Protein 6QP7 (pdb70)

Sequence (1239 aa):
TWNFYYERPCCTVREFNCGKLYYRTFHMNEDRDTLYVGAMDRVFRVNLQNISSSNCNRDVINLEPTRDDVVSCVSKGKSQIFDCKNHVRVIQSMDQGDRLYVCGTNAHNPKDYVIYANLTYLPRSEYVIGVGLGIAKCPYDPLDNSTAIYVENGNPGGLPGLYSGTNAEFTKADTVIFRTDLYNTSAKRLEYKFKRTLKYDSKWLDKPNFVGSFDIGEYVYFFFRETAVEYINCGKAVYSRIARVCKKDVGGKNLLAHNWATYLKARLNCSISGEFPFYFNEIQSVYQLPSDKSRFFATFTTSTNGLIGSAVCSFHINEIQAAFNGKFKEQSSSNSAWLPVLNSRVPEPRPGTCVNDTSNLPDTVLNFIRSHPLMDKAVNHEHNNPVYYKRDLVFTKLVVDKIRIDILNQEYIVYYVGTNLGRIYKIVQYYRNGESLSKLLDIFEVAPNEAIQVMEISQTRKSLYIGTDHRIKQIDLAMCNRRYDNCFRCVRDPYCGWDKEANTCRPYELDLLQDVANETSDICDSSVLKKKIVVTYGQSVHLGCFVKIPEVLKNEQVTWYHHSKDKGRYEIRYSPTKYIETTERGLVVVSVNEADGGRYDCHLGGSLLCSYNITVDAHRNFYYERPCCTDHVREFNCGKLYYRTFHMNEDRDTLYVGAMDRVFRVNLQNISSSNCNRDVINLEPTRDDVVSCVSKGKSQIFDCKNHVRVIQSMDQGDRLYVCGTNAHNPKDYVIYANLTYLPRSEYVIGVGLGIAKCPYDPLDNSTAIYVENGNPGGLPGLYSGTNAEFTKADTVIFRTDLYNTSAKRLEYKFKRTLKYDSKWLDKPNFVGSFDIGEYVYFFFRETAVEYINCGKAVYSRIARVCKKDVGGKNLLAHNWATYLKARLNCSISGEFPFYFNEIQSVYQLPSDKSRFFATFTTSTNGLIGSAVCSFHINEIQAAFNGKFKEQSSSNSAWLPVLNSRVPEPRPGTCVNDTSNLPDTVLNFIRSHPLMDKAVNHEHNNPVYYKRDLVFTKLVVDKIRIDILNQEYIVYYVGTNLGRIYKIVQYYRNGESLSKLLDIFEVAPNEAIQVMEISQTRKSLYIGTDHRIKQIDLAMCNRRYDNCFRCVRDPYCGWDKEANTCRPYELDLLQDVANETSDICDSSVLKKKIVVTYGQSVHLGCFVKIPEVLKNEQVTWYHHSKDKGRYEIRYSPTKYIETTERGLVVVSVNEADGGRYDCHLGGSLLCSYNITVDAH

Radius of gyration: 36.11 Å; Cα contacts (8 Å, |Δi|>4): 3295; chains: 2; bounding box: 74×102×102 Å

Solvent-accessible surface area: 51209 Å² total; per-residue (Å²): 73,88,36,32,23,128,18,124,98,17,4,119,49,61,56,6,70,33,37,100,18,32,0,52,16,29,30,46,19,54,146,100,36,17,0,4,0,0,0,22,8,67,0,1,71,0,49,0,100,48,0,59,69,16,69,43,137,145,7,30,12,72,7,111,13,82,205,102,42,27,99,53,2,57,91,112,73,60,47,121,138,31,27,0,44,0,0,0,30,9,4,34,36,16,68,184,4,80,42,0,10,0,0,0,0,7,2,6,65,3,85,3,28,14,0,68,9,87,8,67,118,10,66,190,106,80,125,29,54,39,48,27,134,0,78,8,22,0,0,24,18,0,102,27,55,32,19,20,30,36,0,72,113,32,0,7,56,50,26,42,4,4,0,0,0,3,11,14,61,60,95,94,72,8,32,0,0,19,0,15,42,0,41,45,66,106,50,121,133,75,58,70,113,64,3,39,2,40,76,195,39,58,52,2,14,22,151,12,49,5,21,10,14,29,41,27,60,112,35,0,2,0,0,0,30,3,36,1,21,16,34,111,62,23,37,121,11,24,10,2,2,0,0,6,0,1,9,88,0,35,0,4,144,116,171,43,22,68,18,4,3,1,1,0,3,0,44,7,24,1,5,6,41,31,129,38,42,19,84,3,36,25,0,30,7,14,26,18,6,98,95,17,116,34,70,0,6,0,0,0,10,22,27,28,100,22,13,71,0,0,0,0,1,2,0,39,33,108,39,0,45,40,0,1,91,16,81,0,34,60,34,71,63,98,89,6,4,25,65,71,16,111,67,105,176,17,27,131,51,42,2,2,48,38,35,152,53,1,26,108,20,56,102,78,1,7,88,24,2,66,50,16,3,9,3,40,70,24,0,66,21,29,64,118,60,12,9,30,76,84,35,82,19,46,0,18,50,5,1,0,2,76,29,126,8,98,103,141,91,55,63,9,16,0,0,3,0,0,5,59,82,0,77,0,17,1,0,0,6,6,119,54,146,87,85,36,61,40,73,38,17,4,19,2,45,1,3,69,123,26,34,3,35,22,17,35,5,0,67,85,95,118,1,0,0,0,0,0,19,62,50,0,9,1,2,56,6,38,20,1,105,135,19,9,69,3,9,7,11,0,0,50,5,2,25,0,0,5,23,92,156,54,71,48,1,70,74,36,93,102,114,13,56,33,16,2,13,69,114,70,53,94,36,6,63,80,12,19,99,109,74,147,1,92,7,50,103,36,39,13,3,19,0,1,6,6,37,96,2,12,92,22,13,81,128,63,133,11,28,2,42,2,52,39,205,141,141,40,124,55,76,9,174,91,38,40,94,40,33,12,28,1,36,42,41,1,0,3,0,35,52,1,65,122,81,7,19,22,69,0,4,2,46,1,26,61,7,21,6,0,0,0,38,3,58,25,49,40,120,220,152,42,15,117,44,135,95,10,0,106,49,124,36,46,59,5,67,30,36,102,21,37,0,53,16,26,29,46,21,53,148,92,34,4,0,2,0,0,0,16,8,69,0,2,89,1,52,0,97,55,0,57,76,17,71,45,133,177,11,36,12,76,5,118,16,82,154,116,32,16,78,48,1,61,90,106,72,63,46,101,139,30,27,0,54,0,0,0,31,8,3,38,39,20,62,181,2,72,70,1,11,0,0,0,0,5,3,7,60,2,82,3,21,13,1,67,14,95,8,68,119,12,65,204,104,98,133,34,54,38,48,31,115,0,62,8,21,0,0,23,18,1,107,28,57,30,17,18,32,39,0,81,112,27,2,7,59,53,23,44,4,4,0,0,0,3,10,10,43,58,103,98,60,4,26,0,0,21,0,16,44,0,45,40,88,109,43,129,134,78,76,70,137,70,2,29,1,47,100,136,43,54,69,4,12,19,142,14,48,5,20,10,14,29,58,28,65,90,30,0,3,0,0,0,31,3,32,1,22,19,34,106,58,24,36,121,11,20,10,2,2,0,0,7,0,2,5,80,0,33,0,4,115,134,153,44,33,67,2,2,3,1,2,0,4,0,44,7,24,1,5,15,51,34,129,40,45,23,86,7,36,23,0,32,7,14,29,13,7,100,90,30,97,34,64,0,2,0,0,0,10,21,26,27,109,5,15,44,6,0,0,0,0,2,0,37,32,102,63,0,48,42,0,1,100,22,111,0,33,32,42,87,57,101,56,15,10,30,63,66,1,125,103,107,119,18,25,149,55,59,1,2,50,37,37,146,56,0,21,109,21,61,110,88,2,12,92,18,2,51,69,14,5,10,2,43,70,25,0,52,8,29,74,88,58,16,9,27,92,80,104,92,33,47,0,20,53,6,0,1,4,66,31,126,10,94,140,93,149,30,80,5,21,0,1,2,0,0,4,58,86,0,81,0,7,5,1,0,6,13,96,51,153,72,101,29,73,37,59,31,10,1,15,6,43,0,3,72,121,23,34,3,34,22,17,35,7,0,79,87,87,118,1,1,0,1,0,0,16,60,48,0,7,0,1,30,7,30,6,0,93,57,14,9,72,6,2,2,10,0,0,33,1,1,22,2,0,9,19,114,167,67,92,38,1,78,74,54,92,95,141,15,36,30,16,2,10,78,97,70,57,94,33,5,51,80,20,10,39,110,38,134,45,88,10,72,95,27,28,15,11,37,0,2,2,10,47,82,1,0,98,19,16,85,124,68,130,19,22,3,45,1,60,20,206,122,148,42,136,65,75,8,174,92,37,71,107,41,31,11,51,2,36,45,48,1,0,4,0,14,56,1,54,125,66,9,15,23,90,1,9,1,39,3,36,56,6,15,2,0,6,2,58,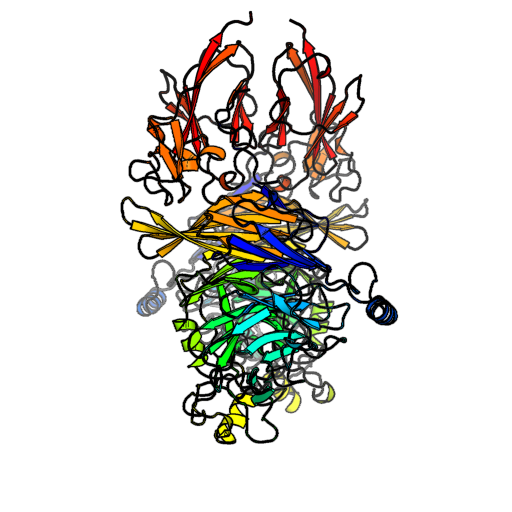3,49,32,68,80,141

Structure (mmCIF, N/CA/C/O backbone):
data_6QP7
#
_entry.id   6QP7
#
_cell.length_a   103.804
_cell.length_b   109.977
_cell.length_c   134.793
_cell.angle_alpha   90.00
_cell.angle_beta   90.00
_cell.angle_gamma   90.00
#
_symmetry.space_group_name_H-M   'P 21 21 21'
#
loop_
_entity.id
_entity.type
_entity.pdbx_description
1 polymer Semaphorin-2A
2 branched 2-acetamido-2-deoxy-beta-D-glucopyranose-(1-4)-2-acetamido-2-deoxy-beta-D-glucopyranose
3 branched alpha-D-mannopyranose-(1-6)-alpha-D-mannopyranose-(1-6)-[alpha-D-mannopyranose-(1-3)]beta-D-mannopyranose-(1-4)-2-acetamido-2-deoxy-beta-D-glucopyranose-(1-4)-2-acetamido-2-deoxy-beta-D-glucopyranose
4 branched alpha-D-mannopyranose-(1-2)-alpha-D-mannopyranose-(1-6)-[alpha-D-mannopyranose-(1-3)]alpha-D-mannopyranose-(1-6)-[alpha-D-mannopyranose-(1-3)]beta-D-mannopyranose-(1-4)-2-acetamido-2-deoxy-beta-D-glucopyranose-(1-4)-2-acetamido-2-deoxy-beta-D-glucopyranose
5 branched beta-D-mannopyranose-(1-4)-2-acetamido-2-deoxy-beta-D-glucopyranose-(1-4)-2-acetamido-2-deoxy-beta-D-glucopyranose
6 branched alpha-D-mannopyranose-(1-3)-[alpha-D-mannopyranose-(1-6)]alpha-D-mannopyranose-(1-6)-[alpha-D-mannopyranose-(1-3)]beta-D-mannopyranose-(1-4)-2-acetamido-2-deoxy-beta-D-glucopyranose-(1-4)-2-acetamido-2-deoxy-beta-D-glucopyranose
7 non-polymer 2-acetamido-2-deoxy-beta-D-glucopyranose
8 non-polymer 1,2-ETHANEDIOL
9 non-polymer 'CHLORIDE ION'
10 water water
#
loop_
_atom_site.group_PDB
_atom_site.id
_atom_site.type_symbol
_atom_site.label_atom_id
_atom_site.label_alt_id
_atom_site.label_comp_id
_atom_site.label_asym_id
_atom_site.label_entity_id
_atom_site.label_seq_id
_atom_site.pdbx_PDB_ins_code
_atom_site.Cartn_x
_atom_site.Cartn_y
_atom_site.Cartn_z
_atom_site.occupancy
_atom_site.B_iso_or_equiv
_atom_site.auth_seq_id
_atom_site.auth_comp_id
_atom_site.auth_asym_id
_atom_site.auth_atom_id
_atom_site.pdbx_PDB_model_num
ATOM 1 N N . THR A 1 7 ? 2.491 1.896 -41.398 1.00 61.10 30 THR A N 1
ATOM 2 C CA . THR A 1 7 ? 2.091 1.238 -40.157 1.00 66.61 30 THR A CA 1
ATOM 3 C C . THR A 1 7 ? 2.785 -0.112 -40.013 1.00 58.85 30 THR A C 1
ATOM 4 O O . THR A 1 7 ? 2.519 -1.042 -40.774 1.00 67.44 30 THR A O 1
ATOM 8 N N . TRP A 1 8 ? 3.670 -0.219 -39.028 1.00 132.07 31 TRP A N 1
ATOM 9 C CA . TRP A 1 8 ? 4.479 -1.413 -38.841 1.00 111.30 31 TRP A CA 1
ATOM 10 C C . TRP A 1 8 ? 4.351 -1.901 -37.409 1.00 96.15 31 TRP A C 1
ATOM 11 O O . TRP A 1 8 ? 4.380 -1.106 -36.465 1.00 91.99 31 TRP A O 1
ATOM 22 N N . ASN A 1 9 ? 4.207 -3.215 -37.254 1.00 89.81 32 ASN A N 1
ATOM 23 C CA . ASN A 1 9 ? 4.049 -3.829 -35.944 1.00 86.89 32 ASN A CA 1
ATOM 24 C C . ASN A 1 9 ? 4.833 -5.130 -35.906 1.00 81.48 32 ASN A C 1
ATOM 25 O O . ASN A 1 9 ? 4.730 -5.950 -36.823 1.00 83.08 32 ASN A O 1
ATOM 30 N N . PHE A 1 10 ? 5.618 -5.308 -34.844 1.00 79.32 33 PHE A N 1
ATOM 31 C CA . PHE A 1 10 ? 6.478 -6.479 -34.719 1.00 79.74 33 PHE A CA 1
ATOM 32 C C . PHE A 1 10 ? 5.693 -7.712 -34.296 1.00 78.60 33 PHE A C 1
ATOM 33 O O . PHE A 1 10 ? 5.778 -8.765 -34.938 1.00 79.87 33 PHE A O 1
ATOM 41 N N . TYR A 1 11 ? 4.937 -7.604 -33.209 1.00 77.42 34 TYR A N 1
ATOM 42 C CA . TYR A 1 11 ? 4.314 -8.752 -32.572 1.00 77.31 34 TYR A CA 1
ATOM 43 C C . TYR A 1 11 ? 2.806 -8.563 -32.521 1.00 77.80 34 TYR A C 1
ATOM 44 O O . TYR A 1 11 ? 2.316 -7.467 -32.231 1.00 77.22 34 TYR A O 1
ATOM 53 N N . TYR A 1 12 ? 2.077 -9.634 -32.816 1.00 81.67 35 TYR A N 1
ATOM 54 C CA . TYR A 1 12 ? 0.628 -9.678 -32.643 1.00 84.48 35 TYR A CA 1
ATOM 55 C C . TYR A 1 12 ? 0.328 -10.781 -31.635 1.00 81.61 35 TYR A C 1
ATOM 56 O O . TYR A 1 12 ? 0.379 -11.968 -31.970 1.00 81.80 35 TYR A O 1
ATOM 65 N N . GLU A 1 13 ? 0.030 -10.391 -30.401 1.00 80.98 36 GLU A N 1
ATOM 66 C CA . GLU A 1 13 ? -0.332 -11.356 -29.373 1.00 81.96 36 GLU A CA 1
ATOM 67 C C . GLU A 1 13 ? -1.813 -11.691 -29.512 1.00 85.37 36 GLU A C 1
ATOM 68 O O . GLU A 1 13 ? -2.664 -10.794 -29.503 1.00 80.23 36 GLU A O 1
ATOM 74 N N . ARG A 1 14 ? -2.114 -12.979 -29.650 1.00 94.52 37 ARG A N 1
ATOM 75 C CA . ARG A 1 14 ? -3.472 -13.406 -29.954 1.00 99.91 37 ARG A CA 1
ATOM 76 C C . ARG A 1 14 ? -4.406 -13.103 -28.782 1.00 98.94 37 ARG A C 1
ATOM 77 O O . ARG A 1 14 ? -4.042 -13.326 -27.622 1.00 93.59 37 ARG A O 1
ATOM 85 N N . PRO A 1 15 ? -5.605 -12.585 -29.051 1.00 99.19 38 PRO A N 1
ATOM 86 C CA . PRO A 1 15 ? -6.551 -12.308 -27.963 1.00 96.22 38 PRO A CA 1
ATOM 87 C C . PRO A 1 15 ? -6.931 -13.577 -27.213 1.00 94.31 38 PRO A C 1
ATOM 88 O O . PRO A 1 15 ? -7.120 -14.642 -27.805 1.00 94.98 38 PRO A O 1
ATOM 92 N N . CYS A 1 16 ? -7.042 -13.450 -25.892 1.00 92.34 39 CYS A N 1
ATOM 93 C CA . CYS A 1 16 ? -7.394 -14.558 -25.016 1.00 90.57 39 CYS A CA 1
ATOM 94 C C . CYS A 1 16 ? -8.374 -14.056 -23.967 1.00 83.54 39 CYS A C 1
ATOM 95 O O . CYS A 1 16 ? -8.168 -12.986 -23.388 1.00 78.47 39 CYS A O 1
ATOM 98 N N . CYS A 1 17 ? -9.434 -14.826 -23.717 1.00 86.25 40 CYS A N 1
ATOM 99 C CA . CYS A 1 17 ? -9.666 -16.117 -24.363 1.00 90.10 40 CYS A CA 1
ATOM 100 C C . CYS A 1 17 ? -11.137 -16.299 -24.737 1.00 89.63 40 CYS A C 1
ATOM 101 O O . CYS A 1 17 ? -11.734 -17.329 -24.425 1.00 90.73 40 CYS A O 1
ATOM 104 N N . THR A 1 18 ? -11.717 -15.304 -25.402 1.00 89.16 41 THR A N 1
ATOM 105 C CA . THR A 1 18 ? -13.140 -15.333 -25.736 1.00 91.09 41 THR A CA 1
ATOM 106 C C . THR A 1 18 ? -13.477 -16.494 -26.669 1.00 94.13 41 THR A C 1
ATOM 107 O O . THR A 1 18 ? -13.529 -16.332 -27.887 1.00 97.21 41 THR A O 1
ATOM 111 N N . VAL A 1 35 ? -8.010 -22.807 -26.360 1.00 40.46 58 VAL A N 1
ATOM 112 C CA . VAL A 1 35 ? -9.234 -22.424 -25.670 1.00 41.26 58 VAL A CA 1
ATOM 113 C C . VAL A 1 35 ? -10.431 -23.144 -26.269 1.00 45.54 58 VAL A C 1
ATOM 114 O O . VAL A 1 35 ? -10.819 -22.887 -27.407 1.00 51.41 58 VAL A O 1
ATOM 118 N N . ARG A 1 36 ? -11.010 -24.049 -25.489 1.00 41.09 59 ARG A N 1
ATOM 119 C CA . ARG A 1 36 ? -12.156 -24.849 -25.890 1.00 37.28 59 ARG A CA 1
ATOM 120 C C . ARG A 1 36 ? -13.359 -24.493 -25.025 1.00 33.87 59 ARG A C 1
ATOM 121 O O . ARG A 1 36 ? -13.218 -23.984 -23.910 1.00 30.47 59 ARG A O 1
ATOM 129 N N . GLU A 1 37 ? -14.553 -24.749 -25.554 1.00 31.62 60 GLU A N 1
ATOM 130 C CA . GLU A 1 37 ? -15.779 -24.377 -24.865 1.00 30.55 60 GLU A CA 1
ATOM 131 C C . GLU A 1 37 ? -16.763 -25.536 -24.847 1.00 31.42 60 GLU A C 1
ATOM 132 O O . GLU A 1 37 ? -16.851 -26.314 -25.804 1.00 29.03 60 GLU A O 1
ATOM 138 N N . PHE A 1 38 ? -17.484 -25.648 -23.735 1.00 26.50 61 PHE A N 1
ATOM 139 C CA . PHE A 1 38 ? -18.640 -26.522 -23.594 1.00 24.75 61 PHE A CA 1
ATOM 140 C C . PHE A 1 38 ? -19.827 -25.630 -23.262 1.00 25.28 61 PHE A C 1
ATOM 141 O O . PHE A 1 38 ? -19.786 -24.884 -22.278 1.00 24.52 61 PHE A O 1
ATOM 149 N N . ASN A 1 39 ? -20.871 -25.693 -24.086 1.00 24.10 62 ASN A N 1
ATOM 150 C CA . ASN A 1 39 ? -21.972 -24.738 -23.996 1.00 29.16 62 ASN A CA 1
ATOM 151 C C . ASN A 1 39 ? -23.268 -25.438 -24.379 1.00 32.15 62 ASN A C 1
ATOM 152 O O . ASN A 1 39 ? -23.417 -25.873 -25.525 1.00 31.98 62 ASN A O 1
ATOM 157 N N . CYS A 1 40 ? -24.205 -25.537 -23.431 1.00 28.77 63 CYS A N 1
ATOM 158 C CA . CYS A 1 40 ? -25.523 -26.116 -23.680 1.00 29.43 63 CYS A CA 1
ATOM 159 C C . CYS A 1 40 ? -26.636 -25.135 -23.328 1.00 27.38 63 CYS A C 1
ATOM 160 O O . CYS A 1 40 ? -27.757 -25.545 -23.020 1.00 28.47 63 CYS A O 1
ATOM 163 N N . GLY A 1 41 ? -26.339 -23.841 -23.371 1.00 27.13 64 GLY A N 1
ATOM 164 C CA . GLY A 1 41 ? -27.277 -22.800 -22.997 1.00 23.97 64 GLY A CA 1
ATOM 165 C C . GLY A 1 41 ? -26.936 -22.210 -21.639 1.00 23.66 64 GLY A C 1
ATOM 166 O O . GLY A 1 41 ? -25.969 -22.599 -20.982 1.00 21.28 64 GLY A O 1
ATOM 167 N N . LYS A 1 42 ? -27.759 -21.252 -21.219 1.00 26.31 65 LYS A N 1
ATOM 168 C CA . LYS A 1 42 ? -27.559 -20.620 -19.915 1.00 32.14 65 LYS A CA 1
ATOM 169 C C . LYS A 1 42 ? -28.093 -21.559 -18.842 1.00 29.18 65 LYS A C 1
ATOM 170 O O . LYS A 1 42 ? -29.264 -21.506 -18.460 1.00 28.47 65 LYS A O 1
ATOM 176 N N . LEU A 1 43 ? -27.217 -22.427 -18.339 1.00 22.90 66 LEU A N 1
ATOM 177 C CA . LEU A 1 43 ? -27.615 -23.457 -17.388 1.00 20.14 66 LEU A CA 1
ATOM 178 C C . LEU A 1 43 ? -26.995 -23.270 -16.006 1.00 22.68 66 LEU A C 1
ATOM 179 O O . LEU A 1 43 ? -27.145 -24.153 -15.150 1.00 23.45 66 LEU A O 1
ATOM 184 N N . TYR A 1 44 ? -26.312 -22.151 -15.761 1.00 20.08 67 TYR A N 1
ATOM 185 C CA . TYR A 1 44 ? -25.746 -21.827 -14.451 1.00 24.58 67 TYR A CA 1
ATOM 186 C C . TYR A 1 44 ? -24.792 -22.933 -13.988 1.00 22.91 67 TYR A C 1
ATOM 187 O O . TYR A 1 44 ? -25.042 -23.665 -13.029 1.00 23.26 67 TYR A O 1
ATOM 196 N N . TYR A 1 45 ? -23.683 -23.032 -14.720 1.00 19.21 68 TYR A N 1
ATOM 197 C CA . TYR A 1 45 ? -22.651 -24.040 -14.489 1.00 18.82 68 TYR A CA 1
ATOM 198 C C . TYR A 1 45 ? -21.814 -23.597 -13.294 1.00 22.40 68 TYR A C 1
ATOM 199 O O . TYR A 1 45 ? -20.774 -22.953 -13.442 1.00 23.36 68 TYR A O 1
ATOM 208 N N . ARG A 1 46 ? -22.257 -23.961 -12.090 1.00 22.01 69 ARG A N 1
ATOM 209 C CA . ARG A 1 46 ? -21.643 -23.437 -10.875 1.00 21.70 69 ARG A CA 1
ATOM 210 C C . ARG A 1 46 ? -20.999 -24.487 -9.984 1.00 22.59 69 ARG A C 1
ATOM 211 O O . ARG A 1 46 ? -20.394 -24.116 -8.972 1.00 19.14 69 ARG A O 1
ATOM 219 N N . THR A 1 47 ? -21.099 -25.773 -10.315 1.00 21.07 70 THR A N 1
ATOM 220 C CA . THR A 1 47 ? -20.553 -26.834 -9.474 1.00 21.20 70 THR A CA 1
ATOM 221 C C . THR A 1 47 ? -19.643 -27.722 -10.308 1.00 24.04 70 THR A C 1
ATOM 222 O O . THR A 1 47 ? -20.070 -28.253 -11.341 1.00 21.13 70 THR A O 1
ATOM 226 N N . PHE A 1 48 ? -18.395 -27.878 -9.863 1.00 19.38 71 PHE A N 1
ATOM 227 C CA . PHE A 1 48 ? -17.415 -28.752 -10.499 1.00 22.43 71 PHE A CA 1
ATOM 228 C C . PHE A 1 48 ? -17.019 -29.874 -9.549 1.00 27.76 71 PHE A C 1
ATOM 229 O O . PHE A 1 48 ? -16.843 -29.650 -8.347 1.00 25.44 71 PHE A O 1
ATOM 237 N N . HIS A 1 49 ? -16.848 -31.077 -10.093 1.00 24.19 72 HIS A N 1
ATOM 238 C CA . HIS A 1 49 ? -16.193 -32.161 -9.365 1.00 23.63 72 HIS A CA 1
ATOM 239 C C . HIS A 1 49 ? -15.301 -32.904 -10.348 1.00 23.29 72 HIS A C 1
ATOM 240 O O . HIS A 1 49 ? -15.799 -33.619 -11.222 1.00 20.45 72 HIS A O 1
ATOM 247 N N . MET A 1 50 ? -13.993 -32.744 -10.201 1.00 22.88 73 MET A N 1
ATOM 248 C CA . MET A 1 50 ? -13.042 -33.356 -11.112 1.00 20.94 73 MET A CA 1
ATOM 249 C C . MET A 1 50 ? -12.679 -34.758 -10.649 1.00 27.42 73 MET A C 1
ATOM 250 O O . MET A 1 50 ? -12.448 -34.996 -9.459 1.00 23.69 73 MET A O 1
ATOM 255 N N . ASN A 1 51 ? -12.631 -35.689 -11.600 1.00 26.13 74 ASN A N 1
ATOM 256 C CA . ASN A 1 51 ? -12.152 -37.048 -11.358 1.00 25.96 74 ASN A CA 1
ATOM 257 C C . ASN A 1 51 ? -11.159 -37.364 -12.474 1.00 25.45 74 ASN A C 1
ATOM 258 O O . ASN A 1 51 ? -11.543 -37.833 -13.550 1.00 22.63 74 ASN A O 1
ATOM 263 N N . GLU A 1 52 ? -9.876 -37.115 -12.206 1.00 24.60 75 GLU A N 1
ATOM 264 C CA . GLU A 1 52 ? -8.855 -37.356 -13.220 1.00 27.35 75 GLU A CA 1
ATOM 265 C C . GLU A 1 52 ? -8.679 -38.841 -13.513 1.00 30.02 75 GLU A C 1
ATOM 266 O O . GLU A 1 52 ? -8.262 -39.202 -14.621 1.00 26.79 75 GLU A O 1
ATOM 272 N N . ASP A 1 53 ? -9.010 -39.716 -12.556 1.00 28.79 76 ASP A N 1
ATOM 273 C CA . ASP A 1 53 ? -8.941 -41.153 -12.818 1.00 30.07 76 ASP A CA 1
ATOM 274 C C . ASP A 1 53 ? -9.863 -41.566 -13.957 1.00 33.39 76 ASP A C 1
ATOM 275 O O . ASP A 1 53 ? -9.569 -42.529 -14.676 1.00 37.56 76 ASP A O 1
ATOM 280 N N . ARG A 1 54 ? -10.986 -40.871 -14.126 1.00 30.41 77 ARG A N 1
ATOM 281 C CA . ARG A 1 54 ? -11.914 -41.147 -15.214 1.00 32.21 77 ARG A CA 1
ATOM 282 C C . ARG A 1 54 ? -11.878 -40.071 -16.290 1.00 27.67 77 ARG A C 1
ATOM 283 O O . ARG A 1 54 ? -12.770 -40.039 -17.146 1.00 28.32 77 ARG A O 1
ATOM 291 N N . ASP A 1 55 ? -10.874 -39.190 -16.255 1.00 22.55 78 ASP A N 1
ATOM 292 C CA . ASP A 1 55 ? -10.694 -38.139 -17.257 1.00 25.47 78 ASP A CA 1
ATOM 293 C C . ASP A 1 55 ? -11.961 -37.299 -17.406 1.00 29.77 78 ASP A C 1
ATOM 294 O O . ASP A 1 55 ? -12.340 -36.896 -18.506 1.00 29.33 78 ASP A O 1
ATOM 299 N N . THR A 1 56 ? -12.625 -37.029 -16.281 1.00 25.34 79 THR A N 1
ATOM 300 C CA . THR A 1 56 ? -13.954 -36.436 -16.286 1.00 23.74 79 THR A CA 1
ATOM 301 C C . THR A 1 56 ? -14.007 -35.217 -15.378 1.00 22.60 79 THR A C 1
ATOM 302 O O . THR A 1 56 ? -13.483 -35.240 -14.263 1.00 24.83 79 THR A O 1
ATOM 306 N N . LEU A 1 57 ? -14.643 -34.153 -15.869 1.00 24.40 80 LEU A N 1
ATOM 307 C CA . LEU A 1 57 ? -15.099 -33.037 -15.044 1.00 24.87 80 LEU A CA 1
ATOM 308 C C . LEU A 1 57 ? -16.616 -33.148 -14.934 1.00 23.99 80 LEU A C 1
ATOM 309 O O . LEU A 1 57 ? -17.335 -32.926 -15.918 1.00 20.13 80 LEU A O 1
ATOM 314 N N . TYR A 1 58 ? -17.100 -33.528 -13.754 1.00 21.28 81 TYR A N 1
ATOM 315 C CA . TYR A 1 58 ? -18.533 -33.525 -13.504 1.00 20.66 81 TYR A CA 1
ATOM 316 C C . TYR A 1 58 ? -18.989 -32.097 -13.250 1.00 21.55 81 TYR A C 1
ATOM 317 O O . TYR A 1 58 ? -18.341 -31.351 -12.509 1.00 20.65 81 TYR A O 1
ATOM 326 N N . VAL A 1 59 ? -20.094 -31.708 -13.873 1.00 20.36 82 VAL A N 1
ATOM 327 C CA . VAL A 1 59 ? -20.590 -30.344 -13.778 1.00 19.18 82 VAL A CA 1
ATOM 328 C C . VAL A 1 59 ? -22.034 -30.394 -13.310 1.00 20.28 82 VAL A C 1
ATOM 329 O O . VAL A 1 59 ? -22.864 -31.087 -13.909 1.00 24.72 82 VAL A O 1
ATOM 333 N N . GLY A 1 60 ? -22.328 -29.663 -12.239 1.00 21.90 83 GLY A N 1
ATOM 334 C CA . GLY A 1 60 ? -23.688 -29.495 -11.768 1.00 20.93 83 GLY A CA 1
ATOM 335 C C . GLY A 1 60 ? -24.226 -28.170 -12.272 1.00 18.75 83 GLY A C 1
ATOM 336 O O . GLY A 1 60 ? -23.570 -27.134 -12.152 1.00 20.75 83 GLY A O 1
ATOM 337 N N . ALA A 1 61 ? -25.419 -28.221 -12.849 1.00 21.58 84 ALA A N 1
ATOM 338 C CA . ALA A 1 61 ? -26.026 -27.052 -13.459 1.00 19.34 84 ALA A CA 1
ATOM 339 C C . ALA A 1 61 ? -27.529 -27.134 -13.228 1.00 21.31 84 ALA A C 1
ATOM 340 O O . ALA A 1 61 ? -28.007 -27.927 -12.410 1.00 22.20 84 ALA A O 1
ATOM 342 N N . MET A 1 62 ? -28.282 -26.321 -13.963 1.00 22.14 85 MET A N 1
ATOM 343 C CA . MET A 1 62 ? -29.727 -26.281 -13.793 1.00 21.85 85 MET A CA 1
ATOM 344 C C . MET A 1 62 ? -30.350 -27.543 -14.379 1.00 26.65 85 MET A C 1
ATOM 345 O O . MET A 1 62 ? -30.264 -27.780 -15.588 1.00 27.02 85 MET A O 1
ATOM 350 N N . ASP A 1 63 ? -30.962 -28.354 -13.514 1.00 21.85 86 ASP A N 1
ATOM 351 C CA . ASP A 1 63 ? -31.644 -29.597 -13.873 1.00 22.24 86 ASP A CA 1
ATOM 352 C C . ASP A 1 63 ? -30.694 -30.667 -14.403 1.00 26.52 86 ASP A C 1
ATOM 353 O O . ASP A 1 63 ? -31.149 -31.656 -14.988 1.00 27.32 86 ASP A O 1
ATOM 358 N N . ARG A 1 64 ? -29.383 -30.530 -14.206 1.00 22.60 87 ARG A N 1
ATOM 359 C CA . ARG A 1 64 ? -28.461 -31.384 -14.942 1.00 24.87 87 ARG A CA 1
ATOM 360 C C . ARG A 1 64 ? -27.177 -31.648 -14.170 1.00 29.18 87 ARG A C 1
ATOM 361 O O . ARG A 1 64 ? -26.666 -30.777 -13.462 1.00 24.26 87 ARG A O 1
ATOM 369 N N . VAL A 1 65 ? -26.668 -32.865 -14.327 1.00 19.53 88 VAL A N 1
ATOM 370 C CA . VAL A 1 65 ? -25.261 -33.170 -14.126 1.00 23.25 88 VAL A CA 1
ATOM 371 C C . VAL A 1 65 ? -24.700 -33.599 -15.473 1.00 21.88 88 VAL A C 1
ATOM 372 O O . VAL A 1 65 ? -25.268 -34.476 -16.136 1.00 23.63 88 VAL A O 1
ATOM 376 N N . PHE A 1 66 ? -23.604 -32.969 -15.882 1.00 19.86 89 PHE A N 1
ATOM 377 C CA . PHE A 1 66 ? -22.858 -33.345 -17.073 1.00 21.49 89 PHE A CA 1
ATOM 378 C C . PHE A 1 66 ? -21.594 -34.100 -16.681 1.00 23.71 89 PHE 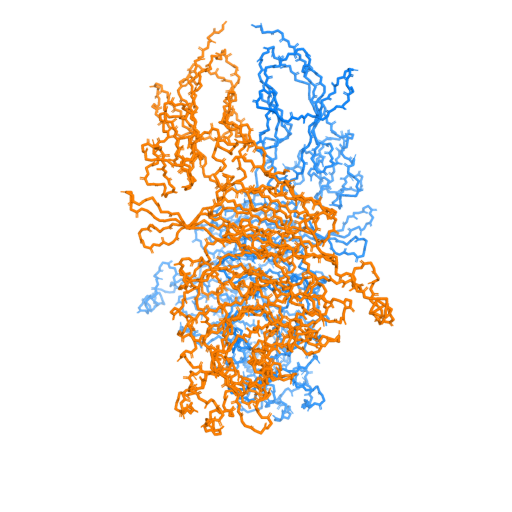A C 1
ATOM 379 O O . PHE A 1 66 ? -20.984 -33.823 -15.645 1.00 21.92 89 PHE A O 1
ATOM 387 N N . ARG A 1 67 ? -21.196 -35.056 -17.516 1.00 23.56 90 ARG A N 1
ATOM 388 C CA . ARG A 1 67 ? -19.865 -35.652 -17.426 1.00 23.63 90 ARG A CA 1
ATOM 389 C C . ARG A 1 67 ? -19.080 -35.127 -18.623 1.00 22.84 90 ARG A C 1
ATOM 390 O O . ARG A 1 67 ? -19.277 -35.569 -19.759 1.00 25.87 90 ARG A O 1
ATOM 398 N N . VAL A 1 68 ? -18.208 -34.165 -18.360 1.00 24.76 91 VAL A N 1
ATOM 399 C CA . VAL A 1 68 ? -17.488 -33.437 -19.396 1.00 25.92 91 VAL A CA 1
ATOM 400 C C . VAL A 1 68 ? -16.100 -34.042 -19.540 1.00 29.51 91 VAL A C 1
ATOM 401 O O . VAL A 1 68 ? -15.418 -34.298 -18.537 1.00 26.34 91 VAL A O 1
ATOM 405 N N . ASN A 1 69 ? -15.680 -34.267 -20.781 1.00 21.58 92 ASN A N 1
ATOM 406 C CA . ASN A 1 69 ? -14.366 -34.841 -21.029 1.00 25.16 92 ASN A CA 1
ATOM 407 C C . ASN A 1 69 ? -13.271 -33.853 -20.656 1.00 23.60 92 ASN A C 1
ATOM 408 O O . ASN A 1 69 ? -13.247 -32.718 -21.142 1.00 27.30 92 ASN A O 1
ATOM 413 N N . LEU A 1 70 ? -12.350 -34.303 -19.803 1.00 24.37 93 LEU A N 1
ATOM 414 C CA . LEU A 1 70 ? -11.319 -33.428 -19.259 1.00 21.69 93 LEU A CA 1
ATOM 415 C C . LEU A 1 70 ? -10.255 -33.090 -20.298 1.00 24.81 93 LEU A C 1
ATOM 416 O O . LEU A 1 70 ? -9.643 -32.015 -20.240 1.00 25.05 93 LEU A O 1
ATOM 421 N N . GLN A 1 71 ? -10.014 -33.996 -21.244 1.00 24.94 94 GLN A N 1
ATOM 422 C CA . GLN A 1 71 ? -8.981 -33.765 -22.246 1.00 31.12 94 GLN A CA 1
ATOM 423 C C . GLN A 1 71 ? -9.412 -32.695 -23.241 1.00 30.68 94 GLN A C 1
ATOM 424 O O . GLN A 1 71 ? -8.590 -31.888 -23.693 1.00 29.58 94 GLN A O 1
ATOM 430 N N . ASN A 1 72 ? -10.704 -32.664 -23.577 1.00 25.98 95 ASN A N 1
ATOM 431 C CA . ASN A 1 72 ? -11.233 -31.686 -24.527 1.00 25.29 95 ASN A CA 1
ATOM 432 C C . ASN A 1 72 ? -12.727 -31.545 -24.229 1.00 22.21 95 ASN A C 1
ATOM 433 O O . ASN A 1 72 ? -13.521 -32.394 -24.644 1.00 25.17 95 ASN A O 1
ATOM 438 N N . ILE A 1 73 ? -13.096 -30.472 -23.521 1.00 20.24 96 ILE A N 1
ATOM 439 C CA . ILE A 1 73 ? -14.482 -30.324 -23.085 1.00 21.30 96 ILE A CA 1
ATOM 440 C C . ILE A 1 73 ? -15.426 -30.119 -24.264 1.00 25.28 96 ILE A C 1
ATOM 441 O O . ILE A 1 73 ? -16.621 -30.416 -24.153 1.00 25.57 96 ILE A O 1
ATOM 446 N N . SER A 1 74 ? -14.922 -29.624 -25.395 1.00 20.99 97 SER A N 1
ATOM 447 C CA . SER A 1 74 ? -15.759 -29.449 -26.580 1.00 25.90 97 SER A CA 1
ATOM 448 C C . SER A 1 74 ? -16.214 -30.774 -27.181 1.00 28.03 97 SER A C 1
ATOM 449 O O . SER A 1 74 ? -17.167 -30.787 -27.968 1.00 31.85 97 SER A O 1
ATOM 452 N N . SER A 1 75 ? -15.558 -31.884 -26.848 1.00 25.50 98 SER A N 1
ATOM 453 C CA . SER A 1 75 ? -15.956 -33.167 -27.412 1.00 32.60 98 SER A CA 1
ATOM 454 C C . SER A 1 75 ? -17.147 -33.795 -26.697 1.00 33.27 98 SER A C 1
ATOM 455 O O . SER A 1 75 ? -17.649 -34.824 -27.159 1.00 34.44 98 SER A O 1
ATOM 458 N N . SER A 1 76 ? -17.620 -33.205 -25.603 1.00 31.01 99 SER A N 1
ATOM 459 C CA . SER A 1 76 ? -18.754 -33.760 -24.879 1.00 31.58 99 SER A CA 1
ATOM 460 C C . SER A 1 76 ? -20.072 -33.337 -25.519 1.00 32.33 99 SER A C 1
ATOM 461 O O . SER A 1 76 ? -20.171 -32.282 -26.152 1.00 35.30 99 SER A O 1
ATOM 464 N N . ASN A 1 77 ? -21.093 -34.170 -25.337 1.00 30.62 100 ASN A N 1
ATOM 465 C CA . ASN A 1 77 ? -22.395 -33.987 -25.968 1.00 31.33 100 ASN A CA 1
ATOM 466 C C . ASN A 1 77 ? -23.441 -33.613 -24.923 1.00 30.47 100 ASN A C 1
ATOM 467 O O . ASN A 1 77 ? -23.607 -34.320 -23.922 1.00 31.95 100 ASN A O 1
ATOM 472 N N . CYS A 1 78 ? -24.170 -32.523 -25.185 1.00 30.58 101 CYS A N 1
ATOM 473 C CA . CYS A 1 78 ? -25.151 -32.006 -24.230 1.00 39.50 101 CYS A CA 1
ATOM 474 C C . CYS A 1 78 ? -26.243 -33.016 -23.901 1.00 35.87 101 CYS A C 1
ATOM 475 O O . CYS A 1 78 ? -26.804 -32.980 -22.800 1.00 34.47 101 CYS A O 1
ATOM 478 N N . ASN A 1 79 ? -26.589 -33.896 -24.838 1.00 33.47 102 ASN A N 1
ATOM 479 C CA . ASN A 1 79 ? -27.715 -34.796 -24.633 1.00 33.01 102 ASN A CA 1
ATOM 480 C C . ASN A 1 79 ? -27.303 -36.220 -24.296 1.00 30.69 102 ASN A C 1
ATOM 481 O O . ASN A 1 79 ? -28.146 -36.994 -23.837 1.00 31.88 102 ASN A O 1
ATOM 486 N N . ARG A 1 80 ? -26.043 -36.584 -24.504 1.00 29.09 103 ARG A N 1
ATOM 487 C CA . ARG A 1 80 ? -25.568 -37.925 -24.196 1.00 35.78 103 ARG A CA 1
ATOM 488 C C . ARG A 1 80 ? -24.800 -37.992 -22.882 1.00 33.46 103 ARG A C 1
ATOM 489 O O . ARG A 1 80 ? -24.998 -38.925 -22.098 1.00 31.37 103 ARG A O 1
ATOM 497 N N . ASP A 1 81 ? -23.934 -37.017 -22.624 1.00 28.39 104 ASP A N 1
ATOM 498 C CA . ASP A 1 81 ? -23.088 -37.003 -21.432 1.00 24.09 104 ASP A CA 1
ATOM 499 C C . ASP A 1 81 ? -23.754 -36.240 -20.291 1.00 22.08 104 ASP A C 1
ATOM 500 O O . ASP A 1 81 ? -23.196 -35.303 -19.722 1.00 21.27 104 ASP A O 1
ATOM 505 N N . VAL A 1 82 ? -24.972 -36.658 -19.947 1.00 25.70 105 VAL A N 1
ATOM 506 C CA . VAL A 1 82 ? -25.827 -35.892 -19.052 1.00 28.05 105 VAL A CA 1
ATOM 507 C C . VAL A 1 82 ? -26.761 -36.844 -18.316 1.00 26.90 105 VAL A C 1
ATOM 508 O O . VAL A 1 82 ? -27.033 -37.960 -18.768 1.00 25.55 105 VAL A O 1
ATOM 512 N N . ILE A 1 83 ? -27.247 -36.401 -17.161 1.00 22.65 106 ILE A N 1
ATOM 513 C CA . ILE A 1 83 ? -28.442 -36.969 -16.556 1.00 25.02 106 ILE A CA 1
ATOM 514 C C . ILE A 1 83 ? -29.384 -35.814 -16.253 1.00 27.27 106 ILE A C 1
ATOM 515 O O . ILE A 1 83 ? -28.960 -34.785 -15.714 1.00 24.96 106 ILE A O 1
ATOM 520 N N . ASN A 1 84 ? -30.645 -35.963 -16.646 1.00 27.35 107 ASN A N 1
ATOM 521 C CA . ASN A 1 84 ? -31.651 -34.931 -16.434 1.00 29.12 107 ASN A CA 1
ATOM 522 C C . ASN A 1 84 ? -32.301 -35.151 -15.071 1.00 28.31 107 ASN A C 1
ATOM 523 O O . ASN A 1 84 ? -32.883 -36.210 -14.816 1.00 28.60 107 ASN A O 1
ATOM 528 N N . LEU A 1 85 ? -32.204 -34.148 -14.203 1.00 26.89 108 LEU A N 1
ATOM 529 C CA . LEU A 1 85 ? -32.731 -34.223 -12.846 1.00 25.06 108 LEU A CA 1
ATOM 530 C C . LEU A 1 85 ? -33.804 -33.168 -12.607 1.00 29.36 108 LEU A C 1
ATOM 531 O O . LEU A 1 85 ? -33.988 -32.708 -11.477 1.00 28.82 108 LEU A O 1
ATOM 536 N N . GLU A 1 86 ? -34.510 -32.771 -13.663 1.00 27.19 109 GLU A N 1
ATOM 537 C CA . GLU A 1 86 ? -35.516 -31.729 -13.539 1.00 28.83 109 GLU A CA 1
ATOM 538 C C . GLU A 1 86 ? -36.549 -32.121 -12.482 1.00 29.53 109 GLU A C 1
ATOM 539 O O . GLU A 1 86 ? -36.807 -33.309 -12.264 1.00 30.28 109 GLU A O 1
ATOM 545 N N . PRO A 1 87 ? -37.128 -31.145 -11.789 1.00 32.25 110 PRO A N 1
ATOM 546 C CA . PRO A 1 87 ? -38.136 -31.464 -10.773 1.00 29.91 110 PRO A CA 1
ATOM 547 C C . PRO A 1 87 ? -39.414 -31.987 -11.409 1.00 29.71 110 PRO A C 1
ATOM 548 O O . PRO A 1 87 ? -39.721 -31.722 -12.574 1.00 28.98 110 PRO A O 1
ATOM 552 N N . THR A 1 88 ? -40.163 -32.748 -10.615 1.00 29.75 111 THR A N 1
ATOM 553 C CA . THR A 1 88 ? -41.512 -33.116 -11.011 1.00 34.81 111 THR A CA 1
ATOM 554 C C . THR A 1 88 ? -42.348 -31.857 -11.199 1.00 27.64 111 THR A C 1
ATOM 555 O O . THR A 1 88 ? -42.121 -30.832 -10.547 1.00 27.02 111 THR A O 1
ATOM 559 N N . ARG A 1 89 ? -43.320 -31.934 -12.110 1.00 28.72 112 ARG A N 1
ATOM 560 C CA . ARG A 1 89 ? -44.221 -30.801 -12.293 1.00 46.39 112 ARG A CA 1
ATOM 561 C C . ARG A 1 89 ? -44.990 -30.495 -11.014 1.00 43.59 112 ARG A C 1
ATOM 562 O O . ARG A 1 89 ? -45.340 -29.336 -10.764 1.00 40.04 112 ARG A O 1
ATOM 570 N N . ASP A 1 90 ? -45.237 -31.512 -10.181 1.00 44.62 113 ASP A N 1
ATOM 571 C CA . ASP A 1 90 ? -45.865 -31.275 -8.884 1.00 41.98 113 ASP A CA 1
ATOM 572 C C . ASP A 1 90 ? -44.974 -30.425 -7.989 1.00 38.61 113 ASP A C 1
ATOM 573 O O . ASP A 1 90 ? -45.455 -29.509 -7.313 1.00 41.85 113 ASP A O 1
ATOM 578 N N . ASP A 1 91 ? -43.670 -30.716 -7.965 1.00 32.26 114 ASP A N 1
ATOM 579 C CA . ASP A 1 91 ? -42.752 -29.900 -7.177 1.00 32.43 114 ASP A CA 1
ATOM 580 C C . ASP A 1 91 ? -42.598 -28.501 -7.761 1.00 36.38 114 ASP A C 1
ATOM 581 O O . ASP A 1 91 ? -42.365 -27.542 -7.015 1.00 32.16 114 ASP A O 1
ATOM 586 N N . VAL A 1 92 ? -42.713 -28.363 -9.085 1.00 32.98 115 VAL A N 1
ATOM 587 C CA . VAL A 1 92 ? -42.613 -27.044 -9.702 1.00 30.25 115 VAL A CA 1
ATOM 588 C C . VAL A 1 92 ? -43.804 -26.181 -9.297 1.00 29.52 115 VAL A C 1
ATOM 589 O O . VAL A 1 92 ? -43.641 -25.044 -8.839 1.00 30.06 115 VAL A O 1
ATOM 593 N N . VAL A 1 93 ? -45.016 -26.719 -9.436 1.00 36.08 116 VAL A N 1
ATOM 594 C CA . VAL A 1 93 ? -46.220 -25.965 -9.086 1.00 40.54 116 VAL A CA 1
ATOM 595 C C . VAL A 1 93 ? -46.192 -25.545 -7.622 1.00 42.67 116 VAL A C 1
ATOM 596 O O . VAL A 1 93 ? -46.553 -24.412 -7.279 1.00 46.84 116 VAL A O 1
ATOM 600 N N . SER A 1 94 ? -45.749 -26.440 -6.737 1.00 38.92 117 SER A N 1
ATOM 601 C CA . SER A 1 94 ? -45.694 -26.096 -5.322 1.00 40.31 117 SER A CA 1
ATOM 602 C C . SER A 1 94 ? -44.672 -24.999 -5.067 1.00 38.90 117 SER A C 1
ATOM 603 O O . SER A 1 94 ? -44.906 -24.100 -4.252 1.00 37.48 117 SER A O 1
ATOM 606 N N . CYS A 1 95 ? -43.537 -25.050 -5.764 1.00 35.09 118 CYS A N 1
ATOM 607 C CA . CYS A 1 95 ? -42.541 -23.997 -5.622 1.00 32.79 118 CYS A CA 1
ATOM 608 C C . CYS A 1 95 ? -43.052 -22.677 -6.193 1.00 32.66 118 CYS A C 1
ATOM 609 O O . CYS A 1 95 ? -42.813 -21.611 -5.612 1.00 29.62 118 CYS A O 1
ATOM 612 N N . VAL A 1 96 ? -43.762 -22.725 -7.327 1.00 31.29 119 VAL A N 1
ATOM 613 C CA . VAL A 1 96 ? -44.315 -21.498 -7.897 1.00 34.28 119 VAL A CA 1
ATOM 614 C C . VAL A 1 96 ? -45.368 -20.905 -6.965 1.00 40.04 119 VAL A C 1
ATOM 615 O O . VAL A 1 96 ? -45.464 -19.680 -6.814 1.00 38.66 119 VAL A O 1
ATOM 619 N N . SER A 1 97 ? -46.159 -21.760 -6.309 1.00 40.53 120 SER A N 1
ATOM 620 C CA . SER A 1 97 ? -47.218 -21.275 -5.427 1.00 41.66 120 SER A CA 1
ATOM 621 C C . SER A 1 97 ? -46.678 -20.483 -4.246 1.00 42.19 120 SER A C 1
ATOM 622 O O . SER A 1 97 ? -47.424 -19.702 -3.646 1.00 45.90 120 SER A O 1
ATOM 625 N N . LYS A 1 98 ? -45.405 -20.659 -3.901 1.00 38.08 121 LYS A N 1
ATOM 626 C CA . LYS A 1 98 ? -44.791 -19.952 -2.789 1.00 37.04 121 LYS A CA 1
ATOM 627 C C . LYS A 1 98 ? -44.088 -18.674 -3.225 1.00 39.02 121 LYS A C 1
ATOM 628 O O . LYS A 1 98 ? -43.276 -18.134 -2.465 1.00 43.64 121 LYS A O 1
ATOM 634 N N . GLY A 1 99 ? -44.369 -18.189 -4.434 1.00 41.16 122 GLY A N 1
ATOM 635 C CA . GLY A 1 99 ? -43.841 -16.925 -4.900 1.00 45.10 122 GLY A CA 1
ATOM 636 C C . GLY A 1 99 ? -42.529 -16.988 -5.655 1.00 44.59 122 GLY A C 1
ATOM 637 O O . GLY A 1 99 ? -41.987 -15.931 -6.003 1.00 49.38 122 GLY A O 1
ATOM 638 N N . LYS A 1 100 ? -42.003 -18.179 -5.927 1.00 37.30 123 LYS A N 1
ATOM 639 C CA . LYS A 1 100 ? -40.733 -18.311 -6.627 1.00 33.53 123 LYS A CA 1
ATOM 640 C C . LYS A 1 100 ? -40.957 -18.435 -8.136 1.00 30.87 123 LYS A C 1
ATOM 641 O O . LYS A 1 100 ? -42.031 -18.823 -8.600 1.00 36.45 123 LYS A O 1
ATOM 647 N N . SER A 1 101 ? -39.913 -18.113 -8.898 1.00 29.60 124 SER A N 1
ATOM 648 C CA . SER A 1 101 ? -40.018 -18.031 -10.352 1.00 36.64 124 SER A CA 1
ATOM 649 C C . SER A 1 101 ? -39.941 -19.413 -10.994 1.00 30.68 124 SER A C 1
ATOM 650 O O . SER A 1 101 ? -39.068 -20.220 -10.659 1.00 31.01 124 SER A O 1
ATOM 653 N N . GLN A 1 102 ? -40.843 -19.675 -11.941 1.00 26.66 125 GLN A N 1
ATOM 654 C CA . GLN A 1 102 ? -40.827 -20.958 -12.635 1.00 30.38 125 GLN A CA 1
ATOM 655 C C . GLN A 1 102 ? -39.555 -21.138 -13.456 1.00 30.51 125 GLN A C 1
ATOM 656 O O . GLN A 1 102 ? -39.035 -22.255 -13.562 1.00 35.72 125 GLN A O 1
ATOM 662 N N . ILE A 1 103 ? -39.017 -20.052 -14.009 1.00 29.14 126 ILE A N 1
ATOM 663 C CA . ILE A 1 103 ? -37.938 -20.177 -14.982 1.00 31.78 126 ILE A CA 1
ATOM 664 C C . ILE A 1 103 ? -36.580 -20.413 -14.333 1.00 34.43 126 ILE A C 1
ATOM 665 O O . ILE A 1 103 ? -35.694 -20.991 -14.976 1.00 34.16 126 ILE A O 1
ATOM 670 N N . PHE A 1 104 ? -36.391 -20.008 -13.073 1.00 29.20 127 PHE A N 1
ATOM 671 C CA . PHE A 1 104 ? -35.077 -20.105 -12.448 1.00 27.83 127 PHE A CA 1
ATOM 672 C C . PHE A 1 104 ? -35.134 -20.748 -11.066 1.00 26.94 127 PHE A C 1
ATOM 673 O O . PHE A 1 104 ? -34.431 -21.729 -10.803 1.00 29.43 127 PHE A O 1
ATOM 681 N N . ASP A 1 105 ? -35.955 -20.195 -10.170 1.00 27.71 128 ASP A N 1
ATOM 682 C CA . ASP A 1 105 ? -35.983 -20.684 -8.794 1.00 30.98 128 ASP A CA 1
ATOM 683 C C . ASP A 1 105 ? -36.533 -22.101 -8.711 1.00 28.06 128 ASP A C 1
ATOM 684 O O . ASP A 1 105 ? -36.019 -22.928 -7.952 1.00 28.19 128 ASP A O 1
ATOM 689 N N . CYS A 1 106 ? -37.578 -22.403 -9.474 1.00 29.38 129 CYS A N 1
ATOM 690 C CA . CYS A 1 106 ? -38.251 -23.695 -9.346 1.00 26.25 129 CYS A CA 1
ATOM 691 C C . CYS A 1 106 ? -37.655 -24.735 -10.291 1.00 26.86 129 CYS A C 1
ATOM 692 O O . CYS A 1 106 ? -38.347 -25.456 -11.008 1.00 29.92 129 CYS A O 1
ATOM 695 N N . LYS A 1 107 ? -36.328 -24.803 -10.269 1.00 27.24 130 LYS A N 1
ATOM 696 C CA . LYS A 1 107 ? -35.528 -25.766 -11.003 1.00 27.42 130 LYS A CA 1
ATOM 697 C C . LYS A 1 107 ? -34.664 -26.535 -10.013 1.00 26.98 130 LYS A C 1
ATOM 698 O O . LYS A 1 107 ? -34.521 -26.145 -8.853 1.00 23.56 130 LYS A O 1
ATOM 704 N N . ASN A 1 108 ? -34.068 -27.633 -10.475 1.00 24.04 131 ASN A N 1
ATOM 705 C CA . ASN A 1 108 ? -33.197 -28.454 -9.631 1.00 24.02 131 ASN A CA 1
ATOM 706 C C . ASN A 1 108 ? -31.747 -28.108 -9.966 1.00 26.36 131 ASN A C 1
ATOM 707 O O . ASN A 1 108 ? -31.137 -28.698 -10.858 1.00 26.77 131 ASN A O 1
ATOM 712 N N . HIS A 1 109 ? -31.196 -27.138 -9.239 1.00 20.27 132 HIS A N 1
ATOM 713 C CA . HIS A 1 109 ? -29.818 -26.704 -9.433 1.00 25.36 132 HIS A CA 1
ATOM 714 C C . HIS A 1 109 ? -28.889 -27.589 -8.612 1.00 28.46 132 HIS A C 1
ATOM 715 O O . HIS A 1 109 ? -28.963 -27.599 -7.377 1.00 24.23 132 HIS A O 1
ATOM 722 N N . VAL A 1 110 ? -28.011 -28.321 -9.297 1.00 20.25 133 VAL A N 1
ATOM 723 C CA . VAL A 1 110 ? -27.106 -29.233 -8.615 1.00 23.90 133 VAL A CA 1
ATOM 724 C C . VAL A 1 110 ? -26.023 -28.430 -7.910 1.00 26.29 133 VAL A C 1
ATOM 725 O O . VAL A 1 110 ? -25.359 -27.580 -8.519 1.00 20.85 133 VAL A O 1
ATOM 729 N N . ARG A 1 111 ? -25.848 -28.690 -6.610 1.00 19.97 134 ARG A N 1
ATOM 730 C CA . ARG A 1 111 ? -24.912 -27.934 -5.796 1.00 19.73 134 ARG A CA 1
ATOM 731 C C . ARG A 1 111 ? -23.892 -28.795 -5.064 1.00 19.77 134 ARG A C 1
ATOM 732 O O . ARG A 1 111 ? -22.936 -28.240 -4.515 1.00 19.69 134 ARG A O 1
ATOM 740 N N . VAL A 1 112 ? -24.060 -30.116 -5.034 1.00 18.39 135 VAL A N 1
ATOM 741 C CA . VAL A 1 112 ? -23.075 -31.037 -4.477 1.00 20.01 135 VAL A CA 1
ATOM 742 C C . VAL A 1 112 ? -22.850 -32.154 -5.482 1.00 21.53 135 VAL A C 1
ATOM 743 O O . VAL A 1 112 ? -23.810 -32.763 -5.967 1.00 16.82 135 VAL A O 1
ATOM 747 N N . ILE A 1 113 ? -21.586 -32.419 -5.799 1.00 21.41 136 ILE A N 1
ATOM 748 C CA . ILE A 1 113 ? -21.195 -33.627 -6.514 1.00 22.48 136 ILE A CA 1
ATOM 749 C C . ILE A 1 113 ? -19.939 -34.153 -5.837 1.00 21.73 136 ILE A C 1
ATOM 750 O O . ILE A 1 113 ? -18.913 -33.465 -5.809 1.00 19.53 136 ILE A O 1
ATOM 755 N N . GLN A 1 114 ? -20.017 -35.358 -5.278 1.00 22.36 137 GLN A N 1
ATOM 756 C CA . GLN A 1 114 ? -18.888 -35.959 -4.587 1.00 21.16 137 GLN A CA 1
ATOM 757 C C . GLN A 1 114 ? -18.720 -37.411 -5.011 1.00 19.46 137 GLN A C 1
ATOM 758 O O . GLN A 1 114 ? -19.692 -38.118 -5.284 1.00 22.65 137 GLN A O 1
ATOM 764 N N . SER A 1 115 ? -17.468 -37.847 -5.049 1.00 26.42 138 SER A N 1
ATOM 765 C CA . SER A 1 115 ? -17.146 -39.209 -5.437 1.00 33.25 138 SER A CA 1
ATOM 766 C C . SER A 1 115 ? -17.389 -40.170 -4.280 1.00 31.87 138 SER A C 1
ATOM 767 O O . SER A 1 115 ? -17.122 -39.852 -3.118 1.00 33.01 138 SER A O 1
ATOM 770 N N . MET A 1 116 ? -17.918 -41.346 -4.607 1.00 31.04 139 MET A N 1
ATOM 771 C CA . MET A 1 116 ? -18.157 -42.411 -3.647 1.00 30.24 139 MET A CA 1
ATOM 772 C C . MET A 1 116 ? -17.622 -43.720 -4.205 1.00 35.12 139 MET A C 1
ATOM 773 O O . MET A 1 116 ? -17.562 -43.911 -5.423 1.00 37.27 139 MET A O 1
ATOM 778 N N . ASP A 1 117 ? -17.258 -44.624 -3.297 1.00 37.92 140 ASP A N 1
ATOM 779 C CA . ASP A 1 117 ? -16.875 -45.996 -3.625 1.00 40.30 140 ASP A CA 1
ATOM 780 C C . ASP A 1 117 ? -15.801 -46.029 -4.712 1.00 37.04 140 ASP A C 1
ATOM 781 O O . ASP A 1 117 ? -15.964 -46.640 -5.771 1.00 42.03 140 ASP A O 1
ATOM 786 N N . GLN A 1 118 ? -14.691 -45.345 -4.426 1.00 29.86 141 GLN A N 1
ATOM 787 C CA . GLN A 1 118 ? -13.541 -45.281 -5.326 1.00 39.92 141 GLN A CA 1
ATOM 788 C C . GLN A 1 118 ? -13.918 -44.722 -6.696 1.00 36.99 141 GLN A C 1
ATOM 789 O O . GLN A 1 118 ? -13.358 -45.120 -7.719 1.00 41.21 141 GLN A O 1
ATOM 795 N N . GLY A 1 119 ? -14.870 -43.795 -6.727 1.00 28.72 142 GLY A N 1
ATOM 796 C CA . GLY A 1 119 ? -15.312 -43.200 -7.964 1.00 29.53 142 GLY A CA 1
ATOM 797 C C . GLY A 1 119 ? -16.367 -43.977 -8.715 1.00 29.28 142 GLY A C 1
ATOM 798 O O . GLY A 1 119 ? -16.844 -43.491 -9.744 1.00 32.85 142 GLY A O 1
ATOM 799 N N . ASP A 1 120 ? -16.746 -45.168 -8.243 1.00 28.19 143 ASP A N 1
ATOM 800 C CA . ASP A 1 120 ? -17.768 -45.943 -8.939 1.00 30.62 143 ASP A CA 1
ATOM 801 C C . ASP A 1 120 ? -19.144 -45.299 -8.846 1.00 31.52 143 ASP A C 1
ATOM 802 O O . ASP A 1 120 ? -20.011 -45.589 -9.679 1.00 27.66 143 ASP A O 1
ATOM 807 N N . ARG A 1 121 ? -19.364 -44.439 -7.856 1.00 26.04 144 ARG A N 1
ATOM 808 C CA . ARG A 1 121 ? -20.655 -43.799 -7.672 1.00 27.57 144 ARG A CA 1
ATOM 809 C C . ARG A 1 121 ? -20.442 -42.329 -7.347 1.00 26.34 144 ARG A C 1
ATOM 810 O O . ARG A 1 121 ? -19.341 -41.898 -6.999 1.00 26.86 144 ARG A O 1
ATOM 818 N N . LEU A 1 122 ? -21.521 -41.562 -7.466 1.00 24.14 145 LEU A N 1
ATOM 819 C CA . LEU A 1 122 ? -21.513 -40.136 -7.179 1.00 23.37 145 LEU A CA 1
ATOM 820 C C . LEU A 1 122 ? -22.593 -39.826 -6.161 1.00 24.98 145 LEU A C 1
ATOM 821 O O . LEU A 1 122 ? -23.727 -40.297 -6.293 1.00 25.01 145 LEU A O 1
ATOM 826 N N . TYR A 1 123 ? -22.245 -39.024 -5.162 1.00 24.76 146 TYR A N 1
ATOM 827 C CA . TYR A 1 123 ? -23.242 -38.381 -4.324 1.00 23.83 146 TYR A CA 1
ATOM 828 C C . TYR A 1 123 ? -23.610 -37.041 -4.951 1.00 23.83 146 TYR A C 1
ATOM 829 O O . TYR A 1 123 ? -22.726 -36.243 -5.276 1.00 27.32 146 TYR A O 1
ATOM 838 N N . VAL A 1 124 ? -24.907 -36.797 -5.123 1.00 20.97 147 VAL A N 1
ATOM 839 C CA . VAL A 1 124 ? -25.402 -35.576 -5.752 1.00 22.28 147 VAL A CA 1
ATOM 840 C C . VAL A 1 124 ? -26.492 -34.968 -4.876 1.00 18.42 147 VAL A C 1
ATOM 841 O O . VAL A 1 124 ? -27.347 -35.687 -4.353 1.00 25.25 147 VAL A O 1
ATOM 845 N N . CYS A 1 125 ? -26.470 -33.644 -4.727 1.00 18.56 148 CYS A N 1
ATOM 846 C CA . CYS A 1 125 ? -27.519 -32.906 -4.034 1.00 22.43 148 CYS A CA 1
ATOM 847 C C . CYS A 1 125 ? -27.893 -31.697 -4.876 1.00 22.88 148 CYS A C 1
ATOM 848 O O . CYS A 1 125 ? -27.016 -31.024 -5.426 1.00 23.97 148 CYS A O 1
ATOM 851 N N . GLY A 1 126 ? -29.196 -31.438 -4.993 1.00 18.26 149 GLY A N 1
ATOM 852 C CA . GLY A 1 126 ? -29.677 -30.322 -5.780 1.00 19.05 149 GLY A CA 1
ATOM 853 C C . GLY A 1 126 ? -30.788 -29.576 -5.066 1.00 18.50 149 GLY A C 1
ATOM 854 O O . GLY A 1 126 ? -31.466 -30.116 -4.188 1.00 23.90 149 GLY A O 1
ATOM 855 N N . THR A 1 127 ? -30.974 -28.316 -5.476 1.00 20.02 150 THR A N 1
ATOM 856 C CA . THR A 1 127 ? -31.957 -27.450 -4.823 1.00 22.89 150 THR A CA 1
ATOM 857 C C . THR A 1 127 ? -33.384 -27.957 -5.012 1.00 27.87 150 THR A C 1
ATOM 858 O O . THR A 1 127 ? -34.230 -27.767 -4.125 1.00 23.44 150 THR A O 1
ATOM 862 N N . ASN A 1 128 ? -33.670 -28.588 -6.153 1.00 26.23 151 ASN A N 1
ATOM 863 C CA . ASN A 1 128 ? -34.945 -29.257 -6.423 1.00 24.75 151 ASN A CA 1
ATOM 864 C C . ASN A 1 128 ? -36.144 -28.349 -6.130 1.00 25.88 151 ASN A C 1
ATOM 865 O O . ASN A 1 128 ? -37.042 -28.687 -5.357 1.00 23.10 151 ASN A O 1
ATOM 870 N N . ALA A 1 129 ? -36.144 -27.182 -6.773 1.00 25.45 152 ALA A N 1
ATOM 871 C CA . ALA A 1 129 ? -37.246 -26.223 -6.681 1.00 25.48 152 ALA A CA 1
ATOM 872 C C . ALA A 1 129 ? -37.563 -25.881 -5.222 1.00 24.82 152 ALA A C 1
ATOM 873 O O . ALA A 1 129 ? -38.685 -26.053 -4.741 1.00 28.27 152 ALA A O 1
ATOM 875 N N . HIS A 1 130 ? -36.541 -25.386 -4.525 1.00 27.98 153 HIS A N 1
ATOM 876 C CA . HIS A 1 130 ? -36.642 -25.015 -3.111 1.00 25.87 153 HIS A CA 1
ATOM 877 C C . HIS A 1 130 ? -37.194 -26.171 -2.280 1.00 29.74 153 HIS A C 1
ATOM 878 O O . HIS A 1 130 ? -38.117 -26.018 -1.475 1.00 23.91 153 HIS A O 1
ATOM 885 N N . ASN A 1 131 ? -36.607 -27.343 -2.489 1.00 23.71 154 ASN A N 1
ATOM 886 C CA . ASN A 1 131 ? -37.000 -28.577 -1.826 1.00 25.21 154 ASN A CA 1
ATOM 887 C C . ASN A 1 131 ? -35.841 -29.560 -1.944 1.00 25.10 154 ASN A C 1
ATOM 888 O O . ASN A 1 131 ? -35.956 -30.571 -2.649 1.00 26.11 154 ASN A O 1
ATOM 893 N N . PRO A 1 132 ? -34.720 -29.296 -1.263 1.00 22.55 155 PRO A N 1
ATOM 894 C CA . PRO A 1 132 ? -33.465 -30.000 -1.569 1.00 23.56 155 PRO A CA 1
ATOM 895 C C . PRO A 1 132 ? -33.618 -31.514 -1.564 1.00 25.38 155 PRO A C 1
ATOM 896 O O . PRO A 1 132 ? -34.237 -32.097 -0.672 1.00 24.04 155 PRO A O 1
ATOM 900 N N . LYS A 1 133 ? -33.033 -32.147 -2.580 1.00 23.10 156 LYS A N 1
ATOM 901 C CA . LYS A 1 133 ? -33.097 -33.588 -2.777 1.00 25.47 156 LYS A CA 1
ATOM 902 C C . LYS A 1 133 ? -31.704 -34.092 -3.126 1.00 26.12 156 LYS A C 1
ATOM 903 O O . LYS A 1 133 ? -30.983 -33.448 -3.893 1.00 21.59 156 LYS A O 1
ATOM 909 N N . ASP A 1 134 ? -31.310 -35.228 -2.555 1.00 27.34 157 ASP A N 1
ATOM 910 C CA . ASP A 1 134 ? -30.002 -35.786 -2.866 1.00 25.69 157 ASP A CA 1
ATOM 911 C C . ASP A 1 134 ? -30.137 -37.201 -3.415 1.00 23.11 157 ASP A C 1
ATOM 912 O O . ASP A 1 134 ? -31.209 -37.808 -3.390 1.00 25.08 157 ASP A O 1
ATOM 917 N N . TYR A 1 135 ? -29.025 -37.705 -3.949 1.00 23.84 158 TYR A N 1
ATOM 918 C CA . TYR A 1 135 ? -29.013 -38.948 -4.706 1.00 25.23 158 TYR A CA 1
ATOM 919 C C . TYR A 1 135 ? -27.676 -39.644 -4.524 1.00 26.63 158 TYR A C 1
ATOM 920 O O . TYR A 1 135 ? -26.665 -39.022 -4.191 1.00 26.00 158 TYR A O 1
ATOM 929 N N . VAL A 1 136 ? -27.678 -40.944 -4.790 1.00 28.01 159 VAL A N 1
ATOM 930 C CA . VAL A 1 136 ? -26.468 -41.676 -5.133 1.00 26.71 159 VAL A CA 1
ATOM 931 C C . VAL A 1 136 ? -26.719 -42.329 -6.485 1.00 23.37 159 VAL A C 1
ATOM 932 O O . VAL A 1 136 ? -27.718 -43.036 -6.661 1.00 25.08 159 VAL A O 1
ATOM 936 N N . ILE A 1 137 ? -25.835 -42.063 -7.448 1.00 23.32 160 ILE A N 1
ATOM 937 C CA . ILE A 1 137 ? -25.975 -42.564 -8.808 1.00 22.68 160 ILE A CA 1
ATOM 938 C C . ILE A 1 137 ? -24.639 -43.145 -9.249 1.00 24.29 160 ILE A C 1
ATOM 939 O O . ILE A 1 137 ? -23.607 -42.940 -8.612 1.00 26.58 160 ILE A O 1
ATOM 944 N N . TYR A 1 138 ? -24.671 -43.873 -10.363 1.00 24.51 161 TYR A N 1
ATOM 945 C CA . TYR A 1 138 ? -23.446 -44.426 -10.925 1.00 24.50 161 TYR A CA 1
ATOM 946 C C . TYR A 1 138 ? -22.594 -43.328 -11.559 1.00 24.22 161 TYR A C 1
ATOM 947 O O . TYR A 1 138 ? -23.090 -42.275 -11.969 1.00 25.13 161 TYR A O 1
ATOM 956 N N . ALA A 1 139 ? -21.286 -43.596 -11.643 1.00 23.25 162 ALA A N 1
ATOM 957 C CA . ALA A 1 139 ? -20.361 -42.632 -12.233 1.00 25.88 162 ALA A CA 1
ATOM 958 C C . ALA A 1 139 ? -20.716 -42.299 -13.681 1.00 29.74 162 ALA A C 1
ATOM 959 O O . ALA A 1 139 ? -20.417 -41.195 -14.149 1.00 30.34 162 ALA A O 1
ATOM 961 N N . ASN A 1 140 ? -21.345 -43.226 -14.409 1.00 31.39 163 ASN A N 1
ATOM 962 C CA . ASN A 1 140 ? -21.753 -42.940 -15.784 1.00 31.45 163 ASN A CA 1
ATOM 963 C C . ASN A 1 140 ? -23.071 -42.178 -15.867 1.00 34.07 163 ASN A C 1
ATOM 964 O O . ASN A 1 140 ? -23.651 -42.096 -16.954 1.00 36.08 163 ASN A O 1
ATOM 969 N N . LEU A 1 141 ? -23.552 -41.636 -14.742 1.00 34.83 164 LEU A N 1
ATOM 970 C CA . LEU A 1 141 ? -24.749 -40.791 -14.689 1.00 29.51 164 LEU A CA 1
ATOM 971 C C . LEU A 1 141 ? -26.015 -41.581 -15.032 1.00 30.44 164 LEU A C 1
ATOM 972 O O . LEU A 1 141 ? -26.851 -41.140 -15.821 1.00 35.01 164 LEU A O 1
ATOM 977 N N . THR A 1 142 ? -26.153 -42.756 -14.422 1.00 29.53 165 THR A N 1
ATOM 978 C CA . THR A 1 142 ? -27.389 -43.524 -14.458 1.00 32.24 165 THR A CA 1
ATOM 979 C C . THR A 1 142 ? -27.807 -43.843 -13.028 1.00 34.58 165 THR A C 1
ATOM 980 O O . THR A 1 142 ? -26.989 -43.844 -12.106 1.00 29.89 165 THR A O 1
ATOM 984 N N . TYR A 1 143 ? -29.095 -44.121 -12.853 1.00 35.11 166 TYR A N 1
ATOM 985 C CA . TYR A 1 143 ? -29.631 -44.387 -11.527 1.00 34.23 166 TYR A CA 1
ATOM 986 C C . TYR A 1 143 ? -29.257 -45.783 -11.045 1.00 36.04 166 TYR A C 1
ATOM 987 O O . TYR A 1 143 ? -29.106 -46.720 -11.833 1.00 32.64 166 TYR A O 1
ATOM 996 N N . LEU A 1 144 ? -29.116 -45.915 -9.729 1.00 36.64 167 LEU A N 1
ATOM 997 C CA . LEU A 1 144 ? -28.967 -47.230 -9.135 1.00 37.32 167 LEU A CA 1
ATOM 998 C C . LEU A 1 144 ? -30.267 -48.019 -9.287 1.00 37.31 167 LEU A C 1
ATOM 999 O O . LEU A 1 144 ? -31.350 -47.432 -9.372 1.00 39.20 167 LEU A O 1
ATOM 1004 N N . PRO A 1 145 ? -30.189 -49.348 -9.326 1.00 38.16 168 PRO A N 1
ATOM 1005 C CA . PRO A 1 145 ? -31.413 -50.153 -9.256 1.00 41.75 168 PRO A CA 1
ATOM 1006 C C . PRO A 1 145 ? -32.159 -49.875 -7.961 1.00 43.17 168 PRO A C 1
ATOM 1007 O O . PRO A 1 145 ? -31.565 -49.498 -6.948 1.00 43.55 168 PRO A O 1
ATOM 1011 N N . ARG A 1 146 ? -33.481 -50.059 -8.008 1.00 43.61 169 ARG A N 1
ATOM 1012 C CA . ARG A 1 146 ? -34.308 -49.816 -6.830 1.00 48.25 169 ARG A CA 1
ATOM 1013 C C . ARG A 1 146 ? -33.825 -50.631 -5.636 1.00 50.04 169 ARG A C 1
ATOM 1014 O O . ARG A 1 146 ? -33.856 -50.156 -4.494 1.00 52.38 169 ARG A O 1
ATOM 1022 N N . SER A 1 147 ? -33.360 -51.856 -5.881 1.00 50.64 170 SER A N 1
ATOM 1023 C CA . SER A 1 147 ? -32.852 -52.694 -4.804 1.00 55.79 170 SER A CA 1
ATOM 1024 C C . SER A 1 147 ? -31.558 -52.156 -4.207 1.00 55.88 170 SER A C 1
ATOM 1025 O O . SER A 1 147 ? -31.175 -52.578 -3.111 1.00 58.66 170 SER A O 1
ATOM 1028 N N . GLU A 1 148 ? -30.882 -51.240 -4.898 1.00 51.66 171 GLU A N 1
ATOM 1029 C CA . GLU A 1 148 ? -29.593 -50.718 -4.470 1.00 45.61 171 GLU A CA 1
ATOM 1030 C C . GLU A 1 148 ? -29.690 -49.336 -3.837 1.00 44.26 171 GLU A C 1
ATOM 1031 O O . GLU A 1 148 ? -28.653 -48.732 -3.544 1.00 41.94 171 GLU A O 1
ATOM 1037 N N . TYR A 1 149 ? -30.903 -48.818 -3.634 1.00 46.10 172 TYR A N 1
ATOM 1038 C CA . TYR A 1 149 ? -31.062 -47.488 -3.055 1.00 46.63 172 TYR A CA 1
ATOM 1039 C C . TYR A 1 149 ? -30.336 -47.390 -1.719 1.00 40.48 172 TYR A C 1
ATOM 1040 O O . TYR A 1 149 ? -30.437 -48.284 -0.872 1.00 41.64 172 TYR A O 1
ATOM 1049 N N . VAL A 1 150 ? -29.601 -46.301 -1.536 1.00 34.60 173 VAL A N 1
ATOM 1050 C CA . VAL A 1 150 ? -28.764 -46.107 -0.358 1.00 32.05 173 VAL A CA 1
ATOM 1051 C C . VAL A 1 150 ? -29.619 -45.522 0.760 1.00 31.63 173 VAL A C 1
ATOM 1052 O O . VAL A 1 150 ? -30.247 -44.472 0.590 1.00 29.06 173 VAL A O 1
ATOM 1056 N N . ILE A 1 151 ? -29.633 -46.200 1.910 1.00 29.76 174 ILE A N 1
ATOM 1057 C CA . ILE A 1 151 ? -30.438 -45.738 3.032 1.00 31.86 174 ILE A CA 1
ATOM 1058 C C . ILE A 1 151 ? -29.969 -44.355 3.465 1.00 28.53 174 ILE A C 1
ATOM 1059 O O . ILE A 1 151 ? -28.779 -44.023 3.388 1.00 32.45 174 ILE A O 1
ATOM 1064 N N . GLY A 1 152 ? -30.917 -43.524 3.887 1.00 29.10 175 GLY A N 1
ATOM 1065 C CA . GLY A 1 152 ? -30.610 -42.192 4.355 1.00 27.98 175 GLY A CA 1
ATOM 1066 C C . GLY A 1 152 ? -30.464 -41.143 3.278 1.00 28.77 175 GLY A C 1
ATOM 1067 O O . GLY A 1 152 ? -30.099 -40.005 3.595 1.00 27.88 175 GLY A O 1
ATOM 1068 N N . VAL A 1 153 ? -30.733 -41.480 2.018 1.00 29.41 176 VAL A N 1
ATOM 1069 C CA . VAL A 1 153 ? -30.576 -40.555 0.901 1.00 28.51 176 VAL A CA 1
ATOM 1070 C C . VAL A 1 153 ? -31.951 -40.271 0.310 1.00 28.13 176 VAL A C 1
ATOM 1071 O O . VAL A 1 153 ? -32.802 -41.165 0.228 1.00 30.18 176 VAL A O 1
ATOM 1075 N N . GLY A 1 154 ? -32.171 -39.021 -0.086 1.00 30.41 177 GLY A N 1
ATOM 1076 C CA . GLY A 1 154 ? -33.451 -38.608 -0.625 1.00 32.28 177 GLY A CA 1
ATOM 1077 C C . GLY A 1 154 ? -33.801 -37.189 -0.229 1.00 35.45 177 GLY A C 1
ATOM 1078 O O . GLY A 1 154 ? -34.165 -36.374 -1.079 1.00 38.32 177 GLY A O 1
ATOM 1079 N N . LEU A 1 155 ? -33.699 -36.880 1.062 1.00 30.91 178 LEU A N 1
ATOM 1080 C CA . LEU A 1 155 ? -33.959 -35.534 1.557 1.00 33.72 178 LEU A CA 1
ATOM 1081 C C . LEU A 1 155 ? -32.640 -34.775 1.643 1.00 30.96 178 LEU A C 1
ATOM 1082 O O . LEU A 1 155 ? -31.729 -35.187 2.367 1.00 31.28 178 LEU A O 1
ATOM 1087 N N . GLY A 1 156 ? -32.536 -33.677 0.903 1.00 25.99 179 GLY A N 1
ATOM 1088 C CA . GLY A 1 156 ? -31.324 -32.892 0.901 1.00 25.23 179 GLY A CA 1
ATOM 1089 C C . GLY A 1 156 ? -31.281 -31.745 1.887 1.00 21.40 179 GLY A C 1
ATOM 1090 O O . GLY A 1 156 ? -30.334 -30.953 1.843 1.00 23.85 179 GLY A O 1
ATOM 1091 N N . ILE A 1 157 ? -32.276 -31.624 2.771 1.00 22.02 180 ILE A N 1
ATOM 1092 C CA . ILE A 1 157 ? -32.292 -30.525 3.730 1.00 23.29 180 ILE A CA 1
ATOM 1093 C C . ILE A 1 157 ? -31.017 -30.569 4.562 1.00 21.29 180 ILE A C 1
ATOM 1094 O O . ILE A 1 157 ? -30.594 -31.638 5.020 1.00 21.15 180 ILE A O 1
ATOM 1099 N N . ALA A 1 158 ? -30.363 -29.407 4.697 1.00 21.12 181 ALA A N 1
ATOM 1100 C CA . ALA A 1 158 ? -29.137 -29.212 5.473 1.00 21.11 181 ALA A CA 1
ATOM 1101 C C . ALA A 1 158 ? -27.921 -29.774 4.747 1.00 22.63 181 ALA A C 1
ATOM 1102 O O . ALA A 1 158 ? -26.789 -29.583 5.202 1.00 23.60 181 ALA A O 1
ATOM 1104 N N . LYS A 1 159 ? -28.126 -30.453 3.618 1.00 22.49 182 LYS A N 1
ATOM 1105 C CA . LYS A 1 159 ? -27.008 -30.946 2.819 1.00 20.55 182 LYS A CA 1
ATOM 1106 C C . LYS A 1 159 ? -26.674 -30.047 1.636 1.00 23.25 182 LYS A C 1
ATOM 1107 O O . LYS A 1 159 ? -25.509 -29.982 1.232 1.00 21.37 182 LYS A O 1
ATOM 1113 N N . CYS A 1 160 ? -27.661 -29.364 1.068 1.00 25.88 183 CYS A N 1
ATOM 1114 C CA . CYS A 1 160 ? -27.415 -28.363 0.040 1.00 23.49 183 CYS A CA 1
ATOM 1115 C C . CYS A 1 160 ? -28.581 -27.386 0.045 1.00 20.16 183 CYS A C 1
ATOM 1116 O O . CYS A 1 160 ? -29.636 -27.681 0.619 1.00 22.92 183 CYS A O 1
ATOM 1119 N N . PRO A 1 161 ? -28.409 -26.195 -0.533 1.00 19.38 184 PRO A N 1
ATOM 1120 C CA . PRO A 1 161 ? -29.373 -25.111 -0.289 1.00 20.01 184 PRO A CA 1
ATOM 1121 C C . PRO A 1 161 ? -30.692 -25.283 -1.032 1.00 25.61 184 PRO A C 1
ATOM 1122 O O . PRO A 1 161 ? -30.839 -26.087 -1.957 1.00 26.75 184 PRO A O 1
ATOM 1126 N N . TYR A 1 162 ? -31.673 -24.486 -0.585 1.00 25.33 185 TYR A N 1
ATOM 1127 C CA . TYR A 1 162 ? -32.930 -24.286 -1.305 1.00 24.42 185 TYR A CA 1
ATOM 1128 C C . TYR A 1 162 ? -32.758 -23.318 -2.462 1.00 22.09 185 TYR A C 1
ATOM 1129 O O . TYR A 1 162 ? -33.386 -23.477 -3.514 1.00 28.39 185 TYR A O 1
ATOM 1138 N N . ASP A 1 163 ? -31.948 -22.281 -2.254 1.00 23.70 186 ASP A N 1
ATOM 1139 C CA . ASP A 1 163 ? -31.860 -21.150 -3.159 1.00 24.24 186 ASP A CA 1
ATOM 1140 C C . ASP A 1 163 ? -30.673 -21.332 -4.090 1.00 24.83 186 ASP A C 1
ATOM 1141 O O . ASP A 1 163 ? -29.541 -21.497 -3.607 1.00 19.43 186 ASP A O 1
ATOM 1146 N N . PRO A 1 164 ? -30.873 -21.293 -5.412 1.00 23.06 187 PRO A N 1
ATOM 1147 C CA . PRO A 1 164 ? -29.740 -21.469 -6.337 1.00 23.92 187 PRO A CA 1
ATOM 1148 C C . PRO A 1 164 ? -28.704 -20.357 -6.260 1.00 24.19 187 PRO A C 1
ATOM 1149 O O . PRO A 1 164 ? -27.590 -20.531 -6.771 1.00 25.27 187 PRO A O 1
ATOM 1153 N N . LEU A 1 165 ? -29.032 -19.217 -5.661 1.00 21.12 188 LEU A N 1
ATOM 1154 C CA . LEU A 1 165 ? -28.071 -18.135 -5.521 1.00 19.69 188 LEU A CA 1
ATOM 1155 C C . LEU A 1 165 ? -27.244 -18.232 -4.241 1.00 23.66 188 LEU A C 1
ATOM 1156 O O . LEU A 1 165 ? -26.319 -17.433 -4.060 1.00 18.18 188 LEU A O 1
ATOM 1161 N N . ASP A 1 166 ? -27.548 -19.184 -3.360 1.00 22.63 189 ASP A N 1
ATOM 1162 C CA . ASP A 1 166 ? -26.802 -19.315 -2.115 1.00 18.81 189 ASP A CA 1
ATOM 1163 C C . ASP A 1 166 ? -25.357 -19.723 -2.376 1.00 21.47 189 ASP A C 1
ATOM 1164 O O . ASP A 1 166 ? -25.006 -20.279 -3.424 1.00 24.53 189 ASP A O 1
ATOM 1169 N N . ASN A 1 167 ? -24.513 -19.441 -1.388 1.00 21.37 190 ASN A N 1
ATOM 1170 C CA . ASN A 1 167 ? -23.121 -19.871 -1.376 1.00 22.00 190 ASN A CA 1
ATOM 1171 C C . ASN A 1 167 ? -22.977 -20.920 -0.287 1.00 21.22 190 ASN A C 1
ATOM 1172 O O . ASN A 1 167 ? -23.039 -20.606 0.905 1.00 18.74 190 ASN A O 1
ATOM 1177 N N . SER A 1 168 ? -22.801 -22.161 -0.702 1.00 21.88 191 SER A N 1
ATOM 1178 C CA . SER A 1 168 ? -22.809 -23.295 0.197 1.00 19.70 191 SER A CA 1
ATOM 1179 C C . SER A 1 168 ? -21.561 -24.121 -0.069 1.00 17.87 191 SER A C 1
ATOM 1180 O O . SER A 1 168 ? -20.812 -23.864 -1.014 1.00 19.39 191 SER A O 1
ATOM 1183 N N . THR A 1 169 ? -21.332 -25.117 0.779 1.00 19.65 192 THR A N 1
ATOM 1184 C CA . THR A 1 169 ? -20.179 -25.981 0.596 1.00 18.80 192 THR A CA 1
ATOM 1185 C C . THR A 1 169 ? -20.493 -27.345 1.179 1.00 19.08 192 THR A C 1
ATOM 1186 O O . THR A 1 169 ? -21.339 -27.477 2.068 1.00 20.91 192 THR A O 1
ATOM 1190 N N . ALA A 1 170 ? -19.828 -28.365 0.647 1.00 15.43 193 ALA A N 1
ATOM 1191 C CA . ALA A 1 170 ? -19.953 -29.697 1.216 1.00 21.07 193 ALA A CA 1
ATOM 1192 C C . ALA A 1 170 ? -18.721 -30.490 0.840 1.00 21.75 193 ALA A C 1
ATOM 1193 O O . ALA A 1 170 ? -18.020 -30.165 -0.123 1.00 21.10 193 ALA A O 1
ATOM 1195 N N . ILE A 1 171 ? -18.463 -31.533 1.620 1.00 21.48 194 ILE A N 1
ATOM 1196 C CA . ILE A 1 171 ? -17.386 -32.463 1.313 1.00 22.64 194 ILE A CA 1
ATOM 1197 C C . ILE A 1 171 ? -17.777 -33.828 1.853 1.00 24.45 194 ILE A C 1
ATOM 1198 O O . ILE A 1 171 ? -18.219 -33.953 2.999 1.00 24.57 194 ILE A O 1
ATOM 1203 N N . TYR A 1 172 ? -17.641 -34.848 1.014 1.00 22.40 195 TYR A N 1
ATOM 1204 C CA . TYR A 1 172 ? -17.893 -36.222 1.415 1.00 23.25 195 TYR A CA 1
ATOM 1205 C C . TYR A 1 172 ? -16.620 -36.800 2.019 1.00 23.24 195 TYR A C 1
ATOM 1206 O O . TYR A 1 172 ? -15.551 -36.730 1.407 1.00 26.55 195 TYR A O 1
ATOM 1215 N N . VAL A 1 173 ? -16.731 -37.358 3.221 1.00 22.22 196 VAL A N 1
ATOM 1216 C CA . VAL A 1 173 ? -15.569 -37.807 3.983 1.00 22.91 196 VAL A CA 1
ATOM 1217 C C . VAL A 1 173 ? -15.700 -39.300 4.237 1.00 26.22 196 VAL A C 1
ATOM 1218 O O . VAL A 1 173 ? -16.645 -39.743 4.905 1.00 22.85 196 VAL A O 1
ATOM 1222 N N . GLU A 1 174 ? -14.739 -40.070 3.716 1.00 25.80 197 GLU A N 1
ATOM 1223 C CA . GLU A 1 174 ? -14.748 -41.519 3.879 1.00 26.22 197 GLU A CA 1
ATOM 1224 C C . GLU A 1 174 ? -14.105 -41.956 5.191 1.00 28.38 197 GLU A C 1
ATOM 1225 O O . GLU A 1 174 ? -14.570 -42.913 5.817 1.00 35.26 197 GLU A O 1
ATOM 1231 N N . ASN A 1 175 ? -13.037 -41.281 5.619 1.00 28.32 198 ASN A N 1
ATOM 1232 C CA . ASN A 1 175 ? -12.163 -41.781 6.673 1.00 32.33 198 ASN A CA 1
ATOM 1233 C C . ASN A 1 175 ? -12.114 -40.829 7.859 1.00 28.33 198 ASN A C 1
ATOM 1234 O O . ASN A 1 175 ? -12.112 -39.607 7.687 1.00 26.54 198 ASN A O 1
ATOM 1239 N N . GLY A 1 176 ? -12.046 -41.402 9.062 1.00 25.47 199 GLY A N 1
ATOM 1240 C CA . GLY A 1 176 ? -11.845 -40.649 10.279 1.00 25.77 199 GLY A CA 1
ATOM 1241 C C . GLY A 1 176 ? -13.099 -40.338 11.067 1.00 26.84 199 GLY A C 1
ATOM 1242 O O . GLY A 1 176 ? -12.988 -39.800 12.177 1.00 23.93 199 GLY A O 1
ATOM 1243 N N . ASN A 1 177 ? -14.279 -40.650 10.536 1.00 26.90 200 ASN A N 1
ATOM 1244 C CA . ASN A 1 177 ? -15.532 -40.396 11.237 1.00 25.69 200 ASN A CA 1
ATOM 1245 C C . ASN A 1 177 ? -15.780 -41.496 12.264 1.00 24.18 200 ASN A C 1
ATOM 1246 O O . ASN A 1 177 ? -15.102 -42.525 12.263 1.00 28.81 200 ASN A O 1
ATOM 1251 N N . PRO A 1 178 ? -16.753 -41.317 13.161 1.00 28.09 201 PRO A N 1
ATOM 1252 C CA . PRO A 1 178 ? -17.066 -42.389 14.117 1.00 27.80 201 PRO A CA 1
ATOM 1253 C C . PRO A 1 178 ? -17.470 -43.670 13.400 1.00 33.47 201 PRO A C 1
ATOM 1254 O O . PRO A 1 178 ? -18.204 -43.647 12.408 1.00 33.22 201 PRO A O 1
ATOM 1258 N N . GLY A 1 179 ? -16.964 -44.793 13.908 1.00 34.46 202 GLY A N 1
ATOM 1259 C CA . GLY A 1 179 ? -17.195 -46.083 13.290 1.00 38.21 202 GLY A CA 1
ATOM 1260 C C . GLY A 1 179 ? -16.516 -46.291 11.955 1.00 37.40 202 GLY A C 1
ATOM 1261 O O . GLY A 1 179 ? -16.721 -47.337 11.331 1.00 38.21 202 GLY A O 1
ATOM 1262 N N . GLY A 1 180 ? -15.706 -45.339 11.500 1.00 38.50 203 GLY A N 1
ATOM 1263 C CA . GLY A 1 180 ? -15.124 -45.438 10.178 1.00 35.59 203 GLY A CA 1
ATOM 1264 C C . GLY A 1 180 ? -16.126 -45.358 9.049 1.00 36.32 203 GLY A C 1
ATOM 1265 O O . GLY A 1 180 ? -15.813 -45.758 7.926 1.00 37.09 203 GLY A O 1
ATOM 1266 N N . LEU A 1 181 ? -17.328 -44.849 9.316 1.00 33.83 204 LEU A N 1
ATOM 1267 C CA . LEU A 1 181 ? -18.410 -44.741 8.350 1.00 30.63 204 LEU A CA 1
ATOM 1268 C C . LEU A 1 181 ? -18.291 -43.452 7.541 1.00 29.36 204 LEU A C 1
ATOM 1269 O O . LEU A 1 181 ? -17.852 -42.422 8.062 1.00 28.80 204 LEU A O 1
ATOM 1274 N N . PRO A 1 182 ? -18.679 -43.479 6.268 1.00 32.68 205 PRO A N 1
ATOM 1275 C CA . PRO A 1 182 ? -18.624 -42.262 5.453 1.00 31.93 205 PRO A CA 1
ATOM 1276 C C . PRO A 1 182 ? -19.780 -41.324 5.758 1.00 29.32 205 PRO A C 1
ATOM 1277 O O . PRO A 1 182 ? -20.851 -41.737 6.209 1.00 32.68 205 PRO A O 1
ATOM 1281 N N . GLY A 1 183 ? -19.547 -40.041 5.505 1.00 28.72 206 GLY A N 1
ATOM 1282 C CA . GLY A 1 183 ? -20.568 -39.044 5.766 1.00 25.07 206 GLY A CA 1
ATOM 1283 C C . GLY A 1 183 ? -20.285 -37.756 5.032 1.00 26.64 206 GLY A C 1
ATOM 1284 O O . GLY A 1 183 ? -19.157 -37.489 4.605 1.00 27.05 206 GLY A O 1
ATOM 1285 N N . LEU A 1 184 ? -21.331 -36.949 4.895 1.00 23.66 207 LEU A N 1
ATOM 1286 C CA . LEU A 1 184 ? -21.234 -35.643 4.264 1.00 19.57 207 LEU A CA 1
ATOM 1287 C C . LEU A 1 184 ? -21.164 -34.561 5.332 1.00 20.48 207 LEU A C 1
ATOM 1288 O O . LEU A 1 184 ? -21.964 -34.561 6.273 1.00 22.58 207 LEU A O 1
ATOM 1293 N N . TYR A 1 185 ? -20.197 -33.656 5.193 1.00 20.08 208 TYR A N 1
ATOM 1294 C CA . TYR A 1 185 ? -20.134 -32.427 5.971 1.00 22.24 208 TYR A CA 1
ATOM 1295 C C . TYR A 1 185 ? -20.566 -31.278 5.073 1.00 23.15 208 TYR A C 1
ATOM 1296 O O . TYR A 1 185 ? -20.202 -31.241 3.894 1.00 19.13 208 TYR A O 1
ATOM 1305 N N . SER A 1 186 ? -21.336 -30.338 5.622 1.00 19.31 209 SER A N 1
ATOM 1306 C CA . SER A 1 186 ? -21.900 -29.302 4.768 1.00 22.23 209 SER A CA 1
ATOM 1307 C C . SER A 1 186 ? -22.080 -28.001 5.535 1.00 25.07 209 SER A C 1
ATOM 1308 O O . SER A 1 186 ? -22.201 -27.982 6.762 1.00 24.21 209 SER A O 1
ATOM 1311 N N . GLY A 1 187 ? -22.110 -26.913 4.770 1.00 22.70 210 GLY A N 1
ATOM 1312 C CA . GLY A 1 187 ? -22.517 -25.612 5.250 1.00 18.94 210 GLY A CA 1
ATOM 1313 C C . GLY A 1 187 ? -23.522 -25.020 4.283 1.00 22.79 210 GLY A C 1
ATOM 1314 O O . GLY A 1 187 ? -23.211 -24.812 3.104 1.00 21.52 210 GLY A O 1
ATOM 1315 N N . THR A 1 188 ? -24.733 -24.753 4.753 1.00 18.07 211 THR A N 1
ATOM 1316 C CA . THR A 1 188 ? -25.800 -24.310 3.865 1.00 22.88 211 THR A CA 1
ATOM 1317 C C . THR A 1 188 ? -26.931 -23.761 4.720 1.00 23.97 211 THR A C 1
ATOM 1318 O O . THR A 1 188 ? -26.860 -23.753 5.952 1.00 28.03 211 THR A O 1
ATOM 1322 N N . ASN A 1 189 ? -27.977 -23.289 4.056 1.00 26.02 212 ASN A N 1
ATOM 1323 C CA . ASN A 1 189 ? -29.201 -22.914 4.741 1.00 27.24 212 ASN A CA 1
ATOM 1324 C C . ASN A 1 189 ? -30.155 -24.097 4.735 1.00 30.05 212 ASN A C 1
ATOM 1325 O O . ASN A 1 189 ? -30.300 -24.789 3.724 1.00 31.40 212 ASN A O 1
ATOM 1330 N N . ALA A 1 190 ? -30.801 -24.332 5.873 1.00 28.27 213 ALA A N 1
ATOM 1331 C CA . ALA A 1 190 ? -31.612 -25.527 6.060 1.00 28.57 213 ALA A CA 1
ATOM 1332 C C . ALA A 1 190 ? -33.106 -25.243 6.030 1.00 27.40 213 ALA A C 1
ATOM 1333 O O . ALA A 1 190 ? -33.898 -26.129 6.359 1.00 29.39 213 ALA A O 1
ATOM 1335 N N . GLU A 1 191 ? -33.517 -24.044 5.633 1.00 26.10 214 GLU A N 1
ATOM 1336 C CA . GLU A 1 191 ? -34.924 -23.685 5.699 1.00 30.98 214 GLU A CA 1
ATOM 1337 C C . GLU A 1 191 ? -35.311 -22.819 4.513 1.00 28.24 214 GLU A C 1
ATOM 1338 O O . GLU A 1 191 ? -34.501 -22.049 3.992 1.00 26.91 214 GLU A O 1
ATOM 1344 N N . PHE A 1 192 ? -36.580 -22.934 4.116 1.00 29.62 215 PHE A N 1
ATOM 1345 C CA . PHE A 1 192 ? -37.067 -22.199 2.956 1.00 27.56 215 PHE A CA 1
ATOM 1346 C C . PHE A 1 192 ? -37.023 -20.696 3.193 1.00 33.10 215 PHE A C 1
ATOM 1347 O O . PHE A 1 192 ? -36.692 -19.929 2.283 1.00 35.62 215 PHE A O 1
ATOM 1355 N N . THR A 1 193 ? -37.354 -20.257 4.406 1.00 34.76 216 THR A N 1
ATOM 1356 C CA . THR A 1 193 ? -37.309 -18.840 4.745 1.00 31.86 216 THR A CA 1
ATOM 1357 C C . THR A 1 193 ? -35.892 -18.318 4.908 1.00 34.07 216 THR A C 1
ATOM 1358 O O . THR A 1 193 ? -35.722 -17.110 5.104 1.00 37.67 216 THR A O 1
ATOM 1362 N N . LYS A 1 194 ? -34.888 -19.195 4.837 1.00 28.65 217 LYS A N 1
ATOM 1363 C CA . LYS A 1 194 ? -33.476 -18.859 4.976 1.00 33.64 217 LYS A CA 1
ATOM 1364 C C . LYS A 1 194 ? -33.109 -18.433 6.394 1.00 34.04 217 LYS A C 1
ATOM 1365 O O . LYS A 1 194 ? -32.082 -17.782 6.599 1.00 36.98 217 LYS A O 1
ATOM 1371 N N . ALA A 1 195 ? -33.913 -18.802 7.386 1.00 35.74 218 ALA A N 1
ATOM 1372 C CA . ALA A 1 195 ? -33.662 -18.402 8.765 1.00 37.74 218 ALA A CA 1
ATOM 1373 C C . ALA A 1 195 ? -32.777 -19.378 9.529 1.00 37.86 218 ALA A C 1
ATOM 1374 O O . ALA A 1 195 ? -32.531 -19.156 10.718 1.00 47.07 218 ALA A O 1
ATOM 1376 N N . ASP A 1 196 ? -32.285 -20.451 8.887 1.00 28.95 219 ASP A N 1
ATOM 1377 C CA . ASP A 1 196 ? -31.544 -21.495 9.599 1.00 24.57 219 ASP A CA 1
ATOM 1378 C C . ASP A 1 196 ? -30.314 -21.914 8.789 1.00 28.73 219 ASP A C 1
ATOM 1379 O O . ASP A 1 196 ? -30.307 -22.938 8.104 1.00 34.96 219 ASP A O 1
ATOM 1384 N N . THR A 1 197 ? -29.249 -21.128 8.888 1.00 34.02 220 THR A N 1
ATOM 1385 C CA . THR A 1 197 ? -27.967 -21.535 8.329 1.00 31.32 220 THR A CA 1
ATOM 1386 C C . THR A 1 197 ? -27.284 -22.507 9.282 1.00 25.22 220 THR A C 1
ATOM 1387 O O . THR A 1 197 ? -27.364 -22.360 10.505 1.00 22.24 220 THR A O 1
ATOM 1391 N N . VAL A 1 198 ? -26.604 -23.502 8.720 1.00 19.00 221 VAL A N 1
ATOM 1392 C CA . VAL A 1 198 ? -26.088 -24.607 9.514 1.00 24.29 221 VAL A CA 1
ATOM 1393 C C . VAL A 1 198 ? -24.754 -25.080 8.951 1.00 25.95 221 VAL A C 1
ATOM 1394 O O . VAL A 1 198 ? -24.500 -25.010 7.744 1.00 25.77 221 VAL A O 1
ATOM 1398 N N . ILE A 1 199 ? -23.878 -25.512 9.855 1.00 20.75 222 ILE A N 1
ATOM 1399 C CA . ILE A 1 199 ? -22.758 -26.386 9.533 1.00 17.80 222 ILE A CA 1
ATOM 1400 C C . ILE A 1 199 ? -23.120 -27.764 10.067 1.00 21.04 222 ILE A C 1
ATOM 1401 O O . ILE A 1 199 ? -23.479 -27.905 11.242 1.00 21.75 222 ILE A O 1
ATOM 1406 N N . PHE A 1 200 ? -23.048 -28.773 9.200 1.00 23.68 223 PHE A N 1
ATOM 1407 C CA . PHE A 1 200 ? -23.846 -29.979 9.350 1.00 23.31 223 PHE A CA 1
ATOM 1408 C C . PHE A 1 200 ? -23.018 -31.213 9.026 1.00 23.90 223 PHE A C 1
ATOM 1409 O O . PHE A 1 200 ? -22.092 -31.161 8.217 1.00 27.20 223 PHE A O 1
ATOM 1417 N N . ARG A 1 201 ? -23.354 -32.326 9.677 1.00 23.41 224 ARG A N 1
ATOM 1418 C CA . ARG A 1 201 ? -22.908 -33.644 9.245 1.00 22.56 224 ARG A CA 1
ATOM 1419 C C . ARG A 1 201 ? -24.105 -34.576 9.262 1.00 27.84 224 ARG A C 1
ATOM 1420 O O . ARG A 1 201 ? -24.870 -34.589 10.232 1.00 27.65 224 ARG A O 1
ATOM 1428 N N . THR A 1 202 ? -24.259 -35.351 8.194 1.00 27.12 225 THR A N 1
ATOM 1429 C CA . THR A 1 202 ? -25.409 -36.226 8.038 1.00 26.69 225 THR A CA 1
ATOM 1430 C C . THR A 1 202 ? -25.388 -37.356 9.064 1.00 29.19 225 THR A C 1
ATOM 1431 O O . THR A 1 202 ? -24.366 -37.640 9.703 1.00 26.13 225 THR A O 1
ATOM 1435 N N . ASP A 1 203 ? -26.546 -37.998 9.221 1.00 26.65 226 ASP A N 1
ATOM 1436 C CA . ASP A 1 203 ? -26.604 -39.278 9.912 1.00 28.60 226 ASP A CA 1
ATOM 1437 C C . ASP A 1 203 ? -25.619 -40.250 9.274 1.00 26.57 226 ASP A C 1
ATOM 1438 O O . ASP A 1 203 ? -25.480 -40.303 8.050 1.00 28.92 226 ASP A O 1
ATOM 1443 N N . LEU A 1 204 ? -24.914 -41.005 10.107 1.00 25.71 227 LEU A N 1
ATOM 1444 C CA . LEU A 1 204 ? -23.919 -41.958 9.633 1.00 31.49 227 LEU A CA 1
ATOM 1445 C C . LEU A 1 204 ? -24.517 -43.355 9.696 1.00 35.18 227 LEU A C 1
ATOM 1446 O O . LEU A 1 204 ? -24.902 -43.826 10.773 1.00 36.76 227 LEU A O 1
ATOM 1451 N N . TYR A 1 205 ? -24.609 -44.002 8.542 1.00 29.96 228 TYR A N 1
ATOM 1452 C CA . TYR A 1 205 ? -25.239 -45.303 8.426 1.00 34.45 228 TYR A CA 1
ATOM 1453 C C . TYR A 1 205 ? -24.202 -46.387 8.191 1.00 34.53 228 TYR A C 1
ATOM 1454 O O . TYR A 1 205 ? -23.173 -46.169 7.544 1.00 32.22 228 TYR A O 1
ATOM 1463 N N . ASN A 1 206 ? -24.495 -47.557 8.739 1.00 35.17 229 ASN A N 1
ATOM 1464 C CA . ASN A 1 206 ? -23.942 -48.810 8.244 1.00 42.45 229 ASN A CA 1
ATOM 1465 C C . ASN A 1 206 ? -24.845 -49.222 7.088 1.00 44.42 229 ASN A C 1
ATOM 1466 O O . ASN A 1 206 ? -25.892 -49.841 7.284 1.00 41.03 229 ASN A O 1
ATOM 1471 N N . THR A 1 207 ? -24.445 -48.854 5.866 1.00 50.72 230 THR A N 1
ATOM 1472 C CA . THR A 1 207 ? -25.348 -48.970 4.721 1.00 58.30 230 THR A CA 1
ATOM 1473 C C . THR A 1 207 ? -25.679 -50.420 4.391 1.00 63.23 230 THR A C 1
ATOM 1474 O O . THR A 1 207 ? -26.765 -50.700 3.872 1.00 65.74 230 THR A O 1
ATOM 1478 N N . SER A 1 208 ? -24.769 -51.351 4.680 1.00 66.40 231 SER A N 1
ATOM 1479 C CA . SER A 1 208 ? -25.068 -52.761 4.457 1.00 69.37 231 SER A CA 1
ATOM 1480 C C . SER A 1 208 ? -26.060 -53.275 5.492 1.00 68.89 231 SER A C 1
ATOM 1481 O O . SER A 1 208 ? -27.062 -53.913 5.146 1.00 69.17 231 SER A O 1
ATOM 1484 N N . ALA A 1 209 ? -25.799 -52.999 6.771 1.00 66.96 232 ALA A N 1
ATOM 1485 C CA . ALA A 1 209 ? -26.683 -53.438 7.844 1.00 62.26 232 ALA A CA 1
ATOM 1486 C C . ALA A 1 209 ? -27.967 -52.623 7.925 1.00 57.62 232 ALA A C 1
ATOM 1487 O O . ALA A 1 209 ? -28.848 -52.979 8.713 1.00 57.02 232 ALA A O 1
ATOM 1489 N N . LYS A 1 210 ? -28.084 -51.543 7.149 1.00 54.94 233 LYS A N 1
ATOM 1490 C CA . LYS A 1 210 ? -29.305 -50.737 7.090 1.00 55.81 233 LYS A CA 1
ATOM 1491 C C . LYS A 1 210 ? -29.682 -50.178 8.460 1.00 53.24 233 LYS A C 1
ATOM 1492 O O . LYS A 1 210 ? -30.856 -50.155 8.835 1.00 53.95 233 LYS A O 1
ATOM 1498 N N . ARG A 1 211 ? -28.687 -49.722 9.220 1.00 52.04 234 ARG A N 1
ATOM 1499 C CA . ARG A 1 211 ? -28.963 -49.174 10.540 1.00 52.59 234 ARG A CA 1
ATOM 1500 C C . ARG A 1 211 ? -28.173 -47.893 10.760 1.00 43.99 234 ARG A C 1
ATOM 1501 O O . ARG A 1 211 ? -26.998 -47.794 10.395 1.00 43.24 234 ARG A O 1
ATOM 1509 N N . LEU A 1 212 ? -28.851 -46.904 11.335 1.00 36.70 235 LEU A N 1
ATOM 1510 C CA . LEU A 1 212 ? -28.239 -45.630 11.672 1.00 34.18 235 LEU A CA 1
ATOM 1511 C C . LEU A 1 212 ? -27.376 -45.803 12.916 1.00 36.97 235 LEU A C 1
ATOM 1512 O O . LEU A 1 212 ? -27.850 -46.295 13.945 1.00 33.25 235 LEU A O 1
ATOM 1517 N N . GLU A 1 213 ? -26.109 -45.410 12.819 1.00 36.20 236 GLU A N 1
ATOM 1518 C CA . GLU A 1 213 ? -25.142 -45.612 13.894 1.00 37.73 236 GLU A CA 1
ATOM 1519 C C . GLU A 1 213 ? -24.802 -44.343 14.657 1.00 38.23 236 GLU A C 1
ATOM 1520 O O . GLU A 1 213 ? -24.611 -44.396 15.875 1.00 32.75 236 GLU A O 1
ATOM 1526 N N . TYR A 1 214 ? -24.701 -43.204 13.973 1.00 31.29 237 TYR A N 1
ATOM 1527 C CA . TYR A 1 214 ? -24.370 -41.938 14.611 1.00 29.53 237 TYR A CA 1
ATOM 1528 C C . TYR A 1 214 ? -25.299 -40.861 14.079 1.00 32.43 237 TYR A C 1
ATOM 1529 O O . TYR A 1 214 ? -25.426 -40.691 12.861 1.00 29.53 237 TYR A O 1
ATOM 1538 N N . LYS A 1 215 ? -25.944 -40.143 14.994 1.00 31.60 238 LYS A N 1
ATOM 1539 C CA . LYS A 1 215 ? -26.913 -39.129 14.618 1.00 34.52 238 LYS A CA 1
ATOM 1540 C C . LYS A 1 215 ? -26.224 -37.931 13.972 1.00 32.16 238 LYS A C 1
ATOM 1541 O O . LYS A 1 215 ? -25.033 -37.676 14.175 1.00 26.70 238 LYS A O 1
ATOM 1547 N N . PHE A 1 216 ? -27.000 -37.188 13.185 1.00 30.32 239 PHE A N 1
ATOM 1548 C CA . PHE A 1 216 ? -26.480 -36.005 12.524 1.00 26.04 239 PHE A CA 1
ATOM 1549 C C . PHE A 1 216 ? -25.972 -34.991 13.549 1.00 29.62 239 PHE A C 1
ATOM 1550 O O . PHE A 1 216 ? -26.363 -34.992 14.721 1.00 31.18 239 PHE A O 1
ATOM 1558 N N . LYS A 1 217 ? -25.085 -34.118 13.088 1.00 22.45 240 LYS A N 1
ATOM 1559 C CA . LYS A 1 217 ? -24.528 -33.046 13.899 1.00 28.82 240 LYS A CA 1
ATOM 1560 C C . LYS A 1 217 ? -24.897 -31.709 13.274 1.00 29.46 240 LYS A C 1
ATOM 1561 O O . LYS A 1 217 ? -24.924 -31.577 12.048 1.00 26.26 240 LYS A O 1
ATOM 1567 N N . ARG A 1 218 ? -25.178 -30.713 14.111 1.00 26.24 241 ARG A N 1
ATOM 1568 C CA . ARG A 1 218 ? -25.492 -29.399 13.570 1.00 22.61 241 ARG A CA 1
ATOM 1569 C C . ARG A 1 218 ? -25.065 -28.319 14.551 1.00 26.94 241 ARG A C 1
ATOM 1570 O O . ARG A 1 218 ? -24.993 -28.547 15.764 1.00 25.40 241 ARG A O 1
ATOM 1578 N N . THR A 1 219 ? -24.775 -27.144 14.006 1.00 19.84 242 THR A N 1
ATOM 1579 C CA . THR A 1 219 ? -24.501 -25.974 14.823 1.00 20.99 242 THR A CA 1
ATOM 1580 C C . THR A 1 219 ? -25.763 -25.550 15.573 1.00 23.59 242 THR A C 1
ATOM 1581 O O . THR A 1 219 ? -26.888 -25.918 15.219 1.00 24.23 242 THR A O 1
ATOM 1585 N N . LEU A 1 220 ? -25.562 -24.765 16.625 1.00 22.97 243 LEU A N 1
ATOM 1586 C CA . LEU A 1 220 ? -26.649 -24.409 17.527 1.00 24.69 243 LEU A CA 1
ATOM 1587 C C . LEU A 1 220 ? -27.627 -23.471 16.830 1.00 27.52 243 LEU A C 1
ATOM 1588 O O . LEU A 1 220 ? -27.258 -22.359 16.440 1.00 36.06 243 LEU A O 1
ATOM 1593 N N . LYS A 1 221 ? -28.871 -23.916 16.666 1.00 26.75 244 LYS A N 1
ATOM 1594 C CA . LYS A 1 221 ? -29.867 -23.101 15.985 1.00 30.44 244 LYS A CA 1
ATOM 1595 C C . LYS A 1 221 ? -30.196 -21.862 16.811 1.00 39.17 244 LYS A C 1
ATOM 1596 O O . LYS A 1 221 ? -30.206 -21.906 18.044 1.00 41.57 244 LYS A O 1
ATOM 1602 N N . TYR A 1 222 ? -30.441 -20.745 16.121 1.00 47.66 245 TYR A N 1
ATOM 1603 C CA . TYR A 1 222 ? -30.823 -19.459 16.706 1.00 58.32 245 TYR A CA 1
ATOM 1604 C C . TYR A 1 222 ? -29.700 -18.789 17.487 1.00 57.45 245 TYR A C 1
ATOM 1605 O O . TYR A 1 222 ? -29.968 -17.856 18.255 1.00 60.82 245 TYR A O 1
ATOM 1614 N N . ASP A 1 223 ? -28.456 -19.229 17.332 1.00 48.12 246 ASP A N 1
ATOM 1615 C CA . ASP A 1 223 ? -27.343 -18.698 18.118 1.00 40.74 246 ASP A CA 1
ATOM 1616 C C . ASP A 1 223 ? -26.406 -17.959 17.169 1.00 35.10 246 ASP A C 1
ATOM 1617 O O . ASP A 1 223 ? -25.595 -18.577 16.474 1.00 27.19 246 ASP A O 1
ATOM 1622 N N . SER A 1 224 ? -26.510 -16.628 17.162 1.00 34.68 247 SER A N 1
ATOM 1623 C CA . SER A 1 224 ? -25.712 -15.811 16.259 1.00 39.12 247 SER A CA 1
ATOM 1624 C C . SER A 1 224 ? -24.228 -15.820 16.603 1.00 34.89 247 SER A C 1
ATOM 1625 O O . SER A 1 224 ? -23.427 -15.348 15.791 1.00 33.97 247 SER A O 1
ATOM 1628 N N . LYS A 1 225 ? -23.843 -16.336 17.776 1.00 28.92 248 LYS A N 1
ATOM 1629 C CA . LYS A 1 225 ? -22.423 -16.476 18.079 1.00 28.23 248 LYS A CA 1
ATOM 1630 C C . LYS A 1 225 ? -21.795 -17.621 17.300 1.00 27.00 248 LYS A C 1
ATOM 1631 O O . LYS A 1 225 ? -20.608 -17.560 16.959 1.00 27.65 248 LYS A O 1
ATOM 1637 N N . TRP A 1 226 ? -22.566 -18.675 17.024 1.00 24.71 249 TRP A N 1
ATOM 1638 C CA . TRP A 1 226 ? -22.064 -19.788 16.225 1.00 23.79 249 TRP A CA 1
ATOM 1639 C C . TRP A 1 226 ? -22.008 -19.427 14.745 1.00 23.19 249 TRP A C 1
ATOM 1640 O O . TRP A 1 226 ? -20.991 -19.660 14.082 1.00 21.41 249 TRP A O 1
ATOM 1651 N N . LEU A 1 227 ? -23.103 -18.884 14.210 1.00 23.89 250 LEU A N 1
ATOM 1652 C CA . LEU A 1 227 ? -23.207 -18.484 12.812 1.00 22.36 250 LEU A CA 1
ATOM 1653 C C . LEU A 1 227 ? -24.173 -17.313 12.704 1.00 23.09 250 LEU A C 1
ATOM 1654 O O . LEU A 1 227 ? -25.195 -17.288 13.396 1.00 27.68 250 LEU A O 1
ATOM 1659 N N . ASP A 1 228 ? -23.862 -16.355 11.822 1.00 23.14 251 ASP A N 1
ATOM 1660 C CA . ASP A 1 228 ? -24.734 -15.199 11.583 1.00 21.56 251 ASP A CA 1
ATOM 1661 C C . ASP A 1 228 ? -24.679 -14.845 10.098 1.00 28.17 251 ASP A C 1
ATOM 1662 O O . ASP A 1 228 ? -23.727 -14.198 9.648 1.00 26.06 251 ASP A O 1
ATOM 1667 N N . LYS A 1 229 ? -25.716 -15.239 9.360 1.00 27.23 252 LYS A N 1
ATOM 1668 C CA . LYS A 1 229 ? -25.808 -15.042 7.916 1.00 25.53 252 LYS A CA 1
ATOM 1669 C C . LYS A 1 229 ? -24.525 -15.406 7.163 1.00 22.11 252 LYS A C 1
ATOM 1670 O O . LYS A 1 229 ? -23.938 -14.557 6.481 1.00 24.64 252 LYS A O 1
ATOM 1676 N N . PRO A 1 230 ? -24.062 -16.646 7.252 1.00 23.48 253 PRO A N 1
ATOM 1677 C CA . PRO A 1 230 ? -22.829 -17.014 6.553 1.00 19.55 253 PRO A CA 1
ATOM 1678 C C . PRO A 1 230 ? -23.040 -17.226 5.062 1.00 24.48 253 PRO A C 1
ATOM 1679 O O . PRO A 1 230 ? -24.119 -17.610 4.603 1.00 20.37 253 PRO A O 1
ATOM 1683 N N . ASN A 1 231 ? -21.977 -16.951 4.307 1.00 19.44 254 ASN A N 1
ATOM 1684 C CA . ASN A 1 231 ? -21.833 -17.384 2.921 1.00 21.43 254 ASN A CA 1
ATOM 1685 C C . ASN A 1 231 ? -20.601 -18.274 2.862 1.00 21.03 254 ASN A C 1
ATOM 1686 O O . ASN A 1 231 ? -19.488 -17.804 3.124 1.00 20.17 254 ASN A O 1
ATOM 1691 N N . PHE A 1 232 ? -20.797 -19.554 2.549 1.00 16.74 255 PHE A N 1
ATOM 1692 C CA . PHE A 1 232 ? -19.712 -20.529 2.588 1.00 18.65 255 PHE A CA 1
ATOM 1693 C C . PHE A 1 232 ? -18.962 -20.562 1.263 1.00 27.64 255 PHE A C 1
ATOM 1694 O O . PHE A 1 232 ? -19.567 -20.413 0.193 1.00 22.28 255 PHE A O 1
ATOM 1702 N N . VAL A 1 233 ? -17.641 -20.778 1.335 1.00 23.55 256 VAL A N 1
ATOM 1703 C CA . VAL A 1 233 ? -16.819 -20.748 0.126 1.00 25.06 256 VAL A CA 1
ATOM 1704 C C . VAL A 1 233 ? -15.926 -21.976 -0.000 1.00 22.64 256 VAL A C 1
ATOM 1705 O O . VAL A 1 233 ? -15.249 -22.143 -1.019 1.00 21.91 256 VAL A O 1
ATOM 1709 N N . GLY A 1 234 ? -15.897 -22.839 1.009 1.00 15.40 257 GLY A N 1
ATOM 1710 C CA . GLY A 1 234 ? -15.104 -24.048 0.889 1.00 16.36 257 GLY A CA 1
ATOM 1711 C C . GLY A 1 234 ? -15.126 -24.878 2.156 1.00 20.02 257 GLY A C 1
ATOM 1712 O O . GLY A 1 234 ? -15.463 -24.395 3.242 1.00 22.61 257 GLY A O 1
ATOM 1713 N N . SER A 1 235 ? -14.751 -26.144 1.988 1.00 19.95 258 SER A N 1
ATOM 1714 C CA . SER A 1 235 ? -14.580 -27.076 3.091 1.00 20.71 258 SER A CA 1
ATOM 1715 C C . SER A 1 235 ? -13.534 -28.111 2.701 1.00 25.63 258 SER A C 1
ATOM 1716 O O . SER A 1 235 ? -13.390 -28.458 1.522 1.00 25.94 258 SER A O 1
ATOM 1719 N N . PHE A 1 236 ? -12.799 -28.595 3.706 1.00 21.11 259 PHE A N 1
ATOM 1720 C CA . PHE A 1 236 ? -11.655 -29.468 3.493 1.00 20.25 259 PHE A CA 1
ATOM 1721 C C . PHE A 1 236 ? -11.599 -30.545 4.568 1.00 22.78 259 PHE A C 1
ATOM 1722 O O . PHE A 1 236 ? -11.928 -30.307 5.732 1.00 21.25 259 PHE A O 1
ATOM 1730 N N . ASP A 1 237 ? -11.147 -31.725 4.156 1.00 24.82 260 ASP A N 1
ATOM 1731 C CA . ASP A 1 237 ? -10.981 -32.898 5.007 1.00 29.02 260 ASP A CA 1
ATOM 1732 C C . ASP A 1 237 ? -9.481 -33.092 5.216 1.00 29.77 260 ASP A C 1
ATOM 1733 O O . ASP A 1 237 ? -8.768 -33.494 4.291 1.00 28.34 260 ASP A O 1
ATOM 1738 N N . ILE A 1 238 ? -8.999 -32.800 6.425 1.00 24.95 261 ILE A N 1
ATOM 1739 C CA . ILE A 1 238 ? -7.565 -32.820 6.709 1.00 26.83 261 ILE A CA 1
ATOM 1740 C C . ILE A 1 238 ? -7.335 -33.533 8.037 1.00 28.38 261 ILE A C 1
ATOM 1741 O O . ILE A 1 238 ? -7.676 -32.998 9.100 1.00 28.76 261 ILE A O 1
ATOM 1746 N N . GLY A 1 239 ? -6.743 -34.717 7.979 1.00 27.68 262 GLY A N 1
ATOM 1747 C CA . GLY A 1 239 ? -6.378 -35.439 9.185 1.00 30.40 262 GLY A CA 1
ATOM 1748 C C . GLY A 1 239 ? -7.598 -35.739 10.031 1.00 32.29 262 GLY A C 1
ATOM 1749 O O . GLY A 1 239 ? -8.568 -36.357 9.575 1.00 28.70 262 GLY A O 1
ATOM 1750 N N . GLU A 1 240 ? -7.561 -35.282 11.279 1.00 27.08 263 GLU A N 1
ATOM 1751 C CA . GLU A 1 240 ? -8.620 -35.533 12.243 1.00 24.64 263 GLU A CA 1
ATOM 1752 C C . GLU A 1 240 ? -9.758 -34.530 12.167 1.00 25.43 263 GLU A C 1
ATOM 1753 O O . GLU A 1 240 ? -10.719 -34.657 12.933 1.00 27.06 263 GLU A O 1
ATOM 1759 N N . TYR A 1 241 ? -9.676 -33.543 11.277 1.00 24.41 264 TYR A N 1
ATOM 1760 C CA . TYR A 1 241 ? -10.595 -32.419 11.281 1.00 27.00 264 TYR A CA 1
ATOM 1761 C C . TYR A 1 241 ? -11.259 -32.245 9.928 1.00 25.43 264 TYR A C 1
ATOM 1762 O O . TYR A 1 241 ? -10.785 -32.735 8.899 1.00 22.37 264 TYR A O 1
ATOM 1771 N N . VAL A 1 242 ? -12.363 -31.508 9.953 1.00 22.22 265 VAL A N 1
ATOM 1772 C CA . VAL A 1 242 ? -12.949 -30.897 8.767 1.00 21.96 265 VAL A CA 1
ATOM 1773 C C . VAL A 1 242 ? -12.959 -29.392 9.004 1.00 25.40 265 VAL A C 1
ATOM 1774 O O . VAL A 1 242 ? -13.331 -28.934 10.091 1.00 24.16 265 VAL A O 1
ATOM 1778 N N . TYR A 1 243 ? -12.508 -28.632 8.010 1.00 19.07 266 TYR A N 1
ATOM 1779 C CA . TYR A 1 243 ? -12.458 -27.181 8.081 1.00 20.79 266 TYR A CA 1
ATOM 1780 C C . TYR A 1 243 ? -13.473 -26.575 7.124 1.00 25.30 266 TYR A C 1
ATOM 1781 O O . TYR A 1 243 ? -13.639 -27.056 5.998 1.00 21.89 266 TYR A O 1
ATOM 1790 N N . PHE A 1 244 ? -14.136 -25.510 7.567 1.00 21.34 267 PHE A N 1
ATOM 1791 C CA . PHE A 1 244 ? -15.088 -24.775 6.746 1.00 23.66 267 PHE A CA 1
ATOM 1792 C C . PHE A 1 244 ? -14.627 -23.330 6.627 1.00 24.25 267 PHE A C 1
ATOM 1793 O O . PHE A 1 244 ? -14.150 -22.738 7.601 1.00 25.77 267 PHE A O 1
ATOM 1801 N N . PHE A 1 245 ? -14.770 -22.765 5.436 1.00 17.87 268 PHE A N 1
ATOM 1802 C CA . PHE A 1 245 ? -14.404 -21.382 5.161 1.00 17.44 268 PHE A CA 1
ATOM 1803 C C . PHE A 1 245 ? -15.663 -20.619 4.786 1.00 17.02 268 PHE A C 1
ATOM 1804 O O . PHE A 1 245 ? -16.462 -21.101 3.973 1.00 17.60 268 PHE A O 1
ATOM 1812 N N . PHE A 1 246 ? -15.845 -19.443 5.378 1.00 14.12 269 PHE A N 1
ATOM 1813 C CA . PHE A 1 246 ? -17.029 -18.648 5.090 1.00 19.21 269 PHE A CA 1
ATOM 1814 C C . PHE A 1 246 ? -16.810 -17.220 5.564 1.00 21.30 269 PHE A C 1
ATOM 1815 O O . PHE A 1 246 ? -15.890 -16.928 6.336 1.00 18.14 269 PHE A O 1
ATOM 1823 N N . ARG A 1 247 ? -17.649 -16.329 5.054 1.00 15.11 270 ARG A N 1
ATOM 1824 C CA . ARG A 1 247 ? -17.779 -14.977 5.567 1.00 18.17 270 ARG A CA 1
ATOM 1825 C C . ARG A 1 247 ? -19.144 -14.853 6.231 1.00 15.25 270 ARG A C 1
ATOM 1826 O O . ARG A 1 247 ? -20.087 -15.561 5.874 1.00 23.98 270 ARG A O 1
ATOM 1834 N N . GLU A 1 248 ? -19.240 -13.968 7.216 1.00 17.40 271 GLU A N 1
ATOM 1835 C CA . GLU A 1 248 ? -20.469 -13.823 7.980 1.00 17.41 271 GLU A CA 1
ATOM 1836 C C . GLU A 1 248 ? -20.484 -12.432 8.589 1.00 20.71 271 GLU A C 1
ATOM 1837 O O . GLU A 1 248 ? -19.483 -11.710 8.563 1.00 22.39 271 GLU A O 1
ATOM 1843 N N . THR A 1 249 ? -21.647 -12.058 9.117 1.00 17.06 272 THR A N 1
ATOM 1844 C CA . THR A 1 249 ? -21.748 -10.862 9.938 1.00 27.81 272 THR A CA 1
ATOM 1845 C C . THR A 1 249 ? -20.729 -10.934 11.065 1.00 22.98 272 THR A C 1
ATOM 1846 O O . THR A 1 249 ? -20.562 -11.978 11.696 1.00 23.38 272 THR A O 1
ATOM 1850 N N . ALA A 1 250 ? -20.033 -9.826 11.302 1.00 21.49 273 ALA A N 1
ATOM 1851 C CA . ALA A 1 250 ? -19.009 -9.758 12.347 1.00 28.37 273 ALA A CA 1
ATOM 1852 C C . ALA A 1 250 ? -19.695 -9.397 13.659 1.00 25.75 273 ALA A C 1
ATOM 1853 O O . ALA A 1 250 ? -19.817 -8.226 14.025 1.00 26.45 273 ALA A O 1
ATOM 1855 N N . VAL A 1 251 ? -20.151 -10.428 14.375 1.00 24.47 274 VAL A N 1
ATOM 1856 C CA . VAL A 1 251 ? -20.895 -10.209 15.612 1.00 27.33 274 VAL A CA 1
ATOM 1857 C C . VAL A 1 251 ? -20.040 -9.473 16.638 1.00 25.35 274 VAL A C 1
ATOM 1858 O O . VAL A 1 251 ? -20.533 -8.600 17.358 1.00 25.61 274 VAL A O 1
ATOM 1862 N N . GLU A 1 252 ? -18.746 -9.785 16.703 1.00 24.53 275 GLU A N 1
ATOM 1863 C CA . GLU A 1 252 ? -17.887 -9.159 17.706 1.00 27.39 275 GLU A CA 1
ATOM 1864 C C . GLU A 1 252 ? -17.525 -7.715 17.365 1.00 27.78 275 GLU A C 1
ATOM 1865 O O . GLU A 1 252 ? -16.831 -7.063 18.154 1.00 29.59 275 GLU A O 1
ATOM 1871 N N . TYR A 1 253 ? -17.997 -7.196 16.233 1.00 22.44 276 TYR A N 1
ATOM 1872 C CA . TYR A 1 253 ? -17.732 -5.833 15.789 1.00 21.10 276 TYR A CA 1
ATOM 1873 C C . TYR A 1 253 ? -18.931 -4.910 15.967 1.00 24.03 276 TYR A C 1
ATOM 1874 O O . TYR A 1 253 ? -18.795 -3.695 15.776 1.00 25.64 276 TYR A O 1
ATOM 1883 N N . ILE A 1 254 ? -20.084 -5.455 16.366 1.00 26.20 277 ILE A N 1
ATOM 1884 C CA . ILE A 1 254 ? -21.351 -4.726 16.317 1.00 27.32 277 ILE A CA 1
ATOM 1885 C C . ILE A 1 254 ? -21.279 -3.427 17.111 1.00 30.75 277 ILE A C 1
ATOM 1886 O O . ILE A 1 254 ? -21.833 -2.399 16.699 1.00 26.12 277 ILE A O 1
ATOM 1891 N N . ASN A 1 255 ? -20.601 -3.443 18.259 1.00 31.17 278 ASN A N 1
ATOM 1892 C CA . ASN A 1 255 ? -20.556 -2.241 19.083 1.00 29.43 278 ASN A CA 1
ATOM 1893 C C . ASN A 1 255 ? -19.707 -1.132 18.468 1.00 29.79 278 ASN A C 1
ATOM 1894 O O . ASN A 1 255 ? -19.795 0.013 18.923 1.00 32.99 278 ASN A O 1
ATOM 1899 N N . CYS A 1 256 ? -18.910 -1.433 17.441 1.00 26.39 279 CYS A N 1
ATOM 1900 C CA . CYS A 1 256 ? -18.080 -0.437 16.778 1.00 32.93 279 CYS A CA 1
ATOM 1901 C C . CYS A 1 256 ? -18.565 -0.068 15.384 1.00 36.40 279 CYS A C 1
ATOM 1902 O O . CYS A 1 256 ? -18.101 0.938 14.834 1.00 37.06 279 CYS A O 1
ATOM 1905 N N . GLY A 1 257 ? -19.463 -0.850 14.796 1.00 32.35 280 GLY A N 1
ATOM 1906 C CA . GLY A 1 257 ? -19.970 -0.551 13.470 1.00 34.65 280 GLY A CA 1
ATOM 1907 C C . GLY A 1 257 ? -20.522 -1.807 12.816 1.00 35.58 280 GLY A C 1
ATOM 1908 O O . GLY A 1 257 ? -20.836 -2.788 13.486 1.00 37.54 280 GLY A O 1
ATOM 1909 N N . LYS A 1 258 ? -20.627 -1.742 11.494 1.00 30.81 281 LYS A N 1
ATOM 1910 C CA . LYS A 1 258 ? -21.157 -2.825 10.679 1.00 27.85 281 LYS A CA 1
ATOM 1911 C C . LYS A 1 258 ? -20.031 -3.405 9.838 1.00 26.24 281 LYS A C 1
ATOM 1912 O O . LYS A 1 258 ? -19.353 -2.670 9.113 1.00 29.70 281 LYS A O 1
ATOM 1918 N N . ALA A 1 259 ? -19.831 -4.716 9.930 1.00 21.88 282 ALA A N 1
ATOM 1919 C CA . ALA A 1 259 ? -18.777 -5.341 9.150 1.00 25.50 282 ALA A CA 1
ATOM 1920 C C . ALA A 1 259 ? -19.109 -6.802 8.900 1.00 23.37 282 ALA A C 1
ATOM 1921 O O . ALA A 1 259 ? -19.916 -7.415 9.604 1.00 24.86 282 ALA A O 1
ATOM 1923 N N . VAL A 1 260 ? -18.483 -7.337 7.858 1.00 21.77 283 VAL A N 1
ATOM 1924 C CA . VAL A 1 260 ? -18.462 -8.761 7.556 1.00 21.33 283 VAL A CA 1
ATOM 1925 C C . VAL A 1 260 ? -17.050 -9.251 7.838 1.00 21.15 283 VAL A C 1
ATOM 1926 O O . VAL A 1 260 ? -16.076 -8.581 7.480 1.00 25.15 283 VAL A O 1
ATOM 1930 N N . TYR A 1 261 ? -16.931 -10.390 8.509 1.00 18.49 284 TYR A N 1
ATOM 1931 C CA . TYR A 1 261 ? -15.632 -10.999 8.734 1.00 17.21 284 TYR A CA 1
ATOM 1932 C C . TYR A 1 261 ? -15.571 -12.354 8.049 1.00 18.21 284 TYR A C 1
ATOM 1933 O O . TYR A 1 261 ? -16.591 -13.010 7.827 1.00 23.30 284 TYR A O 1
ATOM 1942 N N . SER A 1 262 ? -14.355 -12.775 7.739 1.00 15.68 285 SER A N 1
ATOM 1943 C CA . SER A 1 262 ? -14.108 -14.103 7.204 1.00 16.78 285 SER A CA 1
ATOM 1944 C C . SER A 1 262 ? -13.659 -15.042 8.317 1.00 18.49 285 SER A C 1
ATOM 1945 O O . SER A 1 262 ? -12.993 -14.632 9.275 1.00 21.42 285 SER A O 1
ATOM 1948 N N . ARG A 1 263 ? -14.039 -16.310 8.182 1.00 16.78 286 ARG A N 1
ATOM 1949 C CA . ARG A 1 263 ? -13.843 -17.297 9.228 1.00 17.93 286 ARG A CA 1
ATOM 1950 C C . ARG A 1 263 ? -13.305 -18.587 8.638 1.00 21.31 286 ARG A C 1
ATOM 1951 O O . ARG A 1 263 ? -13.571 -18.926 7.478 1.00 20.13 286 ARG A O 1
ATOM 1959 N N . ILE A 1 264 ? -12.564 -19.312 9.469 1.00 18.39 287 ILE A N 1
ATOM 1960 C CA . ILE A 1 264 ? -12.357 -20.742 9.308 1.00 19.91 287 ILE A CA 1
ATOM 1961 C C . ILE A 1 264 ? -12.954 -21.419 10.534 1.00 23.53 287 ILE A C 1
ATOM 1962 O O . ILE A 1 264 ? -12.686 -21.011 11.671 1.00 21.79 287 ILE A O 1
ATOM 1967 N N . ALA A 1 265 ? -13.806 -22.407 10.308 1.00 21.21 288 ALA A N 1
ATOM 1968 C CA . ALA A 1 265 ? -14.351 -23.190 11.404 1.00 20.83 288 ALA A CA 1
ATOM 1969 C C . ALA A 1 265 ? -13.785 -24.601 11.336 1.00 24.40 288 ALA A C 1
ATOM 1970 O O . ALA A 1 265 ? -13.432 -25.096 10.264 1.00 21.93 288 ALA A O 1
ATOM 1972 N N . ARG A 1 266 ? -13.675 -25.234 12.494 1.00 21.89 289 ARG A N 1
ATOM 1973 C CA . ARG A 1 266 ? -13.076 -26.552 12.606 1.00 22.44 289 ARG A CA 1
ATOM 1974 C C . ARG A 1 266 ? -13.950 -27.418 13.498 1.00 22.70 289 ARG A C 1
ATOM 1975 O O . ARG A 1 266 ? -14.416 -26.965 14.547 1.00 22.64 289 ARG A O 1
ATOM 1983 N N . VAL A 1 267 ? -14.192 -28.653 13.069 1.00 22.70 290 VAL A N 1
ATOM 1984 C CA . VAL A 1 267 ? -14.819 -29.659 13.914 1.00 26.94 290 VAL A CA 1
ATOM 1985 C C . VAL A 1 267 ? -13.953 -30.907 13.882 1.00 25.04 290 VAL A C 1
ATOM 1986 O O . VAL A 1 267 ? -13.251 -31.175 12.901 1.00 24.19 290 VAL A O 1
ATOM 1990 N N . CYS A 1 268 ? -13.992 -31.665 14.975 1.00 22.16 291 CYS A N 1
ATOM 1991 C CA . CYS A 1 268 ? -13.368 -32.980 15.004 1.00 22.48 291 CYS A CA 1
ATOM 1992 C C . CYS A 1 268 ? -14.255 -33.977 14.272 1.00 22.21 291 CYS A C 1
ATOM 1993 O O . CYS A 1 268 ? -15.471 -34.014 14.490 1.00 23.27 291 CYS A O 1
ATOM 1996 N N . LYS A 1 269 ? -13.646 -34.786 13.403 1.00 22.16 292 LYS A N 1
ATOM 1997 C CA . LYS A 1 269 ? -14.397 -35.839 12.730 1.00 26.35 292 LYS A CA 1
ATOM 1998 C C . LYS A 1 269 ? -15.013 -36.815 13.728 1.00 31.43 292 LYS A C 1
ATOM 1999 O O . LYS A 1 269 ? -16.088 -37.366 13.470 1.00 27.53 292 LYS A O 1
ATOM 2005 N N . LYS A 1 270 ? -14.342 -37.057 14.858 1.00 26.38 293 LYS A N 1
ATOM 2006 C CA . LYS A 1 270 ? -14.822 -37.997 15.868 1.00 31.57 293 LYS A CA 1
ATOM 2007 C C . LYS A 1 270 ? -15.907 -37.419 16.767 1.00 26.31 293 LYS A C 1
ATOM 2008 O O . LYS A 1 270 ? -16.428 -38.144 17.620 1.00 26.02 293 LYS A O 1
ATOM 2014 N N . ASP A 1 271 ? -16.240 -36.141 16.608 1.00 27.27 294 ASP A N 1
ATOM 2015 C CA . ASP A 1 271 ? -17.317 -35.507 17.361 1.00 29.47 294 ASP A CA 1
ATOM 2016 C C . ASP A 1 271 ? -18.610 -36.307 17.237 1.00 30.33 294 ASP A C 1
ATOM 2017 O O . ASP A 1 271 ? -19.070 -36.594 16.128 1.00 28.53 294 ASP A O 1
ATOM 2022 N N . VAL A 1 272 ? -19.189 -36.677 18.383 1.00 28.92 295 VAL A N 1
ATOM 2023 C CA . VAL A 1 272 ? -20.513 -37.284 18.423 1.00 27.74 295 VAL A CA 1
ATOM 2024 C C . VAL A 1 272 ? -21.500 -36.453 19.235 1.00 27.11 295 VAL A C 1
ATOM 2025 O O . VAL A 1 272 ? -22.602 -36.915 19.520 1.00 32.96 295 VAL A O 1
ATOM 2029 N N . GLY A 1 273 ? -21.129 -35.231 19.609 1.00 26.68 296 GLY A N 1
ATOM 2030 C CA . GLY A 1 273 ? -22.013 -34.369 20.367 1.00 25.79 296 GLY A CA 1
ATOM 2031 C C . GLY A 1 273 ? -21.993 -34.673 21.854 1.00 31.12 296 GLY A C 1
ATOM 2032 O O . GLY A 1 273 ? -21.173 -35.446 22.359 1.00 30.92 296 GLY A O 1
ATOM 2033 N N . GLY A 1 274 ? -22.921 -34.032 22.564 1.00 36.16 297 GLY A N 1
ATOM 2034 C CA . GLY A 1 274 ? -23.109 -34.261 23.982 1.00 40.89 297 GLY A CA 1
ATOM 2035 C C . GLY A 1 274 ? -23.954 -35.494 24.247 1.00 46.90 297 GLY A C 1
ATOM 2036 O O . GLY A 1 274 ? -24.297 -36.262 23.347 1.00 49.38 297 GLY A O 1
ATOM 2037 N N . LYS A 1 275 ? -24.322 -35.663 25.518 1.00 53.23 298 LYS A N 1
ATOM 2038 C CA . LYS A 1 275 ? -24.895 -36.932 25.950 1.00 64.75 298 LYS A CA 1
ATOM 2039 C C . LYS A 1 275 ? -26.419 -36.975 25.834 1.00 70.49 298 LYS A C 1
ATOM 2040 O O . LYS A 1 275 ? -26.970 -38.006 25.437 1.00 72.31 298 LYS A O 1
ATOM 2046 N N . ASN A 1 276 ? -27.127 -35.885 26.155 1.00 70.16 299 ASN A N 1
ATOM 2047 C CA . ASN A 1 276 ? -28.592 -35.932 26.178 1.00 75.25 299 ASN A CA 1
ATOM 2048 C C . ASN A 1 276 ? -29.262 -34.895 25.279 1.00 78.49 299 ASN A C 1
ATOM 2049 O O . ASN A 1 276 ? -29.671 -35.219 24.159 1.00 78.18 299 ASN A O 1
ATOM 2054 N N . LEU A 1 277 ? -29.434 -33.668 25.767 1.00 79.10 300 LEU A N 1
ATOM 2055 C CA . LEU A 1 277 ? -30.069 -32.627 24.965 1.00 76.95 300 LEU A CA 1
ATOM 2056 C C . LEU A 1 277 ? -29.072 -31.865 24.106 1.00 73.68 300 LEU A C 1
ATOM 2057 O O . LEU A 1 277 ? -29.469 -30.955 23.369 1.00 69.15 300 LEU A O 1
ATOM 2062 N N . LEU A 1 278 ? -27.790 -32.208 24.202 1.00 72.22 301 LEU A N 1
ATOM 2063 C CA . LEU A 1 278 ? -26.744 -31.665 23.348 1.00 61.05 301 LEU A CA 1
ATOM 2064 C C . LEU A 1 278 ? -26.275 -32.689 22.326 1.00 44.93 301 LEU A C 1
ATOM 2065 O O . LEU A 1 278 ? -25.246 -32.481 21.673 1.00 43.50 301 LEU A O 1
ATOM 2070 N N . ALA A 1 279 ? -27.018 -33.789 22.173 1.00 37.92 302 ALA A N 1
ATOM 2071 C CA . ALA A 1 279 ? -26.565 -34.920 21.371 1.00 42.90 302 ALA A CA 1
ATOM 2072 C C . ALA A 1 279 ? -26.535 -34.616 19.882 1.00 47.97 302 ALA A C 1
ATOM 2073 O O . ALA A 1 279 ? -25.836 -35.312 19.136 1.00 55.46 302 ALA A O 1
ATOM 2075 N N . HIS A 1 280 ? -27.273 -33.609 19.425 1.00 40.14 303 HIS A N 1
ATOM 2076 C CA . HIS A 1 280 ? -27.298 -33.292 18.007 1.00 37.36 303 HIS A CA 1
ATOM 2077 C C . HIS A 1 280 ? -26.406 -32.117 17.637 1.00 33.40 303 HIS A C 1
ATOM 2078 O O . HIS A 1 280 ? -26.265 -31.827 16.447 1.00 30.59 303 HIS A O 1
ATOM 2085 N N . ASN A 1 281 ? -25.801 -31.442 18.608 1.00 32.57 304 ASN A N 1
ATOM 2086 C CA . ASN A 1 281 ? -24.927 -30.317 18.320 1.00 30.36 304 ASN A CA 1
ATOM 2087 C C . ASN A 1 281 ? -23.470 -30.736 18.425 1.00 30.42 304 ASN A C 1
ATOM 2088 O O . ASN A 1 281 ? -23.108 -31.595 19.234 1.00 31.47 304 ASN A O 1
ATOM 2093 N N . TRP A 1 282 ? -22.637 -30.128 17.580 1.00 24.59 305 TRP A N 1
ATOM 2094 C CA . TRP A 1 282 ? -21.197 -30.295 17.703 1.00 23.72 305 TRP A CA 1
ATOM 2095 C C . TRP A 1 282 ? -20.761 -30.032 19.138 1.00 24.42 305 TRP A C 1
ATOM 2096 O O . TRP A 1 282 ? -21.257 -29.115 19.794 1.00 25.37 305 TRP A O 1
ATOM 2107 N N . ALA A 1 283 ? -19.832 -30.845 19.627 1.00 25.76 306 ALA A N 1
ATOM 2108 C CA . ALA A 1 283 ? -19.162 -30.573 20.889 1.00 23.00 306 ALA A CA 1
ATOM 2109 C C . ALA A 1 283 ? -17.732 -30.079 20.703 1.00 26.07 306 ALA A C 1
ATOM 2110 O O . ALA A 1 283 ? -17.040 -29.844 21.698 1.00 29.89 306 ALA A O 1
ATOM 2112 N N . THR A 1 284 ? -17.270 -29.910 19.454 1.00 25.15 307 THR A N 1
ATOM 2113 C CA . THR A 1 284 ? -15.890 -29.516 19.182 1.00 21.26 307 THR A CA 1
ATOM 2114 C C . THR A 1 284 ? -15.812 -28.345 18.208 1.00 27.18 307 THR A C 1
ATOM 2115 O O . THR A 1 284 ? -14.737 -28.074 17.661 1.00 23.88 307 THR A O 1
ATOM 2119 N N . TYR A 1 285 ? -16.920 -27.646 17.984 1.00 26.31 308 TYR A N 1
ATOM 2120 C CA . TYR A 1 285 ? -16.983 -26.605 16.963 1.00 25.74 308 TYR A CA 1
ATOM 2121 C C . TYR A 1 285 ? -16.258 -25.347 17.433 1.00 26.59 308 TYR A C 1
ATOM 2122 O O . TYR A 1 285 ? -16.590 -24.784 18.485 1.00 21.20 308 TYR A O 1
ATOM 2131 N N . LEU A 1 286 ? -15.279 -24.905 16.641 1.00 20.96 309 LEU A N 1
ATOM 2132 C CA . LEU A 1 286 ? -14.525 -23.685 16.894 1.00 19.99 309 LEU A CA 1
ATOM 2133 C C . LEU A 1 286 ? -14.370 -22.912 15.591 1.00 21.23 309 LEU A C 1
ATOM 2134 O O . LEU A 1 286 ? -14.297 -23.503 14.511 1.00 22.22 309 LEU A O 1
ATOM 2139 N N . LYS A 1 287 ? -14.298 -21.588 15.698 1.00 19.21 310 LYS A N 1
ATOM 2140 C CA . LYS A 1 287 ? -14.068 -20.754 14.529 1.00 20.65 310 LYS A CA 1
ATOM 2141 C C . LYS A 1 287 ? -13.136 -19.608 14.887 1.00 20.83 310 LYS A C 1
ATOM 2142 O O . LYS A 1 287 ? -13.052 -19.185 16.046 1.00 20.86 310 LYS A O 1
ATOM 2148 N N . ALA A 1 288 ? -12.433 -19.108 13.875 1.00 18.91 311 ALA A N 1
ATOM 2149 C CA . ALA A 1 288 ? -11.485 -18.023 14.063 1.00 21.28 311 ALA A CA 1
ATOM 2150 C C . ALA A 1 288 ? -11.567 -17.063 12.888 1.00 24.24 311 ALA A C 1
ATOM 2151 O O . ALA A 1 288 ? -11.863 -17.453 11.755 1.00 20.80 311 ALA A O 1
ATOM 2153 N N . ARG A 1 289 ? -11.299 -15.799 13.177 1.00 21.25 312 ARG A N 1
ATOM 2154 C CA . ARG A 1 289 ? -11.234 -14.794 12.131 1.00 19.20 312 ARG A CA 1
ATOM 2155 C C . ARG A 1 289 ? -10.011 -15.020 11.251 1.00 22.97 312 ARG A C 1
ATOM 2156 O O . ARG A 1 289 ? -8.927 -15.357 11.739 1.00 21.47 312 ARG A O 1
ATOM 2164 N N . LEU A 1 290 ? -10.194 -14.843 9.944 1.00 17.22 313 LEU A N 1
ATOM 2165 C CA . LEU A 1 290 ? -9.110 -14.923 8.974 1.00 19.95 313 LEU A CA 1
ATOM 2166 C C . LEU A 1 290 ? -8.587 -13.523 8.686 1.00 21.42 313 LEU A C 1
ATOM 2167 O O . LEU A 1 290 ? -9.361 -12.623 8.338 1.00 23.01 313 LEU A O 1
ATOM 2172 N N . ASN A 1 291 ? -7.280 -13.348 8.819 1.00 22.08 314 ASN A N 1
ATOM 2173 C CA . ASN A 1 291 ? -6.632 -12.055 8.655 1.00 21.18 314 ASN A CA 1
ATOM 2174 C C . ASN A 1 291 ? -5.980 -12.000 7.276 1.00 19.71 314 ASN A C 1
ATOM 2175 O O . ASN A 1 291 ? -4.961 -12.655 7.038 1.00 23.18 314 ASN A O 1
ATOM 2180 N N . CYS A 1 292 ? -6.559 -11.205 6.379 1.00 17.51 315 CYS A N 1
ATOM 2181 C CA . CYS A 1 292 ? -5.947 -10.871 5.094 1.00 19.78 315 CYS A CA 1
ATOM 2182 C C . CYS A 1 292 ? -5.832 -9.356 5.040 1.00 24.12 315 CYS A C 1
ATOM 2183 O O . CYS A 1 292 ? -6.847 -8.659 4.936 1.00 24.63 315 CYS A O 1
ATOM 2186 N N . SER A 1 293 ? -4.607 -8.840 5.120 1.00 20.77 316 SER A N 1
ATOM 2187 C CA . SER A 1 293 ? -4.442 -7.408 5.297 1.00 20.37 316 SER A CA 1
ATOM 2188 C C . SER A 1 293 ? -3.092 -6.941 4.777 1.00 24.12 316 SER A C 1
ATOM 2189 O O . SER A 1 293 ? -2.117 -7.696 4.758 1.00 23.90 316 SER A O 1
ATOM 2192 N N . ILE A 1 294 ? -3.051 -5.675 4.374 1.00 23.34 317 ILE A N 1
ATOM 2193 C CA . ILE A 1 294 ? -1.793 -5.000 4.081 1.00 25.13 317 ILE A CA 1
ATOM 2194 C C . ILE A 1 294 ? -1.167 -4.555 5.394 1.00 25.64 317 ILE A C 1
ATOM 2195 O O . ILE A 1 294 ? -1.829 -3.924 6.228 1.00 24.81 317 ILE A O 1
ATOM 2200 N N . SER A 1 295 ? 0.110 -4.880 5.580 1.00 24.49 318 SER A N 1
ATOM 2201 C CA . SER A 1 295 ? 0.779 -4.609 6.842 1.00 25.92 318 SER A CA 1
ATOM 2202 C C . SER A 1 295 ? 0.935 -3.106 7.067 1.00 26.67 318 SER A C 1
ATOM 2203 O O . SER A 1 295 ? 0.869 -2.294 6.141 1.00 27.80 318 SER A O 1
ATOM 2206 N N . GLY A 1 296 ? 1.157 -2.749 8.318 1.00 27.07 319 GLY A N 1
ATOM 2207 C CA . GLY A 1 296 ? 1.351 -1.364 8.703 1.00 24.22 319 GLY A CA 1
ATOM 2208 C C . GLY A 1 296 ? 0.917 -1.150 10.136 1.00 24.57 319 GLY A C 1
ATOM 2209 O O . GLY A 1 296 ? 0.377 -2.038 10.788 1.00 31.68 319 GLY A O 1
ATOM 2210 N N . GLU A 1 297 ? 1.183 0.062 10.630 1.00 25.80 320 GLU A N 1
ATOM 2211 C CA . GLU A 1 297 ? 0.710 0.418 11.965 1.00 32.41 320 GLU A CA 1
ATOM 2212 C C . GLU A 1 297 ? -0.803 0.275 12.053 1.00 31.45 320 GLU A C 1
ATOM 2213 O O . GLU A 1 297 ? -1.336 -0.168 13.079 1.00 28.41 320 GLU A O 1
ATOM 2219 N N . PHE A 1 298 ? -1.507 0.634 10.981 1.00 25.11 321 PHE A N 1
ATOM 2220 C CA . PHE A 1 298 ? -2.945 0.403 10.855 1.00 25.88 321 PHE A CA 1
ATOM 2221 C C . PHE A 1 298 ? -3.173 -0.467 9.629 1.00 26.57 321 PHE A C 1
ATOM 2222 O O . PHE A 1 298 ? -3.152 0.040 8.494 1.00 32.11 321 PHE A O 1
ATOM 2230 N N . PRO A 1 299 ? -3.372 -1.772 9.797 1.00 26.08 322 PRO A N 1
ATOM 2231 C CA . PRO A 1 299 ? -3.494 -2.653 8.631 1.00 30.57 322 PRO A CA 1
ATOM 2232 C C . PRO A 1 299 ? -4.728 -2.324 7.803 1.00 26.29 322 PRO A C 1
ATOM 2233 O O . PRO A 1 299 ? -5.736 -1.829 8.313 1.00 25.56 322 PRO A O 1
ATOM 2237 N N . PHE A 1 300 ? -4.640 -2.597 6.506 1.00 24.16 323 PHE A N 1
ATOM 2238 C CA . PHE A 1 300 ? -5.799 -2.526 5.626 1.00 22.27 323 PHE A CA 1
ATOM 2239 C C . PHE A 1 300 ? -6.357 -3.932 5.468 1.00 24.10 323 PHE A C 1
ATOM 2240 O O . PHE A 1 300 ? -5.742 -4.778 4.815 1.00 24.62 323 PHE A O 1
ATOM 2248 N N . TYR A 1 301 ? -7.542 -4.166 6.023 1.00 19.40 324 TYR A N 1
ATOM 2249 C CA . TYR A 1 301 ? -8.154 -5.483 5.998 1.00 18.60 324 TYR A CA 1
ATOM 2250 C C . TYR A 1 301 ? -9.025 -5.659 4.757 1.00 18.19 324 TYR A C 1
ATOM 2251 O O . TYR A 1 301 ? -9.763 -4.751 4.363 1.00 18.94 324 TYR A O 1
ATOM 2260 N N . PHE A 1 302 ? -8.918 -6.834 4.142 1.00 18.76 325 PHE A N 1
ATOM 2261 C CA . PHE A 1 302 ? -9.857 -7.303 3.126 1.00 22.03 325 PHE A CA 1
ATOM 2262 C C . PHE A 1 302 ? -10.770 -8.314 3.819 1.00 19.19 325 PHE A C 1
ATOM 2263 O O . PHE A 1 302 ? -10.343 -9.429 4.129 1.00 21.04 325 PHE A O 1
ATOM 2271 N N . ASN A 1 303 ? -12.028 -7.927 4.053 1.00 22.52 326 ASN A N 1
ATOM 2272 C CA . ASN A 1 303 ? -12.880 -8.607 5.029 1.00 22.04 326 ASN A CA 1
ATOM 2273 C C . ASN A 1 303 ? -13.673 -9.796 4.489 1.00 24.58 326 ASN A C 1
ATOM 2274 O O . ASN A 1 303 ? -14.061 -10.669 5.278 1.00 23.04 326 ASN A O 1
ATOM 2279 N N . GLU A 1 304 ? -13.968 -9.858 3.189 1.00 18.41 327 GLU A N 1
ATOM 2280 C CA . GLU A 1 304 ? -14.972 -10.798 2.675 1.00 20.45 327 GLU A CA 1
ATOM 2281 C C . GLU A 1 304 ? -14.306 -11.863 1.809 1.00 22.89 327 GLU A C 1
ATOM 2282 O O . GLU A 1 304 ? -14.054 -11.637 0.618 1.00 22.57 327 GLU A O 1
ATOM 2288 N N . ILE A 1 305 ? -14.051 -13.039 2.396 1.00 18.99 328 ILE A N 1
ATOM 2289 C CA . ILE A 1 305 ? -13.491 -14.145 1.623 1.00 17.95 328 ILE A CA 1
ATOM 2290 C C . ILE A 1 305 ? -14.502 -14.597 0.575 1.00 15.77 328 ILE A C 1
ATOM 2291 O O . ILE A 1 305 ? -15.711 -14.682 0.838 1.00 14.28 328 ILE A O 1
ATOM 2296 N N . GLN A 1 306 ? -14.012 -14.868 -0.637 1.00 23.80 329 GLN A N 1
ATOM 2297 C CA . GLN A 1 306 ? -14.871 -15.266 -1.742 1.00 20.20 329 GLN A CA 1
ATOM 2298 C C . GLN A 1 306 ? -14.621 -16.682 -2.228 1.00 24.30 329 GLN A C 1
ATOM 2299 O O . GLN A 1 306 ? -15.514 -17.269 -2.850 1.00 25.66 329 GLN A O 1
ATOM 2305 N N . SER A 1 307 ? -13.453 -17.249 -1.952 1.00 18.98 330 SER A N 1
ATOM 2306 C CA . SER A 1 307 ? -13.088 -18.558 -2.460 1.00 20.48 330 SER A CA 1
ATOM 2307 C C . SER A 1 307 ? -11.835 -19.010 -1.731 1.00 19.54 330 SER A C 1
ATOM 2308 O O . SER A 1 307 ? -11.077 -18.195 -1.205 1.00 21.19 330 SER A O 1
ATOM 2311 N N . VAL A 1 308 ? -11.627 -20.322 -1.713 1.00 18.32 331 VAL A N 1
ATOM 2312 C CA . VAL A 1 308 ? -10.458 -20.912 -1.080 1.00 23.17 331 VAL A CA 1
ATOM 2313 C C . VAL A 1 308 ? -10.087 -22.154 -1.874 1.00 21.69 331 VAL A C 1
ATOM 2314 O O . VAL A 1 308 ? -10.944 -22.804 -2.476 1.00 20.71 331 VAL A O 1
ATOM 2318 N N . TYR A 1 309 ? -8.795 -22.470 -1.890 1.00 20.58 332 TYR A N 1
ATOM 2319 C CA . TYR A 1 309 ? -8.286 -23.557 -2.709 1.00 19.65 332 TYR A CA 1
ATOM 2320 C C . TYR A 1 309 ? -7.092 -24.186 -2.009 1.00 17.33 332 TYR A C 1
ATOM 2321 O O . TYR A 1 309 ? -6.319 -23.502 -1.336 1.00 19.70 332 TYR A O 1
ATOM 2330 N N . GLN A 1 310 ? -6.937 -25.492 -2.185 1.00 18.47 333 GLN A N 1
ATOM 2331 C CA . GLN A 1 310 ? -5.779 -26.202 -1.666 1.00 24.18 333 GLN A CA 1
ATOM 2332 C C . GLN A 1 310 ? -5.115 -26.979 -2.794 1.00 23.23 333 GLN A C 1
ATOM 2333 O O . GLN A 1 310 ? -5.797 -27.645 -3.577 1.00 26.12 333 GLN A O 1
ATOM 2339 N N . LEU A 1 311 ? -3.793 -26.867 -2.889 1.00 25.00 334 LEU A N 1
ATOM 2340 C CA . LEU A 1 311 ? -3.039 -27.660 -3.851 1.00 28.54 334 LEU A CA 1
ATOM 2341 C C . LEU A 1 311 ? -3.148 -29.141 -3.499 1.00 35.71 334 LEU A C 1
ATOM 2342 O O . LEU A 1 311 ? -3.121 -29.501 -2.316 1.00 31.31 334 LEU A O 1
ATOM 2347 N N . PRO A 1 312 ? -3.260 -30.026 -4.493 1.00 38.09 335 PRO A N 1
ATOM 2348 C CA . PRO A 1 312 ? -3.302 -31.465 -4.185 1.00 35.77 335 PRO A CA 1
ATOM 2349 C C . PRO A 1 312 ? -2.066 -31.963 -3.454 1.00 27.96 335 PRO A C 1
ATOM 2350 O O . PRO A 1 312 ? -2.169 -32.882 -2.636 1.00 30.73 335 PRO A O 1
ATOM 2354 N N . SER A 1 313 ? -0.904 -31.373 -3.710 1.00 33.26 336 SER A N 1
ATOM 2355 C CA . SER A 1 313 ? 0.349 -31.840 -3.134 1.00 39.46 336 SER A CA 1
ATOM 2356 C C . SER A 1 313 ? 0.705 -31.161 -1.816 1.00 36.62 336 SER A C 1
ATOM 2357 O O . SER A 1 313 ? 1.744 -31.489 -1.234 1.00 37.60 336 SER A O 1
ATOM 2360 N N . ASP A 1 314 ? -0.112 -30.226 -1.333 1.00 33.78 337 ASP A N 1
ATOM 2361 C CA . ASP A 1 314 ? 0.231 -29.456 -0.135 1.00 33.93 337 ASP A CA 1
ATOM 2362 C C . ASP A 1 314 ? -1.029 -29.269 0.704 1.00 27.97 337 ASP A C 1
ATOM 2363 O O . ASP A 1 314 ? -1.811 -28.345 0.464 1.00 29.07 337 ASP A O 1
ATOM 2368 N N . LYS A 1 315 ? -1.211 -30.138 1.695 1.00 24.50 338 LYS A N 1
ATOM 2369 C CA . LYS A 1 315 ? -2.337 -30.037 2.612 1.00 27.24 338 LYS A CA 1
ATOM 2370 C C . LYS A 1 315 ? -2.087 -29.067 3.763 1.00 29.59 338 LYS A C 1
ATOM 2371 O O . LYS A 1 315 ? -2.964 -28.909 4.619 1.00 28.64 338 LYS A O 1
ATOM 2377 N N . SER A 1 316 ? -0.927 -28.416 3.811 1.00 27.19 339 SER A N 1
ATOM 2378 C CA . SER A 1 316 ? -0.593 -27.536 4.921 1.00 31.29 339 SER A CA 1
ATOM 2379 C C . SER A 1 316 ? -0.897 -26.069 4.642 1.00 28.49 339 SER A C 1
ATOM 2380 O O . SER A 1 316 ? -0.621 -25.224 5.498 1.00 30.06 339 SER A O 1
ATOM 2383 N N . ARG A 1 317 ? -1.459 -25.746 3.477 1.00 24.91 340 ARG A N 1
ATOM 2384 C CA . ARG A 1 317 ? -1.680 -24.366 3.072 1.00 24.03 340 ARG A CA 1
ATOM 2385 C C . ARG A 1 317 ? -3.046 -24.221 2.425 1.00 23.08 340 ARG A C 1
ATOM 2386 O O . ARG A 1 317 ? -3.557 -25.152 1.797 1.00 23.61 340 ARG A O 1
ATOM 2394 N N . PHE A 1 318 ? -3.624 -23.032 2.578 1.00 21.34 341 PHE A N 1
ATOM 2395 C CA . PHE A 1 318 ? -4.859 -22.653 1.906 1.00 21.14 341 PHE A CA 1
ATOM 2396 C C . PHE A 1 318 ? -4.632 -21.329 1.196 1.00 24.72 341 PHE A C 1
ATOM 2397 O O . PHE A 1 318 ? -3.978 -20.436 1.739 1.00 27.68 341 PHE A O 1
ATOM 2405 N N . PHE A 1 319 ? -5.162 -21.206 -0.019 1.00 19.06 342 PHE A N 1
ATOM 2406 C CA . PHE A 1 319 ? -5.075 -19.980 -0.802 1.00 19.00 342 PHE A CA 1
ATOM 2407 C C . PHE A 1 319 ? -6.477 -19.418 -0.984 1.00 17.31 342 PHE A C 1
ATOM 2408 O O . PHE A 1 319 ? -7.417 -20.166 -1.253 1.00 20.97 342 PHE A O 1
ATOM 2416 N N . ALA A 1 320 ? -6.631 -18.104 -0.820 1.00 15.98 343 ALA A N 1
ATOM 2417 C CA . ALA A 1 320 ? -7.973 -17.549 -0.769 1.00 17.67 343 ALA A CA 1
ATOM 2418 C C . ALA A 1 320 ? -8.005 -16.141 -1.342 1.00 18.34 343 ALA A C 1
ATOM 2419 O O . ALA A 1 320 ? -7.020 -15.401 -1.283 1.00 18.33 343 ALA A O 1
ATOM 2421 N N . THR A 1 321 ? -9.164 -15.782 -1.889 1.00 18.11 344 THR A N 1
ATOM 2422 C CA . THR A 1 321 ? -9.451 -14.444 -2.379 1.00 19.36 344 THR A CA 1
ATOM 2423 C C . THR A 1 321 ? -10.344 -13.719 -1.382 1.00 22.30 344 THR A C 1
ATOM 2424 O O . THR A 1 321 ? -11.196 -14.330 -0.730 1.00 19.35 344 THR A O 1
ATOM 2428 N N . PHE A 1 322 ? -10.156 -12.403 -1.290 1.00 22.11 345 PHE A N 1
ATOM 2429 C CA . PHE A 1 322 ? -10.893 -11.556 -0.361 1.00 18.45 345 PHE A CA 1
ATOM 2430 C C . PHE A 1 322 ? -11.248 -10.258 -1.062 1.00 22.33 345 PHE A C 1
ATOM 2431 O O . PHE A 1 322 ? -10.483 -9.766 -1.892 1.00 24.08 345 PHE A O 1
ATOM 2439 N N . THR A 1 323 ? -12.399 -9.689 -0.709 1.00 19.31 346 THR A N 1
ATOM 2440 C CA . THR A 1 323 ? -12.770 -8.373 -1.203 1.00 19.64 346 THR A CA 1
ATOM 2441 C C . THR A 1 323 ? -13.103 -7.467 -0.028 1.00 22.16 346 THR A C 1
ATOM 2442 O O . THR A 1 323 ? -13.276 -7.916 1.107 1.00 23.77 346 THR A O 1
ATOM 2446 N N . THR A 1 324 ? -13.186 -6.176 -0.320 1.00 22.75 347 THR A N 1
ATOM 2447 C CA . THR A 1 324 ? -13.697 -5.206 0.631 1.00 26.54 347 THR A CA 1
ATOM 2448 C C . THR A 1 324 ? -15.223 -5.239 0.635 1.00 29.35 347 THR A C 1
ATOM 2449 O O . THR A 1 324 ? -15.859 -5.935 -0.162 1.00 28.39 347 THR A O 1
ATOM 2453 N N . SER A 1 325 ? -15.815 -4.466 1.546 1.00 22.31 348 SER A N 1
ATOM 2454 C CA . SER A 1 325 ? -17.262 -4.364 1.660 1.00 22.74 348 SER A CA 1
ATOM 2455 C C . SER A 1 325 ? -17.806 -3.021 1.199 1.00 22.11 348 SER A C 1
ATOM 2456 O O . SER A 1 325 ? -19.026 -2.884 1.048 1.00 25.03 348 SER A O 1
ATOM 2459 N N . THR A 1 326 ? -16.942 -2.039 0.974 1.00 22.25 349 THR A N 1
ATOM 2460 C CA . THR A 1 326 ? -17.344 -0.655 0.789 1.00 28.02 349 THR A CA 1
ATOM 2461 C C . THR A 1 326 ? -17.643 -0.343 -0.676 1.00 25.78 349 THR A C 1
ATOM 2462 O O . THR A 1 326 ? -17.025 -0.891 -1.590 1.00 33.35 349 THR A O 1
ATOM 2466 N N . ASN A 1 327 ? -18.601 0.562 -0.884 1.00 27.23 350 ASN A N 1
ATOM 2467 C CA . ASN A 1 327 ? -18.823 1.126 -2.211 1.00 36.85 350 ASN A CA 1
ATOM 2468 C C . ASN A 1 327 ? -17.628 1.949 -2.675 1.00 42.09 350 ASN A C 1
ATOM 2469 O O . ASN A 1 327 ? -17.237 1.871 -3.843 1.00 43.41 350 ASN A O 1
ATOM 2474 N N . GLY A 1 328 ? -17.027 2.728 -1.767 1.00 41.07 351 GLY A N 1
ATOM 2475 C CA . GLY A 1 328 ? -16.086 3.762 -2.182 1.00 44.65 351 GLY A CA 1
ATOM 2476 C C . GLY A 1 328 ? -14.713 3.231 -2.550 1.00 43.01 351 GLY A C 1
ATOM 2477 O O . GLY A 1 328 ? -14.049 3.763 -3.444 1.00 55.24 351 GLY A O 1
ATOM 2478 N N . LEU A 1 329 ? -14.259 2.188 -1.870 1.00 40.43 352 LEU A N 1
ATOM 2479 C CA . LEU A 1 329 ? -12.971 1.582 -2.187 1.00 47.34 352 LEU A CA 1
ATOM 2480 C C . LEU A 1 329 ? -13.226 0.108 -2.463 1.00 47.93 352 LEU A C 1
ATOM 2481 O O . LEU A 1 329 ? -13.154 -0.736 -1.565 1.00 52.58 352 LEU A O 1
ATOM 2486 N N . ILE A 1 330 ? -13.538 -0.196 -3.718 1.00 37.34 353 ILE A N 1
ATOM 2487 C CA . ILE A 1 330 ? -13.508 -1.573 -4.178 1.00 40.95 353 ILE A CA 1
ATOM 2488 C C . ILE A 1 330 ? -12.057 -2.036 -4.213 1.00 40.48 353 ILE A C 1
ATOM 2489 O O . ILE A 1 330 ? -11.169 -1.321 -4.696 1.00 40.58 353 ILE A O 1
ATOM 2494 N N . GLY A 1 331 ? -11.804 -3.218 -3.666 1.00 34.67 354 GLY A N 1
ATOM 2495 C CA . GLY A 1 331 ? -10.474 -3.793 -3.703 1.00 35.08 354 GLY A CA 1
ATOM 2496 C C . GLY A 1 331 ? -10.541 -5.268 -3.399 1.00 30.23 354 GLY A C 1
ATOM 2497 O O . GLY A 1 331 ? -11.443 -5.730 -2.695 1.00 27.32 354 GLY A O 1
ATOM 2498 N N . SER A 1 332 ? -9.589 -6.019 -3.945 1.00 23.79 355 SER A N 1
ATOM 2499 C CA . SER A 1 332 ? -9.537 -7.447 -3.681 1.00 21.81 355 SER A CA 1
ATOM 2500 C C . SER A 1 332 ? -8.091 -7.864 -3.484 1.00 18.61 355 SER A C 1
ATOM 2501 O O . SER A 1 332 ? -7.162 -7.168 -3.895 1.00 25.32 355 SER A O 1
ATOM 2504 N N . ALA A 1 333 ? -7.912 -9.015 -2.839 1.00 21.62 356 ALA A N 1
ATOM 2505 C CA . ALA A 1 333 ? -6.588 -9.500 -2.494 1.00 23.38 356 ALA A CA 1
ATOM 2506 C C . ALA A 1 333 ? -6.578 -11.019 -2.529 1.00 22.13 356 ALA A C 1
ATOM 2507 O O . ALA A 1 333 ? -7.620 -11.670 -2.442 1.00 23.06 356 ALA A O 1
ATOM 2509 N N . VAL A 1 334 ? -5.379 -11.577 -2.656 1.00 22.02 357 VAL A N 1
ATOM 2510 C CA . VAL A 1 334 ? -5.145 -12.999 -2.455 1.00 22.07 357 VAL A CA 1
ATOM 2511 C C . VAL A 1 334 ? -4.199 -13.146 -1.276 1.00 25.61 357 VAL A C 1
ATOM 2512 O O . VAL A 1 334 ? -3.150 -12.493 -1.227 1.00 26.43 357 VAL A O 1
ATOM 2516 N N . CYS A 1 335 ? -4.588 -13.981 -0.321 1.00 28.29 358 CYS A N 1
ATOM 2517 C CA . CYS A 1 335 ? -3.794 -14.286 0.857 1.00 30.38 358 CYS A CA 1
ATOM 2518 C C . CYS A 1 335 ? -3.670 -15.800 0.965 1.00 31.89 358 CYS A C 1
ATOM 2519 O O . CYS A 1 335 ? -4.511 -16.543 0.450 1.00 34.96 358 CYS A O 1
ATOM 2522 N N . SER A 1 336 ? -2.608 -16.259 1.618 1.00 24.34 359 SER A N 1
ATOM 2523 C CA . SER A 1 336 ? -2.472 -17.669 1.937 1.00 21.86 359 SER A CA 1
ATOM 2524 C C . SER A 1 336 ? -2.329 -17.844 3.442 1.00 25.79 359 SER A C 1
ATOM 2525 O O . SER A 1 336 ? -1.859 -16.943 4.150 1.00 25.67 359 SER A O 1
ATOM 2528 N N . PHE A 1 337 ? -2.753 -19.013 3.927 1.00 24.43 360 PHE A N 1
ATOM 2529 C CA . PHE A 1 337 ? -2.751 -19.330 5.351 1.00 24.05 360 PHE A CA 1
ATOM 2530 C C . PHE A 1 337 ? -2.137 -20.703 5.560 1.00 24.27 360 PHE A C 1
ATOM 2531 O O . PHE A 1 337 ? -2.461 -21.649 4.836 1.00 25.65 360 PHE A O 1
ATOM 2539 N N . HIS A 1 338 ? -1.267 -20.810 6.556 1.00 21.66 361 HIS A N 1
ATOM 2540 C CA . HIS A 1 338 ? -0.605 -22.061 6.881 1.00 20.47 361 HIS A CA 1
ATOM 2541 C C . HIS A 1 338 ? -1.359 -22.772 7.999 1.00 23.14 361 HIS A C 1
ATOM 2542 O O . HIS A 1 338 ? -1.907 -22.134 8.902 1.00 20.60 361 HIS A O 1
ATOM 2549 N N . ILE A 1 339 ? -1.376 -24.108 7.931 1.00 23.59 362 ILE A N 1
ATOM 2550 C CA . ILE A 1 339 ? -2.058 -24.904 8.951 1.00 25.98 362 ILE A CA 1
ATOM 2551 C C . ILE A 1 339 ? -1.481 -24.633 10.338 1.00 26.27 362 ILE A C 1
ATOM 2552 O O . ILE A 1 339 ? -2.207 -24.682 11.338 1.00 24.08 362 ILE A O 1
ATOM 2557 N N . ASN A 1 340 ? -0.182 -24.331 10.428 1.00 24.88 363 ASN A N 1
ATOM 2558 C CA . ASN A 1 340 ? 0.414 -24.028 11.728 1.00 27.07 363 ASN A CA 1
ATOM 2559 C C . ASN A 1 340 ? -0.209 -22.787 12.344 1.00 27.57 363 ASN A C 1
ATOM 2560 O O . ASN A 1 340 ? -0.415 -22.720 13.564 1.00 26.75 363 ASN A O 1
ATOM 2565 N N . GLU A 1 341 ? -0.486 -21.780 11.518 1.00 26.21 364 GLU A N 1
ATOM 2566 C CA . GLU A 1 341 ? -1.086 -20.551 12.011 1.00 29.05 364 GLU A CA 1
ATOM 2567 C C . GLU A 1 341 ? -2.562 -20.736 12.334 1.00 26.46 364 GLU A C 1
ATOM 2568 O O . GLU A 1 341 ? -3.090 -20.061 13.227 1.00 21.24 364 GLU A O 1
ATOM 2574 N N . ILE A 1 342 ? -3.231 -21.640 11.620 1.00 26.44 365 ILE A N 1
ATOM 2575 C CA . ILE A 1 342 ? -4.615 -21.973 11.927 1.00 20.19 365 ILE A CA 1
ATOM 2576 C C . ILE A 1 342 ? -4.698 -22.678 13.275 1.00 24.07 365 ILE A C 1
ATOM 2577 O O . ILE A 1 342 ? -5.543 -22.352 14.117 1.00 22.55 365 ILE A O 1
ATOM 2582 N N . GLN A 1 343 ? -3.818 -23.653 13.501 1.00 21.19 366 GLN A N 1
ATOM 2583 C CA . GLN A 1 343 ? -3.833 -24.372 14.768 1.00 27.98 366 GLN A CA 1
ATOM 2584 C C . GLN A 1 343 ? -3.423 -23.468 15.925 1.00 29.00 366 GLN A C 1
ATOM 2585 O O . GLN A 1 343 ? -3.938 -23.624 17.040 1.00 22.91 366 GLN A O 1
ATOM 2591 N N . ALA A 1 344 ? -2.521 -22.512 15.681 1.00 24.85 367 ALA A N 1
ATOM 2592 C CA . ALA A 1 344 ? -2.170 -21.555 16.725 1.00 29.83 367 ALA A CA 1
ATOM 2593 C C . ALA A 1 344 ? -3.385 -20.746 17.159 1.00 31.06 367 ALA A C 1
ATOM 2594 O O . ALA A 1 344 ? -3.547 -20.449 18.349 1.00 29.71 367 ALA A O 1
ATOM 2596 N N . ALA A 1 345 ? -4.255 -20.385 16.211 1.00 22.26 368 ALA A N 1
ATOM 2597 C CA . ALA A 1 345 ? -5.476 -19.673 16.571 1.00 25.02 368 ALA A CA 1
ATOM 2598 C C . ALA A 1 345 ? -6.374 -20.540 17.444 1.00 22.57 368 ALA A C 1
ATOM 2599 O O . ALA A 1 345 ? -6.888 -20.085 18.471 1.00 29.00 368 ALA A O 1
ATOM 2601 N N . PHE A 1 346 ? -6.566 -21.802 17.055 1.00 21.05 369 PHE A N 1
ATOM 2602 C CA . PHE A 1 346 ? -7.428 -22.692 17.822 1.00 22.90 369 PHE A CA 1
ATOM 2603 C C . PHE A 1 346 ? -6.803 -23.111 19.144 1.00 25.90 369 PHE A C 1
ATOM 2604 O O . PHE A 1 346 ? -7.519 -23.601 20.022 1.00 26.48 369 PHE A O 1
ATOM 2612 N N . ASN A 1 347 ? -5.494 -22.930 19.303 1.00 27.63 370 ASN A N 1
ATOM 2613 C CA . ASN A 1 347 ? -4.819 -23.196 20.565 1.00 28.09 370 ASN A CA 1
ATOM 2614 C C . ASN A 1 347 ? -4.704 -21.959 21.443 1.00 29.44 370 ASN A C 1
ATOM 2615 O O . ASN A 1 347 ? -4.307 -22.076 22.608 1.00 30.55 370 ASN A O 1
ATOM 2620 N N . GLY A 1 348 ? -5.038 -20.785 20.917 1.00 26.18 371 GLY A N 1
ATOM 2621 C CA . GLY A 1 348 ? -4.909 -19.552 21.658 1.00 28.34 371 GLY A CA 1
ATOM 2622 C C . GLY A 1 348 ? -6.099 -19.290 22.560 1.00 26.21 371 GLY A C 1
ATOM 2623 O O . GLY A 1 348 ? -6.933 -20.157 22.831 1.00 26.62 371 GLY A O 1
ATOM 2624 N N . LYS A 1 349 ? -6.171 -18.051 23.031 1.00 26.01 372 LYS A N 1
ATOM 2625 C CA . LYS A 1 349 ? -7.211 -17.684 23.978 1.00 25.95 372 LYS A CA 1
ATOM 2626 C C . LYS A 1 349 ? -8.575 -17.659 23.298 1.00 25.26 372 LYS A C 1
ATOM 2627 O O . LYS A 1 349 ? -8.699 -17.359 22.106 1.00 28.12 372 LYS A O 1
ATOM 2633 N N . PHE A 1 350 ? -9.599 -18.021 24.061 1.00 24.74 373 PHE A N 1
ATOM 2634 C CA . PHE A 1 350 ? -10.973 -17.876 23.610 1.00 30.64 373 PHE A CA 1
ATOM 2635 C C . PHE A 1 350 ? -11.436 -16.437 23.790 1.00 32.50 373 PHE A C 1
ATOM 2636 O O . PHE A 1 350 ? -10.930 -15.700 24.642 1.00 28.43 373 PHE A O 1
ATOM 2644 N N . LYS A 1 351 ? -12.400 -16.037 22.971 1.00 26.72 374 LYS A N 1
ATOM 2645 C CA . LYS A 1 351 ? -13.066 -14.757 23.146 1.00 26.50 374 LYS A CA 1
ATOM 2646 C C . LYS A 1 351 ? -14.337 -14.957 23.959 1.00 26.21 374 LYS A C 1
ATOM 2647 O O . LYS A 1 351 ? -14.970 -16.012 23.899 1.00 33.18 374 LYS A O 1
ATOM 2653 N N . GLU A 1 352 ? -14.714 -13.930 24.719 1.00 28.11 375 GLU A N 1
ATOM 2654 C CA . GLU A 1 352 ? -15.879 -14.030 25.587 1.00 29.28 375 GLU A CA 1
ATOM 2655 C C . GLU A 1 352 ? -16.651 -12.721 25.616 1.00 27.77 375 GLU A C 1
ATOM 2656 O O . GLU A 1 352 ? -16.071 -11.659 25.856 1.00 29.33 375 GLU A O 1
ATOM 2662 N N . GLN A 1 353 ? -17.957 -12.804 25.396 1.00 26.61 376 GLN A N 1
ATOM 2663 C CA . GLN A 1 353 ? -18.878 -11.719 25.725 1.00 31.48 376 GLN A CA 1
ATOM 2664 C C . GLN A 1 353 ? -19.815 -12.255 26.804 1.00 31.23 376 GLN A C 1
ATOM 2665 O O . GLN A 1 353 ? -20.722 -13.043 26.513 1.00 30.85 376 GLN A O 1
ATOM 2671 N N . SER A 1 354 ? -19.590 -11.829 28.048 1.00 32.54 377 SER A N 1
ATOM 2672 C CA . SER A 1 354 ? -20.314 -12.396 29.180 1.00 37.10 377 SER A CA 1
ATOM 2673 C C . SER A 1 354 ? -21.772 -11.954 29.235 1.00 44.74 377 SER A C 1
ATOM 2674 O O . SER A 1 354 ? -22.569 -12.588 29.934 1.00 49.88 377 SER A O 1
ATOM 2677 N N . SER A 1 355 ? -22.139 -10.892 28.525 1.00 44.40 378 SER A N 1
ATOM 2678 C CA . SER A 1 355 ? -23.531 -10.467 28.441 1.00 47.88 378 SER A CA 1
ATOM 2679 C C . SER A 1 355 ? -23.691 -9.605 27.197 1.00 50.12 378 SER A C 1
ATOM 2680 O O . SER A 1 355 ? -22.710 -9.172 26.589 1.00 45.54 378 SER A O 1
ATOM 2683 N N . SER A 1 356 ? -24.950 -9.355 26.830 1.00 55.81 379 SER A N 1
ATOM 2684 C CA . SER A 1 356 ? -25.235 -8.664 25.575 1.00 61.51 379 SER A CA 1
ATOM 2685 C C . SER A 1 356 ? -24.642 -7.261 25.543 1.00 58.10 379 SER A C 1
ATOM 2686 O O . SER A 1 356 ? -24.258 -6.775 24.473 1.00 64.64 379 SER A O 1
ATOM 2689 N N . ASN A 1 357 ? -24.560 -6.597 26.694 1.00 48.22 380 ASN A N 1
ATOM 2690 C CA . ASN A 1 357 ? -24.040 -5.241 26.775 1.00 44.56 380 ASN A CA 1
ATOM 2691 C C . ASN A 1 357 ? -22.611 -5.195 27.302 1.00 41.37 380 ASN A C 1
ATOM 2692 O O . ASN A 1 357 ? -22.147 -4.131 27.724 1.00 38.36 380 ASN A O 1
ATOM 2697 N N . SER A 1 358 ? -21.906 -6.319 27.291 1.00 37.73 381 SER A N 1
ATOM 2698 C CA . SER A 1 358 ? -20.545 -6.370 27.798 1.00 33.17 381 SER A CA 1
ATOM 2699 C C . SER A 1 358 ? -19.555 -6.279 26.643 1.00 29.88 381 SER A C 1
ATOM 2700 O O . SER A 1 358 ? -19.921 -6.355 25.470 1.00 27.72 381 SER A O 1
ATOM 2703 N N . ALA A 1 359 ? -18.285 -6.108 26.991 1.00 31.68 382 ALA A N 1
ATOM 2704 C CA . ALA A 1 359 ? -17.232 -6.117 25.991 1.00 32.21 382 ALA A CA 1
ATOM 2705 C C . ALA A 1 359 ? -16.886 -7.549 25.597 1.00 29.65 382 ALA A C 1
ATOM 2706 O O . ALA A 1 359 ? -17.268 -8.517 26.262 1.00 28.78 382 ALA A O 1
ATOM 2708 N N . TRP A 1 360 ? -16.162 -7.676 24.490 1.00 24.76 383 TRP A N 1
ATOM 2709 C CA . TRP A 1 360 ? -15.549 -8.940 24.107 1.00 29.23 383 TRP A CA 1
ATOM 2710 C C . TRP A 1 360 ? -14.123 -8.955 24.644 1.00 35.87 383 TRP A C 1
ATOM 2711 O O . TRP A 1 360 ? -13.315 -8.088 24.297 1.00 35.90 383 TRP A O 1
ATOM 2722 N N . LEU A 1 361 ? -13.822 -9.929 25.495 1.00 34.58 384 LEU A N 1
ATOM 2723 C CA . LEU A 1 361 ? -12.554 -9.984 26.200 1.00 35.39 384 LEU A CA 1
ATOM 2724 C C . LEU A 1 361 ? -11.935 -11.365 26.056 1.00 37.33 384 LEU A C 1
ATOM 2725 O O . LEU A 1 361 ? -12.650 -12.364 25.913 1.00 35.95 384 LEU A O 1
ATOM 2730 N N . PRO A 1 362 ? -10.609 -11.451 26.073 1.00 36.40 385 PRO A N 1
ATOM 2731 C CA . PRO A 1 362 ? -9.965 -12.765 26.023 1.00 36.52 385 PRO A CA 1
ATOM 2732 C C . PRO A 1 362 ? -10.156 -13.496 27.338 1.00 36.94 385 PRO A C 1
ATOM 2733 O O . PRO A 1 362 ? -10.326 -12.887 28.396 1.00 37.09 385 PRO A O 1
ATOM 2737 N N . VAL A 1 363 ? -10.136 -14.819 27.262 1.00 32.66 386 VAL A N 1
ATOM 2738 C CA . VAL A 1 363 ? -10.095 -15.667 28.447 1.00 39.67 386 VAL A CA 1
ATOM 2739 C C . VAL A 1 363 ? -8.680 -16.206 28.585 1.00 36.69 386 VAL A C 1
ATOM 2740 O O . VAL A 1 363 ? -8.126 -16.754 27.624 1.00 36.77 386 VAL A O 1
ATOM 2744 N N . LEU A 1 364 ? -8.079 -16.029 29.763 1.00 41.73 387 LEU A N 1
ATOM 2745 C CA . LEU A 1 364 ? -6.788 -16.652 30.025 1.00 36.72 387 LEU A CA 1
ATOM 2746 C C . LEU A 1 364 ? -6.887 -18.149 29.768 1.00 36.46 387 LEU A C 1
ATOM 2747 O O . LEU A 1 364 ? -7.836 -18.803 30.212 1.00 32.81 387 LEU A O 1
ATOM 2752 N N . ASN A 1 365 ? -5.909 -18.684 29.028 1.00 33.37 388 ASN A N 1
ATOM 2753 C CA . ASN A 1 365 ? -5.908 -20.116 28.736 1.00 34.52 388 ASN A CA 1
ATOM 2754 C C . ASN A 1 365 ? -5.894 -20.952 30.009 1.00 37.26 388 ASN A C 1
ATOM 2755 O O . ASN A 1 365 ? -6.426 -22.068 30.026 1.00 36.37 388 ASN A O 1
ATOM 2760 N N . SER A 1 366 ? -5.314 -20.427 31.086 1.00 40.19 389 SER A N 1
ATOM 2761 C CA . SER A 1 366 ? -5.292 -21.150 32.351 1.00 38.32 389 SER A CA 1
ATOM 2762 C C . SER A 1 366 ? -6.651 -21.179 33.048 1.00 39.96 389 SER A C 1
ATOM 2763 O O . SER A 1 366 ? -6.779 -21.849 34.082 1.00 39.52 389 SER A O 1
ATOM 2766 N N . ARG A 1 367 ? -7.663 -20.491 32.513 1.00 41.04 390 ARG A N 1
ATOM 2767 C CA . ARG A 1 367 ? -8.997 -20.466 33.101 1.00 42.58 390 ARG A CA 1
ATOM 2768 C C . ARG A 1 367 ? -10.019 -21.199 32.238 1.00 42.46 390 ARG A C 1
ATOM 2769 O O . ARG A 1 367 ? -11.228 -20.997 32.396 1.00 45.71 390 ARG A O 1
ATOM 2777 N N . VAL A 1 368 ? -9.550 -22.053 31.335 1.00 38.53 391 VAL A N 1
ATOM 2778 C CA . VAL A 1 368 ? -10.389 -22.866 30.459 1.00 33.26 391 VAL A CA 1
ATOM 2779 C C . VAL A 1 368 ? -10.480 -24.262 31.070 1.00 36.23 391 VAL A C 1
ATOM 2780 O O . VAL A 1 368 ? -9.483 -24.755 31.616 1.00 33.28 391 VAL A O 1
ATOM 2784 N N . PRO A 1 369 ? -11.633 -24.928 31.027 1.00 37.91 392 PRO A N 1
ATOM 2785 C CA . PRO A 1 369 ? -11.726 -26.278 31.597 1.00 39.84 392 PRO A CA 1
ATOM 2786 C C . PRO A 1 369 ? -10.989 -27.301 30.743 1.00 37.82 392 PRO A C 1
ATOM 2787 O O . PRO A 1 369 ? -10.615 -27.053 29.597 1.00 35.91 392 PRO A O 1
ATOM 2791 N N . GLU A 1 370 ? -10.779 -28.478 31.335 1.00 39.95 393 GLU A N 1
ATOM 2792 C CA . GLU A 1 370 ? -10.117 -29.614 30.714 1.00 38.62 393 GLU A CA 1
ATOM 2793 C C . GLU A 1 370 ? -11.085 -30.784 30.589 1.00 37.53 393 GLU A C 1
ATOM 2794 O O . GLU A 1 370 ? -11.912 -30.994 31.482 1.00 41.09 393 GLU A O 1
ATOM 2800 N N . PRO A 1 371 ? -11.010 -31.573 29.504 1.00 40.81 394 PRO A N 1
ATOM 2801 C CA . PRO A 1 371 ? -10.125 -31.442 28.339 1.00 41.68 394 PRO A CA 1
ATOM 2802 C C . PRO A 1 371 ? -10.361 -30.161 27.536 1.00 40.38 394 PRO A C 1
ATOM 2803 O O . PRO A 1 371 ? -11.470 -29.630 27.550 1.00 41.35 394 PRO A O 1
ATOM 2807 N N . ARG A 1 372 ? -9.322 -29.683 26.861 1.00 37.23 395 ARG A N 1
ATOM 2808 C CA . ARG A 1 372 ? -9.384 -28.431 26.123 1.00 35.77 395 ARG A CA 1
ATOM 2809 C C . ARG A 1 372 ? -10.540 -28.451 25.124 1.00 34.75 395 ARG A C 1
ATOM 2810 O O . ARG A 1 372 ? -10.600 -29.352 24.273 1.00 31.16 395 ARG A O 1
ATOM 2818 N N . PRO A 1 373 ? -11.491 -27.521 25.218 1.00 31.32 396 PRO A N 1
ATOM 2819 C CA . PRO A 1 373 ? -12.593 -27.492 24.250 1.00 27.92 396 PRO A CA 1
ATOM 2820 C C . PRO A 1 373 ? -12.073 -27.392 22.825 1.00 28.80 396 PRO A C 1
ATOM 2821 O O . PRO A 1 373 ? -11.116 -26.668 22.540 1.00 30.50 396 PRO A O 1
ATOM 2825 N N . GLY A 1 374 ? -12.705 -28.150 21.929 1.00 29.65 397 GLY A N 1
ATOM 2826 C CA . GLY A 1 374 ? -12.298 -28.201 20.543 1.00 27.53 397 GLY A CA 1
ATOM 2827 C C . GLY A 1 374 ? -11.286 -29.275 20.205 1.00 33.34 397 GLY A C 1
ATOM 2828 O O . GLY A 1 374 ? -11.026 -29.503 19.018 1.00 31.47 397 GLY A O 1
ATOM 2829 N N . THR A 1 375 ? -10.702 -29.940 21.198 1.00 33.72 398 THR A N 1
ATOM 2830 C CA . THR A 1 375 ? -9.753 -31.007 20.922 1.00 34.78 398 THR A CA 1
ATOM 2831 C C . THR A 1 375 ? -10.482 -32.337 20.800 1.00 33.56 398 THR A C 1
ATOM 2832 O O . THR A 1 375 ? -11.513 -32.568 21.434 1.00 29.37 398 THR A O 1
ATOM 2836 N N . CYS A 1 376 ? -9.937 -33.212 19.961 1.00 30.44 399 CYS A N 1
ATOM 2837 C CA . CYS A 1 376 ? -10.616 -34.451 19.611 1.00 31.86 399 CYS A CA 1
ATOM 2838 C C . CYS A 1 376 ? -10.372 -35.488 20.703 1.00 39.78 399 CYS A C 1
ATOM 2839 O O . CYS A 1 376 ? -9.280 -36.055 20.804 1.00 46.78 399 CYS A O 1
ATOM 2842 N N . VAL A 1 377 ? -11.392 -35.732 21.522 1.00 37.58 400 VAL A N 1
ATOM 2843 C CA . VAL A 1 377 ? -11.337 -36.770 22.542 1.00 40.07 400 VAL A CA 1
ATOM 2844 C C . VAL A 1 377 ? -11.943 -38.042 21.969 1.00 46.96 400 VAL A C 1
ATOM 2845 O O . VAL A 1 377 ? -12.555 -38.024 20.894 1.00 44.41 400 VAL A O 1
ATOM 2849 N N . ASN A 1 378 ? -11.778 -39.157 22.683 1.00 52.45 401 ASN A N 1
ATOM 2850 C CA . ASN A 1 378 ? -12.284 -40.432 22.186 1.00 53.92 401 ASN A CA 1
ATOM 2851 C C . ASN A 1 378 ? -13.804 -40.415 22.062 1.00 49.96 401 ASN A C 1
ATOM 2852 O O . ASN A 1 378 ? -14.367 -41.008 21.133 1.00 44.91 401 ASN A O 1
ATOM 2857 N N . ASP A 1 379 ? -14.485 -39.727 22.980 1.00 46.77 402 ASP A N 1
ATOM 2858 C CA . ASP A 1 379 ? -15.944 -39.760 23.045 1.00 40.94 402 ASP A CA 1
ATOM 2859 C C . ASP A 1 379 ? -16.411 -38.425 23.620 1.00 36.90 402 ASP A C 1
ATOM 2860 O O . ASP A 1 379 ? -16.404 -38.240 24.841 1.00 36.19 402 ASP A O 1
ATOM 2865 N N . THR A 1 380 ? -16.844 -37.515 22.741 1.00 27.67 403 THR A N 1
ATOM 2866 C CA . THR A 1 380 ? -17.316 -36.214 23.207 1.00 27.86 403 THR A CA 1
ATOM 2867 C C . THR A 1 380 ? -18.527 -36.343 24.124 1.00 29.69 403 THR A C 1
ATOM 2868 O O . THR A 1 380 ? -18.763 -35.467 24.962 1.00 35.44 403 THR A O 1
ATOM 2872 N N . SER A 1 381 ? -19.302 -37.423 23.993 1.00 31.41 404 SER A N 1
ATOM 2873 C CA . SER A 1 381 ? -20.456 -37.602 24.867 1.00 41.46 404 SER A CA 1
ATOM 2874 C C . SER A 1 381 ? -20.057 -37.885 26.310 1.00 41.84 404 SER A C 1
ATOM 2875 O O . SER A 1 381 ? -20.921 -37.843 27.192 1.00 42.11 404 SER A O 1
ATOM 2878 N N . ASN A 1 382 ? -18.780 -38.152 26.573 1.00 43.42 405 ASN A N 1
ATOM 2879 C CA . ASN A 1 382 ? -18.276 -38.329 27.927 1.00 50.94 405 ASN A CA 1
ATOM 2880 C C . ASN A 1 382 ? -17.622 -37.071 28.488 1.00 45.10 405 ASN A C 1
ATOM 2881 O O . ASN A 1 382 ? -17.086 -37.116 29.598 1.00 43.24 405 ASN A O 1
ATOM 2886 N N . LEU A 1 383 ? -17.653 -35.958 27.757 1.00 38.68 406 LEU A N 1
ATOM 2887 C CA . LEU A 1 383 ? -17.020 -34.738 28.232 1.00 38.82 406 LEU A CA 1
ATOM 2888 C C . LEU A 1 383 ? -17.763 -34.179 29.446 1.00 38.12 406 LEU A C 1
ATOM 2889 O O . LEU A 1 383 ? -18.981 -34.329 29.563 1.00 39.63 406 LEU A O 1
ATOM 2894 N N . PRO A 1 384 ? -17.048 -33.535 30.367 1.00 38.80 407 PRO A N 1
ATOM 2895 C CA . PRO A 1 384 ? -17.722 -32.900 31.504 1.00 44.68 407 PRO A CA 1
ATOM 2896 C C . PRO A 1 384 ? -18.658 -31.800 31.030 1.00 44.43 407 PRO A C 1
ATOM 2897 O O . PRO A 1 384 ? -18.412 -31.140 30.017 1.00 40.08 407 PRO A O 1
ATOM 2901 N N . ASP A 1 385 ? -19.750 -31.612 31.775 1.00 37.88 408 ASP A N 1
ATOM 2902 C CA . ASP A 1 385 ? -20.689 -30.545 31.443 1.00 44.72 408 ASP A CA 1
ATOM 2903 C C . ASP A 1 385 ? -20.008 -29.183 31.424 1.00 43.15 408 ASP A C 1
ATOM 2904 O O . ASP A 1 385 ? -20.430 -28.290 30.684 1.00 39.17 408 ASP A O 1
ATOM 2909 N N . THR A 1 386 ? -18.953 -29.008 32.223 1.00 41.40 409 THR A N 1
ATOM 2910 C CA . THR A 1 386 ? -18.254 -27.729 32.254 1.00 44.55 409 THR A CA 1
ATOM 2911 C C . THR A 1 386 ? -17.527 -27.448 30.940 1.00 40.74 409 THR A C 1
ATOM 2912 O O . THR A 1 386 ? -17.409 -26.285 30.537 1.00 38.71 409 THR A O 1
ATOM 2916 N N . VAL A 1 387 ? -17.049 -28.488 30.254 1.00 35.30 410 VAL A N 1
ATOM 2917 C CA . VAL A 1 387 ? -16.442 -28.288 28.941 1.00 34.94 410 VAL A CA 1
ATOM 2918 C C . VAL A 1 387 ? -17.521 -28.029 27.897 1.00 35.17 410 VAL A C 1
ATOM 2919 O O . VAL A 1 387 ? -17.415 -27.104 27.082 1.00 29.89 410 VAL A O 1
ATOM 2923 N N . LEU A 1 388 ? -18.579 -28.841 27.914 1.00 37.94 411 LEU A N 1
ATOM 2924 C CA . LEU A 1 388 ? -19.690 -28.642 26.989 1.00 40.66 411 LEU A CA 1
ATOM 2925 C C . LEU A 1 388 ? -20.288 -27.248 27.142 1.00 42.76 411 LEU A C 1
ATOM 2926 O O . LEU A 1 388 ? -20.516 -26.546 26.151 1.00 42.36 411 LEU A O 1
ATOM 2931 N N . ASN A 1 389 ? -20.525 -26.820 28.385 1.00 44.45 412 ASN A N 1
ATOM 2932 C CA . ASN A 1 389 ? -21.092 -25.493 28.609 1.00 45.06 412 ASN A CA 1
ATOM 2933 C C . ASN A 1 389 ? -20.140 -24.395 28.152 1.00 37.16 412 ASN A C 1
ATOM 2934 O O . ASN A 1 389 ? -20.574 -23.379 27.594 1.00 33.87 412 ASN A O 1
ATOM 2939 N N . PHE A 1 390 ? -18.835 -24.584 28.366 1.00 31.40 413 PHE A N 1
ATOM 2940 C CA . PHE A 1 390 ? -17.864 -23.591 27.921 1.00 31.11 413 PHE A CA 1
ATOM 2941 C C . PHE A 1 390 ? -17.900 -23.421 26.405 1.00 28.81 413 PHE A C 1
ATOM 2942 O O . PHE A 1 390 ? -18.020 -22.300 25.898 1.00 28.45 413 PHE A O 1
ATOM 2950 N N . ILE A 1 391 ? -17.785 -24.523 25.660 1.00 26.53 414 ILE A N 1
ATOM 2951 C CA . ILE A 1 391 ? -17.634 -24.385 24.214 1.00 26.14 414 ILE A CA 1
ATOM 2952 C C . ILE A 1 391 ? -18.925 -23.884 23.575 1.00 27.55 414 ILE A C 1
ATOM 2953 O O . ILE A 1 391 ? -18.886 -23.208 22.543 1.00 28.18 414 ILE A O 1
ATOM 2958 N N . ARG A 1 392 ? -20.081 -24.168 24.187 1.00 32.96 415 ARG A N 1
ATOM 2959 C CA . ARG A 1 392 ? -21.347 -23.695 23.633 1.00 38.09 415 ARG A CA 1
ATOM 2960 C C . ARG A 1 392 ? -21.444 -22.176 23.666 1.00 33.72 415 ARG A C 1
ATOM 2961 O O . ARG A 1 392 ? -22.134 -21.579 22.831 1.00 33.42 415 ARG A O 1
ATOM 2969 N N . SER A 1 393 ? -20.773 -21.537 24.620 1.00 34.30 416 SER A N 1
ATOM 2970 C CA . SER A 1 393 ? -20.780 -20.088 24.732 1.00 30.18 416 SER A CA 1
ATOM 2971 C C . SER A 1 393 ? -19.476 -19.451 24.277 1.00 28.08 416 SER A C 1
ATOM 2972 O O . SER A 1 393 ? -19.348 -18.225 24.344 1.00 32.38 416 SER A O 1
ATOM 2975 N N . HIS A 1 394 ? -18.506 -20.241 23.809 1.00 24.61 417 HIS A N 1
ATOM 2976 C CA . HIS A 1 394 ? -17.217 -19.710 23.361 1.00 27.42 417 HIS A CA 1
ATOM 2977 C C . HIS A 1 394 ? -16.791 -20.372 22.052 1.00 28.66 417 HIS A C 1
ATOM 2978 O O . HIS A 1 394 ? -15.709 -20.960 21.967 1.00 28.74 417 HIS A O 1
ATOM 2985 N N . PRO A 1 395 ? -17.610 -20.281 20.994 1.00 25.53 418 PRO A N 1
ATOM 2986 C CA . PRO A 1 395 ? -17.185 -20.875 19.718 1.00 27.97 418 PRO A CA 1
ATOM 2987 C C . PRO A 1 395 ? -16.117 -20.069 18.997 1.00 28.15 418 PRO A C 1
ATOM 2988 O O . PRO A 1 395 ? -15.465 -20.613 18.098 1.00 30.76 418 PRO A O 1
ATOM 2992 N N . LEU A 1 396 ? -15.907 -18.805 19.361 1.00 23.28 419 LEU A N 1
ATOM 2993 C CA . LEU A 1 396 ? -15.036 -17.901 18.617 1.00 24.47 419 LEU A CA 1
ATOM 2994 C C . LEU A 1 396 ? -13.699 -17.733 19.329 1.00 26.24 419 LEU A C 1
ATOM 2995 O O . LEU A 1 396 ? -13.663 -17.413 20.524 1.00 27.68 419 LEU A O 1
ATOM 3000 N N . MET A 1 397 ? -12.605 -17.934 18.593 1.00 20.45 420 MET A N 1
ATOM 3001 C CA . MET A 1 397 ? -11.270 -17.735 19.142 1.00 24.18 420 MET A CA 1
ATOM 3002 C C . MET A 1 397 ? -10.939 -16.250 19.217 1.00 28.54 420 MET A C 1
ATOM 3003 O O . MET A 1 397 ? -11.427 -15.439 18.424 1.00 24.28 420 MET A O 1
ATOM 3008 N N . ASP A 1 398 ? -10.088 -15.895 20.183 1.00 26.39 421 ASP A N 1
ATOM 3009 C CA . ASP A 1 398 ? -9.696 -14.499 20.326 1.00 25.15 421 ASP A CA 1
ATOM 3010 C C . ASP A 1 398 ? -8.649 -14.087 19.300 1.00 30.57 421 ASP A C 1
ATOM 3011 O O . ASP A 1 398 ? -8.622 -12.925 18.880 1.00 30.66 421 ASP A O 1
ATOM 3016 N N . LYS A 1 399 ? -7.780 -15.006 18.897 1.00 27.84 422 LYS A N 1
ATOM 3017 C CA . LYS A 1 399 ? -6.732 -14.702 17.933 1.00 26.14 422 LYS A CA 1
ATOM 3018 C C . LYS A 1 399 ? -7.229 -14.929 16.511 1.00 22.02 422 LYS A C 1
ATOM 3019 O O . LYS A 1 399 ? -7.933 -15.903 16.235 1.00 22.82 422 LYS A O 1
ATOM 3025 N N . ALA A 1 400 ? -6.870 -14.013 15.615 1.00 22.41 423 ALA A N 1
ATOM 3026 C CA . ALA A 1 400 ? -7.126 -14.200 14.195 1.00 25.74 423 ALA A CA 1
ATOM 3027 C C . ALA A 1 400 ? -6.010 -15.020 13.559 1.00 26.64 423 ALA A C 1
ATOM 3028 O O . ALA A 1 400 ? -4.868 -15.018 14.024 1.00 26.39 423 ALA A O 1
ATOM 3030 N N . VAL A 1 401 ? -6.354 -15.729 12.486 1.00 24.66 424 VAL A N 1
ATOM 3031 C CA . VAL A 1 401 ? -5.385 -16.522 11.736 1.00 23.84 424 VAL A CA 1
ATOM 3032 C C . VAL A 1 401 ? -4.558 -15.568 10.878 1.00 26.08 424 VAL A C 1
ATOM 3033 O O . VAL A 1 401 ? -5.071 -14.958 9.938 1.00 25.86 424 VAL A O 1
ATOM 3037 N N . ASN A 1 402 ? -3.276 -15.450 11.188 1.00 26.49 425 ASN A N 1
ATOM 3038 C CA . ASN A 1 402 ? -2.407 -14.594 10.398 1.00 29.39 425 ASN A CA 1
ATOM 3039 C C . ASN A 1 402 ? -2.150 -15.212 9.027 1.00 25.06 425 ASN A C 1
ATOM 3040 O O . ASN A 1 402 ? -1.976 -16.427 8.894 1.00 22.89 425 ASN A O 1
ATOM 3045 N N . HIS A 1 403 ? -2.156 -14.369 8.003 1.00 24.76 426 HIS A N 1
ATOM 3046 C CA . HIS A 1 403 ? -1.802 -14.812 6.667 1.00 23.25 426 HIS A CA 1
ATOM 3047 C C . HIS A 1 403 ? -0.287 -14.921 6.547 1.00 23.08 426 HIS A C 1
ATOM 3048 O O . HIS A 1 403 ? 0.465 -14.275 7.281 1.00 25.05 426 HIS A O 1
ATOM 3055 N N . GLU A 1 404 ? 0.160 -15.771 5.627 1.00 22.62 427 GLU A N 1
ATOM 3056 C CA . GLU A 1 404 ? 1.589 -15.937 5.409 1.00 23.90 427 GLU A CA 1
ATOM 3057 C C . GLU A 1 404 ? 2.189 -14.644 4.871 1.00 26.40 427 GLU A C 1
ATOM 3058 O O . GLU A 1 404 ? 1.534 -13.883 4.147 1.00 29.39 427 GLU A O 1
ATOM 3064 N N . HIS A 1 405 ? 3.450 -14.402 5.241 1.00 24.66 428 HIS A N 1
ATOM 3065 C CA . HIS A 1 405 ? 4.193 -13.214 4.830 1.00 30.68 428 HIS A CA 1
ATOM 3066 C C . HIS A 1 405 ? 3.558 -11.969 5.435 1.00 37.90 428 HIS A C 1
ATOM 3067 O O . HIS A 1 405 ? 2.555 -12.053 6.156 1.00 40.70 428 HIS A O 1
ATOM 3074 N N . ASN A 1 406 ? 4.132 -10.802 5.154 1.00 41.51 429 ASN A N 1
ATOM 3075 C CA . ASN A 1 406 ? 3.630 -9.587 5.792 1.00 57.61 429 ASN A CA 1
ATOM 3076 C C . ASN A 1 406 ? 2.402 -9.022 5.082 1.00 55.09 429 ASN A C 1
ATOM 3077 O O . ASN A 1 406 ? 1.503 -8.481 5.741 1.00 48.49 429 ASN A O 1
ATOM 3082 N N . ASN A 1 407 ? 2.330 -9.166 3.758 1.00 49.71 430 ASN A N 1
ATOM 3083 C CA . ASN A 1 407 ? 1.268 -8.590 2.942 1.00 44.84 430 ASN A CA 1
ATOM 3084 C C . ASN A 1 407 ? 0.475 -9.672 2.206 1.00 41.53 430 ASN A C 1
ATOM 3085 O O . ASN A 1 407 ? 0.836 -10.852 2.265 1.00 40.65 430 ASN A O 1
ATOM 3090 N N . PRO A 1 408 ? -0.624 -9.325 1.531 1.00 30.74 431 PRO A N 1
ATOM 3091 C CA . PRO A 1 408 ? -1.258 -10.295 0.631 1.00 27.93 431 PRO A CA 1
ATOM 3092 C C . PRO A 1 408 ? -0.288 -10.710 -0.464 1.00 32.19 431 PRO A C 1
ATOM 3093 O O . PRO A 1 408 ? 0.628 -9.968 -0.828 1.00 28.92 431 PRO A O 1
ATOM 3097 N N . VAL A 1 409 ? -0.486 -11.927 -0.974 1.00 35.03 432 VAL A N 1
ATOM 3098 C CA . VAL A 1 409 ? 0.242 -12.353 -2.165 1.00 31.04 432 VAL A CA 1
ATOM 3099 C C . VAL A 1 409 ? 0.072 -11.325 -3.276 1.00 26.77 432 VAL A C 1
ATOM 3100 O O . VAL A 1 409 ? 1.017 -11.011 -4.007 1.00 29.23 432 VAL A O 1
ATOM 3104 N N . TYR A 1 410 ? -1.126 -10.763 -3.395 1.00 26.57 433 TYR A N 1
ATOM 3105 C CA . TYR A 1 410 ? -1.431 -9.794 -4.433 1.00 21.66 433 TYR A CA 1
ATOM 3106 C C . TYR A 1 410 ? -2.727 -9.087 -4.070 1.00 25.49 433 TYR A C 1
ATOM 3107 O O . TYR A 1 410 ? -3.646 -9.698 -3.521 1.00 26.72 433 TYR A O 1
ATOM 3116 N N . TYR A 1 411 ? -2.798 -7.799 -4.391 1.00 24.30 434 TYR A N 1
ATOM 3117 C CA . TYR A 1 411 ? -4.023 -7.039 -4.191 1.00 23.86 434 TYR A CA 1
ATOM 3118 C C . TYR A 1 411 ? -4.091 -5.953 -5.250 1.00 26.12 434 TYR A C 1
ATOM 3119 O O . TYR A 1 411 ? -3.070 -5.545 -5.808 1.00 31.21 434 TYR A O 1
ATOM 3128 N N . LYS A 1 412 ? -5.307 -5.481 -5.524 1.00 22.59 435 LYS A N 1
ATOM 3129 C CA . LYS A 1 412 ? -5.474 -4.429 -6.514 1.00 24.75 435 LYS A CA 1
ATOM 3130 C C . LYS A 1 412 ? -6.814 -3.738 -6.314 1.00 27.62 435 LYS A C 1
ATOM 3131 O O . LYS A 1 412 ? -7.808 -4.383 -5.968 1.00 25.89 435 LYS A O 1
ATOM 3137 N N . ARG A 1 413 ? -6.829 -2.428 -6.564 1.00 27.18 436 ARG A N 1
ATOM 3138 C CA . ARG A 1 413 ? -8.041 -1.627 -6.495 1.00 28.97 436 ARG A CA 1
ATOM 3139 C C . ARG A 1 413 ? -9.024 -1.990 -7.603 1.00 35.12 436 ARG A C 1
ATOM 3140 O O . ARG A 1 413 ? -8.655 -2.500 -8.666 1.00 32.34 436 ARG A O 1
ATOM 3148 N N . ASP A 1 414 ? -10.296 -1.686 -7.341 1.00 30.65 437 ASP A N 1
ATOM 3149 C CA . ASP A 1 414 ? -11.343 -1.552 -8.351 1.00 37.92 437 ASP A CA 1
ATOM 3150 C C . ASP A 1 414 ? -11.680 -2.855 -9.061 1.00 41.10 437 ASP A C 1
ATOM 3151 O O . ASP A 1 414 ? -12.271 -2.829 -10.147 1.00 47.11 437 ASP A O 1
ATOM 3156 N N . LEU A 1 415 ? -11.328 -4.000 -8.489 1.00 34.44 438 LEU A N 1
ATOM 3157 C CA . LEU A 1 415 ? -11.768 -5.274 -9.033 1.00 35.76 438 LEU A CA 1
ATOM 3158 C C . LEU A 1 415 ? -12.336 -6.140 -7.921 1.00 27.86 438 LEU A C 1
ATOM 3159 O O . LEU A 1 415 ? -11.992 -5.993 -6.744 1.00 24.03 438 LEU A O 1
ATOM 3164 N N . VAL A 1 416 ? -13.210 -7.055 -8.318 1.00 26.37 439 VAL A N 1
ATOM 3165 C CA . VAL A 1 416 ? -13.869 -7.978 -7.406 1.00 26.09 439 VAL A CA 1
ATOM 3166 C C . VAL A 1 416 ? -13.395 -9.376 -7.776 1.00 25.89 439 VAL A C 1
ATOM 3167 O O . VAL A 1 416 ? -13.885 -9.973 -8.741 1.00 27.43 439 VAL A O 1
ATOM 3171 N N . PHE A 1 417 ? -12.436 -9.902 -7.020 1.00 27.75 440 PHE A N 1
ATOM 3172 C CA . PHE A 1 417 ? -12.050 -11.295 -7.184 1.00 25.68 440 PHE A CA 1
ATOM 3173 C C . PHE A 1 417 ? -13.192 -12.209 -6.766 1.00 30.82 440 PHE A C 1
ATOM 3174 O O . PHE A 1 417 ? -13.932 -11.917 -5.822 1.00 31.58 440 PHE A O 1
ATOM 3182 N N . THR A 1 418 ? -13.336 -13.324 -7.474 1.00 25.67 441 THR A N 1
ATOM 3183 C CA . THR A 1 418 ? -14.297 -14.333 -7.059 1.00 25.76 441 THR A CA 1
ATOM 3184 C C . THR A 1 418 ? -13.562 -15.629 -6.747 1.00 31.51 441 THR A C 1
ATOM 3185 O O . THR A 1 418 ? -13.068 -15.812 -5.630 1.00 29.82 441 THR A O 1
ATOM 3189 N N . LYS A 1 419 ? -13.449 -16.517 -7.726 1.00 23.00 442 LYS A N 1
ATOM 3190 C CA . LYS A 1 419 ? -12.899 -17.845 -7.508 1.00 19.16 442 LYS A CA 1
ATOM 3191 C C . LYS A 1 419 ? -11.408 -17.877 -7.832 1.00 23.01 442 LYS A C 1
ATOM 3192 O O . LYS A 1 419 ? -10.869 -16.978 -8.479 1.00 21.04 442 LYS A O 1
ATOM 3198 N N . LEU A 1 420 ? -10.736 -18.927 -7.364 1.00 18.27 443 LEU A N 1
ATOM 3199 C CA . LEU A 1 420 ? -9.333 -19.084 -7.713 1.00 20.50 443 LEU A CA 1
ATOM 3200 C C . LEU A 1 420 ? -8.937 -20.550 -7.698 1.00 19.78 443 LEU A C 1
ATOM 3201 O O . LEU A 1 420 ? -9.560 -21.386 -7.034 1.00 19.60 443 LEU A O 1
ATOM 3206 N N . VAL A 1 421 ? -7.885 -20.847 -8.462 1.00 17.70 444 VAL A N 1
ATOM 3207 C CA . VAL A 1 421 ? -7.113 -22.071 -8.328 1.00 20.53 444 VAL A CA 1
ATOM 3208 C C . VAL A 1 421 ? -5.645 -21.680 -8.368 1.00 18.40 444 VAL A C 1
ATOM 3209 O O . VAL A 1 421 ? -5.287 -20.548 -8.692 1.00 18.67 444 VAL A O 1
ATOM 3213 N N . VAL A 1 422 ? -4.792 -22.630 -8.010 1.00 19.46 445 VAL A N 1
ATOM 3214 C CA . VAL A 1 422 ? -3.369 -22.373 -7.849 1.00 17.88 445 VAL A CA 1
ATOM 3215 C C . VAL A 1 422 ? -2.603 -23.534 -8.459 1.00 15.41 445 VAL A C 1
ATOM 3216 O O . VAL A 1 422 ? -3.041 -24.685 -8.385 1.00 22.58 445 VAL A O 1
ATOM 3220 N N . ASP A 1 423 ? -1.467 -23.228 -9.078 1.00 18.00 446 ASP A N 1
ATOM 3221 C CA . ASP A 1 423 ? -0.589 -24.231 -9.654 1.00 19.02 446 ASP A CA 1
ATOM 3222 C C . ASP A 1 423 ? 0.812 -24.039 -9.093 1.00 24.13 446 ASP A C 1
ATOM 3223 O O . ASP A 1 423 ? 1.258 -22.908 -8.887 1.00 30.33 446 ASP A O 1
ATOM 3228 N N . LYS A 1 424 ? 1.500 -25.150 -8.854 1.00 23.05 447 LYS A N 1
ATOM 3229 C CA . LYS A 1 424 ? 2.856 -25.156 -8.323 1.00 25.14 447 LYS A CA 1
ATOM 3230 C C . LYS A 1 424 ? 3.764 -25.806 -9.358 1.00 28.04 447 LYS A C 1
ATOM 3231 O O . LYS A 1 424 ? 3.543 -26.958 -9.743 1.00 37.18 447 LYS A O 1
ATOM 3237 N N . ILE A 1 425 ? 4.769 -25.071 -9.824 1.00 27.39 448 ILE A N 1
ATOM 3238 C CA . ILE A 1 425 ? 5.649 -25.576 -10.870 1.00 30.75 448 ILE A CA 1
ATOM 3239 C C . ILE A 1 425 ? 7.103 -25.354 -10.481 1.00 26.69 448 ILE A C 1
ATOM 3240 O O . ILE A 1 425 ? 7.449 -24.379 -9.806 1.00 27.17 448 ILE A O 1
ATOM 3245 N N . ARG A 1 426 ? 7.962 -26.270 -10.924 1.00 31.65 449 ARG A N 1
ATOM 3246 C CA . ARG A 1 426 ? 9.396 -26.196 -10.680 1.00 37.59 449 ARG A CA 1
ATOM 3247 C C . ARG A 1 426 ? 10.138 -26.132 -12.007 1.00 34.22 449 ARG A C 1
ATOM 3248 O O . ARG A 1 426 ? 9.865 -26.925 -12.914 1.00 38.03 449 ARG A O 1
ATOM 3256 N N . ILE A 1 427 ? 11.072 -25.189 -12.115 1.00 33.34 450 ILE A N 1
ATOM 3257 C CA . ILE A 1 427 ? 11.856 -24.987 -13.332 1.00 32.95 450 ILE A CA 1
ATOM 3258 C C . ILE A 1 427 ? 13.080 -25.891 -13.296 1.00 38.71 450 ILE A C 1
ATOM 3259 O O . ILE A 1 427 ? 13.810 -25.928 -12.298 1.00 43.70 450 ILE A O 1
ATOM 3264 N N . ASP A 1 428 ? 13.332 -26.585 -14.407 1.00 41.72 451 ASP A N 1
ATOM 3265 C CA . ASP A 1 428 ? 14.273 -27.701 -14.403 1.00 48.04 451 ASP A CA 1
ATOM 3266 C C . ASP A 1 428 ? 15.724 -27.260 -14.234 1.00 49.58 451 ASP A C 1
ATOM 3267 O O . ASP A 1 428 ? 16.548 -28.047 -13.753 1.00 51.42 451 ASP A O 1
ATOM 3272 N N . ILE A 1 429 ? 16.068 -26.028 -14.624 1.00 46.12 452 ILE A N 1
ATOM 3273 C CA . ILE A 1 429 ? 17.486 -25.685 -14.731 1.00 39.22 452 ILE A CA 1
ATOM 3274 C C . ILE A 1 429 ? 18.135 -25.604 -13.353 1.00 34.80 452 ILE A C 1
ATOM 3275 O O . ILE A 1 429 ? 19.265 -26.070 -13.162 1.00 36.39 452 ILE A O 1
ATOM 3280 N N . LEU A 1 430 ? 17.438 -25.025 -12.371 1.00 29.43 453 LEU A N 1
ATOM 3281 C CA . LEU A 1 430 ? 17.984 -24.930 -11.020 1.00 35.95 453 LEU A CA 1
ATOM 3282 C C . LEU A 1 430 ? 16.903 -25.124 -9.957 1.00 32.27 453 LEU A C 1
ATOM 3283 O O . LEU A 1 430 ? 17.000 -24.564 -8.857 1.00 37.07 453 LEU A O 1
ATOM 3288 N N . ASN A 1 431 ? 15.863 -25.896 -10.275 1.00 29.72 454 ASN A N 1
ATOM 3289 C CA . ASN A 1 431 ? 14.827 -26.289 -9.315 1.00 36.25 454 ASN A CA 1
ATOM 3290 C C . ASN A 1 431 ? 14.119 -25.088 -8.692 1.00 35.95 454 ASN A C 1
ATOM 3291 O O . ASN A 1 431 ? 13.663 -25.148 -7.549 1.00 37.63 454 ASN A O 1
ATOM 3296 N N . GLN A 1 432 ? 14.017 -23.986 -9.426 1.00 35.75 455 GLN A N 1
ATOM 3297 C CA . GLN A 1 432 ? 13.294 -22.828 -8.920 1.00 35.79 455 GLN A CA 1
ATOM 3298 C C . GLN A 1 432 ? 11.800 -23.134 -8.859 1.00 37.12 455 GLN A C 1
ATOM 3299 O O . GLN A 1 432 ? 11.238 -23.749 -9.767 1.00 32.42 455 GLN A O 1
ATOM 3305 N N . GLU A 1 433 ? 11.159 -22.710 -7.774 1.00 32.50 456 GLU A N 1
ATOM 3306 C CA . GLU A 1 433 ? 9.744 -22.969 -7.545 1.00 41.13 456 GLU A CA 1
ATOM 3307 C C . GLU A 1 433 ? 8.944 -21.692 -7.765 1.00 37.55 456 GLU A C 1
ATOM 3308 O O . GLU A 1 433 ? 9.332 -20.618 -7.289 1.00 32.74 456 GLU A O 1
ATOM 3314 N N . TYR A 1 434 ? 7.837 -21.809 -8.494 1.00 29.74 457 TYR A N 1
ATOM 3315 C CA . TYR A 1 434 ? 6.913 -20.705 -8.701 1.00 25.10 457 TYR A CA 1
ATOM 3316 C C . TYR A 1 434 ? 5.499 -21.154 -8.375 1.00 25.52 457 TYR A C 1
ATOM 3317 O O . TYR A 1 434 ? 5.096 -22.274 -8.704 1.00 28.63 457 TYR A O 1
ATOM 3326 N N . ILE A 1 435 ? 4.755 -20.275 -7.717 1.00 20.07 458 ILE A N 1
ATOM 3327 C CA . ILE A 1 435 ? 3.343 -20.481 -7.429 1.00 22.35 458 ILE A CA 1
ATOM 3328 C C . ILE A 1 435 ? 2.558 -19.579 -8.366 1.00 23.47 458 ILE A C 1
ATOM 3329 O O . ILE A 1 435 ? 2.793 -18.366 -8.406 1.00 27.40 458 ILE A O 1
ATOM 3334 N N . VAL A 1 436 ? 1.649 -20.164 -9.139 1.00 22.18 459 VAL A N 1
ATOM 3335 C CA . VAL A 1 436 ? 0.867 -19.404 -10.106 1.00 22.72 459 VAL A CA 1
ATOM 3336 C C . VAL A 1 436 ? -0.585 -19.415 -9.665 1.00 16.32 459 VAL A C 1
ATOM 3337 O O . VAL A 1 436 ? -1.192 -20.480 -9.499 1.00 19.59 459 VAL A O 1
ATOM 3341 N N . TYR A 1 437 ? -1.139 -18.222 -9.491 1.00 17.53 460 TYR A N 1
ATOM 3342 C CA . TYR A 1 437 ? -2.528 -18.029 -9.114 1.00 16.87 460 TYR A CA 1
ATOM 3343 C C . TYR A 1 437 ? -3.350 -17.678 -10.347 1.00 17.32 460 TYR A C 1
ATOM 3344 O O . TYR A 1 437 ? -2.963 -16.796 -11.120 1.00 18.70 460 TYR A O 1
ATOM 3353 N N . TYR A 1 438 ? -4.488 -18.354 -10.511 1.00 15.65 461 TYR A N 1
ATOM 3354 C CA . TYR A 1 438 ? -5.502 -18.005 -11.503 1.00 18.35 461 TYR A CA 1
ATOM 3355 C C . TYR A 1 438 ? -6.735 -17.526 -10.745 1.00 21.62 461 TYR A C 1
ATOM 3356 O O . TYR A 1 438 ? -7.404 -18.318 -10.073 1.00 18.89 461 TYR A O 1
ATOM 3365 N N . VAL A 1 439 ? -7.030 -16.232 -10.845 1.00 15.38 462 VAL A N 1
ATOM 3366 C CA . VAL A 1 439 ? -8.040 -15.590 -10.014 1.00 21.03 462 VAL A CA 1
ATOM 3367 C C . VAL A 1 439 ? -9.127 -15.021 -10.912 1.00 20.29 462 VAL A C 1
ATOM 3368 O O . VAL A 1 439 ? -8.872 -14.098 -11.697 1.00 19.98 462 VAL A O 1
ATOM 3372 N N . GLY A 1 440 ? -10.344 -15.553 -10.777 1.00 17.89 463 GLY A N 1
ATOM 3373 C CA . GLY A 1 440 ? -11.458 -15.065 -11.560 1.00 18.24 463 GLY A CA 1
ATOM 3374 C C . GLY A 1 440 ? -12.084 -13.824 -10.963 1.00 23.83 463 GLY A C 1
ATOM 3375 O O . GLY A 1 440 ? -11.953 -13.538 -9.773 1.00 21.12 463 GLY A O 1
ATOM 3376 N N . THR A 1 441 ? -12.774 -13.067 -11.812 1.00 21.53 464 THR A N 1
ATOM 3377 C CA . THR A 1 441 ? -13.431 -11.837 -11.391 1.00 22.45 464 THR A CA 1
ATOM 3378 C C . THR A 1 441 ? -14.922 -11.911 -11.691 1.00 27.39 464 THR A C 1
ATOM 3379 O O . THR A 1 441 ? -15.390 -12.755 -12.465 1.00 22.26 464 THR A O 1
ATOM 3383 N N . ASN A 1 442 ? -15.664 -10.991 -11.069 1.00 26.49 465 ASN A N 1
ATOM 3384 C CA . ASN A 1 442 ? -17.092 -10.856 -11.317 1.00 26.96 465 ASN A CA 1
ATOM 3385 C C . ASN A 1 442 ? -17.405 -10.371 -12.728 1.00 28.05 465 ASN A C 1
ATOM 3386 O O . ASN A 1 442 ? -18.576 -10.374 -13.115 1.00 28.08 465 ASN A O 1
ATOM 3391 N 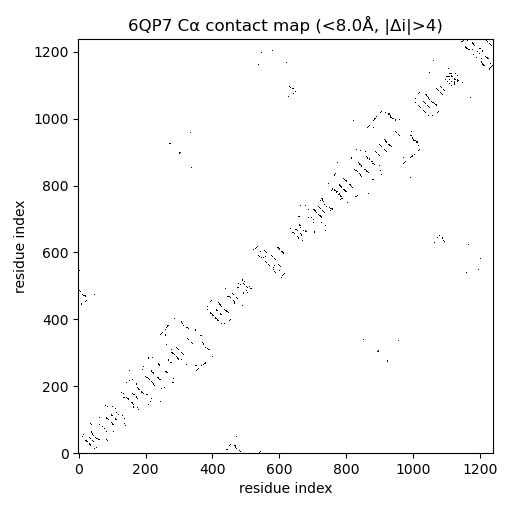N . LEU A 1 443 ? -16.400 -9.960 -13.501 1.00 28.92 466 LEU A N 1
ATOM 3392 C CA . LEU A 1 443 ? -16.610 -9.484 -14.862 1.00 28.89 466 LEU A CA 1
ATOM 3393 C C . LEU A 1 443 ? -16.079 -10.451 -15.912 1.00 31.74 466 LEU A C 1
ATOM 3394 O O . LEU A 1 443 ? -16.047 -10.106 -17.099 1.00 34.42 466 LEU A O 1
ATOM 3399 N N . GLY A 1 444 ? -15.664 -11.648 -15.514 1.00 23.94 467 GLY A N 1
ATOM 3400 C CA . GLY A 1 444 ? -15.276 -12.658 -16.474 1.00 29.49 467 GLY A CA 1
ATOM 3401 C C . GLY A 1 444 ? -13.832 -12.632 -16.900 1.00 31.11 467 GLY A C 1
ATOM 3402 O O . GLY A 1 444 ? -13.505 -13.165 -17.969 1.00 28.83 467 GLY A O 1
ATOM 3403 N N . ARG A 1 445 ? -12.960 -12.035 -16.104 1.00 23.15 468 ARG A N 1
ATOM 3404 C CA . ARG A 1 445 ? -11.535 -12.025 -16.371 1.00 25.53 468 ARG A CA 1
ATOM 3405 C C . ARG A 1 445 ? -10.831 -13.008 -15.443 1.00 25.99 468 ARG A C 1
ATOM 3406 O O . ARG A 1 445 ? -11.349 -13.388 -14.389 1.00 20.39 468 ARG A O 1
ATOM 3414 N N . ILE A 1 446 ? -9.654 -13.445 -15.872 1.00 24.67 469 ILE A N 1
ATOM 3415 C CA . ILE A 1 446 ? -8.767 -14.263 -15.059 1.00 26.41 469 ILE A CA 1
ATOM 3416 C C . ILE A 1 446 ? -7.475 -13.484 -14.907 1.00 24.36 469 ILE A C 1
ATOM 3417 O O . ILE A 1 446 ? -6.875 -13.069 -15.907 1.00 23.36 469 ILE A O 1
ATOM 3422 N N . TYR A 1 447 ? -7.062 -13.267 -13.666 1.00 19.81 470 TYR A N 1
ATOM 3423 C CA . TYR A 1 447 ? -5.787 -12.640 -13.358 1.00 22.12 470 TYR A CA 1
ATOM 3424 C C . TYR A 1 447 ? -4.781 -13.744 -13.056 1.00 26.34 470 TYR A C 1
ATOM 3425 O O . TYR A 1 447 ? -5.004 -14.559 -12.156 1.00 22.89 470 TYR A O 1
ATOM 3434 N N . LYS A 1 448 ? -3.693 -13.777 -13.825 1.00 25.61 471 LYS A N 1
ATOM 3435 C CA . LYS A 1 448 ? -2.642 -14.782 -13.688 1.00 23.60 471 LYS A CA 1
ATOM 3436 C C . LYS A 1 448 ? -1.466 -14.143 -12.956 1.00 23.06 471 LYS A C 1
ATOM 3437 O O . LYS A 1 448 ? -0.798 -13.258 -13.498 1.00 23.13 471 LYS A O 1
ATOM 3443 N N . ILE A 1 449 ? -1.210 -14.606 -11.733 1.00 19.97 472 ILE A N 1
ATOM 3444 C CA . ILE A 1 449 ? -0.249 -13.999 -10.820 1.00 20.61 472 ILE A CA 1
ATOM 3445 C C . ILE A 1 449 ? 0.781 -15.049 -10.437 1.00 21.39 472 ILE A C 1
ATOM 3446 O O . ILE A 1 449 ? 0.426 -16.192 -10.132 1.00 23.16 472 ILE A O 1
ATOM 3451 N N . VAL A 1 450 ? 2.053 -14.668 -10.443 1.00 22.10 473 VAL A N 1
ATOM 3452 C CA . VAL A 1 450 ? 3.127 -15.577 -10.065 1.00 21.65 473 VAL A CA 1
ATOM 3453 C C . VAL A 1 450 ? 3.739 -15.091 -8.762 1.00 25.77 473 VAL A C 1
ATOM 3454 O O . VAL A 1 450 ? 3.919 -13.886 -8.558 1.00 24.33 473 VAL A O 1
ATOM 3458 N N . GLN A 1 451 ? 4.040 -16.036 -7.878 1.00 21.99 474 GLN A N 1
ATOM 3459 C CA . GLN A 1 451 ? 4.653 -15.767 -6.588 1.00 24.44 474 GLN A CA 1
ATOM 3460 C C . GLN A 1 451 ? 5.973 -16.518 -6.494 1.00 28.50 474 GLN A C 1
ATOM 3461 O O . GLN A 1 451 ? 6.072 -17.667 -6.935 1.00 28.37 474 GLN A O 1
ATOM 3467 N N . TYR A 1 452 ? 6.985 -15.863 -5.926 1.00 27.72 475 TYR A N 1
ATOM 3468 C CA . TYR A 1 452 ? 8.299 -16.471 -5.756 1.00 28.43 475 TYR A CA 1
ATOM 3469 C C . TYR A 1 452 ? 9.025 -15.760 -4.619 1.00 34.12 475 TYR A C 1
ATOM 3470 O O . TYR A 1 452 ? 8.624 -14.681 -4.176 1.00 30.12 475 TYR A O 1
ATOM 3479 N N . TYR A 1 453 ? 10.101 -16.387 -4.148 1.00 35.06 476 TYR A N 1
ATOM 3480 C CA . TYR A 1 453 ? 10.911 -15.868 -3.052 1.00 39.30 476 TYR A CA 1
ATOM 3481 C C . TYR A 1 453 ? 12.252 -15.389 -3.589 1.00 40.65 476 TYR A C 1
ATOM 3482 O O . TYR A 1 453 ? 12.930 -16.121 -4.317 1.00 40.64 476 TYR A O 1
ATOM 3491 N N . ARG A 1 454 ? 12.631 -14.165 -3.229 1.00 43.31 477 ARG A N 1
ATOM 3492 C CA . ARG A 1 454 ? 13.936 -13.615 -3.569 1.00 47.52 477 ARG A CA 1
ATOM 3493 C C . ARG A 1 454 ? 14.438 -12.767 -2.414 1.00 50.59 477 ARG A C 1
ATOM 3494 O O . ARG A 1 454 ? 13.661 -12.039 -1.790 1.00 48.85 477 ARG A O 1
ATOM 3502 N N . ASN A 1 455 ? 15.739 -12.870 -2.138 1.00 53.73 478 ASN A N 1
ATOM 3503 C CA . ASN A 1 455 ? 16.398 -12.050 -1.122 1.00 52.33 478 ASN A CA 1
ATOM 3504 C C . ASN A 1 455 ? 15.647 -12.098 0.204 1.00 45.30 478 ASN A C 1
ATOM 3505 O O . ASN A 1 455 ? 15.485 -11.087 0.888 1.00 51.03 478 ASN A O 1
ATOM 3510 N N . GLY A 1 456 ? 15.160 -13.287 0.558 1.00 47.84 479 GLY A N 1
ATOM 3511 C CA . GLY A 1 456 ? 14.469 -13.488 1.815 1.00 51.34 479 GLY A CA 1
ATOM 3512 C C . GLY A 1 456 ? 13.046 -12.979 1.880 1.00 62.22 479 GLY A C 1
ATOM 3513 O O . GLY A 1 456 ? 12.442 -13.032 2.958 1.00 64.35 479 GLY A O 1
ATOM 3514 N N . GLU A 1 457 ? 12.481 -12.501 0.772 1.00 63.05 480 GLU A N 1
ATOM 3515 C CA . GLU A 1 457 ? 11.152 -11.906 0.782 1.00 60.52 480 GLU A CA 1
ATOM 3516 C C . GLU A 1 457 ? 10.258 -12.582 -0.251 1.00 51.83 480 GLU A C 1
ATOM 3517 O O . GLU A 1 457 ? 10.734 -13.141 -1.244 1.00 46.36 480 GLU A O 1
ATOM 3523 N N . SER A 1 458 ? 8.953 -12.533 0.004 1.00 47.28 481 SER A N 1
ATOM 3524 C CA . SER A 1 458 ? 7.952 -13.030 -0.929 1.00 42.85 481 SER A CA 1
ATOM 3525 C C . SER A 1 458 ? 7.612 -11.936 -1.931 1.00 35.25 481 SER A C 1
ATOM 3526 O O . SER A 1 458 ? 7.329 -10.797 -1.543 1.00 38.20 481 SER A O 1
ATOM 3529 N N . LEU A 1 459 ? 7.641 -12.284 -3.214 1.00 30.19 482 LEU A N 1
ATOM 3530 C CA . LEU A 1 459 ? 7.347 -11.344 -4.285 1.00 33.62 482 LEU A CA 1
ATOM 3531 C C . LEU A 1 459 ? 6.273 -11.928 -5.191 1.00 32.76 482 LEU A C 1
ATOM 3532 O O . LEU A 1 459 ? 6.127 -13.148 -5.299 1.00 33.67 482 LEU A O 1
ATOM 3537 N N . SER A 1 460 ? 5.520 -11.047 -5.844 1.00 27.94 483 SER A N 1
ATOM 3538 C CA . SER A 1 460 ? 4.538 -11.484 -6.821 1.00 27.30 483 SER A CA 1
ATOM 3539 C C . SER A 1 460 ? 4.512 -10.514 -7.992 1.00 29.94 483 SER A C 1
ATOM 3540 O O . SER A 1 460 ? 4.808 -9.325 -7.847 1.00 29.27 483 SER A O 1
ATOM 3543 N N . LYS A 1 461 ? 4.163 -11.049 -9.160 1.00 31.00 484 LYS A N 1
ATOM 3544 C CA . LYS A 1 461 ? 4.026 -10.283 -10.390 1.00 28.84 484 LYS A CA 1
ATOM 3545 C C . LYS A 1 461 ? 2.735 -10.699 -11.071 1.00 26.47 484 LYS A C 1
ATOM 3546 O O . LYS A 1 461 ? 2.457 -11.896 -11.193 1.00 24.13 484 LYS A O 1
ATOM 3552 N N . LEU A 1 462 ? 1.957 -9.721 -11.521 1.00 28.45 485 LEU A N 1
ATOM 3553 C CA . LEU A 1 462 ? 0.832 -10.004 -12.401 1.00 28.03 485 LEU A CA 1
ATOM 3554 C C . LEU A 1 462 ? 1.377 -10.303 -13.792 1.00 28.93 485 LEU A C 1
ATOM 3555 O O . LEU A 1 462 ? 2.045 -9.458 -14.396 1.00 34.12 485 LEU A O 1
ATOM 3560 N N . LEU A 1 463 ? 1.118 -11.508 -14.295 1.00 23.90 486 LEU A N 1
ATOM 3561 C CA . LEU A 1 463 ? 1.681 -11.929 -15.573 1.00 28.25 486 LEU A CA 1
ATOM 3562 C C . LEU A 1 463 ? 0.759 -11.682 -16.752 1.00 26.67 486 LEU A C 1
ATOM 3563 O O . LEU A 1 463 ? 1.245 -11.426 -17.861 1.00 27.19 486 LEU A O 1
ATOM 3568 N N . ASP A 1 464 ? -0.551 -11.771 -16.548 1.00 23.78 487 ASP A N 1
ATOM 3569 C CA . ASP A 1 464 ? -1.477 -11.755 -17.669 1.00 26.03 487 ASP A CA 1
ATOM 3570 C C . ASP A 1 464 ? -2.885 -11.546 -17.137 1.00 29.63 487 ASP A C 1
ATOM 3571 O O . ASP A 1 464 ? -3.182 -11.848 -15.976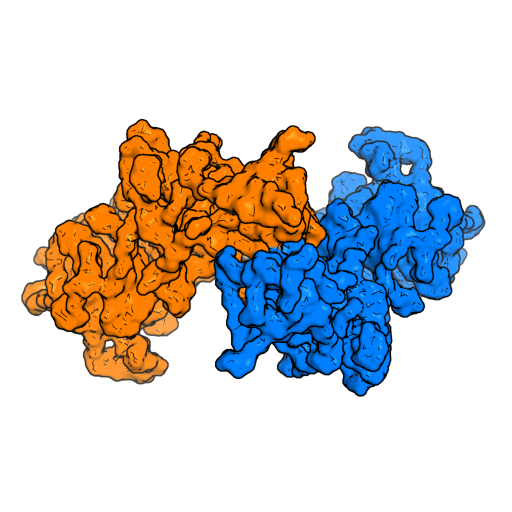 1.00 25.08 487 ASP A O 1
ATOM 3576 N N . ILE A 1 465 ? -3.746 -11.021 -18.007 1.00 29.69 488 ILE A N 1
ATOM 3577 C CA . ILE A 1 465 ? -5.183 -10.961 -17.773 1.00 27.22 488 ILE A CA 1
ATOM 3578 C C . ILE A 1 465 ? -5.864 -11.657 -18.943 1.00 28.47 488 ILE A C 1
ATOM 3579 O O . ILE A 1 465 ? -5.711 -11.235 -20.096 1.00 29.17 488 ILE A O 1
ATOM 3584 N N . PHE A 1 466 ? -6.587 -12.736 -18.654 1.00 30.88 489 PHE A N 1
ATOM 3585 C CA . PHE A 1 466 ? -7.352 -13.451 -19.668 1.00 34.40 489 PHE A CA 1
ATOM 3586 C C . PHE A 1 466 ? -8.776 -12.919 -19.690 1.00 35.89 489 PHE A C 1
ATOM 3587 O O . PHE A 1 466 ? -9.411 -12.783 -18.639 1.00 33.93 489 PHE A O 1
ATOM 3595 N N . GLU A 1 467 ? -9.280 -12.640 -20.887 1.00 36.22 490 GLU A N 1
ATOM 3596 C CA . GLU A 1 467 ? -10.685 -12.290 -21.080 1.00 45.32 490 GLU A CA 1
ATOM 3597 C C . GLU A 1 467 ? -11.425 -13.577 -21.420 1.00 44.46 490 GLU A C 1
ATOM 3598 O O . GLU A 1 467 ? -11.421 -14.026 -22.567 1.00 51.99 490 GLU A O 1
ATOM 3604 N N . VAL A 1 468 ? -12.056 -14.181 -20.420 1.00 35.97 491 VAL A N 1
ATOM 3605 C CA . VAL A 1 468 ? -12.711 -15.468 -20.607 1.00 37.21 491 VAL A CA 1
ATOM 3606 C C . VAL A 1 468 ? -14.129 -15.297 -21.126 1.00 36.55 491 VAL A C 1
ATOM 3607 O O . VAL A 1 468 ? -14.532 -15.937 -22.102 1.00 36.58 491 VAL A O 1
ATOM 3611 N N . ALA A 1 469 ? -14.892 -14.419 -20.499 1.00 36.17 492 ALA A N 1
ATOM 3612 C CA . ALA A 1 469 ? -16.289 -14.225 -20.846 1.00 40.55 492 ALA A CA 1
ATOM 3613 C C . ALA A 1 469 ? -16.710 -12.821 -20.438 1.00 41.00 492 ALA A C 1
ATOM 3614 O O . ALA A 1 469 ? -16.973 -12.572 -19.253 1.00 40.50 492 ALA A O 1
ATOM 3616 N N . PRO A 1 470 ? -16.780 -11.883 -21.381 1.00 43.19 493 PRO A N 1
ATOM 3617 C CA . PRO A 1 470 ? -17.093 -10.492 -21.022 1.00 45.11 493 PRO A CA 1
ATOM 3618 C C . PRO A 1 470 ? -18.400 -10.377 -20.251 1.00 40.74 493 PRO A C 1
ATOM 3619 O O . PRO A 1 470 ? -19.445 -10.878 -20.678 1.00 36.22 493 PRO A O 1
ATOM 3623 N N . ASN A 1 471 ? -18.320 -9.718 -19.091 1.00 35.70 494 ASN A N 1
ATOM 3624 C CA . ASN A 1 471 ? -19.475 -9.432 -18.238 1.00 38.36 494 ASN A CA 1
ATOM 3625 C C . ASN A 1 471 ? -20.194 -10.700 -17.785 1.00 35.40 494 ASN A C 1
ATOM 3626 O O . ASN A 1 471 ? -21.408 -10.692 -17.565 1.00 43.79 494 ASN A O 1
ATOM 3631 N N . GLU A 1 472 ? -19.458 -11.798 -17.634 1.00 30.02 495 GLU A N 1
ATOM 3632 C CA . GLU A 1 472 ? -19.988 -13.030 -17.059 1.00 25.87 495 GLU A CA 1
ATOM 3633 C C . GLU A 1 472 ? -19.128 -13.385 -15.856 1.00 25.82 495 GLU A C 1
ATOM 3634 O O . GLU A 1 472 ? -17.968 -13.772 -16.018 1.00 25.48 495 GLU A O 1
ATOM 3640 N N . ALA A 1 473 ? -19.694 -13.250 -14.659 1.00 23.91 496 ALA A N 1
ATOM 3641 C CA . ALA A 1 473 ? -18.965 -13.575 -13.440 1.00 28.12 496 ALA A CA 1
ATOM 3642 C C . ALA A 1 473 ? -18.465 -15.014 -13.466 1.00 26.12 496 ALA A C 1
ATOM 3643 O O . ALA A 1 473 ? -19.185 -15.935 -13.866 1.00 24.48 496 ALA A O 1
ATOM 3645 N N . ILE A 1 474 ? -17.216 -15.199 -13.039 1.00 20.36 497 ILE A N 1
ATOM 3646 C CA . ILE A 1 474 ? -16.656 -16.538 -12.888 1.00 24.53 497 ILE A CA 1
ATOM 3647 C C . ILE A 1 474 ? -17.301 -17.198 -11.675 1.00 26.50 497 ILE A C 1
ATOM 3648 O O . ILE A 1 474 ? -17.216 -16.684 -10.554 1.00 19.31 497 ILE A O 1
ATOM 3653 N N . GLN A 1 475 ? -17.939 -18.348 -11.894 1.00 21.25 498 GLN A N 1
ATOM 3654 C CA . GLN A 1 475 ? -18.703 -19.024 -10.855 1.00 24.34 498 GLN A CA 1
ATOM 3655 C C . GLN A 1 475 ? -17.954 -20.173 -10.204 1.00 25.43 498 GLN A C 1
ATOM 3656 O O . GLN A 1 475 ? -18.223 -20.492 -9.042 1.00 21.47 498 GLN A O 1
ATOM 3662 N N . VAL A 1 476 ? -17.028 -20.804 -10.922 1.00 22.18 499 VAL A N 1
ATOM 3663 C CA . VAL A 1 476 ? -16.341 -21.986 -10.422 1.00 20.60 499 VAL A CA 1
ATOM 3664 C C . VAL A 1 476 ? -15.106 -22.228 -11.281 1.00 25.27 499 VAL A C 1
ATOM 3665 O O . VAL A 1 476 ? -15.102 -21.944 -12.486 1.00 19.84 499 VAL A O 1
ATOM 3669 N N . MET A 1 477 ? -14.033 -22.714 -10.661 1.00 18.48 500 MET A N 1
ATOM 3670 C CA . MET A 1 477 ? -12.797 -22.987 -11.374 1.00 17.11 500 MET A CA 1
ATOM 3671 C C . MET A 1 477 ? -12.212 -24.306 -10.895 1.00 22.52 500 MET A C 1
ATOM 3672 O O . MET A 1 477 ? -12.367 -24.690 -9.729 1.00 21.43 500 MET A O 1
ATOM 3677 N N . GLU A 1 478 ? -11.537 -24.999 -11.808 1.00 18.00 501 GLU A N 1
ATOM 3678 C CA . GLU A 1 478 ? -10.771 -26.183 -11.450 1.00 20.85 501 GLU A CA 1
ATOM 3679 C C . GLU A 1 478 ? -9.517 -26.205 -12.312 1.00 19.88 501 GLU A C 1
ATOM 3680 O O . GLU A 1 478 ? -9.429 -25.509 -13.325 1.00 18.53 501 GLU A O 1
ATOM 3686 N N . ILE A 1 479 ? -8.522 -26.971 -11.875 1.00 18.07 502 ILE A N 1
ATOM 3687 C CA . ILE A 1 479 ? -7.281 -27.143 -12.622 1.00 16.42 502 ILE A CA 1
ATOM 3688 C C . ILE A 1 479 ? -6.933 -28.624 -12.626 1.00 20.64 502 ILE A C 1
ATOM 3689 O O . ILE A 1 479 ? -7.068 -29.306 -11.606 1.00 20.90 502 ILE A O 1
ATOM 3694 N N . SER A 1 480 ? -6.538 -29.132 -13.786 1.00 22.46 503 SER A N 1
ATOM 3695 C CA . SER A 1 480 ? -6.175 -30.533 -13.947 1.00 24.92 503 SER A CA 1
ATOM 3696 C C . SER A 1 480 ? -4.672 -30.641 -14.150 1.00 27.72 503 SER A C 1
ATOM 3697 O O . SER A 1 480 ? -4.107 -29.942 -14.998 1.00 22.24 503 SER A O 1
ATOM 3700 N N . GLN A 1 481 ? -4.028 -31.512 -13.368 1.00 23.75 504 GLN A N 1
ATOM 3701 C CA . GLN A 1 481 ? -2.612 -31.760 -13.595 1.00 30.44 504 GLN A CA 1
ATOM 3702 C C . GLN A 1 481 ? -2.399 -32.805 -14.686 1.00 30.83 504 GLN A C 1
ATOM 3703 O O . GLN A 1 481 ? -1.459 -32.688 -15.475 1.00 33.07 504 GLN A O 1
ATOM 3709 N N . THR A 1 482 ? -3.262 -33.824 -14.758 1.00 26.83 505 THR A N 1
ATOM 3710 C CA . THR A 1 482 ? -3.128 -34.828 -15.814 1.00 29.60 505 THR A CA 1
ATOM 3711 C C . THR A 1 482 ? -3.310 -34.221 -17.200 1.00 34.18 505 THR A C 1
ATOM 3712 O O . THR A 1 482 ? -2.681 -34.673 -18.163 1.00 38.18 505 THR A O 1
ATOM 3716 N N . ARG A 1 483 ? -4.160 -33.203 -17.330 1.00 30.85 506 ARG A N 1
ATOM 3717 C CA . ARG A 1 483 ? -4.431 -32.607 -18.631 1.00 29.82 506 ARG A CA 1
ATOM 3718 C C . ARG A 1 483 ? -3.889 -31.190 -18.772 1.00 27.13 506 ARG A C 1
ATOM 3719 O O . ARG A 1 483 ? -4.111 -30.562 -19.814 1.00 27.23 506 ARG A O 1
ATOM 3727 N N . LYS A 1 484 ? -3.192 -30.673 -17.757 1.00 27.34 507 LYS A N 1
ATOM 3728 C CA . LYS A 1 484 ? -2.542 -29.362 -17.816 1.00 26.56 507 LYS A CA 1
ATOM 3729 C C . LYS A 1 484 ? -3.495 -28.283 -18.324 1.00 25.21 507 LYS A C 1
ATOM 3730 O O . LYS A 1 484 ? -3.182 -27.525 -19.249 1.00 25.65 507 LYS A O 1
ATOM 3736 N N . SER A 1 485 ? -4.674 -28.212 -17.704 1.00 19.43 508 SER A N 1
ATOM 3737 C CA . SER A 1 485 ? -5.720 -27.320 -18.171 1.00 19.26 508 SER A CA 1
ATOM 3738 C C . SER A 1 485 ? -6.389 -26.611 -17.004 1.00 22.13 508 SER A C 1
ATOM 3739 O O . SER A 1 485 ? -6.456 -27.126 -15.881 1.00 18.25 508 SER A O 1
ATOM 3742 N N . LEU A 1 486 ? -6.883 -25.417 -17.307 1.00 21.75 509 LEU A N 1
ATOM 3743 C CA . LEU A 1 486 ? -7.727 -24.623 -16.429 1.00 22.61 509 LEU A CA 1
ATOM 3744 C C . LEU A 1 486 ? -9.163 -24.731 -16.933 1.00 28.95 509 LEU A C 1
ATOM 3745 O O . LEU A 1 486 ? -9.404 -24.631 -18.139 1.00 24.22 509 LEU A O 1
ATOM 3750 N N . TYR A 1 487 ? -10.109 -24.964 -16.025 1.00 25.79 510 TYR A N 1
ATOM 3751 C CA . TYR A 1 487 ? -11.521 -25.079 -16.377 1.00 22.51 510 TYR A CA 1
ATOM 3752 C C . TYR A 1 487 ? -12.291 -24.000 -15.638 1.00 26.17 510 TYR A C 1
ATOM 3753 O O . TYR A 1 487 ? -12.103 -23.816 -14.433 1.00 21.12 510 TYR A O 1
ATOM 3762 N N . ILE A 1 488 ? -13.145 -23.276 -16.359 1.00 22.80 511 ILE A N 1
ATOM 3763 C CA . ILE A 1 488 ? -13.801 -22.092 -15.821 1.00 22.67 511 ILE A CA 1
ATOM 3764 C C . ILE A 1 488 ? -15.288 -22.169 -16.122 1.00 25.38 511 ILE A C 1
ATOM 3765 O O . ILE A 1 488 ? -15.682 -22.311 -17.284 1.00 24.13 511 ILE A O 1
ATOM 3770 N N . GLY A 1 489 ? -16.113 -22.047 -15.087 1.00 18.99 512 GLY A N 1
ATOM 3771 C CA . GLY A 1 489 ? -17.556 -22.064 -15.237 1.00 19.73 512 GLY A CA 1
ATOM 3772 C C . GLY 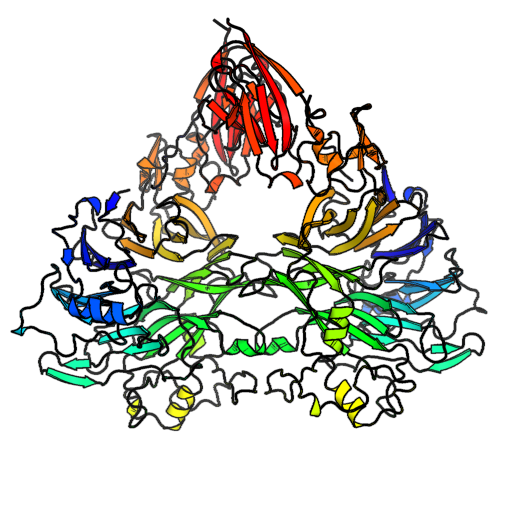A 1 489 ? -18.144 -20.678 -15.025 1.00 24.21 512 GLY A C 1
ATOM 3773 O O . GLY A 1 489 ? -17.806 -19.987 -14.060 1.00 18.65 512 GLY A O 1
ATOM 3774 N N . THR A 1 490 ? -19.002 -20.275 -15.957 1.00 19.25 513 THR A N 1
ATOM 3775 C CA . THR A 1 490 ? -19.909 -19.156 -15.751 1.00 19.18 513 THR A CA 1
ATOM 3776 C C . THR A 1 490 ? -21.336 -19.666 -15.893 1.00 20.04 513 THR A C 1
ATOM 3777 O O . THR A 1 490 ? -21.576 -20.838 -16.196 1.00 21.82 513 THR A O 1
ATOM 3781 N N . ASP A 1 491 ? -22.299 -18.774 -15.679 1.00 22.13 514 ASP A N 1
ATOM 3782 C CA . ASP A 1 491 ? -23.685 -19.184 -15.862 1.00 22.35 514 ASP A CA 1
ATOM 3783 C C . ASP A 1 491 ? -24.016 -19.505 -17.317 1.00 24.54 514 ASP A C 1
ATOM 3784 O O . ASP A 1 491 ? -25.040 -20.146 -17.574 1.00 22.48 514 ASP A O 1
ATOM 3789 N N . HIS A 1 492 ? -23.156 -19.120 -18.264 1.00 24.23 515 HIS A N 1
ATOM 3790 C CA . HIS A 1 492 ? -23.428 -19.316 -19.680 1.00 28.70 515 HIS A CA 1
ATOM 3791 C C . HIS A 1 492 ? -22.585 -20.394 -20.344 1.00 27.73 515 HIS A C 1
ATOM 3792 O O . HIS A 1 492 ? -22.978 -20.879 -21.410 1.00 25.48 515 HIS A O 1
ATOM 3799 N N . ARG A 1 493 ? -21.453 -20.784 -19.762 1.00 21.08 516 ARG A N 1
ATOM 3800 C CA . ARG A 1 493 ? -20.537 -21.649 -20.496 1.00 25.98 516 ARG A CA 1
ATOM 3801 C C . ARG A 1 493 ? -19.500 -22.235 -19.548 1.00 25.65 516 ARG A C 1
ATOM 3802 O O . ARG A 1 493 ? -19.349 -21.802 -18.403 1.00 23.64 516 ARG A O 1
ATOM 3810 N N . ILE A 1 494 ? -18.774 -23.224 -20.058 1.00 22.13 517 ILE A N 1
ATOM 3811 C CA . ILE A 1 494 ? -17.516 -23.674 -19.478 1.00 23.36 517 ILE A CA 1
ATOM 3812 C C . ILE A 1 494 ? -16.423 -23.453 -20.515 1.00 26.71 517 ILE A C 1
ATOM 3813 O O . ILE A 1 494 ? -16.611 -23.755 -21.700 1.00 24.31 517 ILE A O 1
ATOM 3818 N N . LYS A 1 495 ? -15.293 -22.908 -20.076 1.00 24.40 518 LYS A N 1
ATOM 3819 C CA . LYS A 1 495 ? -14.119 -22.740 -20.922 1.00 27.03 518 LYS A CA 1
ATOM 3820 C C . LYS A 1 495 ? -12.981 -23.610 -20.404 1.00 28.88 518 LYS A C 1
ATOM 3821 O O . LYS A 1 495 ? -12.834 -23.815 -19.195 1.00 24.71 518 LYS A O 1
ATOM 3827 N N . GLN A 1 496 ? -12.177 -24.126 -21.326 1.00 21.75 519 GLN A N 1
ATOM 3828 C CA . GLN A 1 496 ? -10.978 -24.877 -20.981 1.00 22.39 519 GLN A CA 1
ATOM 3829 C C . GLN A 1 496 ? -9.776 -24.174 -21.587 1.00 30.06 519 GLN A C 1
ATOM 3830 O O . GLN A 1 496 ? -9.744 -23.925 -22.798 1.00 27.14 519 GLN A O 1
ATOM 3836 N N . ILE A 1 497 ? -8.794 -23.857 -20.749 1.00 25.19 520 ILE A N 1
ATOM 3837 C CA . ILE A 1 497 ? -7.609 -23.116 -21.160 1.00 30.71 520 ILE A CA 1
ATOM 3838 C C . ILE A 1 497 ? -6.381 -23.959 -20.852 1.00 29.52 520 ILE A C 1
ATOM 3839 O O . ILE A 1 497 ? -6.188 -24.384 -19.707 1.00 23.47 520 ILE A O 1
ATOM 3844 N N . ASP A 1 498 ? -5.551 -24.198 -21.867 1.00 22.26 521 ASP A N 1
ATOM 3845 C CA . ASP A 1 498 ? -4.273 -24.855 -21.629 1.00 23.79 521 ASP A CA 1
ATOM 3846 C C . ASP A 1 498 ? -3.393 -23.974 -20.746 1.00 23.06 521 ASP A C 1
ATOM 3847 O O . ASP A 1 498 ? -3.347 -22.753 -20.911 1.00 27.03 521 ASP A O 1
ATOM 3852 N N . LEU A 1 499 ? -2.694 -24.602 -19.797 1.00 23.19 522 LEU A N 1
ATOM 3853 C CA . LEU A 1 499 ? -1.826 -23.842 -18.902 1.00 20.79 522 LEU A CA 1
ATOM 3854 C C . LEU A 1 499 ? -0.596 -23.326 -19.634 1.00 26.42 522 LEU A C 1
ATOM 3855 O O . LEU A 1 499 ? -0.110 -22.224 -19.348 1.00 25.47 522 LEU A O 1
ATOM 3860 N N . ALA A 1 500 ? -0.069 -24.112 -20.567 1.00 26.01 523 ALA A N 1
ATOM 3861 C CA . ALA A 1 500 ? 1.108 -23.725 -21.338 1.00 28.50 523 ALA A CA 1
ATOM 3862 C C . ALA A 1 500 ? 0.623 -23.276 -22.711 1.00 32.27 523 ALA A C 1
ATOM 3863 O O . ALA A 1 500 ? 0.426 -24.086 -23.616 1.00 38.04 523 ALA A O 1
ATOM 3865 N N . MET A 1 501 ? 0.403 -21.972 -22.855 1.00 39.64 524 MET A N 1
ATOM 3866 C CA . MET A 1 501 ? 0.040 -21.364 -24.135 1.00 48.50 524 MET A CA 1
ATOM 3867 C C . MET A 1 501 ? 1.252 -20.757 -24.820 1.00 44.39 524 MET A C 1
ATOM 3868 O O . MET A 1 501 ? 1.172 -19.675 -25.405 1.00 54.32 524 MET A O 1
ATOM 3873 N N . CYS A 1 502 ? 2.391 -21.443 -24.760 1.00 40.11 525 CYS A N 1
ATOM 3874 C CA . CYS A 1 502 ? 3.652 -20.825 -25.152 1.00 35.70 525 CYS A CA 1
ATOM 3875 C C . CYS A 1 502 ? 3.708 -20.572 -26.657 1.00 40.60 525 CYS A C 1
ATOM 3876 O O . CYS A 1 502 ? 3.870 -19.430 -27.101 1.00 38.80 525 CYS A O 1
ATOM 3879 N N . ASN A 1 503 ? 3.564 -21.628 -27.460 1.00 39.53 526 ASN A N 1
ATOM 3880 C CA . ASN A 1 503 ? 3.754 -21.482 -28.901 1.00 47.50 526 ASN A CA 1
ATOM 3881 C C . ASN A 1 503 ? 2.666 -20.626 -29.533 1.00 51.96 526 ASN A C 1
ATOM 3882 O O . ASN A 1 503 ? 2.915 -19.953 -30.539 1.00 52.28 526 ASN A O 1
ATOM 3887 N N . ARG A 1 504 ? 1.474 -20.615 -28.949 1.00 55.37 527 ARG A N 1
ATOM 3888 C CA . ARG A 1 504 ? 0.344 -19.919 -29.541 1.00 65.39 527 ARG A CA 1
ATOM 3889 C C . ARG A 1 504 ? 0.242 -18.461 -29.105 1.00 66.33 527 ARG A C 1
ATOM 3890 O O . ARG A 1 504 ? -0.081 -17.593 -29.924 1.00 77.23 527 ARG A O 1
ATOM 3898 N N . ARG A 1 505 ? 0.514 -18.168 -27.836 1.00 53.35 528 ARG A N 1
ATOM 3899 C CA . ARG A 1 505 ? 0.285 -16.831 -27.303 1.00 60.57 528 ARG A CA 1
ATOM 3900 C C . ARG A 1 505 ? 1.511 -15.925 -27.373 1.00 66.67 528 ARG A C 1
ATOM 3901 O O . ARG A 1 505 ? 1.352 -14.700 -27.400 1.00 71.71 528 ARG A O 1
ATOM 3909 N N . TYR A 1 506 ? 2.722 -16.479 -27.425 1.00 60.33 529 TYR A N 1
ATOM 3910 C CA . TYR A 1 506 ? 3.945 -15.682 -27.354 1.00 48.69 529 TYR A CA 1
ATOM 3911 C C . TYR A 1 506 ? 4.741 -15.834 -28.644 1.00 48.92 529 TYR A C 1
ATOM 3912 O O . TYR A 1 506 ? 5.345 -16.884 -28.891 1.00 52.54 529 TYR A O 1
ATOM 3921 N N . ASP A 1 507 ? 4.751 -14.785 -29.465 1.00 52.37 530 ASP A N 1
ATOM 3922 C CA . ASP A 1 507 ? 5.616 -14.726 -30.634 1.00 53.06 530 ASP A CA 1
ATOM 3923 C C . ASP A 1 507 ? 6.823 -13.829 -30.401 1.00 47.90 530 ASP A C 1
ATOM 3924 O O . ASP A 1 507 ? 7.415 -13.327 -31.364 1.00 56.37 530 ASP A O 1
ATOM 3929 N N . ASN A 1 508 ? 7.194 -13.615 -29.141 1.00 38.67 531 ASN A N 1
ATOM 3930 C CA . ASN A 1 508 ? 8.283 -12.715 -28.804 1.00 36.43 531 ASN A CA 1
ATOM 3931 C C . ASN A 1 508 ? 8.975 -13.211 -27.543 1.00 36.98 531 ASN A C 1
ATOM 3932 O O . ASN A 1 508 ? 8.324 -13.706 -26.617 1.00 35.59 531 ASN A O 1
ATOM 3937 N N . CYS A 1 509 ? 10.300 -13.067 -27.521 1.00 29.35 532 CYS A N 1
ATOM 3938 C CA . CYS A 1 509 ? 11.082 -13.490 -26.365 1.00 27.76 532 CYS A CA 1
ATOM 3939 C C . CYS A 1 509 ? 10.623 -12.782 -25.094 1.00 27.79 532 CYS A C 1
ATOM 3940 O O . CYS A 1 509 ? 10.543 -13.401 -24.026 1.00 25.81 532 CYS A O 1
ATOM 3943 N N . PHE A 1 510 ? 10.284 -11.495 -25.202 1.00 28.12 533 PHE A N 1
ATOM 3944 C CA . PHE A 1 510 ? 9.937 -10.680 -24.041 1.00 29.73 533 PHE A CA 1
ATOM 3945 C C . PHE A 1 510 ? 8.857 -11.339 -23.188 1.00 29.76 533 PHE A C 1
ATOM 3946 O O . PHE A 1 510 ? 9.053 -11.588 -21.994 1.00 28.36 533 PHE A O 1
ATOM 3954 N N . ARG A 1 511 ? 7.698 -11.613 -23.788 1.00 28.93 534 ARG A N 1
ATOM 3955 C CA . ARG A 1 511 ? 6.603 -12.221 -23.041 1.00 30.12 534 ARG A CA 1
ATOM 3956 C C . ARG A 1 511 ? 6.897 -13.672 -22.697 1.00 29.59 534 ARG A C 1
ATOM 3957 O O . ARG A 1 511 ? 6.478 -14.155 -21.637 1.00 31.54 534 ARG A O 1
ATOM 3965 N N . CYS A 1 512 ? 7.623 -14.371 -23.568 1.00 25.62 535 CYS A N 1
ATOM 3966 C CA . CYS A 1 512 ? 7.864 -15.797 -23.381 1.00 24.60 535 CYS A CA 1
ATOM 3967 C C . CYS A 1 512 ? 8.676 -16.072 -22.117 1.00 27.37 535 CYS A C 1
ATOM 3968 O O . CYS A 1 512 ? 8.324 -16.948 -21.319 1.00 25.29 535 CYS A O 1
ATOM 3971 N N . VAL A 1 513 ? 9.779 -15.343 -21.926 1.00 25.23 536 VAL A N 1
ATOM 3972 C CA . VAL A 1 513 ? 10.666 -15.610 -20.800 1.00 22.22 536 VAL A CA 1
ATOM 3973 C C . VAL A 1 513 ? 10.067 -15.194 -19.466 1.00 23.71 536 VAL A C 1
ATOM 3974 O O . VAL A 1 513 ? 10.613 -15.553 -18.415 1.00 19.79 536 VAL A O 1
ATOM 3978 N N . ARG A 1 514 ? 8.968 -14.442 -19.480 1.00 26.01 537 ARG A N 1
ATOM 3979 C CA . ARG A 1 514 ? 8.305 -14.014 -18.256 1.00 30.85 537 ARG A CA 1
ATOM 3980 C C . ARG A 1 514 ? 7.241 -14.991 -17.782 1.00 29.40 537 ARG A C 1
ATOM 3981 O O . ARG A 1 514 ? 6.675 -14.787 -16.703 1.00 33.21 537 ARG A O 1
ATOM 3989 N N . ASP A 1 515 ? 6.958 -16.039 -18.556 1.00 24.30 538 ASP A N 1
ATOM 3990 C CA . ASP A 1 515 ? 5.938 -17.011 -18.198 1.00 23.68 538 ASP A CA 1
ATOM 3991 C C . ASP A 1 515 ? 6.614 -18.269 -17.681 1.00 25.55 538 ASP A C 1
ATOM 3992 O O . ASP A 1 515 ? 7.431 -18.861 -18.402 1.00 22.89 538 ASP A O 1
ATOM 3997 N N . PRO A 1 516 ? 6.305 -18.722 -16.462 1.00 24.87 539 PRO A N 1
ATOM 3998 C CA . PRO A 1 516 ? 7.034 -19.866 -15.888 1.00 23.91 539 PRO A CA 1
ATOM 3999 C C . PRO A 1 516 ? 6.767 -21.189 -16.587 1.00 19.55 539 PRO A C 1
ATOM 4000 O O . PRO A 1 516 ? 7.515 -22.142 -16.358 1.00 20.96 539 PRO A O 1
ATOM 4004 N N . TYR A 1 517 ? 5.736 -21.280 -17.427 1.00 22.01 540 TYR A N 1
ATOM 4005 C CA . TYR A 1 517 ? 5.492 -22.490 -18.198 1.00 24.29 540 TYR A CA 1
ATOM 4006 C C . TYR A 1 517 ? 6.306 -22.550 -19.485 1.00 23.67 540 TYR A C 1
ATOM 4007 O O . TYR A 1 517 ? 6.281 -23.585 -20.162 1.00 26.85 540 TYR A O 1
ATOM 4016 N N . CYS A 1 518 ? 7.025 -21.487 -19.837 1.00 21.77 541 CYS A N 1
ATOM 4017 C CA . CYS A 1 518 ? 7.537 -21.331 -21.191 1.00 23.48 541 CYS A CA 1
ATOM 4018 C C . CYS A 1 518 ? 9.025 -21.014 -21.197 1.00 26.86 541 CYS A C 1
ATOM 4019 O O . CYS A 1 518 ? 9.614 -20.611 -20.189 1.00 21.08 541 CYS A O 1
ATOM 4022 N N . GLY A 1 519 ? 9.618 -21.201 -22.368 1.00 24.05 542 GLY A N 1
ATOM 4023 C CA . GLY A 1 519 ? 10.999 -20.821 -22.601 1.00 24.08 542 GLY A CA 1
ATOM 4024 C C . GLY A 1 519 ? 11.175 -20.416 -24.047 1.00 24.42 542 GLY A C 1
ATOM 4025 O O . GLY A 1 519 ? 10.474 -20.911 -24.938 1.00 23.97 542 GLY A O 1
ATOM 4026 N N . TRP A 1 520 ? 12.108 -19.499 -24.284 1.00 24.30 543 TRP A N 1
ATOM 4027 C CA . TRP A 1 520 ? 12.335 -18.960 -25.620 1.00 25.61 543 TRP A CA 1
ATOM 4028 C C . TRP A 1 520 ? 13.466 -19.719 -26.296 1.00 28.66 543 TRP A C 1
ATOM 4029 O O . TRP A 1 520 ? 14.537 -19.907 -25.711 1.00 28.37 543 TRP A O 1
ATOM 4040 N N . ASP A 1 521 ? 13.216 -20.159 -27.523 1.00 29.98 544 ASP A N 1
ATOM 4041 C CA . ASP A 1 521 ? 14.214 -20.822 -28.356 1.00 32.45 544 ASP A CA 1
ATOM 4042 C C . ASP A 1 521 ? 14.753 -19.765 -29.311 1.00 34.33 544 ASP A C 1
ATOM 4043 O O . ASP A 1 521 ? 14.117 -19.444 -30.319 1.00 31.71 544 ASP A O 1
ATOM 4048 N N . LYS A 1 522 ? 15.929 -19.221 -28.989 1.00 32.15 545 LYS A N 1
ATOM 4049 C CA . LYS A 1 522 ? 16.495 -18.159 -29.812 1.00 31.11 545 LYS A CA 1
ATOM 4050 C C . LYS A 1 522 ? 16.790 -18.647 -31.226 1.00 36.20 545 LYS A C 1
ATOM 4051 O O . LYS A 1 522 ? 16.517 -17.939 -32.203 1.00 43.94 545 LYS A O 1
ATOM 4057 N N . GLU A 1 523 ? 17.351 -19.853 -31.356 1.00 39.48 546 GLU A N 1
ATOM 4058 C CA . GLU A 1 523 ? 17.702 -20.362 -32.679 1.00 45.70 546 GLU A CA 1
ATOM 4059 C C . GLU A 1 523 ? 16.467 -20.604 -33.538 1.00 45.03 546 GLU A C 1
ATOM 4060 O O . GLU A 1 523 ? 16.516 -20.415 -34.758 1.00 46.48 546 GLU A O 1
ATOM 4066 N N . ALA A 1 524 ? 15.357 -21.015 -32.926 1.00 41.48 547 ALA A N 1
ATOM 4067 C CA . ALA A 1 524 ? 14.125 -21.252 -33.661 1.00 40.67 547 ALA A CA 1
ATOM 4068 C C . ALA A 1 524 ? 13.217 -20.033 -33.709 1.00 41.42 547 ALA A C 1
ATOM 4069 O O . ALA A 1 524 ? 12.248 -20.035 -34.478 1.00 44.10 547 ALA A O 1
ATOM 4071 N N . ASN A 1 525 ? 13.505 -18.999 -32.916 1.00 36.46 548 ASN A N 1
ATOM 4072 C CA . ASN A 1 525 ? 12.682 -17.791 -32.858 1.00 38.68 548 ASN A CA 1
ATOM 4073 C C . ASN A 1 525 ? 11.230 -18.138 -32.522 1.00 36.99 548 ASN A C 1
ATOM 4074 O O . ASN A 1 525 ? 10.287 -17.647 -33.149 1.00 36.84 548 ASN A O 1
ATOM 4079 N N . THR A 1 526 ? 11.058 -19.015 -31.531 1.00 35.03 549 THR A N 1
ATOM 4080 C CA . THR A 1 526 ? 9.743 -19.482 -31.114 1.00 39.49 549 THR A CA 1
ATOM 4081 C C . THR A 1 526 ? 9.716 -19.661 -29.603 1.00 34.52 549 THR A C 1
ATOM 4082 O O . THR A 1 526 ? 10.745 -19.884 -28.959 1.00 27.51 549 THR A O 1
ATOM 4086 N N . CYS A 1 527 ? 8.511 -19.579 -29.052 1.00 31.16 550 CYS A N 1
ATOM 4087 C CA . CYS A 1 527 ? 8.263 -19.856 -27.645 1.00 30.74 550 CYS A CA 1
ATOM 4088 C C . CYS A 1 527 ? 7.717 -21.271 -27.510 1.00 30.29 550 CYS A C 1
ATOM 4089 O O . CYS A 1 527 ? 6.861 -21.688 -28.293 1.00 29.99 550 CYS A O 1
ATOM 4092 N N . ARG A 1 528 ? 8.227 -22.012 -26.534 1.00 24.82 551 ARG A N 1
ATOM 4093 C CA . ARG A 1 528 ? 7.874 -23.412 -26.360 1.00 30.07 551 ARG A CA 1
ATOM 4094 C C . ARG A 1 528 ? 7.648 -23.690 -24.883 1.00 25.49 551 ARG A C 1
ATOM 4095 O O . ARG A 1 528 ? 8.142 -22.949 -24.025 1.00 22.42 551 ARG A O 1
ATOM 4103 N N . PRO A 1 529 ? 6.896 -24.742 -24.554 1.00 25.77 552 PRO A N 1
ATOM 4104 C CA . PRO A 1 529 ? 6.835 -25.186 -23.156 1.00 26.69 552 PRO A CA 1
ATOM 4105 C C . PRO A 1 529 ? 8.246 -25.405 -22.635 1.00 29.38 552 PRO A C 1
ATOM 4106 O O . PRO A 1 529 ? 9.096 -25.970 -23.331 1.00 26.97 552 PRO A O 1
ATOM 4110 N N . TYR A 1 530 ? 8.499 -24.926 -21.416 1.00 24.49 553 TYR A N 1
ATOM 4111 C CA . TYR A 1 530 ? 9.868 -24.787 -20.937 1.00 25.05 553 TYR A CA 1
ATOM 4112 C C . TYR A 1 530 ? 10.631 -26.102 -21.021 1.00 24.56 553 TYR A C 1
ATOM 4113 O O . TYR A 1 530 ? 10.104 -27.170 -20.703 1.00 28.58 553 TYR A O 1
ATOM 4122 N N . GLU A 1 531 ? 11.888 -26.000 -21.450 1.00 31.95 554 GLU A N 1
ATOM 4123 C CA . GLU A 1 531 ? 12.847 -27.094 -21.429 1.00 34.94 554 GLU A CA 1
ATOM 4124 C C . GLU A 1 531 ? 14.197 -26.535 -21.002 1.00 31.91 554 GLU A C 1
ATOM 4125 O O . GLU A 1 531 ? 14.457 -25.336 -21.132 1.00 32.61 554 GLU A O 1
ATOM 4131 N N . LEU A 1 532 ? 15.059 -27.434 -20.514 1.00 34.59 555 LEU A N 1
ATOM 4132 C CA . LEU A 1 532 ? 16.353 -27.063 -19.940 1.00 42.71 555 LEU A CA 1
ATOM 4133 C C . LEU A 1 532 ? 17.092 -25.980 -20.721 1.00 46.78 555 LEU A C 1
ATOM 4134 O O . LEU A 1 532 ? 17.515 -24.968 -20.154 1.00 50.76 555 LEU A O 1
ATOM 4139 N N . ASP A 1 533 ? 17.255 -26.172 -22.026 1.00 46.55 556 ASP A N 1
ATOM 4140 C CA . ASP A 1 533 ? 18.073 -25.255 -22.808 1.00 55.50 556 ASP A CA 1
ATOM 4141 C C . ASP A 1 533 ? 17.386 -23.927 -23.115 1.00 49.88 556 ASP A C 1
ATOM 4142 O O . ASP A 1 533 ? 18.050 -23.016 -23.619 1.00 54.23 556 ASP A O 1
ATOM 4147 N N . LEU A 1 534 ? 16.099 -23.777 -22.814 1.00 38.06 557 LEU A N 1
ATOM 4148 C CA . LEU A 1 534 ? 15.381 -22.587 -23.244 1.00 30.18 557 LEU A CA 1
ATOM 4149 C C . LEU A 1 534 ? 15.605 -21.420 -22.282 1.00 33.92 557 LEU A C 1
ATOM 4150 O O . LEU A 1 534 ? 15.935 -21.599 -21.106 1.00 33.59 557 LEU A O 1
ATOM 4155 N N . LEU A 1 535 ? 15.420 -20.207 -22.804 1.00 28.74 558 LEU A N 1
ATOM 4156 C CA . LEU A 1 535 ? 15.587 -18.997 -22.007 1.00 26.57 558 LEU A CA 1
ATOM 4157 C C . LEU A 1 535 ? 14.337 -18.714 -21.182 1.00 27.67 558 LEU A C 1
ATOM 4158 O O . LEU A 1 535 ? 13.210 -18.849 -21.668 1.00 22.01 558 LEU A O 1
ATOM 4163 N N . GLN A 1 536 ? 14.542 -18.307 -19.931 1.00 24.04 559 GLN A N 1
ATOM 4164 C CA . GLN A 1 536 ? 13.431 -17.935 -19.067 1.00 23.83 559 GLN A CA 1
ATOM 4165 C C . GLN A 1 536 ? 13.955 -17.001 -17.980 1.00 24.26 559 GLN A C 1
ATOM 4166 O O . GLN A 1 536 ? 15.083 -17.164 -17.506 1.00 21.64 559 GLN A O 1
ATOM 4172 N N . ASP A 1 537 ? 13.138 -16.014 -17.603 1.00 25.51 560 ASP A N 1
ATOM 4173 C CA . ASP A 1 537 ? 13.537 -15.045 -16.580 1.00 29.36 560 ASP A CA 1
ATOM 4174 C C . ASP A 1 537 ? 12.275 -14.482 -15.915 1.00 24.40 560 ASP A C 1
ATOM 4175 O O . ASP A 1 537 ? 11.923 -13.311 -16.060 1.00 30.55 560 ASP A O 1
ATOM 4180 N N . VAL A 1 538 ? 11.581 -15.341 -15.167 1.00 22.84 561 VAL A N 1
ATOM 4181 C CA . VAL A 1 538 ? 10.320 -14.944 -14.538 1.00 25.72 561 VAL A CA 1
ATOM 4182 C C . VAL A 1 538 ? 10.545 -13.814 -13.540 1.00 27.41 561 VAL A C 1
ATOM 4183 O O . VAL A 1 538 ? 9.712 -12.909 -13.407 1.00 31.70 561 VAL A O 1
ATOM 4187 N N . ALA A 1 539 ? 11.675 -13.839 -12.832 1.00 27.32 562 ALA A N 1
ATOM 4188 C CA . ALA A 1 539 ? 11.927 -12.906 -11.741 1.00 31.83 562 ALA A CA 1
ATOM 4189 C C . ALA A 1 539 ? 12.610 -11.619 -12.187 1.00 34.07 562 ALA A C 1
ATOM 4190 O O . ALA A 1 539 ? 12.947 -10.790 -11.334 1.00 35.65 562 ALA A O 1
ATOM 4192 N N . ASN A 1 540 ? 12.823 -11.433 -13.491 1.00 30.54 563 ASN A N 1
ATOM 4193 C CA . ASN A 1 540 ? 13.426 -10.212 -14.036 1.00 28.84 563 ASN A CA 1
ATOM 4194 C C . ASN A 1 540 ? 14.794 -9.939 -13.406 1.00 29.01 563 ASN A C 1
ATOM 4195 O O . ASN A 1 540 ? 15.095 -8.830 -12.959 1.00 29.20 563 ASN A O 1
ATOM 4200 N N . GLU A 1 541 ? 15.633 -10.974 -13.364 1.00 26.26 564 GLU A N 1
ATOM 4201 C CA . GLU A 1 541 ? 16.980 -10.822 -12.830 1.00 29.14 564 GLU A CA 1
ATOM 4202 C C . GLU A 1 541 ? 18.027 -10.561 -13.905 1.00 29.58 564 GLU A C 1
ATOM 4203 O O . GLU A 1 541 ? 19.124 -10.098 -13.576 1.00 32.74 564 GLU A O 1
ATOM 4209 N N . THR A 1 542 ? 17.713 -10.833 -15.175 1.00 31.59 565 THR A N 1
ATOM 4210 C CA . THR A 1 542 ? 18.633 -10.634 -16.299 1.00 35.50 565 THR A CA 1
ATOM 4211 C C . THR A 1 542 ? 17.863 -9.914 -17.405 1.00 37.57 565 THR A C 1
ATOM 4212 O O . THR A 1 542 ? 17.330 -10.543 -18.324 1.00 32.79 565 THR A O 1
ATOM 4216 N N . SER A 1 543 ? 17.812 -8.584 -17.316 1.00 43.36 566 SER A N 1
ATOM 4217 C CA . SER A 1 543 ? 16.962 -7.803 -18.207 1.00 45.47 566 SER A CA 1
ATOM 4218 C C . SER A 1 543 ? 17.452 -7.781 -19.654 1.00 43.40 566 SER A C 1
ATOM 4219 O O . SER A 1 543 ? 16.712 -7.315 -20.526 1.00 45.74 566 SER A O 1
ATOM 4222 N N . ASP A 1 544 ? 18.658 -8.272 -19.936 1.00 35.65 567 ASP A N 1
ATOM 4223 C CA . ASP A 1 544 ? 19.174 -8.332 -21.298 1.00 38.29 567 ASP A CA 1
ATOM 4224 C C . ASP A 1 544 ? 19.020 -9.712 -21.931 1.00 36.82 567 ASP A C 1
ATOM 4225 O O . ASP A 1 544 ? 19.645 -9.981 -22.964 1.00 32.88 567 ASP A O 1
ATOM 4230 N N . ILE A 1 545 ? 18.205 -10.588 -21.336 1.00 29.19 568 ILE A N 1
ATOM 4231 C CA . ILE A 1 545 ? 18.157 -11.981 -21.770 1.00 27.84 568 ILE A CA 1
ATOM 4232 C C . ILE A 1 545 ? 17.655 -12.101 -23.207 1.00 32.39 568 ILE A C 1
ATOM 4233 O O . ILE A 1 545 ? 18.068 -13.008 -23.940 1.00 28.41 568 ILE A O 1
ATOM 4238 N N . CYS A 1 546 ? 16.782 -11.194 -23.641 1.00 24.58 569 CYS A N 1
ATOM 4239 C CA . CYS A 1 546 ? 16.205 -11.259 -24.980 1.00 26.04 569 CYS A CA 1
ATOM 4240 C C . CYS A 1 546 ? 16.927 -10.385 -25.996 1.00 31.19 569 CYS A C 1
ATOM 4241 O O . CYS A 1 546 ? 16.488 -10.318 -27.150 1.00 36.73 569 CYS A O 1
ATOM 4244 N N . ASP A 1 547 ? 18.025 -9.727 -25.605 1.00 32.30 570 ASP A N 1
ATOM 4245 C CA . ASP A 1 547 ? 18.683 -8.770 -26.493 1.00 34.68 570 ASP A CA 1
ATOM 4246 C C . ASP A 1 547 ? 19.102 -9.420 -27.806 1.00 37.38 570 ASP A C 1
ATOM 4247 O O . ASP A 1 547 ? 18.801 -8.907 -28.890 1.00 39.20 570 ASP A O 1
ATOM 4252 N N . SER A 1 548 ? 19.803 -10.551 -27.731 1.00 41.92 571 SER A N 1
ATOM 4253 C CA . SER A 1 548 ? 20.261 -11.226 -28.938 1.00 48.91 571 SER A CA 1
ATOM 4254 C C . SER A 1 548 ? 19.119 -11.793 -29.771 1.00 46.83 571 SER A C 1
ATOM 4255 O O . SER A 1 548 ? 19.353 -12.188 -30.915 1.00 40.78 571 SER A O 1
ATOM 4258 N N . SER A 1 549 ? 17.902 -11.849 -29.232 1.00 42.85 572 SER A N 1
ATOM 4259 C CA . SER A 1 549 ? 16.754 -12.365 -29.964 1.00 36.14 572 SER A CA 1
ATOM 4260 C C . SER A 1 549 ? 15.946 -11.272 -30.643 1.00 33.87 572 SER A C 1
ATOM 4261 O O . SER A 1 549 ? 15.073 -11.586 -31.459 1.00 37.44 572 SER A O 1
ATOM 4264 N N . VAL A 1 550 ? 16.212 -10.007 -30.327 1.00 35.97 573 VAL A N 1
ATOM 4265 C CA . VAL A 1 550 ? 15.502 -8.904 -30.961 1.00 35.39 573 VAL A CA 1
ATOM 4266 C C . VAL A 1 550 ? 15.945 -8.808 -32.413 1.00 40.11 573 VAL A C 1
ATOM 4267 O O . VAL A 1 550 ? 17.140 -8.685 -32.708 1.00 37.81 573 VAL A O 1
ATOM 4271 N N . LEU A 1 551 ? 14.983 -8.878 -33.322 1.00 39.82 574 LEU A N 1
ATOM 4272 C CA . LEU A 1 551 ? 15.254 -8.756 -34.742 1.00 44.13 574 LEU A CA 1
ATOM 4273 C C . LEU A 1 551 ? 15.044 -7.313 -35.174 1.00 43.46 574 LEU A C 1
ATOM 4274 O O . LEU A 1 551 ? 14.295 -6.560 -34.547 1.00 48.96 574 LEU A O 1
ATOM 4279 N N . LYS A 1 552 ? 15.734 -6.922 -36.236 1.00 39.87 575 LYS A N 1
ATOM 4280 C CA . LYS A 1 552 ? 15.632 -5.572 -36.775 1.00 45.30 575 LYS A CA 1
ATOM 4281 C C . LYS A 1 552 ? 14.786 -5.633 -38.043 1.00 50.65 575 LYS A C 1
ATOM 4282 O O . LYS A 1 552 ? 15.214 -6.195 -39.056 1.00 56.21 575 LYS A O 1
ATOM 4288 N N . LYS A 1 553 ? 13.583 -5.071 -37.986 1.00 47.61 576 LYS A N 1
ATOM 4289 C CA . LYS A 1 553 ? 12.731 -5.011 -39.167 1.00 53.41 576 LYS A CA 1
ATOM 4290 C C . LYS A 1 553 ? 13.149 -3.818 -40.017 1.00 45.85 576 LYS A C 1
ATOM 4291 O O . LYS A 1 553 ? 13.181 -2.682 -39.532 1.00 38.79 576 LYS A O 1
ATOM 4297 N N . LYS A 1 554 ? 13.488 -4.075 -41.275 1.00 52.52 577 LYS A N 1
ATOM 4298 C CA . LYS A 1 554 ? 13.913 -3.024 -42.191 1.00 60.16 577 LYS A CA 1
ATOM 4299 C C . LYS A 1 554 ? 12.697 -2.546 -42.973 1.00 59.11 577 LYS A C 1
ATOM 4300 O O . LYS A 1 554 ? 12.114 -3.307 -43.751 1.00 65.32 577 LYS A O 1
ATOM 4306 N N . ILE A 1 555 ? 12.313 -1.291 -42.764 1.00 51.81 578 ILE A N 1
ATOM 4307 C CA . ILE A 1 555 ? 11.154 -0.711 -43.428 1.00 55.67 578 ILE A CA 1
ATOM 4308 C C . ILE A 1 555 ? 11.611 0.384 -44.382 1.00 56.58 578 ILE A C 1
ATOM 4309 O O . ILE A 1 555 ? 12.658 1.015 -44.190 1.00 58.75 578 ILE A O 1
ATOM 4314 N N . VAL A 1 556 ? 10.819 0.600 -45.428 1.00 53.73 579 VAL A N 1
ATOM 4315 C CA . VAL A 1 556 ? 11.054 1.661 -46.401 1.00 48.17 579 VAL A CA 1
ATOM 4316 C C . VAL A 1 556 ? 9.928 2.673 -46.257 1.00 47.21 579 VAL A C 1
ATOM 4317 O O . VAL A 1 556 ? 8.747 2.317 -46.361 1.00 50.50 579 VAL A O 1
ATOM 4321 N N . VAL A 1 557 ? 10.289 3.929 -46.008 1.00 47.30 580 VAL A N 1
ATOM 4322 C CA . VAL A 1 557 ? 9.333 5.016 -45.843 1.00 45.63 580 VAL A CA 1
ATOM 4323 C C . VAL A 1 557 ? 9.623 6.081 -46.891 1.00 46.37 580 VAL A C 1
ATOM 4324 O O . VAL A 1 557 ? 10.786 6.403 -47.153 1.00 49.00 580 VAL A O 1
ATOM 4328 N N . THR A 1 558 ? 8.569 6.625 -47.493 1.00 49.10 581 THR A N 1
ATOM 4329 C CA . THR A 1 558 ? 8.742 7.674 -48.486 1.00 52.86 581 THR A CA 1
ATOM 4330 C C . THR A 1 558 ? 8.890 9.031 -47.809 1.00 48.93 581 THR A C 1
ATOM 4331 O O . THR A 1 558 ? 8.431 9.239 -46.683 1.00 54.42 581 THR A O 1
ATOM 4335 N N . TYR A 1 559 ? 9.554 9.955 -48.503 1.00 48.93 582 TYR A N 1
ATOM 4336 C CA . TYR A 1 559 ? 9.793 11.283 -47.950 1.00 53.25 582 TYR A CA 1
ATOM 4337 C C . TYR A 1 559 ? 8.478 11.966 -47.595 1.00 56.11 582 TYR A C 1
ATOM 4338 O O . TYR A 1 559 ? 7.500 11.891 -48.341 1.00 63.23 582 TYR A O 1
ATOM 4347 N N . GLY A 1 560 ? 8.456 12.629 -46.440 1.00 55.23 583 GLY A N 1
ATOM 4348 C CA . GLY A 1 560 ? 7.296 13.402 -46.033 1.00 57.01 583 GLY A CA 1
ATOM 4349 C C . GLY A 1 560 ? 6.185 12.558 -45.455 1.00 60.05 583 GLY A C 1
ATOM 4350 O O . GLY A 1 560 ? 5.297 13.080 -44.770 1.00 65.13 583 GLY A O 1
ATOM 4351 N N . GLN A 1 561 ? 6.223 11.256 -45.714 1.00 60.63 584 GLN A N 1
ATOM 4352 C CA . GLN A 1 561 ? 5.229 10.342 -45.174 1.00 62.03 584 GLN A CA 1
ATOM 4353 C C . GLN A 1 561 ? 5.452 10.134 -43.678 1.00 58.81 584 GLN A C 1
ATOM 4354 O O . GLN A 1 561 ? 6.575 10.222 -43.177 1.00 56.37 584 GLN A O 1
ATOM 4360 N N . SER A 1 562 ? 4.361 9.874 -42.960 1.00 57.21 585 SER A N 1
ATOM 4361 C CA . SER A 1 562 ? 4.424 9.530 -41.548 1.00 51.99 585 SER A CA 1
ATOM 4362 C C . SER A 1 562 ? 4.461 8.017 -41.389 1.00 52.62 585 SER A C 1
ATOM 4363 O O . SER A 1 562 ? 3.823 7.286 -42.153 1.00 61.65 585 SER A O 1
ATOM 4366 N N . VAL A 1 563 ? 5.213 7.548 -40.395 1.00 43.96 586 VAL A N 1
ATOM 4367 C CA . VAL A 1 563 ? 5.414 6.122 -40.179 1.00 39.93 586 VAL A CA 1
ATOM 4368 C C . VAL A 1 563 ? 5.075 5.775 -38.733 1.00 38.65 586 VAL A C 1
ATOM 4369 O O . VAL A 1 563 ? 5.472 6.484 -37.801 1.00 39.07 586 VAL A O 1
ATOM 4373 N N . HIS A 1 564 ? 4.329 4.691 -38.552 1.00 38.31 587 HIS A N 1
ATOM 4374 C CA . HIS A 1 564 ? 3.916 4.228 -37.237 1.00 40.17 587 HIS A CA 1
ATOM 4375 C C . HIS A 1 564 ? 4.785 3.043 -36.837 1.00 40.89 587 HIS A C 1
ATOM 4376 O O . HIS A 1 564 ? 4.767 2.002 -37.503 1.00 46.60 587 HIS A O 1
ATOM 4383 N N . LEU A 1 565 ? 5.550 3.210 -35.762 1.00 33.10 588 LEU A N 1
ATOM 4384 C CA . LEU A 1 565 ? 6.414 2.166 -35.227 1.00 36.66 588 LEU A CA 1
ATOM 4385 C C . LEU A 1 565 ? 5.816 1.675 -33.919 1.00 42.69 588 LEU A C 1
ATOM 4386 O O . LEU A 1 565 ? 5.589 2.469 -33.000 1.00 45.87 588 LEU A O 1
ATOM 4391 N N . GLY A 1 566 ? 5.553 0.379 -33.841 1.00 46.22 589 GLY A N 1
ATOM 4392 C CA . GLY A 1 566 ? 5.055 -0.210 -32.617 1.00 48.94 589 GLY A CA 1
ATOM 4393 C C . GLY A 1 566 ? 5.480 -1.653 -32.503 1.00 46.16 589 GLY A C 1
ATOM 4394 O O . GLY A 1 566 ? 5.505 -2.370 -33.508 1.00 51.76 589 GLY A O 1
ATOM 4395 N N . CYS A 1 567 ? 5.839 -2.096 -31.299 1.00 38.52 590 CYS A N 1
ATOM 4396 C CA . CYS A 1 567 ? 6.227 -3.492 -31.152 1.00 37.98 590 CYS A CA 1
ATOM 4397 C C . CYS A 1 567 ? 5.006 -4.405 -31.160 1.00 41.09 590 CYS A C 1
ATOM 4398 O O . CYS A 1 567 ? 5.019 -5.455 -31.810 1.00 43.57 590 CYS A O 1
ATOM 4401 N N . PHE A 1 568 ? 3.937 -4.014 -30.472 1.00 36.65 591 PHE A N 1
ATOM 4402 C CA . PHE A 1 568 ? 2.697 -4.777 -30.442 1.00 35.93 591 PHE A CA 1
ATOM 4403 C C . PHE A 1 568 ? 1.612 -4.045 -31.220 1.00 35.29 591 PHE A C 1
ATOM 4404 O O . PHE A 1 568 ? 1.511 -2.816 -31.151 1.00 39.18 591 PHE A O 1
ATOM 4412 N N . VAL A 1 569 ? 0.801 -4.804 -31.964 1.00 39.51 592 VAL A N 1
ATOM 4413 C CA . VAL A 1 569 ? -0.416 -4.234 -32.542 1.00 43.62 592 VAL A CA 1
ATOM 4414 C C . VAL A 1 569 ? -1.310 -3.703 -31.431 1.00 44.88 592 VAL A C 1
ATOM 4415 O O . VAL A 1 569 ? -1.828 -2.583 -31.497 1.00 45.51 592 VAL A O 1
ATOM 4419 N N . LYS A 1 570 ? -1.509 -4.514 -30.399 1.00 45.26 593 LYS A N 1
ATOM 4420 C CA . LYS A 1 570 ? -2.173 -4.104 -29.172 1.00 50.59 593 LYS A CA 1
ATOM 4421 C C . LYS A 1 570 ? -1.303 -4.594 -28.027 1.00 48.64 593 LYS A C 1
ATOM 4422 O O . LYS A 1 570 ? -1.022 -5.792 -27.932 1.00 43.64 593 LYS A O 1
ATOM 4428 N N . ILE A 1 571 ? -0.845 -3.674 -27.191 1.00 36.63 594 ILE A N 1
ATOM 4429 C CA . ILE A 1 571 ? 0.083 -4.056 -26.122 1.00 39.57 594 ILE A CA 1
ATOM 4430 C C . ILE A 1 571 ? -0.681 -4.818 -25.045 1.00 40.15 594 ILE A C 1
ATOM 4431 O O . ILE A 1 571 ? -1.824 -4.443 -24.721 1.00 46.41 594 ILE A O 1
ATOM 4436 N N . PRO A 1 572 ? -0.133 -5.908 -24.506 1.00 37.47 595 PRO A N 1
ATOM 4437 C CA . PRO A 1 572 ? -0.843 -6.638 -23.445 1.00 40.20 595 PRO A CA 1
ATOM 4438 C C . PRO A 1 572 ? -1.194 -5.717 -22.288 1.00 41.67 595 PRO A C 1
ATOM 4439 O O . PRO A 1 572 ? -0.415 -4.838 -21.916 1.00 40.11 595 PRO A O 1
ATOM 4443 N N . GLU A 1 573 ? -2.390 -5.924 -21.729 1.00 45.25 596 GLU A N 1
ATOM 4444 C CA . GLU A 1 573 ? -2.907 -5.013 -20.711 1.00 49.19 596 GLU A CA 1
ATOM 4445 C C . GLU A 1 573 ? -1.965 -4.908 -19.517 1.00 49.02 596 GLU A C 1
ATOM 4446 O O . GLU A 1 573 ? -1.793 -3.822 -18.952 1.00 49.40 596 GLU A O 1
ATOM 4452 N N . VAL A 1 574 ? -1.333 -6.019 -19.126 1.00 46.11 597 VAL A N 1
ATOM 4453 C CA . VAL A 1 574 ? -0.441 -6.001 -17.970 1.00 45.95 597 VAL A CA 1
ATOM 4454 C C . VAL A 1 574 ? 0.836 -5.212 -18.211 1.00 44.86 597 VAL A C 1
ATOM 4455 O O . VAL A 1 574 ? 1.582 -4.958 -17.258 1.00 47.87 597 VAL A O 1
ATOM 4459 N N . LEU A 1 575 ? 1.111 -4.812 -19.451 1.00 40.39 598 LEU A N 1
ATOM 4460 C CA . LEU A 1 575 ? 2.285 -4.007 -19.755 1.00 43.74 598 LEU A CA 1
ATOM 4461 C C . LEU A 1 575 ? 1.969 -2.530 -19.950 1.00 45.70 598 LEU A C 1
ATOM 4462 O O . LEU A 1 575 ? 2.900 -1.733 -20.097 1.00 45.41 598 LEU A O 1
ATOM 4467 N N . LYS A 1 576 ? 0.687 -2.149 -19.944 1.00 52.36 599 LYS A N 1
ATOM 4468 C CA . LYS A 1 576 ? 0.289 -0.785 -20.282 1.00 56.74 599 LYS A CA 1
ATOM 4469 C C . LYS A 1 576 ? 0.886 0.259 -19.348 1.00 59.30 599 LYS A C 1
ATOM 4470 O O . LYS A 1 576 ? 0.977 1.432 -19.728 1.00 65.23 599 LYS A O 1
ATOM 4476 N N . ASN A 1 577 ? 1.284 -0.128 -18.142 1.00 59.10 600 ASN A N 1
ATOM 4477 C CA . ASN A 1 577 ? 1.809 0.809 -17.163 1.00 66.66 600 ASN A CA 1
ATOM 4478 C C . ASN A 1 577 ? 3.330 0.822 -17.107 1.00 63.34 600 ASN A C 1
ATOM 4479 O O . ASN A 1 577 ? 3.900 1.595 -16.332 1.00 66.33 600 ASN A O 1
ATOM 4484 N N . GLU A 1 578 ? 3.997 -0.008 -17.903 1.00 54.40 601 GLU A N 1
ATOM 4485 C CA . GLU A 1 578 ? 5.448 -0.071 -17.862 1.00 50.07 601 GLU A CA 1
ATOM 4486 C C . GLU A 1 578 ? 6.064 1.158 -18.525 1.00 45.72 601 GLU A C 1
ATOM 4487 O O . GLU A 1 578 ? 5.457 1.815 -19.374 1.00 43.13 601 GLU A O 1
ATOM 4493 N N . GLN A 1 579 ? 7.292 1.463 -18.123 1.00 44.47 602 GLN A N 1
ATOM 4494 C CA . GLN A 1 579 ? 8.025 2.563 -18.731 1.00 47.74 602 GLN A CA 1
ATOM 4495 C C . GLN A 1 579 ? 8.488 2.166 -20.128 1.00 41.77 602 GLN A C 1
ATOM 4496 O O . GLN A 1 579 ? 9.032 1.076 -20.327 1.00 37.91 602 GLN A O 1
ATOM 4502 N N . VAL A 1 580 ? 8.261 3.048 -21.098 1.00 40.51 603 VAL A N 1
ATOM 4503 C CA . VAL A 1 580 ? 8.654 2.827 -22.484 1.00 33.55 603 VAL A CA 1
ATOM 4504 C C . VAL A 1 580 ? 9.579 3.957 -22.905 1.00 40.51 603 VAL A C 1
ATOM 4505 O O . VAL A 1 580 ? 9.269 5.135 -22.688 1.00 45.74 603 VAL A O 1
ATOM 4509 N N . THR A 1 581 ? 10.713 3.600 -23.503 1.00 41.65 604 THR A N 1
ATOM 4510 C CA . THR A 1 581 ? 11.665 4.577 -24.011 1.00 41.90 604 THR A CA 1
ATOM 4511 C C . THR A 1 581 ? 12.054 4.203 -25.432 1.00 39.00 604 THR A C 1
ATOM 4512 O O . THR A 1 581 ? 12.373 3.041 -25.708 1.00 36.60 604 THR A O 1
ATOM 4516 N N . TRP A 1 582 ? 12.011 5.184 -26.328 1.00 35.24 605 TRP A N 1
ATOM 4517 C CA . TRP A 1 582 ? 12.422 5.014 -27.714 1.00 33.96 605 TRP A CA 1
ATOM 4518 C C . TRP A 1 582 ? 13.767 5.694 -27.932 1.00 39.29 605 TRP A C 1
ATOM 4519 O O . TRP A 1 582 ? 14.024 6.772 -27.387 1.00 41.39 605 TRP A O 1
ATOM 4530 N N . TYR A 1 583 ? 14.624 5.056 -28.725 1.00 30.07 606 TYR A N 1
ATOM 4531 C CA . TYR A 1 583 ? 15.938 5.588 -29.043 1.00 32.44 606 TYR A CA 1
ATOM 4532 C C . TYR A 1 583 ? 16.113 5.649 -30.553 1.00 34.03 606 TYR A C 1
ATOM 4533 O O . TYR A 1 583 ? 15.575 4.819 -31.291 1.00 30.92 606 TYR A O 1
ATOM 4542 N N . HIS A 1 584 ? 16.874 6.639 -31.004 1.00 34.99 607 HIS A N 1
ATOM 4543 C CA . HIS A 1 584 ? 17.273 6.755 -32.399 1.00 34.48 607 HIS A CA 1
ATOM 4544 C C . HIS A 1 584 ? 18.792 6.732 -32.485 1.00 37.44 607 HIS A C 1
ATOM 4545 O O . HIS A 1 584 ? 19.477 7.309 -31.636 1.00 45.92 607 HIS A O 1
ATOM 4552 N N . HIS A 1 585 ? 19.317 6.060 -33.505 1.00 38.99 608 HIS A N 1
ATOM 4553 C CA . HIS A 1 585 ? 20.754 5.951 -33.724 1.00 48.01 608 HIS A CA 1
ATOM 4554 C C . HIS A 1 585 ? 21.151 6.844 -34.892 1.00 54.58 608 HIS A C 1
ATOM 4555 O O . HIS A 1 585 ? 20.648 6.673 -36.008 1.00 52.37 608 HIS A O 1
ATOM 4562 N N . SER A 1 586 ? 22.053 7.789 -34.637 1.00 65.60 609 SER A N 1
ATOM 4563 C CA . SER A 1 586 ? 22.611 8.638 -35.677 1.00 74.01 609 SER A CA 1
ATOM 4564 C C . SER A 1 586 ? 24.126 8.676 -35.538 1.00 78.36 609 SER A C 1
ATOM 4565 O O . SER A 1 586 ? 24.679 8.431 -34.463 1.00 77.83 609 SER A O 1
ATOM 4568 N N . LYS A 1 587 ? 24.799 8.987 -36.648 1.00 84.05 610 LYS A N 1
ATOM 4569 C CA . LYS A 1 587 ? 26.257 9.057 -36.636 1.00 88.06 610 LYS A CA 1
ATOM 4570 C C . LYS A 1 587 ? 26.756 10.282 -35.876 1.00 93.84 610 LYS A C 1
ATOM 4571 O O . LYS A 1 587 ? 27.859 10.256 -35.318 1.00 97.28 610 LYS A O 1
ATOM 4577 N N . ASP A 1 588 ? 25.961 11.352 -35.830 1.00 94.89 611 ASP A N 1
ATOM 4578 C CA . ASP A 1 588 ? 26.376 12.586 -35.174 1.00 100.00 611 ASP A CA 1
ATOM 4579 C C . ASP A 1 588 ? 26.031 12.622 -33.691 1.00 99.28 611 ASP A C 1
ATOM 4580 O O . ASP A 1 588 ? 26.721 13.302 -32.922 1.00 103.43 611 ASP A O 1
ATOM 4585 N N . LYS A 1 589 ? 24.983 11.914 -33.267 1.00 93.32 612 LYS A N 1
ATOM 4586 C CA . LYS A 1 589 ? 24.592 11.872 -31.864 1.00 89.72 612 LYS A CA 1
ATOM 4587 C C . LYS A 1 589 ? 24.832 10.523 -31.201 1.00 87.85 612 LYS A C 1
ATOM 4588 O O . LYS A 1 589 ? 24.652 10.414 -29.983 1.00 87.24 612 LYS A O 1
ATOM 4594 N N . GLY A 1 590 ? 25.231 9.502 -31.955 1.00 85.42 613 GLY A N 1
ATOM 4595 C CA . GLY A 1 590 ? 25.234 8.160 -31.398 1.00 79.86 613 GLY A CA 1
ATOM 4596 C C . GLY A 1 590 ? 23.808 7.677 -31.211 1.00 73.19 613 GLY A C 1
ATOM 4597 O O . GLY A 1 590 ? 22.949 7.840 -32.084 1.00 70.69 613 GLY A O 1
ATOM 4598 N N . ARG A 1 591 ? 23.546 7.080 -30.054 1.00 67.51 614 ARG A N 1
ATOM 4599 C CA . ARG A 1 591 ? 22.200 6.689 -29.664 1.00 56.14 614 ARG A CA 1
ATOM 4600 C C . ARG A 1 591 ? 21.672 7.726 -28.682 1.00 55.52 614 ARG A C 1
ATOM 4601 O O . ARG A 1 591 ? 22.313 8.002 -27.664 1.00 63.86 614 ARG A O 1
ATOM 4609 N N . TYR A 1 592 ? 20.515 8.306 -28.989 1.00 49.46 615 TYR A N 1
ATOM 4610 C CA . TYR A 1 592 ? 19.908 9.308 -28.128 1.00 50.00 615 TYR A CA 1
ATOM 4611 C C . TYR A 1 592 ? 18.435 8.986 -27.927 1.00 45.58 615 TYR A C 1
ATOM 4612 O O . TYR A 1 592 ? 17.801 8.342 -28.768 1.00 45.97 615 TYR A O 1
ATOM 4621 N N . GLU A 1 593 ? 17.897 9.442 -26.799 1.00 44.12 616 GLU A N 1
ATOM 4622 C CA . GLU A 1 593 ? 16.501 9.192 -26.474 1.00 43.75 616 GLU A CA 1
ATOM 4623 C C . GLU A 1 593 ? 15.598 10.113 -27.282 1.00 46.25 616 GLU A C 1
ATOM 4624 O O . GLU A 1 593 ? 15.855 11.316 -27.392 1.00 49.05 616 GLU A O 1
ATOM 4630 N N . ILE A 1 594 ? 14.542 9.544 -27.844 1.00 46.90 617 ILE A N 1
ATOM 4631 C CA . ILE A 1 594 ? 13.546 10.319 -28.572 1.00 49.62 617 ILE A CA 1
ATOM 4632 C C . ILE A 1 594 ? 12.600 10.971 -27.573 1.00 49.36 617 ILE A C 1
ATOM 4633 O O . ILE A 1 594 ? 12.104 10.315 -26.649 1.00 48.77 617 ILE A O 1
ATOM 4638 N N . ARG A 1 595 ? 12.364 12.268 -27.744 1.00 47.30 618 ARG A N 1
ATOM 4639 C CA . ARG A 1 595 ? 11.441 13.026 -26.912 1.00 49.70 618 ARG A CA 1
ATOM 4640 C C . ARG A 1 595 ? 10.173 13.302 -27.705 1.00 49.46 618 ARG A C 1
ATOM 4641 O O . ARG A 1 595 ? 10.242 13.754 -28.853 1.00 47.39 618 ARG A O 1
ATOM 4649 N N . TYR A 1 596 ? 9.021 13.026 -27.098 1.00 49.04 619 TYR A N 1
ATOM 4650 C CA . TYR A 1 596 ? 7.751 13.236 -27.780 1.00 49.88 619 TYR A CA 1
ATOM 4651 C C . TYR A 1 596 ? 7.503 14.725 -27.996 1.00 51.79 619 TYR A C 1
ATOM 4652 O O . TYR A 1 596 ? 7.697 15.540 -27.089 1.00 59.00 619 TYR A O 1
ATOM 4661 N N . SER A 1 597 ? 7.078 15.076 -29.204 1.00 45.53 620 SER A N 1
ATOM 4662 C CA . SER A 1 597 ? 6.762 16.444 -29.579 1.00 48.80 620 SER A CA 1
ATOM 4663 C C . SER A 1 597 ? 5.488 16.436 -30.411 1.00 49.17 620 SER A C 1
ATOM 4664 O O . SER A 1 597 ? 5.188 15.437 -31.075 1.00 54.44 620 SER A O 1
ATOM 4667 N N . PRO A 1 598 ? 4.720 17.529 -30.396 1.00 53.57 621 PRO A N 1
ATOM 4668 C CA . PRO A 1 598 ? 3.441 17.528 -31.125 1.00 59.83 621 PRO A CA 1
ATOM 4669 C C . PRO A 1 598 ? 3.596 17.433 -32.632 1.00 61.39 621 PRO A C 1
ATOM 4670 O O . PRO A 1 598 ? 2.636 17.042 -33.310 1.00 62.01 621 PRO A O 1
ATOM 4674 N N . THR A 1 599 ? 4.763 17.772 -33.179 1.00 57.59 622 THR A N 1
ATOM 4675 C CA . THR A 1 599 ? 4.934 17.866 -34.620 1.00 56.42 622 THR A CA 1
ATOM 4676 C C . THR A 1 599 ? 5.853 16.807 -35.210 1.00 59.77 622 THR A C 1
ATOM 4677 O O . THR A 1 599 ? 5.941 16.714 -36.439 1.00 70.82 622 THR A O 1
ATOM 4681 N N . LYS A 1 600 ? 6.534 16.007 -34.389 1.00 52.00 623 LYS A N 1
ATOM 4682 C CA . LYS A 1 600 ? 7.519 15.078 -34.933 1.00 48.91 623 LYS A CA 1
ATOM 4683 C C . LYS A 1 600 ? 7.381 13.667 -34.375 1.00 45.21 623 LYS A C 1
ATOM 4684 O O . LYS A 1 600 ? 7.357 12.695 -35.138 1.00 37.94 623 LYS A O 1
ATOM 4690 N N . TYR A 1 601 ? 7.309 13.537 -33.051 1.00 47.27 624 TYR A N 1
ATOM 4691 C CA . TYR A 1 601 ? 7.299 12.237 -32.385 1.00 45.58 624 TYR A CA 1
ATOM 4692 C C . TYR A 1 601 ? 6.030 12.119 -31.552 1.00 44.35 624 TYR A C 1
ATOM 4693 O O . TYR A 1 601 ? 5.915 12.745 -30.492 1.00 44.13 624 TYR A O 1
ATOM 4702 N N . ILE A 1 602 ? 5.085 11.316 -32.031 1.00 40.88 625 ILE A N 1
ATOM 4703 C CA . ILE A 1 602 ? 3.799 11.123 -31.373 1.00 44.39 625 ILE A CA 1
ATOM 4704 C C . ILE A 1 602 ? 3.802 9.766 -30.690 1.00 40.67 625 ILE A C 1
ATOM 4705 O O . ILE A 1 602 ? 4.262 8.771 -31.263 1.00 41.04 625 ILE A O 1
ATOM 4710 N N . GLU A 1 603 ? 3.287 9.719 -29.467 1.00 41.04 626 GLU A N 1
ATOM 4711 C CA . GLU A 1 603 ? 3.150 8.472 -28.726 1.00 37.21 626 GLU A CA 1
ATOM 4712 C C . GLU A 1 603 ? 1.727 7.948 -28.871 1.00 37.08 626 GLU A C 1
ATOM 4713 O O . GLU A 1 603 ? 0.763 8.696 -28.675 1.00 39.93 626 GLU A O 1
ATOM 4719 N N . THR A 1 604 ? 1.599 6.670 -29.209 1.00 35.38 627 THR A N 1
ATOM 4720 C CA . THR A 1 604 ? 0.297 6.025 -29.277 1.00 38.01 627 THR A CA 1
ATOM 4721 C C . THR A 1 604 ? -0.048 5.389 -27.933 1.00 41.83 627 THR A C 1
ATOM 4722 O O . THR A 1 604 ? 0.828 5.086 -27.119 1.00 36.59 627 THR A O 1
ATOM 4726 N N . THR A 1 605 ? -1.350 5.177 -27.712 1.00 40.53 628 THR A N 1
ATOM 4727 C CA . THR A 1 605 ? -1.775 4.534 -26.472 1.00 49.64 628 THR A CA 1
ATOM 4728 C C . THR A 1 605 ? -1.250 3.108 -26.372 1.00 47.55 628 THR A C 1
ATOM 4729 O O . THR A 1 605 ? -1.086 2.586 -25.266 1.00 48.84 628 THR A O 1
ATOM 4733 N N . GLU A 1 606 ? -0.970 2.464 -27.506 1.00 45.59 629 GLU A N 1
ATOM 4734 C CA . GLU A 1 606 ? -0.333 1.152 -27.495 1.00 43.87 629 GLU A CA 1
ATOM 4735 C C . GLU A 1 606 ? 1.186 1.240 -27.373 1.00 39.51 629 GLU A C 1
ATOM 4736 O O . GLU A 1 606 ? 1.883 0.279 -27.728 1.00 37.33 629 GLU A O 1
ATOM 4742 N N . ARG A 1 607 ? 1.695 2.371 -26.874 1.00 41.94 630 ARG A N 1
ATOM 4743 C CA . ARG A 1 607 ? 3.122 2.589 -26.625 1.00 39.92 630 ARG A CA 1
ATOM 4744 C C . ARG A 1 607 ? 3.933 2.543 -27.916 1.00 39.73 630 ARG A C 1
ATOM 4745 O O . ARG A 1 607 ? 5.099 2.147 -27.919 1.00 41.13 630 ARG A O 1
ATOM 4753 N N . GLY A 1 608 ? 3.321 2.951 -29.022 1.00 40.72 631 GLY A N 1
ATOM 4754 C CA . GLY A 1 608 ? 4.011 3.054 -30.287 1.00 36.38 631 GLY A CA 1
ATOM 4755 C C . GLY A 1 608 ? 4.537 4.462 -30.523 1.00 36.09 631 GLY A C 1
ATOM 4756 O O . GLY A 1 608 ? 4.220 5.408 -29.803 1.00 39.85 631 GLY A O 1
ATOM 4757 N N . LEU A 1 609 ? 5.354 4.585 -31.561 1.00 34.01 632 LEU A N 1
ATOM 4758 C CA . LEU A 1 609 ? 5.939 5.855 -31.964 1.00 34.18 632 LEU A CA 1
ATOM 4759 C C . LEU A 1 609 ? 5.518 6.173 -33.391 1.00 35.84 632 LEU A C 1
ATOM 4760 O O . LEU A 1 609 ? 5.706 5.352 -34.295 1.00 33.49 632 LEU A O 1
ATOM 4765 N N . VAL A 1 610 ? 4.945 7.358 -33.590 1.00 34.84 633 VAL A N 1
ATOM 4766 C CA . VAL A 1 610 ? 4.652 7.877 -34.921 1.00 37.22 633 VAL A CA 1
ATOM 4767 C C . VAL A 1 610 ? 5.669 8.965 -35.222 1.00 38.66 633 VAL A C 1
ATOM 4768 O O . VAL A 1 610 ? 5.759 9.960 -34.492 1.00 39.46 633 VAL A O 1
ATOM 4772 N N . VAL A 1 611 ? 6.441 8.771 -36.288 1.00 35.27 634 VAL A N 1
ATOM 4773 C CA . VAL A 1 611 ? 7.405 9.757 -36.759 1.00 32.31 634 VAL A CA 1
ATOM 4774 C C . VAL A 1 611 ? 6.751 10.530 -37.893 1.00 35.54 634 VAL A C 1
ATOM 4775 O O . VAL A 1 611 ? 6.397 9.948 -38.926 1.00 38.87 634 VAL A O 1
ATOM 4779 N N . VAL A 1 612 ? 6.578 11.830 -37.700 1.00 37.75 635 VAL A N 1
ATOM 4780 C CA . VAL A 1 612 ? 5.871 12.684 -38.647 1.00 43.21 635 VAL A CA 1
ATOM 4781 C C . VAL A 1 612 ? 6.859 13.234 -39.667 1.00 46.62 635 VAL A C 1
ATOM 4782 O O . VAL A 1 612 ? 7.994 13.583 -39.322 1.00 49.58 635 VAL A O 1
ATOM 4786 N N . SER A 1 613 ? 6.425 13.305 -40.926 1.00 51.28 636 SER A N 1
ATOM 4787 C CA . SER A 1 613 ? 7.171 13.919 -42.030 1.00 56.47 636 SER A CA 1
ATOM 4788 C C . SER A 1 613 ? 8.623 13.433 -42.054 1.00 49.28 636 SER A C 1
ATOM 4789 O O . SER A 1 613 ? 9.570 14.164 -41.762 1.00 48.75 636 SER A O 1
ATOM 4792 N N . VAL A 1 614 ? 8.765 12.158 -42.411 1.00 42.63 637 VAL A N 1
ATOM 4793 C CA . VAL A 1 614 ? 10.075 11.522 -42.407 1.00 41.71 637 VAL A CA 1
ATOM 4794 C C . VAL A 1 614 ? 10.956 12.151 -43.479 1.00 47.78 637 VAL A C 1
ATOM 4795 O O . VAL A 1 614 ? 10.546 12.307 -44.637 1.00 45.31 637 VAL A O 1
ATOM 4799 N N . ASN A 1 615 ? 12.165 12.529 -43.092 1.00 48.49 638 ASN A N 1
ATOM 4800 C CA . ASN A 1 615 ? 13.176 13.041 -44.000 1.00 48.25 638 ASN A CA 1
ATOM 4801 C C . ASN A 1 615 ? 14.417 12.158 -43.896 1.00 47.50 638 ASN A C 1
ATOM 4802 O O . ASN A 1 615 ? 14.405 11.108 -43.237 1.00 44.47 638 ASN A O 1
ATOM 4807 N N . GLU A 1 616 ? 15.493 12.587 -44.554 1.00 50.15 639 GLU A N 1
ATOM 4808 C CA . GLU A 1 616 ? 16.713 11.786 -44.593 1.00 54.69 639 GLU A CA 1
ATOM 4809 C C . GLU A 1 616 ? 17.290 11.587 -43.196 1.00 49.79 639 GLU A C 1
ATOM 4810 O O . GLU A 1 616 ? 17.792 10.504 -42.871 1.00 43.70 639 GLU A O 1
ATOM 4816 N N . ALA A 1 617 ? 17.212 12.616 -42.350 1.00 47.44 640 ALA A N 1
ATOM 4817 C CA . ALA A 1 617 ? 17.774 12.529 -41.009 1.00 48.07 640 ALA A CA 1
ATOM 4818 C C . ALA A 1 617 ? 17.010 11.559 -40.119 1.00 48.02 640 ALA A C 1
ATOM 4819 O O . ALA A 1 617 ? 17.543 11.137 -39.087 1.00 50.79 640 ALA A O 1
ATOM 4821 N N . ASP A 1 618 ? 15.785 11.196 -40.490 1.00 42.60 641 ASP A N 1
ATOM 4822 C CA . ASP A 1 618 ? 14.972 10.278 -39.706 1.00 38.79 641 ASP A CA 1
ATOM 4823 C C . ASP A 1 618 ? 15.247 8.819 -40.030 1.00 41.91 641 ASP A C 1
ATOM 4824 O O . ASP A 1 618 ? 14.687 7.937 -39.371 1.00 38.58 641 ASP A O 1
ATOM 4829 N N . GLY A 1 619 ? 16.088 8.539 -41.021 1.00 44.55 642 GLY A N 1
ATOM 4830 C CA . GLY A 1 619 ? 16.433 7.166 -41.316 1.00 42.79 642 GLY A CA 1
ATOM 4831 C C . GLY A 1 619 ? 17.334 6.557 -40.258 1.00 43.09 642 GLY A C 1
ATOM 4832 O O . GLY A 1 619 ? 17.961 7.246 -39.450 1.00 40.93 642 GLY A O 1
ATOM 4833 N N . GLY A 1 620 ? 17.393 5.237 -40.259 1.00 42.01 643 GLY A N 1
ATOM 4834 C CA . GLY A 1 620 ? 18.291 4.516 -39.387 1.00 40.73 643 GLY A CA 1
ATOM 4835 C C . GLY A 1 620 ? 17.564 3.689 -38.346 1.00 35.17 643 GLY A C 1
ATOM 4836 O O . GLY A 1 620 ? 16.387 3.347 -38.480 1.00 33.62 643 GLY A O 1
ATOM 4837 N N . ARG A 1 621 ? 18.290 3.376 -37.278 1.00 36.17 644 ARG A N 1
ATOM 4838 C CA . ARG A 1 621 ? 17.834 2.412 -36.288 1.00 34.52 644 ARG A CA 1
ATOM 4839 C C . ARG A 1 621 ? 17.014 3.092 -35.199 1.00 34.97 644 ARG A C 1
ATOM 4840 O O . ARG A 1 621 ? 17.437 4.105 -34.632 1.00 38.01 644 ARG A O 1
ATOM 4848 N N . TYR A 1 622 ? 15.842 2.527 -34.916 1.00 31.49 645 TYR A N 1
ATOM 4849 C CA . TYR A 1 622 ? 15.011 2.913 -33.784 1.00 29.85 645 TYR A CA 1
ATOM 4850 C C . TYR A 1 622 ? 14.908 1.725 -32.840 1.00 31.68 645 TYR A C 1
ATOM 4851 O O . TYR A 1 622 ? 14.687 0.595 -33.288 1.00 30.67 645 TYR A O 1
ATOM 4860 N N . ASP A 1 623 ? 15.085 1.975 -31.545 1.00 30.38 646 ASP A N 1
ATOM 4861 C CA . ASP A 1 623 ? 14.983 0.941 -30.523 1.00 32.28 646 ASP A CA 1
ATOM 4862 C C . ASP A 1 623 ? 13.872 1.294 -29.545 1.00 32.45 646 ASP A C 1
ATOM 4863 O O . ASP A 1 623 ? 13.765 2.441 -29.100 1.00 33.67 646 ASP A O 1
ATOM 4868 N N . CYS A 1 624 ? 13.053 0.307 -29.205 1.00 33.38 647 CYS A N 1
ATOM 4869 C CA . CYS A 1 624 ? 12.007 0.468 -28.203 1.00 35.22 647 CYS A CA 1
ATOM 4870 C C . CYS A 1 624 ? 12.332 -0.409 -27.001 1.00 31.87 647 CYS A C 1
ATOM 4871 O O . CYS A 1 624 ? 12.419 -1.634 -27.130 1.00 33.57 647 CYS A O 1
ATOM 4874 N N . HIS A 1 625 ? 12.506 0.218 -25.840 1.00 33.98 648 HIS A N 1
ATOM 4875 C CA . HIS A 1 625 ? 12.735 -0.484 -24.582 1.00 33.56 648 HIS A CA 1
ATOM 4876 C C . HIS A 1 625 ? 11.488 -0.391 -23.712 1.00 36.33 648 HIS A C 1
ATOM 4877 O O . HIS A 1 625 ? 10.921 0.694 -23.543 1.00 28.80 648 HIS A O 1
ATOM 4884 N N . LEU A 1 626 ? 11.068 -1.528 -23.158 1.00 36.64 649 LEU A N 1
ATOM 4885 C CA . LEU A 1 626 ? 9.925 -1.585 -22.257 1.00 36.51 649 LEU A CA 1
ATOM 4886 C C . LEU A 1 626 ? 10.350 -2.288 -20.980 1.00 36.30 649 LEU A C 1
ATOM 4887 O O . LEU A 1 626 ? 10.902 -3.390 -21.034 1.00 37.88 649 LEU A O 1
ATOM 4892 N N . GLY A 1 627 ? 10.092 -1.651 -19.841 1.00 41.78 650 GLY A N 1
ATOM 4893 C CA . GLY A 1 627 ? 10.431 -2.240 -18.556 1.00 48.62 650 GLY A CA 1
ATOM 4894 C C . GLY A 1 627 ? 11.902 -2.536 -18.378 1.00 52.65 650 GLY A C 1
ATOM 4895 O O . GLY A 1 627 ? 12.255 -3.501 -17.690 1.00 53.14 650 GLY A O 1
ATOM 4896 N N . GLY A 1 628 ? 12.775 -1.737 -18.991 1.00 50.55 651 GLY A N 1
ATOM 4897 C CA . GLY A 1 628 ? 14.205 -1.934 -18.868 1.00 52.93 651 GLY A CA 1
ATOM 4898 C C . GLY A 1 628 ? 14.803 -2.974 -19.788 1.00 50.84 651 GLY A C 1
ATOM 4899 O O . GLY A 1 628 ? 15.953 -3.375 -19.575 1.00 56.55 651 GLY A O 1
ATOM 4900 N N . SER A 1 629 ? 14.068 -3.426 -20.801 1.00 40.79 652 SER A N 1
ATOM 4901 C CA . SER A 1 629 ? 14.560 -4.429 -21.737 1.00 37.50 652 SER A CA 1
ATOM 4902 C C . SER A 1 629 ? 14.264 -3.998 -23.165 1.00 36.61 652 SER A C 1
ATOM 4903 O O . SER A 1 629 ? 13.175 -3.493 -23.457 1.00 36.64 652 SER A O 1
ATOM 4906 N N . LEU A 1 630 ? 15.237 -4.206 -24.051 1.00 35.21 653 LEU A N 1
ATOM 4907 C CA . LEU A 1 630 ? 15.019 -3.965 -25.469 1.00 34.66 653 LEU A CA 1
ATOM 4908 C C . LEU A 1 630 ? 13.903 -4.865 -25.976 1.00 31.88 653 LEU A C 1
ATOM 4909 O O . LEU A 1 630 ? 13.974 -6.089 -25.843 1.00 31.50 653 LEU A O 1
ATOM 4914 N N . LEU A 1 631 ? 12.869 -4.256 -26.555 1.00 32.68 654 LEU A N 1
ATOM 4915 C CA . LEU A 1 631 ? 11.670 -4.977 -26.969 1.00 29.93 654 LEU A CA 1
ATOM 4916 C C . LEU A 1 631 ? 11.618 -5.222 -28.472 1.00 32.37 654 LEU A C 1
ATOM 4917 O O . LEU A 1 631 ? 11.420 -6.360 -28.903 1.00 32.50 654 LEU A O 1
ATOM 4922 N N . CYS A 1 632 ? 11.778 -4.175 -29.281 1.00 34.52 655 CYS A N 1
ATOM 4923 C CA . CYS A 1 632 ? 11.817 -4.329 -30.729 1.00 38.19 655 CYS A CA 1
ATOM 4924 C C . CYS A 1 632 ? 12.651 -3.201 -31.321 1.00 33.82 655 CYS A C 1
ATOM 4925 O O . CYS A 1 632 ? 12.919 -2.191 -30.666 1.00 36.08 655 CYS A O 1
ATOM 4928 N N . SER A 1 633 ? 13.071 -3.392 -32.569 1.00 30.01 656 SER A N 1
ATOM 4929 C CA . SER A 1 633 ? 14.011 -2.488 -33.213 1.00 29.82 656 SER A CA 1
ATOM 4930 C C . SER A 1 633 ? 13.677 -2.367 -34.695 1.00 33.89 656 SER A C 1
ATOM 4931 O O . SER A 1 633 ? 13.319 -3.358 -35.334 1.00 34.85 656 SER A O 1
ATOM 4934 N N . TYR A 1 634 ? 13.797 -1.152 -35.234 1.00 33.00 657 TYR A N 1
ATOM 4935 C CA . TYR A 1 634 ? 13.480 -0.851 -36.626 1.00 36.44 657 TYR A CA 1
ATOM 4936 C C . TYR A 1 634 ? 14.671 -0.205 -37.319 1.00 36.35 657 TYR A C 1
ATOM 4937 O O . TYR A 1 634 ? 15.452 0.520 -36.698 1.00 38.16 657 TYR A O 1
ATOM 4946 N N . ASN A 1 635 ? 14.790 -0.453 -38.623 1.00 31.64 658 ASN A N 1
ATOM 4947 C CA . ASN A 1 635 ? 15.760 0.233 -39.471 1.00 35.86 658 ASN A CA 1
ATOM 4948 C C . ASN A 1 635 ? 14.999 0.902 -40.607 1.00 39.63 658 ASN A C 1
ATOM 4949 O O . ASN A 1 635 ? 14.432 0.220 -41.468 1.00 42.37 658 ASN A O 1
ATOM 4954 N N . ILE A 1 636 ? 14.993 2.231 -40.615 1.00 40.16 659 ILE A N 1
ATOM 4955 C CA . ILE A 1 636 ? 14.232 3.005 -41.588 1.00 43.49 659 ILE A CA 1
ATOM 4956 C C . ILE A 1 636 ? 15.152 3.442 -42.716 1.00 44.95 659 ILE A C 1
ATOM 4957 O O . ILE A 1 636 ? 16.204 4.048 -42.477 1.00 48.09 659 ILE A O 1
ATOM 4962 N N . THR A 1 637 ? 14.757 3.132 -43.943 1.00 46.77 660 THR A N 1
ATOM 4963 C CA . THR A 1 637 ? 15.364 3.692 -45.137 1.00 46.82 660 THR A CA 1
ATOM 4964 C C . THR A 1 637 ? 14.341 4.588 -45.818 1.00 47.47 660 THR A C 1
ATOM 4965 O O . THR A 1 637 ? 13.166 4.225 -45.931 1.00 52.55 660 THR A O 1
ATOM 4969 N N . VAL A 1 638 ? 14.780 5.767 -46.245 1.00 45.30 661 VAL A N 1
ATOM 4970 C CA . VAL A 1 638 ? 13.896 6.770 -46.826 1.00 45.44 661 VAL A CA 1
ATOM 4971 C C . VAL A 1 638 ? 14.059 6.741 -48.338 1.00 53.18 661 VAL A C 1
ATOM 4972 O O . VAL A 1 638 ? 15.183 6.814 -48.850 1.00 53.17 661 VAL A O 1
ATOM 4976 N N . ASP A 1 639 ? 12.942 6.632 -49.051 1.00 55.55 662 ASP A N 1
ATOM 4977 C CA . ASP A 1 639 ? 12.946 6.525 -50.500 1.00 60.06 662 ASP A CA 1
ATOM 4978 C C . ASP A 1 639 ? 12.025 7.584 -51.090 1.00 70.45 662 ASP A C 1
ATOM 4979 O O . ASP A 1 639 ? 11.150 8.127 -50.413 1.00 57.81 662 ASP A O 1
ATOM 4984 N N . ALA A 1 640 ? 12.236 7.872 -52.371 1.00 42.83 663 ALA A N 1
ATOM 4985 C CA . ALA A 1 640 ? 11.459 8.898 -53.049 1.00 49.70 663 ALA A CA 1
ATOM 4986 C C . ALA A 1 640 ? 10.005 8.471 -53.222 1.00 59.52 663 ALA A C 1
ATOM 4987 O O . ALA A 1 640 ? 9.687 7.283 -53.329 1.00 53.57 663 ALA A O 1
ATOM 4989 N N . HIS A 1 641 ? 9.118 9.467 -53.237 1.00 71.26 664 HIS A N 1
ATOM 4990 C CA . HIS A 1 641 ? 7.732 9.264 -53.639 1.00 82.82 664 HIS A CA 1
ATOM 4991 C C . HIS A 1 641 ? 7.695 8.837 -55.101 1.00 85.23 664 HIS A C 1
ATOM 4992 O O . HIS A 1 641 ? 7.976 9.641 -55.996 1.00 83.86 664 HIS A O 1
ATOM 4999 N N . ARG A 1 642 ? 7.368 7.574 -55.354 1.00 86.97 665 ARG A N 1
ATOM 5000 C CA . ARG A 1 642 ? 7.406 7.036 -56.709 1.00 87.50 665 ARG A CA 1
ATOM 5001 C C . ARG A 1 642 ? 6.019 6.627 -57.189 1.00 86.89 665 ARG A C 1
ATOM 5002 O O . ARG A 1 642 ? 5.257 7.456 -57.687 1.00 86.41 665 ARG A O 1
ATOM 5010 N N . ASN B 1 9 ? 0.460 25.845 -32.682 1.00 51.35 32 ASN B N 1
ATOM 5011 C CA . ASN B 1 9 ? -0.808 25.506 -33.318 1.00 59.33 32 ASN B CA 1
ATOM 5012 C C . ASN B 1 9 ? -1.562 24.448 -32.512 1.00 56.79 32 ASN B C 1
ATOM 5013 O O . ASN B 1 9 ? -2.328 23.656 -33.061 1.00 51.35 32 ASN B O 1
ATOM 5018 N N . PHE B 1 10 ? -1.342 24.457 -31.198 1.00 47.27 33 PHE B N 1
ATOM 5019 C CA . PHE B 1 10 ? -2.020 23.566 -30.271 1.00 46.39 33 PHE B CA 1
ATOM 5020 C C . PHE B 1 10 ? -2.303 24.323 -28.982 1.00 47.47 33 PHE B C 1
ATOM 5021 O O . PHE B 1 10 ? -1.726 25.380 -28.718 1.00 48.76 33 PHE B O 1
ATOM 5029 N N . TYR B 1 11 ? -3.199 23.765 -28.175 1.00 47.26 34 TYR B N 1
ATOM 5030 C CA . TYR B 1 11 ? -3.306 24.190 -26.788 1.00 49.70 34 TYR B CA 1
ATOM 5031 C C . TYR B 1 11 ? -2.053 23.764 -26.031 1.00 50.19 34 TYR B C 1
ATOM 5032 O O . TYR B 1 11 ? -1.550 22.653 -26.214 1.00 49.81 34 TYR B O 1
ATOM 5041 N N . TYR B 1 12 ? -1.542 24.652 -25.181 1.00 51.62 35 TYR B N 1
ATOM 5042 C CA . TYR B 1 12 ? -0.349 24.364 -24.395 1.00 53.19 35 TYR B CA 1
ATOM 5043 C C . TYR B 1 12 ? -0.573 24.775 -22.948 1.00 62.67 35 TYR B C 1
ATOM 5044 O O . TYR B 1 12 ? -0.946 25.920 -22.670 1.00 55.60 35 TYR B O 1
ATOM 5053 N N . GLU B 1 13 ? -0.341 23.840 -22.033 1.00 61.40 36 GLU B N 1
ATOM 5054 C CA . GLU B 1 13 ? -0.482 24.089 -20.604 1.00 66.38 36 GLU B CA 1
ATOM 5055 C C . GLU B 1 13 ? 0.868 24.537 -20.056 1.00 63.59 36 GLU B C 1
ATOM 5056 O O . GLU B 1 13 ? 1.801 23.734 -19.950 1.00 61.83 36 GLU B O 1
ATOM 5062 N N . ARG B 1 14 ? 0.974 25.816 -19.716 1.00 68.40 37 ARG B N 1
ATOM 5063 C CA . ARG B 1 14 ? 2.215 26.333 -19.162 1.00 75.56 37 ARG B CA 1
ATOM 5064 C C . ARG B 1 14 ? 2.422 25.783 -17.751 1.00 72.97 37 ARG B C 1
ATOM 5065 O O . ARG B 1 14 ? 1.475 25.736 -16.959 1.00 68.46 37 ARG B O 1
ATOM 5073 N N . PRO B 1 15 ? 3.637 25.344 -17.415 1.00 76.59 38 PRO B N 1
ATOM 5074 C CA . PRO B 1 15 ? 3.880 24.792 -16.076 1.00 79.72 38 PRO B CA 1
ATOM 5075 C C . PRO B 1 15 ? 3.560 25.798 -14.980 1.00 77.68 38 PRO B C 1
ATOM 5076 O O . PRO B 1 15 ? 3.659 27.013 -15.169 1.00 71.42 38 PRO B O 1
ATOM 5080 N N . CYS B 1 16 ? 3.173 25.271 -13.819 1.00 82.82 39 CYS B N 1
ATOM 5081 C CA . CYS B 1 16 ? 2.722 26.095 -12.707 1.00 86.34 39 CYS B CA 1
ATOM 5082 C C . CYS B 1 16 ? 2.790 25.264 -11.432 1.00 86.72 39 CYS B C 1
ATOM 5083 O O . CYS B 1 16 ? 2.410 24.091 -11.441 1.00 83.40 39 CYS B O 1
ATOM 5086 N N . CYS B 1 17 ? 3.267 25.867 -10.342 1.00 88.91 40 CYS B N 1
ATOM 5087 C CA . CYS B 1 17 ? 3.689 27.266 -10.297 1.00 90.40 40 CYS B CA 1
ATOM 5088 C C . CYS B 1 17 ? 4.960 27.440 -9.469 1.00 91.65 40 CYS B C 1
ATOM 5089 O O . CYS B 1 17 ? 4.958 28.176 -8.482 1.00 99.50 40 CYS B O 1
ATOM 5092 N N . THR B 1 18 ? 6.040 26.768 -9.856 1.00 88.29 41 THR B N 1
ATOM 5093 C CA . THR B 1 18 ? 7.295 26.877 -9.116 1.00 93.66 41 THR B CA 1
ATOM 5094 C C . THR B 1 18 ? 7.916 28.260 -9.284 1.00 94.50 41 THR B C 1
ATOM 5095 O O . THR B 1 18 ? 8.895 28.596 -8.617 1.00 90.52 41 THR B O 1
ATOM 5099 N N . ASP B 1 33 ? -1.427 36.623 -11.805 1.00 82.00 56 ASP B N 1
ATOM 5100 C CA . ASP B 1 33 ? -0.670 35.858 -12.789 1.00 83.19 56 ASP B CA 1
ATOM 5101 C C . ASP B 1 33 ? 0.769 35.601 -12.348 1.00 84.00 56 ASP B C 1
ATOM 5102 O O . ASP B 1 33 ? 1.555 35.018 -13.096 1.00 87.10 56 ASP B O 1
ATOM 5107 N N . HIS B 1 34 ? 1.116 36.029 -11.138 1.00 77.35 57 HIS B N 1
ATOM 5108 C CA . HIS B 1 34 ? 2.494 35.992 -10.676 1.00 72.58 57 HIS B CA 1
ATOM 5109 C C . HIS B 1 34 ? 2.649 35.058 -9.483 1.00 63.77 57 HIS B C 1
ATOM 5110 O O . HIS B 1 34 ? 1.697 34.776 -8.749 1.00 54.74 57 HIS B O 1
ATOM 5117 N N . VAL B 1 35 ? 3.878 34.576 -9.309 1.00 62.02 58 VAL B N 1
ATOM 5118 C CA . VAL B 1 35 ? 4.261 33.727 -8.189 1.00 57.84 58 VAL B CA 1
ATOM 5119 C C . VAL B 1 35 ? 5.504 34.333 -7.556 1.00 53.29 58 VAL B C 1
ATOM 5120 O O . VAL B 1 35 ? 6.537 34.478 -8.222 1.00 54.58 58 VAL B O 1
ATOM 5124 N N . ARG B 1 36 ? 5.407 34.691 -6.282 1.00 45.95 59 ARG B N 1
ATOM 5125 C CA . ARG B 1 36 ? 6.513 35.270 -5.541 1.00 47.86 59 ARG B CA 1
ATOM 5126 C C . ARG B 1 36 ? 6.954 34.315 -4.439 1.00 49.08 59 ARG B C 1
ATOM 5127 O O . ARG B 1 36 ? 6.189 33.456 -3.990 1.00 46.08 59 ARG B O 1
ATOM 5135 N N . GLU B 1 37 ? 8.208 34.464 -4.012 1.00 47.88 60 GLU B N 1
ATOM 5136 C CA . GLU B 1 37 ? 8.791 33.571 -3.020 1.00 46.92 60 GLU B CA 1
ATOM 5137 C C . GLU B 1 37 ? 9.501 34.364 -1.933 1.00 49.36 60 GLU B C 1
ATOM 5138 O O . GLU B 1 37 ? 10.181 35.354 -2.214 1.00 52.16 60 GLU B O 1
ATOM 5144 N N . PHE B 1 38 ? 9.335 33.917 -0.689 1.00 46.07 61 PHE B N 1
ATOM 5145 C CA . PHE B 1 38 ? 10.100 34.415 0.450 1.00 47.63 61 PHE B CA 1
ATOM 5146 C C . PHE B 1 38 ? 10.887 33.238 1.011 1.00 47.33 61 PHE B C 1
ATOM 5147 O O . PHE B 1 38 ? 10.296 32.275 1.512 1.00 48.23 61 PHE B O 1
ATOM 5155 N N . ASN B 1 39 ? 12.213 33.311 0.921 1.00 46.64 62 ASN B N 1
ATOM 5156 C CA . ASN B 1 39 ? 13.085 32.200 1.291 1.00 53.46 62 ASN B CA 1
ATOM 5157 C C . ASN B 1 39 ? 14.276 32.745 2.062 1.00 55.47 62 ASN B C 1
ATOM 5158 O O . ASN B 1 39 ? 15.065 33.521 1.517 1.00 53.43 62 ASN B O 1
ATOM 5163 N N . CYS B 1 40 ? 14.411 32.328 3.323 1.00 51.94 63 CYS B N 1
ATOM 5164 C CA . CYS B 1 40 ? 15.577 32.637 4.142 1.00 55.26 63 CYS B CA 1
ATOM 5165 C C . CYS B 1 40 ? 16.266 31.361 4.612 1.00 53.96 63 CYS B C 1
ATOM 5166 O O . CYS B 1 40 ? 16.860 31.327 5.691 1.00 54.05 63 CYS B O 1
ATOM 5169 N N . GLY B 1 41 ? 16.182 30.303 3.815 1.00 50.62 64 GLY B N 1
ATOM 5170 C CA . GLY B 1 41 ? 16.707 29.007 4.197 1.00 54.70 64 GLY B CA 1
ATOM 5171 C C . GLY B 1 41 ? 15.626 28.125 4.788 1.00 44.19 64 GLY B C 1
ATOM 5172 O O . GLY B 1 41 ? 14.466 28.516 4.945 1.00 51.29 64 GLY B O 1
ATOM 5173 N N . LYS B 1 42 ? 16.026 26.900 5.117 1.00 43.92 65 LYS B N 1
ATOM 5174 C CA . LYS B 1 42 ? 15.109 25.918 5.694 1.00 42.24 65 LYS B CA 1
ATOM 5175 C C . LYS B 1 42 ? 14.897 26.271 7.161 1.00 44.09 65 LYS B C 1
ATOM 5176 O O . LYS B 1 42 ? 15.611 25.804 8.050 1.00 45.86 65 LYS B O 1
ATOM 5182 N N . LEU B 1 43 ? 13.901 27.118 7.414 1.00 42.35 66 LEU B N 1
ATOM 5183 C CA . LEU B 1 43 ? 13.592 27.588 8.759 1.00 42.82 66 LEU B CA 1
ATOM 5184 C C . LEU B 1 43 ? 12.283 27.021 9.290 1.00 44.24 66 LEU B C 1
ATOM 5185 O O . LEU B 1 43 ? 11.816 27.453 10.352 1.00 46.66 66 LEU B O 1
ATOM 5190 N N . TYR B 1 44 ? 11.679 26.068 8.578 1.00 41.68 67 TYR B N 1
ATOM 5191 C CA . TYR B 1 44 ? 10.457 25.402 9.022 1.00 41.27 67 TYR B CA 1
ATOM 5192 C C . TYR B 1 44 ? 9.337 26.419 9.255 1.00 42.59 67 TYR B C 1
ATOM 5193 O O . TYR B 1 44 ? 8.830 26.590 10.368 1.00 37.24 67 TYR B O 1
ATOM 5202 N N . TYR B 1 45 ? 8.967 27.108 8.173 1.00 39.53 68 TYR B N 1
ATOM 5203 C CA . TYR B 1 45 ? 7.905 28.109 8.215 1.00 35.14 68 TYR B CA 1
ATOM 5204 C C . TYR B 1 45 ? 6.544 27.444 8.382 1.00 38.16 68 TYR B C 1
ATOM 5205 O O . TYR B 1 45 ? 5.910 27.065 7.393 1.00 38.68 68 TYR B O 1
ATOM 5214 N N . ARG B 1 46 ? 6.073 27.299 9.624 1.00 33.76 69 ARG B N 1
ATOM 5215 C CA . ARG B 1 46 ? 4.879 26.509 9.871 1.00 35.75 69 ARG B CA 1
ATOM 5216 C C . ARG B 1 46 ? 3.741 27.267 10.541 1.00 32.16 69 ARG B C 1
ATOM 5217 O O . ARG B 1 46 ? 2.671 26.682 10.738 1.00 29.51 69 ARG B O 1
ATOM 5225 N N . THR B 1 47 ? 3.923 28.542 10.876 1.00 34.87 70 THR B N 1
ATOM 5226 C CA . THR B 1 47 ? 2.900 29.322 11.561 1.00 37.88 70 THR B CA 1
ATOM 5227 C C . THR B 1 47 ? 2.644 30.611 10.799 1.00 29.69 70 THR B C 1
ATOM 5228 O O . THR B 1 47 ? 3.575 31.377 10.541 1.00 33.13 70 THR B O 1
ATOM 5232 N N . PHE B 1 48 ? 1.385 30.851 10.452 1.00 28.98 71 PHE B N 1
ATOM 5233 C CA . PHE B 1 48 ? 0.958 32.091 9.821 1.00 29.95 71 PHE B CA 1
ATOM 5234 C C . PHE B 1 48 ? 0.007 32.840 10.739 1.00 29.95 71 PHE B C 1
ATOM 5235 O O . PHE B 1 48 ? -0.862 32.235 11.372 1.00 32.64 71 PHE B O 1
ATOM 5243 N N . HIS B 1 49 ? 0.159 34.159 10.788 1.00 32.20 72 HIS B N 1
ATOM 5244 C CA . HIS B 1 49 ? -0.871 35.035 11.337 1.00 33.17 72 HIS B CA 1
ATOM 5245 C C . HIS B 1 49 ? -1.018 36.217 10.392 1.00 33.22 72 HIS B C 1
ATOM 5246 O O . HIS B 1 49 ? -0.124 37.067 10.311 1.00 36.94 72 HIS B O 1
ATOM 5253 N N . MET B 1 50 ? -2.144 36.275 9.688 1.00 33.58 73 MET B N 1
ATOM 5254 C CA . MET B 1 50 ? -2.374 37.303 8.687 1.00 36.15 73 MET B CA 1
ATOM 5255 C C . MET B 1 50 ? -3.091 38.496 9.303 1.00 40.77 73 MET B C 1
ATOM 5256 O O . MET B 1 50 ? -4.086 38.333 10.015 1.00 45.09 73 MET B O 1
ATOM 5261 N N . ASN B 1 51 ? -2.583 39.694 9.019 1.00 44.28 74 ASN B N 1
ATOM 5262 C CA . ASN B 1 51 ? -3.235 40.947 9.396 1.00 48.55 74 ASN B CA 1
ATOM 5263 C C . ASN B 1 51 ? -3.345 41.791 8.130 1.00 46.70 74 ASN B C 1
ATOM 5264 O O . ASN B 1 51 ? -2.383 42.456 7.735 1.00 46.62 74 ASN B O 1
ATOM 5269 N N . GLU B 1 52 ? -4.519 41.761 7.496 1.00 46.22 75 GLU B N 1
ATOM 5270 C CA . GLU B 1 52 ? -4.704 42.506 6.256 1.00 47.00 75 GLU B CA 1
ATOM 5271 C C . GLU B 1 52 ? -4.738 44.011 6.494 1.00 48.39 75 GLU B C 1
ATOM 5272 O O . GLU B 1 52 ? -4.289 44.779 5.636 1.00 50.05 75 GLU B O 1
ATOM 5278 N N . ASP B 1 53 ? -5.261 44.454 7.641 1.00 52.22 76 ASP B N 1
ATOM 5279 C CA . ASP B 1 53 ? -5.286 45.885 7.933 1.00 57.75 76 ASP B CA 1
ATOM 5280 C C . ASP B 1 53 ? -3.883 46.475 7.923 1.00 56.76 76 ASP B C 1
ATOM 5281 O O . ASP B 1 53 ? -3.678 47.606 7.468 1.00 60.14 76 ASP B O 1
ATOM 5286 N N . ARG B 1 54 ? -2.903 45.721 8.413 1.00 56.13 77 ARG B N 1
ATOM 5287 C CA . ARG B 1 54 ? -1.510 46.139 8.394 1.00 56.04 77 ARG B CA 1
ATOM 5288 C C . ARG B 1 54 ? -0.745 45.542 7.222 1.00 53.14 77 ARG B C 1
ATOM 5289 O O . ARG B 1 54 ? 0.482 45.679 7.162 1.00 52.78 77 ARG B O 1
ATOM 5297 N N . ASP B 1 55 ? -1.446 44.886 6.292 1.00 53.97 78 ASP B N 1
ATOM 5298 C CA . ASP B 1 55 ? -0.851 44.352 5.067 1.00 48.08 78 ASP B CA 1
ATOM 5299 C C . ASP B 1 55 ? 0.357 43.473 5.376 1.00 45.95 78 ASP B C 1
ATOM 5300 O O . ASP B 1 55 ? 1.391 43.539 4.707 1.00 46.58 78 ASP B O 1
ATOM 5305 N N . THR B 1 56 ? 0.223 42.636 6.399 1.00 47.78 79 THR B N 1
ATOM 5306 C CA . THR B 1 56 ? 1.339 41.873 6.932 1.00 46.07 79 THR B CA 1
ATOM 5307 C C . THR B 1 56 ? 0.953 40.412 7.092 1.00 41.99 79 THR B C 1
ATOM 5308 O O . THR B 1 56 ? -0.148 40.095 7.551 1.00 40.63 79 THR B O 1
ATOM 5312 N N . LEU B 1 57 ? 1.865 39.528 6.705 1.00 42.26 80 LEU B N 1
ATOM 5313 C CA . LEU B 1 57 ? 1.788 38.113 7.042 1.00 39.93 80 LEU B CA 1
ATOM 5314 C C . LEU B 1 57 ? 2.889 37.831 8.057 1.00 43.16 80 LEU B C 1
ATOM 5315 O O . LEU B 1 57 ? 4.077 37.851 7.716 1.00 41.11 80 LEU B O 1
ATOM 5320 N N . TYR B 1 58 ? 2.498 37.593 9.305 1.00 37.47 81 TYR B N 1
ATOM 5321 C CA . TYR B 1 58 ? 3.459 37.202 10.323 1.00 42.62 81 TYR B CA 1
ATOM 5322 C C . TYR B 1 58 ? 3.736 35.710 10.200 1.00 36.39 81 TYR B C 1
ATOM 5323 O O . TYR B 1 58 ? 2.806 34.899 10.132 1.00 36.87 81 TYR B O 1
ATOM 5332 N N . VAL B 1 59 ? 5.012 35.346 10.162 1.00 38.42 82 VAL B N 1
ATOM 5333 C CA . VAL B 1 59 ? 5.420 33.961 9.972 1.00 40.82 82 VAL B CA 1
ATOM 5334 C C . VAL B 1 59 ? 6.277 33.533 11.153 1.00 40.94 82 VAL B C 1
ATOM 5335 O O . VAL B 1 59 ? 7.281 34.182 11.469 1.00 43.73 82 VAL B O 1
ATOM 5339 N N . GLY B 1 60 ? 5.875 32.442 11.801 1.00 39.12 83 GLY B N 1
ATOM 5340 C CA . GLY B 1 60 ? 6.658 31.837 12.859 1.00 42.17 83 GLY B CA 1
ATOM 5341 C C . GLY B 1 60 ? 7.494 30.704 12.294 1.00 34.30 83 GLY B C 1
ATOM 5342 O O . GLY B 1 60 ? 6.995 29.865 11.542 1.00 36.49 83 GLY B O 1
ATOM 5343 N N . ALA B 1 61 ? 8.770 30.695 12.661 1.00 39.03 84 ALA B N 1
ATOM 5344 C CA . ALA B 1 61 ? 9.711 29.714 12.146 1.00 36.06 84 ALA B CA 1
ATOM 5345 C C . ALA B 1 61 ? 10.686 29.350 13.260 1.00 44.63 84 ALA B C 1
ATOM 5346 O O . ALA B 1 61 ? 10.467 29.653 14.440 1.00 41.43 84 ALA B O 1
ATOM 5348 N N . MET B 1 62 ? 11.777 28.699 12.871 1.00 41.91 85 MET B N 1
ATOM 5349 C CA . MET B 1 62 ? 12.809 28.274 13.804 1.00 41.42 85 MET B CA 1
ATOM 5350 C C . MET B 1 62 ? 13.538 29.497 14.341 1.00 47.71 85 MET B C 1
ATOM 5351 O O . MET B 1 62 ? 14.201 30.211 13.582 1.00 51.78 85 MET B O 1
ATOM 5356 N N . ASP B 1 63 ? 13.390 29.756 15.644 1.00 43.98 86 ASP B N 1
ATOM 5357 C CA . ASP B 1 63 ? 14.085 30.832 16.348 1.00 43.15 86 ASP B CA 1
ATOM 5358 C C . ASP B 1 63 ? 13.683 32.219 15.858 1.00 43.73 86 ASP B C 1
ATOM 5359 O O . ASP B 1 63 ? 14.369 33.200 16.157 1.00 45.72 86 ASP B O 1
ATOM 5364 N N . ARG B 1 64 ? 12.583 32.345 15.116 1.00 42.21 87 ARG B N 1
ATOM 5365 C CA . ARG B 1 64 ? 12.304 33.604 14.438 1.00 50.19 87 ARG B CA 1
ATOM 5366 C C . ARG B 1 64 ? 10.811 33.823 14.258 1.00 41.70 87 ARG B C 1
ATOM 5367 O O . ARG B 1 64 ? 10.034 32.874 14.124 1.00 40.20 87 ARG B O 1
ATOM 5375 N N . VAL B 1 65 ? 10.432 35.100 14.231 1.00 42.95 88 VAL B N 1
ATOM 5376 C CA . VAL B 1 65 ? 9.160 35.562 13.687 1.00 45.24 88 VAL B CA 1
ATOM 5377 C C . VAL B 1 65 ? 9.474 36.599 12.616 1.00 50.84 88 VAL B C 1
ATOM 5378 O O . VAL B 1 65 ? 10.236 37.538 12.869 1.00 54.62 88 VAL B O 1
ATOM 5382 N N . PHE B 1 66 ? 8.902 36.425 11.423 1.00 50.59 89 PHE B N 1
ATOM 5383 C CA . PHE B 1 66 ? 9.093 37.348 10.312 1.00 47.67 89 PHE B CA 1
ATOM 5384 C C . PHE B 1 66 ? 7.879 38.253 10.137 1.00 43.16 89 PHE B C 1
ATOM 5385 O O . PHE B 1 66 ? 6.736 37.842 10.354 1.00 41.40 89 PHE B O 1
ATOM 5393 N N . ARG B 1 67 ? 8.137 39.485 9.713 1.00 45.74 90 ARG B N 1
ATOM 5394 C CA . ARG B 1 67 ? 7.098 40.442 9.333 1.00 47.24 90 ARG B CA 1
ATOM 5395 C C . ARG B 1 67 ? 7.157 40.567 7.811 1.00 51.08 90 ARG B C 1
ATOM 5396 O O . ARG B 1 67 ? 7.887 41.396 7.266 1.00 54.49 90 ARG B O 1
ATOM 5404 N N . VAL B 1 68 ? 6.385 39.726 7.125 1.00 52.56 91 VAL B N 1
ATOM 5405 C CA . VAL B 1 68 ? 6.431 39.603 5.671 1.00 46.56 91 VAL B CA 1
ATOM 5406 C C . VAL B 1 68 ? 5.357 40.483 5.048 1.00 44.80 91 VAL B C 1
ATOM 5407 O O . VAL B 1 68 ? 4.205 40.492 5.497 1.00 43.68 91 VAL B O 1
ATOM 5411 N N . ASN B 1 69 ? 5.733 41.218 4.001 1.00 48.87 92 ASN B N 1
ATOM 5412 C CA . ASN B 1 69 ? 4.790 42.091 3.313 1.00 50.52 92 ASN B CA 1
ATOM 5413 C C . ASN B 1 69 ? 3.744 41.267 2.571 1.00 53.16 92 ASN B C 1
ATOM 5414 O O . ASN B 1 69 ? 4.080 40.408 1.749 1.00 50.88 92 ASN B O 1
ATOM 5419 N N . LEU B 1 70 ? 2.468 41.548 2.850 1.00 53.15 93 LEU B N 1
ATOM 5420 C CA . LEU B 1 70 ? 1.386 40.755 2.276 1.00 48.65 93 LEU B CA 1
ATOM 5421 C C . LEU B 1 70 ? 1.198 41.042 0.792 1.00 52.03 93 LEU B C 1
ATOM 5422 O O . LEU B 1 70 ? 0.845 40.136 0.026 1.00 45.40 93 LEU B O 1
ATOM 5427 N N . GLN B 1 71 ? 1.431 42.286 0.363 1.00 56.56 94 GLN B N 1
ATOM 5428 C CA . GLN B 1 71 ? 1.275 42.614 -1.050 1.00 55.18 94 GLN B CA 1
ATOM 5429 C C . GLN B 1 71 ? 2.281 41.858 -1.906 1.00 51.99 94 GLN B C 1
ATOM 5430 O O . GLN B 1 71 ? 1.933 41.328 -2.967 1.00 46.82 94 GLN B O 1
ATOM 5436 N N . ASN B 1 72 ? 3.533 41.792 -1.459 1.00 49.90 95 ASN B N 1
ATOM 5437 C CA . ASN B 1 72 ? 4.593 41.141 -2.224 1.00 48.10 95 ASN B CA 1
ATOM 5438 C C . ASN B 1 72 ? 5.588 40.580 -1.212 1.00 49.57 95 ASN B C 1
ATOM 5439 O O . ASN B 1 72 ? 6.421 41.321 -0.681 1.00 50.02 95 ASN B O 1
ATOM 5444 N N . ILE B 1 73 ? 5.495 39.274 -0.951 1.00 50.10 96 ILE B N 1
ATOM 5445 C CA . ILE B 1 73 ? 6.325 38.668 0.082 1.00 49.81 96 ILE B CA 1
ATOM 5446 C C . ILE B 1 73 ? 7.804 38.708 -0.283 1.00 53.14 96 ILE B C 1
ATOM 5447 O O . ILE B 1 73 ? 8.657 38.633 0.609 1.00 47.07 96 ILE B O 1
ATOM 5452 N N . SER B 1 74 ? 8.133 38.843 -1.572 1.00 51.71 97 SER B N 1
ATOM 5453 C CA . SER B 1 74 ? 9.530 38.903 -1.986 1.00 49.59 97 SER B CA 1
ATOM 5454 C C . SER B 1 74 ? 10.200 40.214 -1.596 1.00 57.97 97 SER B C 1
ATOM 5455 O O . SER B 1 74 ? 11.433 40.265 -1.525 1.00 60.79 97 SER B O 1
ATOM 5458 N N . SER B 1 75 ? 9.425 41.268 -1.344 1.00 58.46 98 SER B N 1
ATOM 5459 C CA . SER B 1 75 ? 9.981 42.567 -0.980 1.00 59.34 98 SER B CA 1
ATOM 5460 C C . SER B 1 75 ? 10.464 42.630 0.464 1.00 58.66 98 SER B C 1
ATOM 5461 O O . SER B 1 75 ? 11.035 43.651 0.864 1.00 61.43 98 SER B O 1
ATOM 5464 N N . SER B 1 76 ? 10.252 41.580 1.250 1.00 57.26 99 SER B N 1
ATOM 5465 C CA . SER B 1 76 ? 10.677 41.553 2.642 1.00 57.86 99 SER B CA 1
ATOM 5466 C C . SER B 1 76 ? 12.125 41.090 2.745 1.00 62.15 99 SER B C 1
ATOM 5467 O O . SER B 1 76 ? 12.634 40.378 1.874 1.00 63.31 99 SER B O 1
ATOM 5470 N N . ASN B 1 77 ? 12.786 41.503 3.821 1.00 63.87 100 ASN B N 1
ATOM 5471 C CA . ASN B 1 77 ? 14.197 41.219 4.034 1.00 70.67 100 ASN B CA 1
ATOM 5472 C C . ASN B 1 77 ? 14.365 40.231 5.181 1.00 69.37 100 ASN B C 1
ATOM 5473 O O . ASN B 1 77 ? 13.714 40.358 6.223 1.00 67.78 100 ASN B O 1
ATOM 5478 N N . CYS B 1 78 ? 15.249 39.250 4.982 1.00 69.44 101 CYS B N 1
ATOM 5479 C CA . CYS B 1 78 ? 15.476 38.217 5.987 1.00 68.32 101 CYS B CA 1
ATOM 5480 C C . CYS B 1 78 ? 16.121 38.759 7.257 1.00 68.45 101 CYS B C 1
ATOM 5481 O O . CYS B 1 78 ? 16.002 38.128 8.312 1.00 70.77 101 CYS B O 1
ATOM 5484 N N . ASN B 1 79 ? 16.795 39.910 7.185 1.00 66.12 102 ASN B N 1
ATOM 5485 C CA . ASN B 1 79 ? 17.535 40.443 8.319 1.00 64.44 102 ASN B CA 1
ATOM 5486 C C . ASN B 1 79 ? 16.887 41.653 8.974 1.00 67.54 102 ASN B C 1
ATOM 5487 O O . ASN B 1 79 ? 17.204 41.946 10.131 1.00 71.51 102 ASN B O 1
ATOM 5492 N N . ARG B 1 80 ? 15.997 42.358 8.278 1.00 67.42 103 ARG B N 1
ATOM 5493 C CA . ARG B 1 80 ? 15.381 43.564 8.819 1.00 71.01 103 ARG B CA 1
ATOM 5494 C C . ARG B 1 80 ? 13.981 43.328 9.371 1.00 66.32 103 ARG B C 1
ATOM 5495 O O . ARG B 1 80 ? 13.621 43.910 10.398 1.00 62.56 103 ARG B O 1
ATOM 5503 N N . ASP B 1 81 ? 13.183 42.493 8.717 1.00 67.45 104 ASP B N 1
ATOM 5504 C CA . ASP B 1 81 ? 11.784 42.273 9.091 1.00 66.62 104 ASP B CA 1
ATOM 5505 C C . ASP B 1 81 ? 11.631 41.019 9.943 1.00 57.82 104 ASP B C 1
ATOM 5506 O O . ASP B 1 81 ? 10.791 40.163 9.670 1.00 49.17 104 ASP B O 1
ATOM 5511 N N . VAL B 1 82 ? 12.439 40.902 10.997 1.00 57.58 105 VAL B N 1
ATOM 5512 C CA . VAL B 1 82 ? 12.520 39.671 11.772 1.00 52.82 105 VAL B CA 1
ATOM 5513 C C . VAL B 1 82 ? 12.902 40.015 13.203 1.00 60.83 105 VAL B C 1
ATOM 5514 O O . VAL B 1 82 ? 13.544 41.035 13.468 1.00 68.78 105 VAL B O 1
ATOM 5518 N N . ILE B 1 83 ? 12.479 39.166 14.134 1.00 59.28 106 ILE B N 1
ATOM 5519 C CA . ILE B 1 83 ? 12.959 39.198 15.508 1.00 55.98 106 ILE B CA 1
ATOM 5520 C C . ILE B 1 83 ? 13.546 37.828 15.819 1.00 53.83 106 ILE B C 1
ATOM 5521 O O . ILE B 1 83 ? 12.940 36.798 15.498 1.00 47.50 106 ILE B O 1
ATOM 5526 N N . ASN B 1 84 ? 14.740 37.818 16.403 1.00 55.17 107 ASN B N 1
ATOM 5527 C CA . ASN B 1 84 ? 15.434 36.580 16.724 1.00 58.74 107 ASN B CA 1
ATOM 5528 C C . ASN B 1 84 ? 15.072 36.150 18.139 1.00 57.46 107 ASN B C 1
ATOM 5529 O O . ASN B 1 84 ? 15.194 36.937 19.081 1.00 57.53 107 ASN B O 1
ATOM 5534 N N . LEU B 1 85 ? 14.625 34.905 18.285 1.00 55.28 108 LEU B N 1
ATOM 5535 C CA . LEU B 1 85 ? 14.124 34.390 19.555 1.00 51.47 108 LEU B CA 1
ATOM 5536 C C . LEU B 1 85 ? 14.843 33.104 19.934 1.00 54.44 108 LEU B C 1
ATOM 5537 O O . LEU B 1 85 ? 14.237 32.158 20.446 1.00 60.44 108 LEU B O 1
ATOM 5542 N N . GLU B 1 86 ? 16.149 33.050 19.688 1.00 51.67 109 GLU B N 1
ATOM 5543 C CA . GLU B 1 86 ? 16.903 31.834 19.928 1.00 53.65 109 GLU B CA 1
ATOM 5544 C C . GLU B 1 86 ? 16.931 31.511 21.420 1.00 55.29 109 GLU B C 1
ATOM 5545 O O . GLU B 1 86 ? 16.966 32.418 22.257 1.00 58.02 109 GLU B O 1
ATOM 5551 N N . PRO B 1 87 ? 16.919 30.227 21.776 1.00 54.37 110 PRO B N 1
ATOM 5552 C CA . PRO B 1 87 ? 16.932 29.855 23.195 1.00 57.78 110 PRO B CA 1
ATOM 5553 C C . PRO B 1 87 ? 18.259 30.200 23.849 1.00 58.88 110 PRO B C 1
ATOM 5554 O O . PRO B 1 87 ? 19.307 30.238 23.199 1.00 59.55 110 PRO B O 1
ATOM 5558 N N . THR B 1 88 ? 18.193 30.492 25.148 1.00 55.62 111 THR B N 1
ATOM 5559 C CA . THR B 1 88 ? 19.391 30.749 25.933 1.00 57.89 111 THR B CA 1
ATOM 5560 C C . THR B 1 88 ? 20.281 29.509 25.953 1.00 59.43 111 THR B C 1
ATOM 5561 O O . THR B 1 88 ? 19.861 28.397 25.619 1.00 60.10 111 THR B O 1
ATOM 5565 N N . ARG B 1 89 ? 21.532 29.714 26.365 1.00 58.27 112 ARG B N 1
ATOM 5566 C CA . ARG B 1 89 ? 22.484 28.611 26.390 1.00 63.58 112 ARG B CA 1
ATOM 5567 C C . ARG B 1 89 ? 22.077 27.549 27.403 1.00 69.69 112 ARG B C 1
ATOM 5568 O O . ARG B 1 89 ? 22.247 26.350 27.152 1.00 74.06 112 ARG B O 1
ATOM 5576 N N . ASP B 1 90 ? 21.543 27.965 28.556 1.00 66.35 113 ASP B N 1
ATOM 5577 C CA . ASP B 1 90 ? 21.078 26.993 29.541 1.00 68.35 113 ASP B CA 1
ATOM 5578 C C . ASP B 1 90 ? 19.909 26.179 29.000 1.00 65.89 113 ASP B C 1
ATOM 5579 O O . ASP B 1 90 ? 19.818 24.969 29.242 1.00 63.14 113 ASP B O 1
ATOM 5584 N N . ASP B 1 91 ? 19.006 26.823 28.260 1.00 62.13 114 ASP B N 1
ATOM 5585 C CA . ASP B 1 91 ? 17.871 26.094 27.705 1.00 60.38 114 ASP B CA 1
ATOM 5586 C C . ASP B 1 91 ? 18.320 25.115 26.626 1.00 56.50 114 ASP B C 1
ATOM 5587 O O . ASP B 1 91 ? 17.777 24.008 26.524 1.00 57.47 114 ASP B O 1
ATOM 5592 N N . VAL B 1 92 ? 19.321 25.491 25.825 1.00 52.35 115 VAL B N 1
ATOM 5593 C CA . VAL B 1 92 ? 19.880 24.556 24.851 1.00 52.33 115 VAL B CA 1
ATOM 5594 C C . VAL B 1 92 ? 20.604 23.420 25.562 1.00 60.18 115 VAL B C 1
ATOM 5595 O O . VAL B 1 92 ? 20.437 22.245 25.215 1.00 60.64 115 VAL B O 1
ATOM 5599 N N . VAL B 1 93 ? 21.422 23.754 26.565 1.00 66.55 116 VAL B N 1
ATOM 5600 C CA . VAL B 1 93 ? 22.170 22.735 27.299 1.00 65.53 116 VAL B CA 1
ATOM 5601 C C . VAL B 1 93 ? 21.219 21.762 27.985 1.00 62.87 116 VAL B C 1
ATOM 5602 O O . VAL B 1 93 ? 21.413 20.541 27.934 1.00 61.22 116 VAL B O 1
ATOM 5606 N N . SER B 1 94 ? 20.170 22.284 28.626 1.00 65.32 117 SER B N 1
ATOM 5607 C CA . SER B 1 94 ? 19.196 21.413 29.277 1.00 64.73 117 SER B CA 1
ATOM 5608 C C . SER B 1 94 ? 18.512 20.498 28.269 1.00 58.95 117 SER B C 1
ATOM 5609 O O . SER B 1 94 ? 18.319 19.305 28.529 1.00 61.44 117 SER B O 1
ATOM 5612 N N . CYS B 1 95 ? 18.146 21.039 27.108 1.00 55.27 118 CYS B N 1
ATOM 5613 C CA . CYS B 1 95 ? 17.478 20.234 26.092 1.00 56.03 118 CYS B CA 1
ATOM 5614 C C . CYS B 1 95 ? 18.408 19.165 25.527 1.00 58.93 118 CYS B C 1
ATOM 5615 O O . CYS B 1 95 ? 17.993 18.017 25.327 1.00 58.20 118 CYS B O 1
ATOM 5618 N N . VAL B 1 96 ? 19.671 19.518 25.277 1.00 61.64 119 VAL B N 1
ATOM 5619 C CA . VAL B 1 96 ? 20.615 18.561 24.705 1.00 63.56 119 VAL B CA 1
ATOM 5620 C C . VAL B 1 96 ? 20.873 17.412 25.674 1.00 62.35 119 VAL B C 1
ATOM 5621 O O . VAL B 1 96 ? 20.963 16.247 25.268 1.00 66.59 119 VAL B O 1
ATOM 5625 N N . SER B 1 97 ? 20.977 17.716 26.970 1.00 55.29 120 SER B N 1
ATOM 5626 C CA . SER B 1 97 ? 21.257 16.683 27.961 1.00 63.99 120 SER B CA 1
ATOM 5627 C C . SER B 1 97 ? 20.150 15.640 28.064 1.00 64.79 120 SER B C 1
ATOM 5628 O O . SER B 1 97 ? 20.376 14.579 28.656 1.00 66.62 120 SER B O 1
ATOM 5631 N N . LYS B 1 98 ? 18.971 15.903 27.507 1.00 61.27 121 LYS B N 1
ATOM 5632 C CA . LYS B 1 98 ? 17.868 14.954 27.533 1.00 61.07 121 LYS B CA 1
ATOM 5633 C C . LYS B 1 98 ? 17.780 14.121 26.260 1.00 61.40 121 LYS B C 1
ATOM 5634 O O . LYS B 1 98 ? 16.781 13.423 26.054 1.00 57.77 121 LYS B O 1
ATOM 5640 N N . GLY B 1 99 ? 18.797 14.179 25.403 1.00 66.19 122 GLY B N 1
ATOM 5641 C CA . GLY B 1 99 ? 18.838 13.367 24.206 1.00 64.58 122 GLY B CA 1
ATOM 5642 C C . GLY B 1 99 ? 18.259 13.999 22.962 1.00 62.49 122 GLY B C 1
ATOM 5643 O O . GLY B 1 99 ? 18.145 13.313 21.940 1.00 65.56 122 GLY B O 1
ATOM 5644 N N . LYS B 1 100 ? 17.894 15.277 23.006 1.00 54.40 123 LYS B N 1
ATOM 5645 C CA . LYS B 1 100 ? 17.305 15.950 21.857 1.00 49.97 123 LYS B CA 1
ATOM 5646 C C . LYS B 1 100 ? 18.390 16.568 20.980 1.00 52.34 123 LYS B C 1
ATOM 5647 O O . LYS B 1 100 ? 19.467 16.937 21.456 1.00 54.96 123 LYS B O 1
ATOM 5653 N N . SER B 1 101 ? 18.090 16.684 19.688 1.00 50.27 124 SER B N 1
ATOM 5654 C CA . SER B 1 101 ? 19.077 17.178 18.734 1.00 54.61 124 SER B CA 1
ATOM 5655 C C . SER B 1 101 ? 19.301 18.674 18.913 1.00 57.98 124 SER B C 1
ATOM 5656 O O . SER B 1 101 ? 18.356 19.443 19.116 1.00 58.32 124 SER B O 1
ATOM 5659 N N . GLN B 1 102 ? 20.566 19.091 18.830 1.00 61.14 125 GLN B N 1
ATOM 5660 C CA . GLN B 1 102 ? 20.875 20.509 18.972 1.00 59.46 125 GLN B CA 1
ATOM 5661 C C . GLN B 1 102 ? 20.497 21.295 17.722 1.00 58.21 125 GLN B C 1
ATOM 5662 O O . GLN B 1 102 ? 20.163 22.482 17.816 1.00 61.95 125 GLN B O 1
ATOM 5668 N N . ILE B 1 103 ? 20.529 20.655 16.549 1.00 52.78 126 ILE B N 1
ATOM 5669 C CA . ILE B 1 103 ? 20.284 21.391 15.313 1.00 58.34 126 ILE B CA 1
ATOM 5670 C C . ILE B 1 103 ? 18.803 21.724 15.159 1.00 61.58 126 ILE B C 1
ATOM 5671 O O . ILE B 1 103 ? 18.449 22.788 14.638 1.00 68.39 126 ILE B O 1
ATOM 5676 N N . PHE B 1 104 ? 17.913 20.830 15.597 1.00 54.16 127 PHE B N 1
ATOM 5677 C CA . PHE B 1 104 ? 16.486 20.997 15.340 1.00 47.60 127 PHE B CA 1
ATOM 5678 C C . PHE B 1 104 ? 15.650 20.997 16.611 1.00 49.08 127 PHE B C 1
ATOM 5679 O O . PHE B 1 104 ? 14.891 21.947 16.843 1.00 42.30 127 PHE B O 1
ATOM 5687 N N . ASP B 1 105 ? 15.749 19.951 17.433 1.00 52.23 128 ASP B N 1
ATOM 5688 C CA . ASP B 1 105 ? 14.881 19.844 18.601 1.00 46.99 128 ASP B CA 1
ATOM 5689 C C . ASP B 1 105 ? 15.140 20.969 19.591 1.00 47.51 128 ASP B C 1
ATOM 5690 O O . ASP B 1 105 ? 14.198 21.570 20.119 1.00 47.48 128 ASP B O 1
ATOM 5695 N N . CYS B 1 106 ? 16.407 21.275 19.851 1.00 52.95 129 CYS B N 1
ATOM 5696 C CA . CYS B 1 106 ? 16.758 22.261 20.873 1.00 52.04 129 CYS B CA 1
ATOM 5697 C C . CYS B 1 106 ? 16.819 23.673 20.299 1.00 53.02 129 CYS B C 1
ATOM 5698 O O . CYS B 1 106 ? 17.765 24.426 20.520 1.00 57.80 129 CYS B O 1
ATOM 5701 N N . LYS B 1 107 ? 15.777 24.032 19.550 1.00 48.59 130 LYS B N 1
ATOM 5702 C CA . LYS B 1 107 ? 15.586 25.365 18.999 1.00 47.70 130 LYS B CA 1
ATOM 5703 C C . LYS B 1 107 ? 14.225 25.885 19.439 1.00 45.85 130 LYS B C 1
ATOM 5704 O O . LYS B 1 107 ? 13.396 25.141 19.970 1.00 45.41 130 LYS B O 1
ATOM 5710 N N . ASN B 1 108 ? 13.990 27.173 19.201 1.00 41.20 131 ASN B N 1
ATOM 5711 C CA . ASN B 1 108 ? 12.749 27.830 19.615 1.00 39.98 131 ASN B CA 1
ATOM 5712 C C . ASN B 1 108 ? 11.851 27.989 18.392 1.00 43.60 131 ASN B C 1
ATOM 5713 O O . ASN B 1 108 ? 11.864 29.018 17.719 1.00 38.65 131 ASN B O 1
ATOM 5718 N N . HIS B 1 109 ? 11.053 26.961 18.114 1.00 39.35 132 HIS B N 1
ATOM 5719 C CA . HIS B 1 109 ? 10.142 26.982 16.974 1.00 37.94 132 HIS B CA 1
ATOM 5720 C C . HIS B 1 109 ? 8.854 27.701 17.359 1.00 39.29 132 HIS B C 1
ATOM 5721 O O . HIS B 1 109 ? 8.141 27.268 18.273 1.00 32.70 132 HIS B O 1
ATOM 5728 N N . VAL B 1 110 ? 8.558 28.800 16.667 1.00 34.09 133 VAL B N 1
ATOM 5729 C CA . VAL B 1 110 ? 7.364 29.575 16.971 1.00 38.49 133 VAL B CA 1
ATOM 5730 C C . VAL B 1 110 ? 6.132 28.823 16.486 1.00 41.06 133 VAL B C 1
ATOM 5731 O O . VAL B 1 110 ? 6.053 28.404 15.322 1.00 34.53 133 VAL B O 1
ATOM 5735 N N . ARG B 1 111 ? 5.159 28.648 17.383 1.00 35.54 134 ARG B N 1
ATOM 5736 C CA . ARG B 1 111 ? 3.964 27.878 17.080 1.00 35.70 134 ARG B CA 1
ATOM 5737 C C . ARG B 1 111 ? 2.660 28.622 17.321 1.00 36.51 134 ARG B C 1
ATOM 5738 O O . ARG B 1 111 ? 1.611 28.137 16.881 1.00 32.84 134 ARG B O 1
ATOM 5746 N N . VAL B 1 112 ? 2.677 29.764 18.005 1.00 29.03 135 VAL B N 1
ATOM 5747 C CA . VAL B 1 112 ? 1.478 30.574 18.185 1.00 33.82 135 VAL B CA 1
ATOM 5748 C C . VAL B 1 112 ? 1.823 32.023 17.888 1.00 37.25 135 VAL B C 1
ATOM 5749 O O . VAL B 1 112 ? 2.816 32.549 18.403 1.00 36.00 135 VAL B O 1
ATOM 5753 N N . ILE B 1 113 ? 1.006 32.663 17.051 1.00 30.32 136 ILE B N 1
ATOM 5754 C CA . ILE B 1 113 ? 1.052 34.106 16.840 1.00 34.98 136 ILE B CA 1
ATOM 5755 C C . ILE B 1 113 ? -0.386 34.598 16.794 1.00 33.65 136 ILE B C 1
ATOM 5756 O O . ILE B 1 113 ? -1.170 34.147 15.951 1.00 33.11 136 ILE B O 1
ATOM 5761 N N . GLN B 1 114 ? -0.737 35.516 17.690 1.00 34.60 137 GLN B N 1
ATOM 5762 C CA . GLN B 1 114 ? -2.093 36.031 17.763 1.00 32.62 137 GLN B CA 1
ATOM 5763 C C . GLN B 1 114 ? -2.055 37.536 17.970 1.00 39.21 137 GLN B C 1
ATOM 5764 O O . GLN B 1 114 ? -1.116 38.077 18.560 1.00 42.48 137 GLN B O 1
ATOM 5770 N N . SER B 1 115 ? -3.094 38.204 17.486 1.00 41.66 138 SER B N 1
ATOM 5771 C CA . SER B 1 115 ? -3.174 39.654 17.562 1.00 42.37 138 SER B CA 1
ATOM 5772 C C . SER B 1 115 ? -3.635 40.095 18.947 1.00 43.11 138 SER B C 1
ATOM 5773 O O . SER B 1 115 ? -4.551 39.507 19.529 1.00 40.12 138 SER B O 1
ATOM 5776 N N . MET B 1 116 ? -2.982 41.127 19.481 1.00 45.18 139 MET B N 1
ATOM 5777 C CA . MET B 1 116 ? -3.369 41.734 20.746 1.00 47.28 139 MET B CA 1
ATOM 5778 C C . MET B 1 116 ? -3.524 43.235 20.565 1.00 49.50 139 MET B C 1
ATOM 5779 O O . MET B 1 116 ? -2.898 43.835 19.687 1.00 52.53 139 MET B O 1
ATOM 5784 N N . ASP B 1 117 ? -4.366 43.831 21.411 1.00 51.84 140 ASP B N 1
ATOM 5785 C CA . ASP B 1 117 ? -4.521 45.286 21.503 1.00 58.97 140 ASP B CA 1
ATOM 5786 C C . ASP B 1 117 ? -4.752 45.917 20.129 1.00 57.41 140 ASP B C 1
ATOM 5787 O O . ASP B 1 117 ? -4.040 46.834 19.709 1.00 53.75 140 ASP B O 1
ATOM 5792 N N . GLN B 1 118 ? -5.763 45.405 19.422 1.00 55.90 141 GLN B N 1
ATOM 5793 C CA . GLN B 1 118 ? -6.145 45.901 18.099 1.00 53.76 141 GLN B CA 1
ATOM 5794 C C . GLN B 1 118 ? -4.996 45.787 17.100 1.00 52.89 141 GLN B C 1
ATOM 5795 O O . GLN B 1 118 ? -4.905 46.566 16.147 1.00 47.06 141 GLN B O 1
ATOM 5801 N N . GLY B 1 119 ? -4.108 44.817 17.310 1.00 50.33 142 GLY B N 1
ATOM 5802 C CA . GLY B 1 119 ? -2.976 44.614 16.435 1.00 47.27 142 GLY B CA 1
ATOM 5803 C C . GLY B 1 119 ? -1.719 45.361 16.820 1.00 47.23 142 GLY B C 1
ATOM 5804 O O . GLY B 1 119 ? -0.675 45.141 16.194 1.00 48.63 142 GLY B O 1
ATOM 5805 N N . ASP B 1 120 ? -1.779 46.243 17.821 1.00 48.91 143 ASP B N 1
ATOM 5806 C CA . ASP B 1 120 ? -0.580 46.962 18.236 1.00 53.38 143 ASP B CA 1
ATOM 5807 C C . ASP B 1 120 ? 0.478 46.031 18.814 1.00 48.81 143 ASP B C 1
ATOM 5808 O O . ASP B 1 120 ? 1.668 46.363 18.785 1.00 50.19 143 ASP B O 1
ATOM 5813 N N . ARG B 1 121 ? 0.077 44.872 19.326 1.00 46.61 144 ARG B N 1
ATOM 5814 C CA . ARG B 1 121 ? 1.022 43.917 19.875 1.00 52.48 144 ARG B CA 1
ATOM 5815 C C . ARG B 1 121 ? 0.656 42.520 19.400 1.00 45.66 144 ARG B C 1
ATOM 5816 O O . ARG B 1 121 ? -0.451 42.276 18.915 1.00 41.97 144 ARG B O 1
ATOM 5824 N N . LEU B 1 122 ? 1.610 41.605 19.536 1.00 43.10 145 LEU B N 1
ATOM 5825 C CA . LEU B 1 122 ? 1.435 40.213 19.152 1.00 40.38 145 LEU B CA 1
ATOM 5826 C C . LEU B 1 122 ? 1.702 39.310 20.346 1.00 44.22 145 LEU B C 1
ATOM 5827 O O . LEU B 1 122 ? 2.647 39.536 21.109 1.00 46.83 145 LEU B O 1
ATOM 5832 N N . TYR B 1 123 ? 0.870 38.287 20.501 1.00 41.30 146 TYR B N 1
ATOM 5833 C CA . TYR B 1 123 ? 1.147 37.210 21.438 1.00 40.33 146 TYR B CA 1
ATOM 5834 C C . TYR B 1 123 ? 1.870 36.090 20.701 1.00 44.19 146 TYR B C 1
ATOM 5835 O O . TYR B 1 123 ? 1.396 35.616 19.661 1.00 42.99 146 TYR B O 1
ATOM 5844 N N . VAL B 1 124 ? 3.015 35.674 21.236 1.00 35.84 147 VAL B N 1
ATOM 5845 C CA . VAL B 1 124 ? 3.880 34.691 20.595 1.00 35.86 147 VAL B CA 1
ATOM 5846 C C . VAL B 1 124 ? 4.211 33.599 21.602 1.00 39.34 147 VAL B C 1
ATOM 5847 O O . VAL B 1 124 ? 4.505 33.892 22.766 1.00 35.56 147 VAL B O 1
ATOM 5851 N N . CYS B 1 125 ? 4.170 32.342 21.158 1.00 37.40 148 CYS B N 1
ATOM 5852 C CA . CYS B 1 125 ? 4.626 31.215 21.964 1.00 40.59 148 CYS B CA 1
ATOM 5853 C C . CYS B 1 125 ? 5.524 30.326 21.118 1.00 41.97 148 CYS B C 1
ATOM 5854 O O . CYS B 1 125 ? 5.212 30.042 19.957 1.00 36.89 148 CYS B O 1
ATOM 5857 N N . GLY B 1 126 ? 6.647 29.897 21.699 1.00 38.57 149 GLY B N 1
ATOM 5858 C CA . GLY B 1 126 ? 7.580 29.042 21.002 1.00 37.45 149 GLY B CA 1
ATOM 5859 C C . GLY B 1 126 ? 7.982 27.853 21.853 1.00 39.27 149 GLY B C 1
ATOM 5860 O O . GLY B 1 126 ? 7.850 27.859 23.079 1.00 41.77 149 GLY B O 1
ATOM 5861 N N . THR B 1 127 ? 8.488 26.820 21.172 1.00 36.97 150 THR B N 1
ATOM 5862 C CA . THR B 1 127 ? 8.872 25.592 21.862 1.00 34.95 150 THR B CA 1
ATOM 5863 C C . THR B 1 127 ? 10.086 25.801 22.760 1.00 35.25 150 THR B C 1
ATOM 5864 O O . THR B 1 127 ? 10.214 25.125 23.787 1.00 35.37 150 THR B O 1
ATOM 5868 N N . ASN B 1 128 ? 10.988 26.706 22.376 1.00 40.07 151 ASN B N 1
ATOM 5869 C CA . ASN B 1 128 ? 12.128 27.128 23.194 1.00 41.37 151 ASN B CA 1
ATOM 5870 C C . ASN B 1 128 ? 12.911 25.931 23.736 1.00 43.42 151 ASN B C 1
ATOM 5871 O O . ASN B 1 128 ? 13.078 25.758 24.945 1.00 40.21 151 ASN B O 1
ATOM 5876 N N . ALA B 1 129 ? 13.391 25.101 22.812 1.00 40.96 152 ALA B N 1
ATOM 5877 C CA . ALA B 1 129 ? 14.219 23.940 23.141 1.00 45.32 152 ALA B CA 1
ATOM 5878 C C . ALA B 1 129 ? 13.558 23.073 24.216 1.00 48.61 152 ALA B C 1
ATOM 5879 O O . ALA B 1 129 ? 14.109 22.836 25.294 1.00 48.25 152 ALA B O 1
ATOM 5881 N N . HIS B 1 130 ? 12.345 22.611 23.905 1.00 40.90 153 HIS B N 1
ATOM 5882 C CA . HIS B 1 130 ? 11.569 21.763 24.811 1.00 40.15 153 HIS B CA 1
ATOM 5883 C C . HIS B 1 130 ? 11.388 22.426 26.177 1.00 42.29 153 HIS B C 1
ATOM 5884 O O . HIS B 1 130 ? 11.470 21.779 27.222 1.00 44.48 153 HIS B O 1
ATOM 5891 N N . ASN B 1 131 ? 11.159 23.736 26.162 1.00 42.39 154 ASN B N 1
ATOM 5892 C CA . ASN B 1 131 ? 10.832 24.492 27.371 1.00 45.07 154 ASN B CA 1
ATOM 5893 C C . ASN B 1 131 ? 9.962 25.665 26.955 1.00 36.58 154 ASN B C 1
ATOM 5894 O O . ASN B 1 131 ? 10.417 26.814 26.908 1.00 43.41 154 ASN B O 1
ATOM 5899 N N . PRO B 1 132 ? 8.688 25.408 26.652 1.00 36.50 155 PRO B N 1
ATOM 5900 C CA . PRO B 1 132 ? 7.850 26.415 25.984 1.00 33.94 155 PRO B CA 1
ATOM 5901 C C . PRO B 1 132 ? 7.847 27.762 26.691 1.00 41.62 155 PRO B C 1
ATOM 5902 O O . PRO B 1 132 ? 7.686 27.853 27.913 1.00 38.42 155 PRO B O 1
ATOM 5906 N N . LYS B 1 133 ? 8.025 28.817 25.903 1.00 38.57 156 LYS B N 1
ATOM 5907 C CA . LYS B 1 133 ? 8.078 30.182 26.400 1.00 44.06 156 LYS B CA 1
ATOM 5908 C C . LYS B 1 133 ? 7.162 31.038 25.543 1.00 42.32 156 LYS B C 1
ATOM 5909 O O . LYS B 1 133 ? 7.036 30.802 24.337 1.00 41.14 156 LYS B O 1
ATOM 5915 N N . ASP B 1 134 ? 6.506 32.019 26.155 1.00 39.37 157 ASP B N 1
ATOM 5916 C CA . ASP B 1 134 ? 5.649 32.904 25.384 1.00 36.52 157 ASP B CA 1
ATOM 5917 C C . ASP B 1 134 ? 6.016 34.355 25.655 1.00 38.51 157 ASP B C 1
ATOM 5918 O O . ASP B 1 134 ? 6.750 34.677 26.593 1.00 40.01 157 ASP B O 1
ATOM 5923 N N . TYR B 1 135 ? 5.507 35.229 24.790 1.00 49.55 158 TYR B N 1
ATOM 5924 C CA . TYR B 1 135 ? 5.929 36.619 24.747 1.00 44.84 158 TYR B CA 1
ATOM 5925 C C . TYR B 1 135 ? 4.739 37.489 24.381 1.00 40.77 158 TYR B C 1
ATOM 5926 O O . TYR B 1 135 ? 3.747 37.019 23.820 1.00 41.98 158 TYR B O 1
ATOM 5935 N N . VAL B 1 136 ? 4.866 38.773 24.697 1.00 43.31 159 VAL B N 1
ATOM 5936 C CA . VAL B 1 136 ? 4.062 39.829 24.096 1.00 42.92 159 VAL B CA 1
ATOM 5937 C C . VAL B 1 136 ? 5.040 40.850 23.537 1.00 46.29 159 VAL B C 1
ATOM 5938 O O . VAL B 1 136 ? 5.851 41.407 24.286 1.00 47.68 159 VAL B O 1
ATOM 5942 N N . ILE B 1 137 ? 4.991 41.072 22.222 1.00 47.71 160 ILE B N 1
ATOM 5943 C CA . ILE B 1 137 ? 5.914 41.978 21.553 1.00 50.97 160 ILE B CA 1
ATOM 5944 C C . ILE B 1 137 ? 5.122 43.013 20.768 1.00 47.71 160 ILE B C 1
ATOM 5945 O O . ILE B 1 137 ? 3.927 42.855 20.513 1.00 46.34 160 ILE B O 1
ATOM 5950 N N . TYR B 1 138 ? 5.811 44.087 20.387 1.00 50.02 161 TYR B N 1
ATOM 5951 C CA . TYR B 1 138 ? 5.218 45.099 19.529 1.00 52.51 161 TYR B CA 1
ATOM 5952 C C . TYR B 1 138 ? 4.967 44.531 18.135 1.00 53.96 161 TYR B C 1
ATOM 5953 O O . TYR B 1 138 ? 5.501 43.485 17.752 1.00 52.33 161 TYR B O 1
ATOM 5962 N N . ALA B 1 139 ? 4.145 45.248 17.364 1.00 54.85 162 ALA B N 1
ATOM 5963 C CA . ALA B 1 139 ? 3.818 44.793 16.016 1.00 52.24 162 ALA B CA 1
ATOM 5964 C C . ALA B 1 139 ? 5.028 44.851 15.088 1.00 54.05 162 ALA B C 1
ATOM 5965 O O . ALA B 1 139 ? 5.087 44.105 14.102 1.00 56.40 162 ALA B O 1
ATOM 5967 N N . ASN B 1 140 ? 5.998 45.713 15.383 1.00 52.36 163 ASN B N 1
ATOM 5968 C CA . ASN B 1 140 ? 7.221 45.816 14.595 1.00 57.48 163 ASN B CA 1
ATOM 5969 C C . ASN B 1 140 ? 8.282 44.805 15.021 1.00 53.13 163 ASN B C 1
ATOM 5970 O O . ASN B 1 140 ? 9.445 44.942 14.629 1.00 54.66 163 ASN B O 1
ATOM 5975 N N . LEU B 1 141 ? 7.904 43.807 15.825 1.00 51.12 164 LEU B N 1
ATOM 5976 C CA . LEU B 1 141 ? 8.788 42.709 16.224 1.00 51.59 164 LEU B CA 1
ATOM 5977 C C . LEU B 1 141 ? 9.963 43.195 17.072 1.00 55.67 164 LEU B C 1
ATOM 5978 O O . LEU B 1 141 ? 11.105 42.785 16.864 1.00 57.29 164 LEU B O 1
ATOM 5983 N N . THR B 1 142 ? 9.685 44.077 18.029 1.00 53.78 165 THR B N 1
ATOM 5984 C CA . THR B 1 142 ? 10.643 44.444 19.059 1.00 55.69 165 THR B CA 1
ATOM 5985 C C . THR B 1 142 ? 10.056 44.094 20.418 1.00 54.66 165 THR B C 1
ATOM 5986 O O . THR B 1 142 ? 8.834 44.063 20.594 1.00 53.21 165 THR B O 1
ATOM 5990 N N . TYR B 1 143 ? 10.937 43.814 21.375 1.00 60.49 166 TYR B N 1
ATOM 5991 C CA . TYR B 1 143 ? 10.494 43.473 22.719 1.00 58.49 166 TYR B CA 1
ATOM 5992 C C . TYR B 1 143 ? 9.867 44.682 23.406 1.00 56.16 166 TYR B C 1
ATOM 5993 O O . TYR B 1 143 ? 10.202 45.833 23.116 1.00 58.42 166 TYR B O 1
ATOM 6002 N N . LEU B 1 144 ? 8.945 44.407 24.327 1.00 57.48 167 LEU B N 1
ATOM 6003 C CA . LEU B 1 144 ? 8.427 45.444 25.200 1.00 59.90 167 LEU B CA 1
ATOM 6004 C C . LEU B 1 144 ? 9.494 45.846 26.214 1.00 59.17 167 LEU B C 1
ATOM 6005 O O . LEU B 1 144 ? 10.418 45.078 26.492 1.00 61.41 167 LEU B O 1
ATOM 6010 N N . PRO B 1 145 ? 9.395 47.048 26.778 1.00 60.85 168 PRO B N 1
ATOM 6011 C CA . PRO B 1 145 ? 10.249 47.393 27.918 1.00 62.99 168 PRO B CA 1
ATOM 6012 C C . PRO B 1 145 ? 9.865 46.556 29.128 1.00 61.60 168 PRO B C 1
ATOM 6013 O O . PRO B 1 145 ? 8.771 45.995 29.200 1.00 59.36 168 PRO B O 1
ATOM 6017 N N . ARG B 1 146 ? 10.789 46.471 30.092 1.00 63.10 169 ARG B N 1
ATOM 6018 C CA . ARG B 1 146 ? 10.509 45.675 31.283 1.00 64.21 169 ARG B CA 1
ATOM 6019 C C . ARG B 1 146 ? 9.299 46.216 32.031 1.00 63.19 169 ARG B C 1
ATOM 6020 O O . ARG B 1 146 ? 8.504 45.446 32.582 1.00 61.97 169 ARG B O 1
ATOM 6028 N N . SER B 1 147 ? 9.129 47.540 32.041 1.00 64.00 170 SER B N 1
ATOM 6029 C CA . SER B 1 147 ? 7.978 48.151 32.694 1.00 64.88 170 SER B CA 1
ATOM 6030 C C . SER B 1 147 ? 6.657 47.755 32.050 1.00 62.73 170 SER B C 1
ATOM 6031 O O . SER B 1 147 ? 5.600 48.022 32.634 1.00 62.86 170 SER B O 1
ATOM 6034 N N . GLU B 1 148 ? 6.687 47.129 30.874 1.00 60.77 171 GLU B N 1
ATOM 6035 C CA . GLU B 1 148 ? 5.479 46.730 30.166 1.00 57.60 171 GLU B CA 1
ATOM 6036 C C . GLU B 1 148 ? 5.300 45.221 30.078 1.00 56.79 171 GLU B C 1
ATOM 6037 O O . GLU B 1 148 ? 4.344 44.769 29.441 1.00 58.46 171 GLU B O 1
ATOM 6043 N N . TYR B 1 149 ? 6.189 44.433 30.684 1.00 56.93 172 TYR B N 1
ATOM 6044 C CA . TYR B 1 149 ? 6.025 42.984 30.692 1.00 52.17 172 TYR B CA 1
ATOM 6045 C C . TYR B 1 149 ? 4.648 42.611 31.222 1.00 50.52 172 TYR B C 1
ATOM 6046 O O . TYR B 1 149 ? 4.202 43.130 32.249 1.00 51.48 172 TYR B O 1
ATOM 6055 N N . VAL B 1 150 ? 3.975 41.714 30.510 1.00 48.15 173 VAL B N 1
ATOM 6056 C CA . VAL B 1 150 ? 2.575 41.398 30.767 1.00 46.59 173 VAL B CA 1
ATOM 6057 C C . VAL B 1 150 ? 2.490 40.300 31.815 1.00 48.56 173 VAL B C 1
ATOM 6058 O O . VAL B 1 150 ? 3.126 39.247 31.680 1.00 44.49 173 VAL B O 1
ATOM 6062 N N . ILE B 1 151 ? 1.686 40.541 32.855 1.00 45.76 174 ILE B N 1
ATOM 6063 C CA . ILE B 1 151 ? 1.517 39.555 33.914 1.00 49.05 174 ILE B CA 1
ATOM 6064 C C . ILE B 1 151 ? 0.924 38.278 33.337 1.00 45.48 174 ILE B C 1
ATOM 6065 O O . ILE B 1 151 ? 0.065 38.312 32.446 1.00 41.90 174 ILE B O 1
ATOM 6070 N N . GLY B 1 152 ? 1.404 37.136 33.828 1.00 45.24 175 GLY B N 1
ATOM 6071 C CA . GLY B 1 152 ? 0.961 35.850 33.333 1.00 39.33 175 GLY B CA 1
ATOM 6072 C C . GLY B 1 152 ? 1.635 35.375 32.064 1.00 38.57 175 GLY B C 1
ATOM 6073 O O . GLY B 1 152 ? 1.310 34.279 31.586 1.00 38.32 175 GLY B O 1
ATOM 6074 N N . VAL B 1 153 ? 2.563 36.151 31.507 1.00 39.95 176 VAL B N 1
ATOM 6075 C CA . VAL B 1 153 ? 3.250 35.810 30.265 1.00 39.49 176 VAL B CA 1
ATOM 6076 C C . VAL B 1 153 ? 4.709 35.509 30.578 1.00 40.93 176 VAL B C 1
ATOM 6077 O O . VAL B 1 153 ? 5.361 36.258 31.316 1.00 42.60 176 VAL B O 1
ATOM 6081 N N . GLY B 1 154 ? 5.221 34.421 30.012 1.00 39.69 177 GLY B N 1
ATOM 6082 C CA . GLY B 1 154 ? 6.602 34.028 30.215 1.00 47.96 177 GLY B CA 1
ATOM 6083 C C . GLY B 1 154 ? 6.769 32.528 30.104 1.00 52.10 177 GLY B C 1
ATOM 6084 O O . GLY B 1 154 ? 7.611 32.034 29.347 1.00 55.62 177 GLY B O 1
ATOM 6085 N N . LEU B 1 155 ? 5.952 31.794 30.851 1.00 49.82 178 LEU B N 1
ATOM 6086 C CA . LEU B 1 155 ? 5.950 30.339 30.818 1.00 48.39 178 LEU B CA 1
ATOM 6087 C C . LEU B 1 155 ? 4.911 29.876 29.803 1.00 44.31 178 LEU B C 1
ATOM 6088 O O . LEU B 1 155 ? 3.727 30.207 29.924 1.00 47.62 178 LEU B O 1
ATOM 6093 N N . GLY B 1 156 ? 5.353 29.123 28.800 1.00 40.00 179 GLY B N 1
ATOM 6094 C CA . GLY B 1 156 ? 4.483 28.665 27.738 1.00 35.96 179 GLY B CA 1
ATOM 6095 C C . GLY B 1 156 ? 3.914 27.274 27.903 1.00 38.37 179 GLY B C 1
ATOM 6096 O O . GLY B 1 156 ? 3.257 26.781 26.978 1.00 40.43 179 GLY B O 1
ATOM 6097 N N . ILE B 1 157 ? 4.144 26.624 29.046 1.00 40.90 180 ILE B N 1
ATOM 6098 C CA . ILE B 1 157 ? 3.633 25.277 29.261 1.00 35.25 180 ILE B CA 1
ATOM 6099 C C . ILE B 1 157 ? 2.115 25.277 29.153 1.00 31.33 180 ILE B C 1
ATOM 6100 O O . ILE B 1 157 ? 1.433 26.162 29.685 1.00 32.01 180 ILE B O 1
ATOM 6105 N N . ALA B 1 158 ? 1.586 24.286 28.432 1.00 28.35 181 ALA B N 1
ATOM 6106 C CA . ALA B 1 158 ? 0.176 24.092 28.091 1.00 29.67 181 ALA B CA 1
ATOM 6107 C C . ALA B 1 158 ? -0.343 25.118 27.088 1.00 30.84 181 ALA B C 1
ATOM 6108 O O . ALA B 1 158 ? -1.514 25.039 26.699 1.00 30.42 181 ALA B O 1
ATOM 6110 N N . LYS B 1 159 ? 0.483 26.063 26.641 1.00 33.38 182 LYS B N 1
ATOM 6111 C CA . LYS B 1 159 ? 0.061 27.056 25.660 1.00 34.08 182 LYS B CA 1
ATOM 6112 C C . LYS B 1 159 ? 0.565 26.761 24.254 1.00 33.88 182 LYS B C 1
ATOM 6113 O O . LYS B 1 159 ? -0.133 27.068 23.281 1.00 31.64 182 LYS B O 1
ATOM 6119 N N . CYS B 1 160 ? 1.754 26.187 24.127 1.00 32.99 183 CYS B N 1
ATOM 6120 C CA . CYS B 1 160 ? 2.245 25.679 22.856 1.00 35.47 183 CYS B CA 1
ATOM 6121 C C . CYS B 1 160 ? 3.200 24.531 23.157 1.00 35.68 183 CYS B C 1
ATOM 6122 O O . CYS B 1 160 ? 3.644 24.376 24.301 1.00 34.96 183 CYS B O 1
ATOM 6125 N N . PRO B 1 161 ? 3.494 23.680 22.173 1.00 32.79 184 PRO B N 1
ATOM 6126 C CA . PRO B 1 161 ? 4.137 22.395 22.480 1.00 33.23 184 PRO B CA 1
ATOM 6127 C C . PRO B 1 161 ? 5.604 22.532 22.855 1.00 31.34 184 PRO B C 1
ATOM 6128 O O . PRO B 1 161 ? 6.242 23.574 22.699 1.00 31.72 184 PRO B O 1
ATOM 6132 N N . TYR B 1 162 ? 6.121 21.430 23.408 1.00 34.86 185 TYR B N 1
ATOM 6133 C CA . TYR B 1 162 ? 7.557 21.233 23.565 1.00 33.05 185 TYR B CA 1
ATOM 6134 C C . TYR B 1 162 ? 8.204 20.838 22.246 1.00 34.53 185 TYR B C 1
ATOM 6135 O O . TYR B 1 162 ? 9.326 21.265 21.942 1.00 34.90 185 TYR B O 1
ATOM 6144 N N . ASP B 1 163 ? 7.504 20.022 21.453 1.00 29.87 186 ASP B N 1
ATOM 6145 C CA . ASP B 1 163 ? 8.103 19.321 20.331 1.00 37.00 186 ASP B CA 1
ATOM 6146 C C . ASP B 1 163 ? 7.809 20.069 19.043 1.00 35.57 186 ASP B C 1
ATOM 6147 O O . ASP B 1 163 ? 6.631 20.311 18.735 1.00 35.08 186 ASP B O 1
ATOM 6152 N N . PRO B 1 164 ? 8.829 20.447 18.268 1.00 36.08 187 PRO B N 1
ATOM 6153 C CA . PRO B 1 164 ? 8.576 21.148 16.995 1.00 37.34 187 PRO B CA 1
ATOM 6154 C C . PRO B 1 164 ? 7.747 20.347 16.002 1.00 36.07 187 PRO B C 1
ATOM 6155 O O . PRO B 1 164 ? 7.161 20.942 15.088 1.00 30.94 187 PRO B O 1
ATOM 6159 N N . LEU B 1 165 ? 7.695 19.023 16.132 1.00 36.39 188 LEU B N 1
ATOM 6160 C CA . LEU B 1 165 ? 6.925 18.194 15.215 1.00 38.10 188 LEU B CA 1
ATOM 6161 C C . LEU B 1 165 ? 5.497 17.961 15.686 1.00 34.99 188 LEU B C 1
ATOM 6162 O O . LEU B 1 165 ? 4.707 17.361 14.947 1.00 34.09 188 LEU B O 1
ATOM 6167 N N . ASP B 1 166 ? 5.146 18.433 16.881 1.00 30.01 189 ASP B N 1
ATOM 6168 C CA . ASP B 1 166 ? 3.788 18.291 17.383 1.00 23.99 189 ASP B CA 1
ATOM 6169 C C . ASP B 1 166 ? 2.797 19.077 16.531 1.00 28.34 189 ASP B C 1
ATOM 6170 O O . ASP B 1 166 ? 3.136 20.070 15.880 1.00 27.47 189 ASP B O 1
ATOM 6175 N N . ASN B 1 167 ? 1.547 18.630 16.567 1.00 28.22 190 ASN B N 1
ATOM 6176 C CA . ASN B 1 167 ? 0.432 19.331 15.945 1.00 23.26 190 ASN B CA 1
ATOM 6177 C C . ASN B 1 167 ? -0.434 19.916 17.050 1.00 25.38 190 ASN B C 1
ATOM 6178 O O . ASN B 1 167 ? -1.104 19.182 17.785 1.00 25.03 190 ASN B O 1
ATOM 6183 N N . SER B 1 168 ? -0.406 21.234 17.165 1.00 28.43 191 SER B N 1
ATOM 6184 C CA . SER B 1 168 ? -1.038 21.957 18.250 1.00 29.22 191 SER B CA 1
ATOM 6185 C C . SER B 1 168 ? -1.927 23.039 17.660 1.00 30.49 191 SER B C 1
ATOM 6186 O O . SER B 1 168 ? -1.860 23.352 16.469 1.00 24.71 191 SER B O 1
ATOM 6189 N N . THR B 1 169 ? -2.777 23.605 18.507 1.00 26.20 192 THR B N 1
ATOM 6190 C CA . THR B 1 169 ? -3.647 24.690 18.092 1.00 24.09 192 THR B CA 1
ATOM 6191 C C . THR B 1 169 ? -3.809 25.644 19.263 1.00 28.03 192 THR B C 1
ATOM 6192 O O . THR B 1 169 ? -3.649 25.262 20.427 1.00 28.08 192 THR B O 1
ATOM 6196 N N . ALA B 1 170 ? -4.100 26.897 18.942 1.00 26.03 193 ALA B N 1
ATOM 6197 C CA . ALA B 1 170 ? -4.341 27.890 19.976 1.00 30.73 193 ALA B CA 1
ATOM 6198 C C . ALA B 1 170 ? -5.115 29.029 19.347 1.00 34.06 193 ALA B C 1
ATOM 6199 O O . ALA B 1 170 ? -4.951 29.321 18.159 1.00 31.07 193 ALA B O 1
ATOM 6201 N N . ILE B 1 171 ? -5.965 29.664 20.146 1.00 26.23 194 ILE B N 1
ATOM 6202 C CA . ILE B 1 171 ? -6.694 30.836 19.685 1.00 29.31 194 ILE B CA 1
ATOM 6203 C C . ILE B 1 171 ? -6.842 31.806 20.850 1.00 30.59 194 ILE B C 1
ATOM 6204 O O . ILE B 1 171 ? -7.205 31.409 21.963 1.00 30.66 194 ILE B O 1
ATOM 6209 N N . TYR B 1 172 ? -6.526 33.072 20.597 1.00 31.66 195 TYR B N 1
ATOM 6210 C CA . TYR B 1 172 ? -6.648 34.131 21.590 1.00 31.38 195 TYR B CA 1
ATOM 6211 C C . TYR B 1 172 ? -8.042 34.735 21.480 1.00 35.48 195 TYR B C 1
ATOM 6212 O O . TYR B 1 172 ? -8.431 35.220 20.411 1.00 38.60 195 TYR B O 1
ATOM 6221 N N . VAL B 1 173 ? -8.796 34.691 22.575 1.00 30.56 196 VAL B N 1
ATOM 6222 C CA . VAL B 1 173 ? -10.209 35.051 22.584 1.00 29.44 196 VAL B CA 1
ATOM 6223 C C . VAL B 1 173 ? -10.383 36.304 23.429 1.00 36.44 196 VAL B C 1
ATOM 6224 O O . VAL B 1 173 ? -10.064 36.304 24.625 1.00 39.38 196 VAL B O 1
ATOM 6228 N N . GLU B 1 174 ? -10.908 37.363 22.815 1.00 34.39 197 GLU B N 1
ATOM 6229 C CA . GLU B 1 174 ? -11.115 38.629 23.504 1.00 37.98 197 GLU B CA 1
ATOM 6230 C C . GLU B 1 174 ? -12.465 38.719 24.202 1.00 41.44 197 GLU B C 1
ATOM 6231 O O . GLU B 1 174 ? -12.558 39.341 25.267 1.00 36.28 197 GLU B O 1
ATOM 6237 N N . ASN B 1 175 ? -13.512 38.115 23.638 1.00 40.85 198 ASN B N 1
ATOM 6238 C CA . ASN B 1 175 ? -14.881 38.337 24.082 1.00 43.75 198 ASN B CA 1
ATOM 6239 C C . ASN B 1 175 ? -15.525 37.043 24.559 1.00 36.76 198 ASN B C 1
ATOM 6240 O O . ASN B 1 175 ? -15.280 35.970 23.998 1.00 34.40 198 ASN B O 1
ATOM 6245 N N . GLY B 1 176 ? -16.364 37.157 25.591 1.00 36.11 199 GLY B N 1
ATOM 6246 C CA . GLY B 1 176 ? -17.189 36.057 26.048 1.00 35.10 199 GLY B CA 1
ATOM 6247 C C . GLY B 1 176 ? -16.642 35.247 27.202 1.00 33.20 199 GLY B C 1
ATOM 6248 O O . GLY B 1 176 ? -17.343 34.352 27.685 1.00 34.71 199 GLY B O 1
ATOM 6249 N N . ASN B 1 177 ? -15.424 35.519 27.653 1.00 35.42 200 ASN B N 1
ATOM 6250 C CA . ASN B 1 177 ? -14.830 34.773 28.755 1.00 33.85 200 ASN B CA 1
ATOM 6251 C C . ASN B 1 177 ? -15.372 35.304 30.079 1.00 36.19 200 ASN B C 1
ATOM 6252 O O . ASN B 1 177 ? -16.064 36.326 30.115 1.00 38.10 200 ASN B O 1
ATOM 6257 N N . PRO B 1 178 ? -15.105 34.623 31.197 1.00 36.06 201 PRO B N 1
ATOM 6258 C CA . PRO B 1 178 ? -15.525 35.172 32.493 1.00 34.38 201 PRO B CA 1
ATOM 6259 C C . PRO B 1 178 ? -14.915 36.545 32.726 1.00 37.83 201 PRO B C 1
ATOM 6260 O O . PRO B 1 178 ? -13.759 36.796 32.380 1.00 37.28 201 PRO B O 1
ATOM 6264 N N . GLY B 1 179 ? -15.719 37.447 33.291 1.00 40.71 202 GLY B N 1
ATOM 6265 C CA . GLY B 1 179 ? -15.281 38.796 33.598 1.00 40.89 202 GLY B CA 1
ATOM 6266 C C . GLY B 1 179 ? -14.977 39.629 32.372 1.00 41.92 202 GLY B C 1
ATOM 6267 O O . GLY B 1 179 ? -14.494 40.760 32.490 1.00 41.24 202 GLY B O 1
ATOM 6268 N N . GLY B 1 180 ? -15.256 39.086 31.187 1.00 43.12 203 GLY B N 1
ATOM 6269 C CA . GLY B 1 180 ? -14.913 39.758 29.952 1.00 43.60 203 GLY B CA 1
ATOM 6270 C C . GLY B 1 180 ? -13.431 39.856 29.689 1.00 44.72 203 GLY B C 1
ATOM 6271 O O . GLY B 1 180 ? -13.008 40.695 28.893 1.00 47.56 203 GLY B O 1
ATOM 6272 N N . LEU B 1 181 ? -12.628 39.017 30.329 1.00 44.51 204 LEU B N 1
ATOM 6273 C CA . LEU B 1 181 ? -11.180 39.084 30.235 1.00 37.05 204 LEU B CA 1
ATOM 6274 C C . LEU B 1 181 ? -10.678 38.277 29.044 1.00 42.63 204 LEU B C 1
ATOM 6275 O O . LEU B 1 181 ? -11.281 37.267 28.670 1.00 41.45 204 LEU B O 1
ATOM 6280 N N . PRO B 1 182 ? -9.584 38.710 28.426 1.00 40.75 205 PRO B N 1
ATOM 6281 C CA . PRO B 1 182 ? -9.022 37.951 27.308 1.00 36.66 205 PRO B CA 1
ATOM 6282 C C . PRO B 1 182 ? -8.223 36.758 27.803 1.00 37.32 205 PRO B C 1
ATOM 6283 O O . PRO B 1 182 ? -7.730 36.730 28.933 1.00 41.27 205 PRO B O 1
ATOM 6287 N N . GLY B 1 183 ? -8.112 35.753 26.940 1.00 35.92 206 GLY B N 1
ATOM 6288 C CA . GLY B 1 183 ? -7.389 34.554 27.313 1.00 37.89 206 GLY B CA 1
ATOM 6289 C C . GLY B 1 183 ? -7.075 33.700 26.111 1.00 37.19 206 GLY B C 1
ATOM 6290 O O . GLY B 1 183 ? -7.707 33.814 25.056 1.00 37.94 206 GLY B O 1
ATOM 6291 N N . LEU B 1 184 ? -6.085 32.830 26.285 1.00 36.08 207 LEU B N 1
ATOM 6292 C CA . LEU B 1 184 ? -5.670 31.900 25.246 1.00 33.66 207 LEU B CA 1
ATOM 6293 C C . LEU B 1 184 ? -6.308 30.539 25.490 1.00 31.35 207 LEU B C 1
ATOM 6294 O O . LEU B 1 184 ? -6.218 29.993 26.594 1.00 29.87 207 LEU B O 1
ATOM 6299 N N . TYR B 1 185 ? -6.960 30.007 24.462 1.00 34.92 208 TYR B N 1
ATOM 6300 C CA . TYR B 1 185 ? -7.416 28.625 24.439 1.00 29.80 208 TYR B CA 1
ATOM 6301 C C . TYR B 1 185 ? -6.433 27.819 23.605 1.00 29.34 208 TYR B C 1
ATOM 6302 O O . TYR B 1 185 ? -5.993 28.277 22.550 1.00 26.95 208 TYR B O 1
ATOM 6311 N N . SER B 1 186 ? -6.072 26.630 24.076 1.00 26.34 209 SER B N 1
ATOM 6312 C CA . SER B 1 186 ? -5.043 25.885 23.361 1.00 27.83 209 SER B CA 1
ATOM 6313 C C . SER B 1 186 ? -5.301 24.390 23.451 1.00 28.62 209 SER B C 1
ATOM 6314 O O . SER B 1 186 ? -5.956 23.900 24.375 1.00 25.55 209 SER B O 1
ATOM 6317 N N . GLY B 1 187 ? -4.786 23.676 22.456 1.00 23.77 210 GLY B N 1
ATOM 6318 C CA . GLY B 1 187 ? -4.673 22.234 22.499 1.00 20.73 210 GLY B CA 1
ATOM 6319 C C . GLY B 1 187 ? -3.227 21.867 22.244 1.00 25.02 210 GLY B C 1
ATOM 6320 O O . GLY B 1 187 ? -2.680 22.222 21.196 1.00 23.34 210 GLY B O 1
ATOM 6321 N N . THR B 1 188 ? -2.576 21.204 23.192 1.00 25.69 211 THR B N 1
ATOM 6322 C CA . THR B 1 188 ? -1.156 20.922 23.039 1.00 27.55 211 THR B CA 1
ATOM 6323 C C . THR B 1 188 ? -0.741 19.855 24.044 1.00 32.98 211 THR B C 1
ATOM 6324 O O . THR B 1 188 ? -1.573 19.280 24.755 1.00 33.25 211 THR B O 1
ATOM 6328 N N . ASN B 1 189 ? 0.557 19.583 24.086 1.00 37.32 212 ASN B N 1
ATOM 6329 C CA . ASN B 1 189 ? 1.157 18.704 25.076 1.00 32.80 212 ASN B CA 1
ATOM 6330 C C . ASN B 1 189 ? 1.846 19.552 26.134 1.00 33.27 212 ASN B C 1
ATOM 6331 O O . ASN B 1 189 ? 2.522 20.533 25.812 1.00 35.37 212 ASN B O 1
ATOM 6336 N N . ALA B 1 190 ? 1.667 19.177 27.401 1.00 32.42 213 ALA B N 1
ATOM 6337 C CA . ALA B 1 190 ? 2.114 20.002 28.514 1.00 34.76 213 ALA B CA 1
ATOM 6338 C C . ALA B 1 190 ? 3.337 19.453 29.234 1.00 35.16 213 ALA B C 1
ATOM 6339 O O . ALA B 1 190 ? 3.811 20.088 30.183 1.00 41.80 213 ALA B O 1
ATOM 6341 N N . GLU B 1 191 ? 3.866 18.303 28.819 1.00 33.23 214 GLU B N 1
ATOM 6342 C CA . GLU B 1 191 ? 5.004 17.692 29.493 1.00 41.24 214 GLU B CA 1
ATOM 6343 C C . GLU B 1 191 ? 6.056 17.265 28.480 1.00 37.04 214 GLU B C 1
ATOM 6344 O O . GLU B 1 191 ? 5.736 16.856 27.361 1.00 30.88 214 GLU B O 1
ATOM 6350 N N . PHE B 1 192 ? 7.321 17.353 28.901 1.00 39.72 215 PHE B N 1
ATOM 6351 C CA . PHE B 1 192 ? 8.432 16.926 28.055 1.00 40.30 215 PHE B CA 1
ATOM 6352 C C . PHE B 1 192 ? 8.279 15.473 27.625 1.00 39.61 215 PHE B C 1
ATOM 6353 O O . PHE B 1 192 ? 8.597 15.121 26.484 1.00 39.21 215 PHE B O 1
ATOM 6361 N N . THR B 1 193 ? 7.805 14.615 28.529 1.00 39.29 216 THR B N 1
ATOM 6362 C CA . THR B 1 193 ? 7.598 13.198 28.248 1.00 40.72 216 THR B CA 1
ATOM 6363 C C . THR B 1 193 ? 6.404 12.937 27.346 1.00 37.72 216 THR B C 1
ATOM 6364 O O . THR B 1 193 ? 6.162 11.774 27.003 1.00 41.34 216 THR B O 1
ATOM 6368 N N . LYS B 1 194 ? 5.649 13.975 26.983 1.00 38.45 217 LYS B N 1
ATOM 6369 C CA . LYS B 1 194 ? 4.464 13.879 26.133 1.00 35.25 217 LYS B CA 1
ATOM 6370 C C . LYS B 1 194 ? 3.343 13.068 26.778 1.00 40.91 217 LYS B C 1
ATOM 6371 O O . LYS B 1 194 ? 2.390 12.667 26.099 1.00 40.27 217 LYS B O 1
ATOM 6377 N N . ALA B 1 195 ? 3.422 12.832 28.090 1.00 40.94 218 ALA B N 1
ATOM 6378 C CA . ALA B 1 195 ? 2.394 12.061 28.776 1.00 39.55 218 ALA B CA 1
ATOM 6379 C C . ALA B 1 195 ? 1.118 12.854 29.015 1.00 39.65 218 ALA B C 1
ATOM 6380 O O . ALA B 1 195 ? 0.053 12.249 29.171 1.00 44.80 218 ALA B O 1
ATOM 6382 N N . ASP B 1 196 ? 1.192 14.182 29.040 1.00 37.85 219 ASP B N 1
ATOM 6383 C CA . ASP B 1 196 ? 0.068 15.027 29.435 1.00 34.82 219 ASP B CA 1
ATOM 6384 C C . ASP B 1 196 ? -0.343 15.924 28.271 1.00 33.21 219 ASP B C 1
ATOM 6385 O O . ASP B 1 196 ? 0.145 17.049 28.141 1.00 37.04 219 ASP B O 1
ATOM 6390 N N . THR B 1 197 ? -1.258 15.438 27.438 1.00 33.35 220 THR B N 1
ATOM 6391 C CA . THR B 1 197 ? -1.893 16.283 26.438 1.00 31.80 220 THR B CA 1
ATOM 6392 C C . THR B 1 197 ? -3.084 16.986 27.069 1.00 30.24 220 THR B C 1
ATOM 6393 O O . THR B 1 197 ? -3.776 16.420 27.921 1.00 28.92 220 THR B O 1
ATOM 6397 N N . VAL B 1 198 ? -3.324 18.223 26.649 1.00 24.86 221 VAL B N 1
ATOM 6398 C CA . VAL B 1 198 ? -4.283 19.066 27.350 1.00 24.05 221 VAL B CA 1
ATOM 6399 C C . VAL B 1 198 ? -4.991 19.961 26.343 1.00 28.55 221 VAL B C 1
ATOM 6400 O O . VAL B 1 198 ? -4.400 20.401 25.350 1.00 26.49 221 VAL B O 1
ATOM 6404 N N . ILE B 1 199 ? -6.279 20.179 26.580 1.00 24.50 222 ILE B N 1
ATOM 6405 C CA . ILE B 1 199 ? -6.998 21.332 26.055 1.00 22.38 222 ILE B CA 1
ATOM 6406 C C . ILE B 1 199 ? -7.150 22.306 27.214 1.00 29.44 222 ILE B C 1
ATOM 6407 O O . ILE B 1 199 ? -7.593 21.925 28.308 1.00 25.64 222 ILE B O 1
ATOM 6412 N N . PHE B 1 200 ? -6.752 23.552 26.992 1.00 25.28 223 PHE B N 1
ATOM 6413 C CA . PHE B 1 200 ? -6.327 24.406 28.084 1.00 24.86 223 PHE B CA 1
ATOM 6414 C C . PHE B 1 200 ? -6.844 25.818 27.868 1.00 30.56 223 PHE B C 1
ATOM 6415 O O . PHE B 1 200 ? -7.009 26.268 26.730 1.00 31.36 223 PHE B O 1
ATOM 6423 N N . ARG B 1 201 ? -7.122 26.507 28.973 1.00 24.72 224 ARG B N 1
ATOM 6424 C CA . ARG B 1 201 ? -7.318 27.949 28.955 1.00 24.83 224 ARG B CA 1
ATOM 6425 C C . ARG B 1 201 ? -6.423 28.561 30.014 1.00 27.80 224 ARG B C 1
ATOM 6426 O O . ARG B 1 201 ? -6.384 28.075 31.147 1.00 32.23 224 ARG B O 1
ATOM 6434 N N . THR B 1 202 ? -5.714 29.622 29.648 1.00 33.12 225 THR B N 1
ATOM 6435 C CA . THR B 1 202 ? -4.777 30.256 30.561 1.00 32.38 225 THR B CA 1
ATOM 6436 C C . THR B 1 202 ? -5.511 30.921 31.724 1.00 33.00 225 THR B C 1
ATOM 6437 O O . THR B 1 202 ? -6.726 31.138 31.685 1.00 29.10 225 THR B O 1
ATOM 6441 N N . ASP B 1 203 ? -4.751 31.230 32.779 1.00 30.69 226 ASP B N 1
ATOM 6442 C CA . ASP B 1 203 ? -5.242 32.126 33.819 1.00 31.83 226 ASP B CA 1
ATOM 6443 C C . ASP B 1 203 ? -5.710 33.428 33.184 1.00 38.46 226 ASP B C 1
ATOM 6444 O O . ASP B 1 203 ? -5.054 33.967 32.288 1.00 35.23 226 ASP B O 1
ATOM 6449 N N . LEU B 1 204 ? -6.848 33.933 33.645 1.00 35.91 227 LEU B N 1
ATOM 6450 C CA . LEU B 1 204 ? -7.399 35.182 33.137 1.00 36.46 227 LEU B CA 1
ATOM 6451 C C . LEU B 1 204 ? -7.072 36.300 34.119 1.00 45.22 227 LEU B C 1
ATOM 6452 O O . LEU B 1 204 ? -7.499 36.260 35.280 1.00 36.56 227 LEU B O 1
ATOM 6457 N N . TYR B 1 205 ? -6.311 37.285 33.652 1.00 37.25 228 TYR B N 1
ATOM 6458 C CA . TYR B 1 205 ? -5.891 38.424 34.451 1.00 39.39 228 TYR B CA 1
ATOM 6459 C C . TYR B 1 205 ? -6.644 39.678 34.031 1.00 45.30 228 TYR B C 1
ATOM 6460 O O . TYR B 1 205 ? -7.047 39.823 32.874 1.00 44.16 228 TYR B O 1
ATOM 6469 N N . ASN B 1 206 ? -6.833 40.579 34.989 1.00 45.33 229 ASN B N 1
ATOM 6470 C CA . ASN B 1 206 ? -7.104 41.981 34.696 1.00 54.00 229 ASN B CA 1
ATOM 6471 C C . ASN B 1 206 ? -5.745 42.658 34.559 1.00 56.23 229 ASN B C 1
ATOM 6472 O O . ASN B 1 206 ? -5.033 42.842 35.552 1.00 60.59 229 ASN B O 1
ATOM 6477 N N . THR B 1 207 ? -5.375 43.008 33.325 1.00 57.37 230 THR B N 1
ATOM 6478 C CA . THR B 1 207 ? -4.044 43.553 33.071 1.00 63.58 230 THR B CA 1
ATOM 6479 C C . THR B 1 207 ? -3.811 44.847 33.842 1.00 68.79 230 THR B C 1
ATOM 6480 O O . THR B 1 207 ? -2.739 45.044 34.427 1.00 72.22 230 THR B O 1
ATOM 6484 N N . SER B 1 208 ? -4.807 45.735 33.866 1.00 72.36 231 SER B N 1
ATOM 6485 C CA . SER B 1 208 ? -4.659 47.003 34.575 1.00 73.74 231 SER B CA 1
ATOM 6486 C C . SER B 1 208 ? -4.434 46.776 36.065 1.00 75.29 231 SER B C 1
ATOM 6487 O O . SER B 1 208 ? -3.437 47.233 36.635 1.00 82.81 231 SER B O 1
ATOM 6490 N N . ALA B 1 209 ? -5.356 46.064 36.714 1.00 69.35 232 ALA B N 1
ATOM 6491 C CA . ALA B 1 209 ? -5.268 45.843 38.151 1.00 63.38 232 ALA B CA 1
ATOM 6492 C C . ALA B 1 209 ? -4.175 44.855 38.542 1.00 62.46 232 ALA B C 1
ATOM 6493 O O . ALA B 1 209 ? -3.865 44.750 39.733 1.00 62.15 232 ALA B O 1
ATOM 6495 N N . LYS B 1 210 ? -3.597 44.131 37.580 1.00 65.88 233 LYS B N 1
ATOM 6496 C CA . LYS B 1 210 ? -2.538 43.155 37.847 1.00 62.47 233 LYS B CA 1
ATOM 6497 C C . LYS B 1 210 ? -2.977 42.123 38.887 1.00 56.78 233 LYS B C 1
ATOM 6498 O O . LYS B 1 210 ? -2.261 41.830 39.847 1.00 59.03 233 LYS B O 1
ATOM 6504 N N . ARG B 1 211 ? -4.172 41.569 38.693 1.00 52.03 234 ARG B N 1
ATOM 6505 C CA . ARG B 1 211 ? -4.691 40.550 39.594 1.00 55.16 234 ARG B CA 1
ATOM 6506 C C . ARG B 1 211 ? -5.274 39.392 38.801 1.00 49.40 234 ARG B C 1
ATOM 6507 O O . ARG B 1 211 ? -5.929 39.589 37.771 1.00 46.38 234 ARG B O 1
ATOM 6515 N N . LEU B 1 212 ? -5.016 38.183 39.287 1.00 45.48 235 LEU B N 1
ATOM 6516 C CA . LEU B 1 212 ? -5.579 36.981 38.695 1.00 50.97 235 LEU B CA 1
ATOM 6517 C C . LEU B 1 212 ? -7.040 36.871 39.108 1.00 49.96 235 LEU B C 1
ATOM 6518 O O . LEU B 1 212 ? -7.354 36.860 40.304 1.00 48.79 235 LEU B O 1
ATOM 6523 N N . GLU B 1 213 ? -7.933 36.808 38.125 1.00 42.50 236 GLU B N 1
ATOM 6524 C CA . GLU B 1 213 ? -9.364 36.763 38.387 1.00 41.54 236 GLU B CA 1
ATOM 6525 C C . GLU B 1 213 ? -9.949 35.369 38.234 1.00 42.25 236 GLU B C 1
ATOM 6526 O O . GLU B 1 213 ? -10.835 34.988 39.003 1.00 41.76 236 GLU B O 1
ATOM 6532 N N . TYR B 1 214 ? -9.475 34.595 37.260 1.00 35.41 237 TYR B N 1
ATOM 6533 C CA . TYR B 1 214 ? -9.989 33.252 37.032 1.00 37.03 237 TYR B CA 1
ATOM 6534 C C . TYR B 1 214 ? -8.827 32.309 36.767 1.00 37.87 237 TYR B C 1
ATOM 6535 O O . TYR B 1 214 ? -7.945 32.619 35.959 1.00 39.68 237 TYR B O 1
ATOM 6544 N N . LYS B 1 215 ? -8.828 31.168 37.455 1.00 34.48 238 LYS B N 1
ATOM 6545 C CA . LYS B 1 215 ? -7.763 30.191 37.298 1.00 36.16 238 LYS B CA 1
ATOM 6546 C C . LYS B 1 215 ? -7.868 29.488 35.949 1.00 32.09 238 LYS B C 1
ATOM 6547 O O . LYS B 1 215 ? -8.932 29.432 35.325 1.00 32.13 238 LYS B O 1
ATOM 6553 N N . PHE B 1 216 ? -6.741 28.929 35.511 1.00 29.36 239 PHE B N 1
ATOM 6554 C CA . PHE B 1 216 ? -6.706 28.205 34.247 1.00 28.00 239 PHE B CA 1
ATOM 6555 C C . PHE B 1 216 ? -7.691 27.037 34.258 1.00 33.02 239 PHE B C 1
ATOM 6556 O O . PHE B 1 216 ? -8.144 26.574 35.311 1.00 32.69 239 PHE B O 1
ATOM 6564 N N . LYS B 1 217 ? -8.022 26.563 33.060 1.00 25.65 240 LYS B N 1
ATOM 6565 C CA . LYS B 1 217 ? -8.861 25.391 32.867 1.00 29.31 240 LYS B CA 1
ATOM 6566 C C . LYS B 1 217 ? -8.083 24.348 32.082 1.00 29.18 240 LYS B C 1
ATOM 6567 O O . LYS B 1 217 ? -7.334 24.686 31.160 1.00 30.66 240 LYS B O 1
ATOM 6573 N N . ARG B 1 218 ? -8.267 23.079 32.434 1.00 29.39 241 ARG B N 1
ATOM 6574 C CA . ARG B 1 218 ? -7.606 22.016 31.693 1.00 26.07 241 ARG B CA 1
ATOM 6575 C C . ARG B 1 218 ? -8.478 20.769 31.686 1.00 28.10 241 ARG B C 1
ATOM 6576 O O . ARG B 1 218 ? -9.318 20.561 32.569 1.00 27.90 241 ARG B O 1
ATOM 6584 N N . THR B 1 219 ? -8.276 19.947 30.660 1.00 20.87 242 THR B N 1
ATOM 6585 C CA . THR B 1 219 ? -8.877 18.627 30.620 1.00 22.26 242 THR B CA 1
ATOM 6586 C C . THR B 1 219 ? -8.304 17.756 31.737 1.00 24.68 242 THR B C 1
ATOM 6587 O O . THR B 1 219 ? -7.249 18.047 32.313 1.00 24.28 242 THR B O 1
ATOM 6591 N N . LEU B 1 220 ? -9.016 16.673 32.041 1.00 27.21 243 LEU B N 1
ATOM 6592 C CA . LEU B 1 220 ? -8.674 15.844 33.193 1.00 31.89 243 LEU B CA 1
ATOM 6593 C C . LEU B 1 220 ? -7.372 15.093 32.928 1.00 30.60 243 LEU B C 1
ATOM 6594 O O . LEU B 1 220 ? -7.290 14.292 31.993 1.00 26.94 243 LEU B O 1
ATOM 6599 N N . LYS B 1 221 ? -6.361 15.350 33.757 1.00 30.04 244 LYS B N 1
ATOM 6600 C CA . LYS B 1 221 ? -5.017 14.840 33.506 1.00 31.13 244 LYS B CA 1
ATOM 6601 C C . LYS B 1 221 ? -5.002 13.316 33.441 1.00 29.18 244 LYS B C 1
ATOM 6602 O O . LYS B 1 221 ? -5.561 12.637 34.308 1.00 30.68 244 LYS B O 1
ATOM 6608 N N . TYR B 1 222 ? -4.375 12.786 32.388 1.00 34.70 245 TYR B N 1
ATOM 6609 C CA . TYR B 1 222 ? -4.146 11.361 32.158 1.00 34.58 245 TYR B CA 1
ATOM 6610 C C . TYR B 1 222 ? -5.426 10.567 31.924 1.00 33.08 245 TYR B C 1
ATOM 6611 O O . TYR B 1 222 ? -5.374 9.332 31.870 1.00 37.25 245 TYR B O 1
ATOM 6620 N N . ASP B 1 223 ? -6.574 11.224 31.787 1.00 26.78 246 ASP B N 1
ATOM 6621 C CA . ASP B 1 223 ? -7.834 10.531 31.533 1.00 26.48 246 ASP B CA 1
ATOM 6622 C C . ASP B 1 223 ? -7.963 10.313 30.028 1.00 26.02 246 ASP B C 1
ATOM 6623 O O . ASP B 1 223 ? -8.258 11.250 29.278 1.00 28.20 246 ASP B O 1
ATOM 6628 N N . SER B 1 224 ? -7.749 9.071 29.584 1.00 28.71 247 SER B N 1
ATOM 6629 C CA . SER B 1 224 ? -7.731 8.791 28.154 1.00 30.31 247 SER B CA 1
ATOM 6630 C C . SER B 1 224 ? -9.111 8.871 27.514 1.00 28.16 247 SER B C 1
ATOM 6631 O O . SER B 1 224 ? -9.204 8.808 26.285 1.00 31.22 247 SER B O 1
ATOM 6634 N N . LYS B 1 225 ? -10.176 9.012 28.301 1.00 25.67 248 LYS B N 1
ATOM 6635 C CA . LYS B 1 225 ? -11.494 9.222 27.720 1.00 27.32 248 LYS B CA 1
ATOM 6636 C C . LYS B 1 225 ? -11.751 10.684 27.384 1.00 24.37 248 LYS B C 1
ATOM 6637 O O . LYS B 1 225 ? -12.628 10.970 26.562 1.00 25.74 248 LYS B O 1
ATOM 6643 N N . TRP B 1 226 ? -11.004 11.610 27.991 1.00 21.28 249 TRP B N 1
ATOM 6644 C CA . TRP B 1 226 ? -11.063 13.009 27.582 1.00 19.52 249 TRP B CA 1
ATOM 6645 C C . TRP B 1 226 ? -10.184 13.259 26.358 1.00 23.54 249 TRP B C 1
ATOM 6646 O O . TRP B 1 226 ? -10.636 13.861 25.376 1.00 24.50 249 TRP B O 1
ATOM 6657 N N . LEU B 1 227 ? -8.925 12.812 26.408 1.00 26.01 250 LEU B N 1
ATOM 6658 C CA . LEU B 1 227 ? -7.978 12.940 25.302 1.00 28.63 250 LEU B CA 1
ATOM 6659 C C . LEU B 1 227 ? -7.026 11.754 25.323 1.00 31.23 250 LEU B C 1
ATOM 6660 O O . LEU B 1 227 ? -6.564 11.349 26.392 1.00 26.81 250 LEU B O 1
ATOM 6665 N N . ASP B 1 228 ? -6.707 11.219 24.141 1.00 28.85 251 ASP B N 1
ATOM 6666 C CA . ASP B 1 228 ? -5.776 10.091 24.033 1.00 28.35 251 ASP B CA 1
ATOM 6667 C C . ASP B 1 228 ? -4.871 10.326 22.828 1.00 26.32 251 ASP B C 1
ATOM 6668 O O . ASP B 1 228 ? -5.273 10.095 21.681 1.00 23.78 251 ASP B O 1
ATOM 6673 N N . LYS B 1 229 ? -3.648 10.770 23.103 1.00 23.08 252 LYS B N 1
ATOM 6674 C CA . LYS B 1 229 ? -2.624 11.084 22.110 1.00 24.09 252 LYS B CA 1
ATOM 6675 C C . LYS B 1 229 ? -3.192 11.901 20.940 1.00 23.66 252 LYS B C 1
ATOM 6676 O O . LYS B 1 229 ? -3.149 11.456 19.789 1.00 23.65 252 LYS B O 1
ATOM 6682 N N . PRO B 1 230 ? -3.724 13.091 21.204 1.00 25.61 253 PRO B N 1
ATOM 6683 C CA . PRO B 1 230 ? -4.346 13.872 20.132 1.00 21.09 253 PRO B CA 1
ATOM 6684 C C . PRO B 1 230 ? -3.329 14.612 19.278 1.00 29.84 253 PRO B C 1
ATOM 6685 O O . PRO B 1 230 ? -2.243 14.989 19.729 1.00 26.39 253 PRO B O 1
ATOM 6689 N N . ASN B 1 231 ? -3.714 14.822 18.020 1.00 22.82 254 ASN B N 1
ATOM 6690 C CA . ASN B 1 231 ? -3.042 15.749 17.119 1.00 20.00 254 ASN B CA 1
ATOM 6691 C C . ASN B 1 231 ? -4.060 16.810 16.731 1.00 22.06 254 ASN B C 1
ATOM 6692 O O . ASN B 1 231 ? -5.083 16.493 16.115 1.00 19.26 254 ASN B O 1
ATOM 6697 N N . PHE B 1 232 ? -3.794 18.055 17.109 1.00 20.96 255 PHE B N 1
ATOM 6698 C CA . PHE B 1 232 ? -4.746 19.139 16.904 1.00 22.65 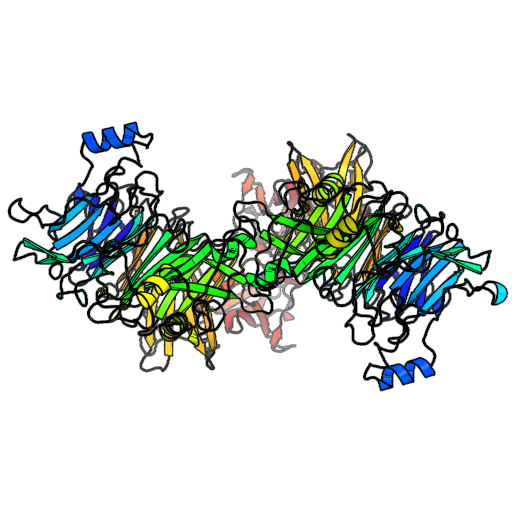255 PHE B CA 1
ATOM 6699 C C . PHE B 1 232 ? -4.529 19.789 15.547 1.00 19.88 255 PHE B C 1
ATOM 6700 O O . PHE B 1 232 ? -3.395 19.893 15.074 1.00 25.24 255 PHE B O 1
ATOM 6708 N N . VAL B 1 233 ? -5.624 20.228 14.922 1.00 19.51 256 VAL B N 1
ATOM 6709 C CA . VAL B 1 233 ? -5.536 20.787 13.578 1.00 28.47 256 VAL B CA 1
ATOM 6710 C C . VAL B 1 233 ? -6.241 22.134 13.484 1.00 27.41 256 VAL B C 1
ATOM 6711 O O . VAL B 1 233 ? -6.154 22.807 12.453 1.00 27.12 256 VAL B O 1
ATOM 6715 N N . GLY B 1 234 ? -6.937 22.545 14.545 1.00 25.34 257 GLY B N 1
ATOM 6716 C CA . GLY B 1 234 ? -7.606 23.833 14.511 1.00 21.78 257 GLY B CA 1
ATOM 6717 C C . GLY B 1 234 ? -8.439 24.166 15.736 1.00 25.75 257 GLY B C 1
ATOM 6718 O O . GLY B 1 234 ? -8.838 23.278 16.491 1.00 25.92 257 GLY B O 1
ATOM 6719 N N . SER B 1 235 ? -8.701 25.456 15.940 1.00 22.91 258 SER B N 1
ATOM 6720 C CA . SER B 1 235 ? -9.573 25.917 17.008 1.00 26.86 258 SER B CA 1
ATOM 6721 C C . SER B 1 235 ? -10.272 27.189 16.550 1.00 29.39 258 SER B C 1
ATOM 6722 O O . SER B 1 235 ? -9.702 27.993 15.805 1.00 30.65 258 SER B O 1
ATOM 6725 N N . PHE B 1 236 ? -11.521 27.356 16.989 1.00 25.73 259 PHE B N 1
ATOM 6726 C CA . PHE B 1 236 ? -12.356 28.453 16.522 1.00 21.74 259 PHE B CA 1
ATOM 6727 C C . PHE B 1 236 ? -13.140 29.057 17.679 1.00 29.51 259 PHE B C 1
ATOM 6728 O O . PHE B 1 236 ? -13.513 28.364 18.632 1.00 30.85 259 PHE B O 1
ATOM 6736 N N . ASP B 1 237 ? -13.399 30.356 17.565 1.00 33.03 260 ASP B N 1
ATOM 6737 C CA . ASP B 1 237 ? -14.136 31.140 18.552 1.00 36.63 260 ASP B CA 1
ATOM 6738 C C . ASP B 1 237 ? -15.470 31.521 17.923 1.00 34.76 260 ASP B C 1
ATOM 6739 O O . ASP B 1 237 ? -15.510 32.341 17.001 1.00 32.57 260 ASP B O 1
ATOM 6744 N N . ILE B 1 238 ? -16.561 30.926 18.414 1.00 28.85 261 ILE B N 1
ATOM 6745 C CA . ILE B 1 238 ? -17.881 31.115 17.810 1.00 30.26 261 ILE B CA 1
ATOM 6746 C C . ILE B 1 238 ? -18.919 31.284 18.911 1.00 29.33 261 ILE B C 1
ATOM 6747 O O . ILE B 1 238 ? -19.189 30.341 19.662 1.00 30.59 261 ILE B O 1
ATOM 6752 N N . GLY B 1 239 ? -19.519 32.465 18.981 1.00 29.07 262 GLY B N 1
ATOM 6753 C CA . GLY B 1 239 ? -20.598 32.708 19.923 1.00 32.27 262 GLY B CA 1
ATOM 6754 C C . GLY B 1 239 ? -20.111 32.560 21.348 1.00 35.39 262 GLY B C 1
ATOM 6755 O O . GLY B 1 239 ? -19.176 33.240 21.783 1.00 34.20 262 GLY B O 1
ATOM 6756 N N . GLU B 1 240 ? -20.737 31.650 22.088 1.00 33.58 263 GLU B N 1
ATOM 6757 C CA . GLU B 1 240 ? -20.393 31.403 23.479 1.00 36.71 263 GLU B CA 1
ATOM 6758 C C . GLU B 1 240 ? -19.489 30.191 23.649 1.00 30.33 263 GLU B C 1
ATOM 6759 O O . GLU B 1 240 ? -19.270 29.747 24.780 1.00 30.27 263 GLU B O 1
ATOM 6765 N N . TYR B 1 241 ? -18.946 29.656 22.558 1.00 29.05 264 TYR B N 1
ATOM 6766 C CA . TYR B 1 241 ? -18.143 28.447 22.597 1.00 28.99 264 TYR B CA 1
ATOM 6767 C C . TYR B 1 241 ? -16.768 28.679 21.984 1.00 27.27 264 TYR B C 1
ATOM 6768 O O . TYR B 1 241 ? -16.564 29.590 21.177 1.00 27.68 264 TYR B O 1
ATOM 6777 N N . VAL B 1 242 ? -15.823 27.835 22.386 1.00 24.75 265 VAL B N 1
ATOM 6778 C CA . VAL B 1 242 ? -14.612 27.579 21.619 1.00 22.59 265 VAL B CA 1
ATOM 6779 C C . VAL B 1 242 ? -14.675 26.130 21.158 1.00 25.38 265 VAL B C 1
ATOM 6780 O O . VAL B 1 242 ? -15.034 25.239 21.940 1.00 21.42 265 VAL B O 1
ATOM 6784 N N . TYR B 1 243 ? -14.360 25.900 19.888 1.00 24.09 266 TYR B N 1
ATOM 6785 C CA . TYR B 1 243 ? -14.321 24.566 19.313 1.00 23.74 266 TYR B CA 1
ATOM 6786 C C . TYR B 1 243 ? -12.884 24.171 19.007 1.00 22.10 266 TYR B C 1
ATOM 6787 O O . TYR B 1 243 ? -12.067 25.005 18.609 1.00 28.51 266 TYR B O 1
ATOM 6796 N N . PHE B 1 244 ? -12.588 22.890 19.193 1.00 19.32 267 PHE B N 1
ATOM 6797 C CA . PHE B 1 244 ? -11.289 22.314 18.883 1.00 22.28 267 PHE B CA 1
ATOM 6798 C C . PHE B 1 244 ? -11.482 21.159 17.913 1.00 23.21 267 PHE B C 1
ATOM 6799 O O . PHE B 1 244 ? -12.415 20.367 18.059 1.00 22.05 267 PHE B O 1
ATOM 6807 N N . PHE B 1 245 ? -10.599 21.070 16.925 1.00 21.88 268 PHE B N 1
ATOM 6808 C CA . PHE B 1 245 ? -10.594 19.973 15.971 1.00 18.02 268 PHE B CA 1
ATOM 6809 C C . PHE B 1 245 ? -9.301 19.193 16.140 1.00 19.33 268 PHE B C 1
ATOM 6810 O O . PHE B 1 245 ? -8.220 19.787 16.222 1.00 21.11 268 PHE B O 1
ATOM 6818 N N . PHE B 1 246 ? -9.409 17.870 16.192 1.00 17.26 269 PHE B N 1
ATOM 6819 C CA . PHE B 1 246 ? -8.225 17.044 16.369 1.00 21.62 269 PHE B CA 1
ATOM 6820 C C . PHE B 1 246 ? -8.549 15.606 15.993 1.00 22.65 269 PHE B C 1
ATOM 6821 O O . PHE B 1 246 ? -9.712 15.213 15.885 1.00 22.16 269 PHE B O 1
ATOM 6829 N N . ARG B 1 247 ? -7.491 14.829 15.790 1.00 19.27 270 ARG B N 1
ATOM 6830 C CA . ARG B 1 247 ? -7.579 13.382 15.689 1.00 20.14 270 ARG B CA 1
ATOM 6831 C C . ARG B 1 247 ? -6.901 12.772 16.906 1.00 20.67 270 ARG B C 1
ATOM 6832 O O . ARG B 1 247 ? -5.960 13.343 17.460 1.00 23.83 270 ARG B O 1
ATOM 6840 N N . GLU B 1 248 ? -7.389 11.609 17.324 1.00 20.47 271 GLU B N 1
ATOM 6841 C CA . GLU B 1 248 ? -6.859 10.961 18.513 1.00 20.74 271 GLU B CA 1
ATOM 6842 C C . GLU B 1 248 ? -7.074 9.462 18.384 1.00 20.41 271 GLU B C 1
ATOM 6843 O O . GLU B 1 248 ? -7.830 8.994 17.527 1.00 19.11 271 GLU B O 1
ATOM 6849 N N . THR B 1 249 ? -6.390 8.708 19.244 1.00 19.19 272 THR B N 1
ATOM 6850 C CA . THR B 1 249 ? -6.676 7.287 19.382 1.00 26.56 272 THR B CA 1
ATOM 6851 C C . THR B 1 249 ? -8.157 7.094 19.682 1.00 28.75 272 THR B C 1
ATOM 6852 O O . THR B 1 249 ? -8.729 7.804 20.514 1.00 27.68 272 THR B O 1
ATOM 6856 N N . ALA B 1 250 ? -8.783 6.151 18.979 1.00 20.97 273 ALA B N 1
ATOM 6857 C CA . ALA B 1 250 ? -10.224 5.931 19.109 1.00 21.21 273 ALA B CA 1
ATOM 6858 C C . ALA B 1 250 ? -10.472 4.993 20.284 1.00 21.49 273 ALA B C 1
ATOM 6859 O O . ALA B 1 250 ? -10.471 3.770 20.142 1.00 22.51 273 ALA B O 1
ATOM 6861 N N . VAL B 1 251 ? -10.689 5.575 21.466 1.00 19.48 274 VAL B N 1
ATOM 6862 C CA . VAL B 1 251 ? -10.863 4.757 22.666 1.00 26.95 274 VAL B CA 1
ATOM 6863 C C . VAL B 1 251 ? -12.121 3.900 22.561 1.00 22.14 274 VAL B C 1
ATOM 6864 O O . VAL B 1 251 ? -12.124 2.734 22.974 1.00 22.58 274 VAL B O 1
ATOM 6868 N N . GLU B 1 252 ? -13.199 4.440 21.988 1.00 19.95 275 GLU B N 1
ATOM 6869 C CA . GLU B 1 252 ? -14.406 3.616 21.888 1.00 28.57 275 GLU B CA 1
ATOM 6870 C C . GLU B 1 252 ? -14.283 2.503 20.850 1.00 33.01 275 GLU B C 1
ATOM 6871 O O . GLU B 1 252 ? -15.216 1.703 20.710 1.00 29.69 275 GLU B O 1
ATOM 6877 N N . TYR B 1 253 ? -13.152 2.412 20.151 1.00 31.01 276 TYR B N 1
ATOM 6878 C CA . TYR B 1 253 ? -12.913 1.377 19.156 1.00 28.81 276 TYR B CA 1
ATOM 6879 C C . TYR B 1 253 ? -11.987 0.277 19.656 1.00 27.67 276 TYR B C 1
ATOM 6880 O O . TYR B 1 253 ? -11.874 -0.759 18.993 1.00 22.63 276 TYR B O 1
ATOM 6889 N N . ILE B 1 254 ? -11.351 0.466 20.819 1.00 22.65 277 ILE B N 1
ATOM 6890 C CA . ILE B 1 254 ? -10.251 -0.400 21.250 1.00 25.10 277 ILE B CA 1
ATOM 6891 C C . ILE B 1 254 ? -10.677 -1.859 21.342 1.00 26.61 277 ILE B C 1
ATOM 6892 O O . ILE B 1 254 ? -9.876 -2.766 21.081 1.00 29.06 277 ILE B O 1
ATOM 6897 N N . ASN B 1 255 ? -11.931 -2.121 21.705 1.00 26.33 278 ASN B N 1
ATOM 6898 C CA . ASN B 1 255 ? -12.368 -3.505 21.849 1.00 25.37 278 ASN B CA 1
ATOM 6899 C C . ASN B 1 255 ? -12.585 -4.207 20.510 1.00 24.47 278 ASN B C 1
ATOM 6900 O O . ASN B 1 255 ? -12.727 -5.435 20.488 1.00 25.71 278 ASN B O 1
ATOM 6905 N N . CYS B 1 256 ? -12.608 -3.469 19.400 1.00 25.55 279 CYS B N 1
ATOM 6906 C CA . CYS B 1 256 ? -12.734 -4.073 18.082 1.00 29.11 279 CYS B CA 1
ATOM 6907 C C . CYS B 1 256 ? -11.452 -4.024 17.268 1.00 35.28 279 CYS B C 1
ATOM 6908 O O . CYS B 1 256 ? -11.315 -4.797 16.316 1.00 35.77 279 CYS B O 1
ATOM 6911 N N . GLY B 1 257 ? -10.526 -3.139 17.609 1.00 31.80 280 GLY B N 1
ATOM 6912 C CA . GLY B 1 257 ? -9.287 -3.037 16.861 1.00 32.10 280 GLY B CA 1
ATOM 6913 C C . GLY B 1 257 ? -8.566 -1.753 17.202 1.00 38.81 280 GLY B C 1
ATOM 6914 O O . GLY B 1 257 ? -8.764 -1.174 18.279 1.00 35.81 280 GLY B O 1
ATOM 6915 N N . LYS B 1 258 ? -7.731 -1.313 16.267 1.00 22.53 281 LYS B N 1
ATOM 6916 C CA . LYS B 1 258 ? -6.886 -0.142 16.446 1.00 24.29 281 LYS B CA 1
ATOM 6917 C C . LYS B 1 258 ? -7.307 0.912 15.434 1.00 28.33 281 LYS B C 1
ATOM 6918 O O . LYS B 1 258 ? -7.250 0.667 14.224 1.00 22.79 281 LYS B O 1
ATOM 6924 N N . ALA B 1 259 ? -7.742 2.073 15.920 1.00 19.95 282 ALA B N 1
ATOM 6925 C CA . ALA B 1 259 ? -8.127 3.137 15.008 1.00 25.82 282 ALA B CA 1
ATOM 6926 C C . ALA B 1 259 ? -7.780 4.490 15.600 1.00 26.57 282 ALA B C 1
ATOM 6927 O O . ALA B 1 259 ? -7.582 4.642 16.809 1.00 22.15 282 ALA B O 1
ATOM 6929 N N . VAL B 1 260 ? -7.694 5.465 14.705 1.00 22.85 283 VAL B N 1
ATOM 6930 C CA . VAL B 1 260 ? -7.684 6.881 15.029 1.00 21.87 283 VAL B CA 1
ATOM 6931 C C . VAL B 1 260 ? -9.014 7.454 14.565 1.00 19.46 283 VAL B C 1
ATOM 6932 O O . VAL B 1 260 ? -9.491 7.118 13.475 1.00 22.72 283 VAL B O 1
ATOM 6936 N N . TYR B 1 261 ? -9.632 8.283 15.402 1.00 19.13 284 TYR B N 1
ATOM 6937 C CA . TYR B 1 261 ? -10.851 8.990 15.034 1.00 18.34 284 TYR B CA 1
ATOM 6938 C C . TYR B 1 261 ? -10.597 10.489 15.051 1.00 19.92 284 TYR B C 1
ATOM 6939 O O . TYR B 1 261 ? -9.700 10.978 15.739 1.00 22.30 284 TYR B O 1
ATOM 6948 N N . SER B 1 262 ? -11.396 11.215 14.279 1.00 18.41 285 SER B N 1
ATOM 6949 C CA . SER B 1 262 ? -11.381 12.668 14.291 1.00 20.41 285 SER B CA 1
ATOM 6950 C C . SER B 1 262 ? -12.483 13.182 15.206 1.00 19.88 285 SER B C 1
ATOM 6951 O O . SER B 1 262 ? -13.565 12.593 15.292 1.00 18.98 285 SER B O 1
ATOM 6954 N N . ARG B 1 263 ? -12.197 14.289 15.889 1.00 21.02 286 ARG B N 1
ATOM 6955 C CA . ARG B 1 263 ? -13.107 14.860 16.874 1.00 20.80 286 ARG B CA 1
ATOM 6956 C C . ARG B 1 263 ? -13.309 16.345 16.627 1.00 20.18 286 ARG B C 1
ATOM 6957 O O . ARG B 1 263 ? -12.408 17.046 16.163 1.00 20.52 286 ARG B O 1
ATOM 6965 N N . ILE B 1 264 ? -14.493 16.823 16.984 1.00 20.46 287 ILE B N 1
ATOM 6966 C CA . ILE B 1 264 ? -14.695 18.218 17.343 1.00 22.75 287 ILE B CA 1
ATOM 6967 C C . ILE B 1 264 ? -15.047 18.260 18.825 1.00 25.57 287 ILE B C 1
ATOM 6968 O O . ILE B 1 264 ? -15.898 17.491 19.292 1.00 20.66 287 ILE B O 1
ATOM 6973 N N . ALA B 1 265 ? -14.361 19.119 19.572 1.00 21.84 288 ALA B N 1
ATOM 6974 C CA . ALA B 1 265 ? -14.652 19.322 20.983 1.00 20.94 288 ALA B CA 1
ATOM 6975 C C . ALA B 1 265 ? -15.136 20.745 21.199 1.00 22.73 288 ALA B C 1
ATOM 6976 O O . ALA B 1 265 ? -14.816 21.658 20.432 1.00 22.17 288 ALA B O 1
ATOM 6978 N N . ARG B 1 266 ? -15.919 20.924 22.256 1.00 22.73 289 ARG B N 1
ATOM 6979 C CA . ARG B 1 266 ? -16.549 22.201 22.542 1.00 21.36 289 ARG B CA 1
ATOM 6980 C C . ARG B 1 266 ? -16.454 22.488 24.032 1.00 20.90 289 ARG B C 1
ATOM 6981 O O . ARG B 1 266 ? -16.665 21.594 24.855 1.00 22.21 289 ARG B O 1
ATOM 6989 N N . VAL B 1 267 ? -16.116 23.729 24.372 1.00 21.29 290 VAL B N 1
ATOM 6990 C CA . VAL B 1 267 ? -16.242 24.218 25.739 1.00 22.52 290 VAL B CA 1
ATOM 6991 C C . VAL B 1 267 ? -16.993 25.540 25.708 1.00 27.27 290 VAL B C 1
ATOM 6992 O O . VAL B 1 267 ? -16.950 26.283 24.720 1.00 26.96 290 VAL B O 1
ATOM 6996 N N . CYS B 1 268 ? -17.701 25.818 26.800 1.00 22.63 291 CYS B N 1
ATOM 6997 C CA . CYS B 1 268 ? -18.313 27.120 27.006 1.00 26.07 291 CYS B CA 1
ATOM 6998 C C . CYS B 1 268 ? -17.249 28.101 27.471 1.00 28.25 291 CYS B C 1
ATOM 6999 O O . CYS B 1 268 ? -16.483 27.805 28.394 1.00 27.68 291 CYS B O 1
ATOM 7002 N N . LYS B 1 269 ? -17.201 29.274 26.840 1.00 25.04 292 LYS B N 1
ATOM 7003 C CA . LYS B 1 269 ? -16.218 30.269 27.252 1.00 28.80 292 LYS B CA 1
ATOM 7004 C C . LYS B 1 269 ? -16.432 30.713 28.694 1.00 31.49 292 LYS B C 1
ATOM 7005 O O . LYS B 1 269 ? -15.464 31.051 29.383 1.00 30.46 292 LYS B O 1
ATOM 7011 N N . LYS B 1 270 ? -17.679 30.694 29.175 1.00 29.53 293 LYS B N 1
ATOM 7012 C CA . LYS B 1 270 ? -17.997 31.101 30.542 1.00 33.48 293 LYS B CA 1
ATOM 7013 C C . LYS B 1 270 ? -17.602 30.063 31.588 1.00 30.85 293 LYS B C 1
ATOM 7014 O O . LYS B 1 270 ? -17.665 30.362 32.787 1.00 35.69 293 LYS B O 1
ATOM 7020 N N . ASP B 1 271 ? -17.216 28.865 31.158 1.00 26.96 294 ASP B N 1
ATOM 7021 C CA . ASP B 1 271 ? -16.796 27.783 32.044 1.00 28.00 294 ASP B CA 1
ATOM 7022 C C . ASP B 1 271 ? -15.762 28.264 33.057 1.00 31.73 294 ASP B C 1
ATOM 7023 O O . ASP B 1 271 ? -14.725 28.822 32.686 1.00 31.46 294 ASP B O 1
ATOM 7028 N N . VAL B 1 272 ? -16.046 28.048 34.344 1.00 31.07 295 VAL B N 1
ATOM 7029 C CA . VAL B 1 272 ? -15.066 28.305 35.390 1.00 30.81 295 VAL B CA 1
ATOM 7030 C C . VAL B 1 272 ? -14.726 27.044 36.176 1.00 34.56 295 VAL B C 1
ATOM 7031 O O . VAL B 1 272 ? -14.018 27.118 37.181 1.00 27.88 295 VAL B O 1
ATOM 7035 N N . GLY B 1 273 ? -15.211 25.884 35.734 1.00 29.79 296 GLY B N 1
ATOM 7036 C CA . GLY B 1 273 ? -14.936 24.645 36.427 1.00 25.74 296 GLY B CA 1
ATOM 7037 C C . GLY B 1 273 ? -15.898 24.388 37.574 1.00 26.45 296 GLY B C 1
ATOM 7038 O O . GLY B 1 273 ? -16.884 25.099 37.782 1.00 30.07 296 GLY B O 1
ATOM 7039 N N . GLY B 1 274 ? -15.598 23.335 38.325 1.00 32.01 297 GLY B N 1
ATOM 7040 C CA . GLY B 1 274 ? -16.341 22.997 39.522 1.00 33.57 297 GLY B CA 1
ATOM 7041 C C . GLY B 1 274 ? -15.749 23.644 40.759 1.00 35.73 297 GLY B C 1
ATOM 7042 O O . GLY B 1 274 ? -15.081 24.679 40.695 1.00 33.88 297 GLY B O 1
ATOM 7043 N N . LYS B 1 275 ? -16.006 23.026 41.907 1.00 39.98 298 LYS B N 1
ATOM 7044 C CA . LYS B 1 275 ? -15.432 23.469 43.171 1.00 46.56 298 LYS B CA 1
ATOM 7045 C C . LYS B 1 275 ? -14.470 22.417 43.708 1.00 46.08 298 LYS B C 1
ATOM 7046 O O . LYS B 1 275 ? -14.440 21.273 43.245 1.00 46.78 298 LYS B O 1
ATOM 7052 N N . ASN B 1 276 ? -13.657 22.836 44.677 1.00 49.76 299 ASN B N 1
ATOM 7053 C CA . ASN B 1 276 ? -12.701 21.970 45.391 1.00 52.05 299 ASN B CA 1
ATOM 7054 C C . ASN B 1 276 ? -11.679 21.446 44.383 1.00 53.67 299 ASN B C 1
ATOM 7055 O O . ASN B 1 276 ? -11.092 22.248 43.640 1.00 52.60 299 ASN B O 1
ATOM 7060 N N . LEU B 1 277 ? -11.428 20.136 44.321 1.00 56.18 300 LEU B N 1
ATOM 7061 C CA . LEU B 1 277 ? -10.457 19.566 43.396 1.00 61.29 300 LEU B CA 1
ATOM 7062 C C . LEU B 1 277 ? -10.938 19.565 41.953 1.00 58.69 300 LEU B C 1
ATOM 7063 O O . LEU B 1 277 ? -10.208 19.083 41.081 1.00 67.64 300 LEU B O 1
ATOM 7068 N N . LEU B 1 278 ? -12.136 20.073 41.681 1.00 52.71 301 LEU B N 1
ATOM 7069 C CA . LEU B 1 278 ? -12.680 20.152 40.333 1.00 47.29 301 LEU B CA 1
ATOM 7070 C C . LEU B 1 278 ? -12.557 21.546 39.735 1.00 43.35 301 LEU B C 1
ATOM 7071 O O . LEU B 1 278 ? -12.979 21.755 38.593 1.00 40.55 301 LEU B O 1
ATOM 7076 N N . ALA B 1 279 ? -11.988 22.500 40.479 1.00 39.26 302 ALA B N 1
ATOM 7077 C CA . ALA B 1 279 ? -12.019 23.898 40.063 1.00 34.53 302 ALA B CA 1
ATOM 7078 C C . ALA B 1 279 ? -11.173 24.152 38.822 1.00 34.37 302 ALA B C 1
ATOM 7079 O O . ALA B 1 279 ? -11.501 25.037 38.027 1.00 38.04 302 ALA B O 1
ATOM 7081 N N . HIS B 1 280 ? -10.089 23.404 38.643 1.00 28.97 303 HIS B N 1
ATOM 7082 C CA . HIS B 1 280 ? -9.172 23.624 37.535 1.00 31.56 303 HIS B CA 1
ATOM 7083 C C . HIS B 1 280 ? -9.544 22.834 36.284 1.00 28.35 303 HIS B C 1
ATOM 7084 O O . HIS B 1 280 ? -8.877 22.986 35.262 1.00 27.98 303 HIS B O 1
ATOM 7091 N N . ASN B 1 281 ? -10.583 22.002 36.335 1.00 28.39 304 ASN B N 1
ATOM 7092 C CA . ASN B 1 281 ? -11.025 21.247 35.171 1.00 28.22 304 ASN B CA 1
ATOM 7093 C C . ASN B 1 281 ? -12.240 21.902 34.534 1.00 25.83 304 ASN B C 1
ATOM 7094 O O . ASN B 1 281 ? -13.081 22.489 35.219 1.00 28.11 304 ASN B O 1
ATOM 7099 N N . TRP B 1 282 ? -12.319 21.788 33.208 1.00 24.79 305 TRP B N 1
ATOM 7100 C CA . TRP B 1 282 ? -13.518 22.183 32.484 1.00 21.97 305 TRP B CA 1
ATOM 7101 C C . TRP B 1 282 ? -14.743 21.523 33.099 1.00 26.53 305 TRP B C 1
ATOM 7102 O O . TRP B 1 282 ? -14.699 20.363 33.517 1.00 21.79 305 TRP B O 1
ATOM 7113 N N . ALA B 1 283 ? -15.846 22.259 33.126 1.00 22.54 306 ALA B N 1
ATOM 7114 C CA . ALA B 1 283 ? -17.126 21.701 33.531 1.00 23.60 306 ALA B CA 1
ATOM 7115 C C . ALA B 1 283 ? -18.100 21.563 32.367 1.00 24.66 306 ALA B C 1
ATOM 7116 O O . ALA B 1 283 ? -19.215 21.073 32.572 1.00 27.71 306 ALA B O 1
ATOM 7118 N N . THR B 1 284 ? -17.709 21.978 31.153 1.00 22.54 307 THR B N 1
ATOM 7119 C CA . THR B 1 284 ? -18.591 21.948 29.987 1.00 22.22 307 THR B CA 1
ATOM 7120 C C . THR B 1 284 ? -17.950 21.242 28.795 1.00 26.60 307 THR B C 1
ATOM 7121 O O . THR B 1 284 ? -18.430 21.389 27.665 1.00 26.03 307 THR B O 1
ATOM 7125 N N . TYR B 1 285 ? -16.887 20.477 29.015 1.00 22.32 308 TYR B N 1
ATOM 7126 C CA . TYR B 1 285 ? -16.132 19.883 27.918 1.00 19.15 308 TYR B CA 1
ATOM 7127 C C . TYR B 1 285 ? -16.882 18.695 27.332 1.00 22.55 308 TYR B C 1
ATOM 7128 O O . TYR B 1 285 ? -17.208 17.741 28.050 1.00 20.92 308 TYR B O 1
ATOM 7137 N N . LEU B 1 286 ? -17.145 18.755 26.024 1.00 20.40 309 LEU B N 1
ATOM 7138 C CA . LEU B 1 286 ? -17.758 17.662 25.285 1.00 17.92 309 LEU B CA 1
ATOM 7139 C C . LEU B 1 286 ? -17.003 17.478 23.978 1.00 24.07 309 LEU B C 1
ATOM 7140 O O . LEU B 1 286 ? -16.372 18.406 23.468 1.00 22.39 309 LEU B O 1
ATOM 7145 N N . LYS B 1 287 ? -17.081 16.270 23.426 1.00 21.37 310 LYS B N 1
ATOM 7146 C CA . LYS B 1 287 ? -16.512 16.020 22.111 1.00 22.43 310 LYS B CA 1
ATOM 7147 C C . LYS B 1 287 ? -17.387 15.026 21.359 1.00 23.99 310 LYS B C 1
ATOM 7148 O O . LYS B 1 287 ? -18.175 14.281 21.947 1.00 23.10 310 LYS B O 1
ATOM 7154 N N . ALA B 1 288 ? -17.235 15.028 20.039 1.00 21.06 311 ALA B N 1
ATOM 7155 C CA . ALA B 1 288 ? -18.013 14.164 19.169 1.00 19.06 311 ALA B CA 1
ATOM 7156 C C . ALA B 1 288 ? -17.137 13.693 18.019 1.00 20.41 311 ALA B C 1
ATOM 7157 O O . ALA B 1 288 ? -16.266 14.424 17.540 1.00 18.93 311 ALA B O 1
ATOM 7159 N N . ARG B 1 289 ? -17.377 12.458 17.587 1.00 23.31 312 ARG B N 1
ATOM 7160 C CA . ARG B 1 289 ? -16.707 11.941 16.403 1.00 17.76 312 ARG B CA 1
ATOM 7161 C C . ARG B 1 289 ? -17.141 12.725 15.172 1.00 19.54 312 ARG B C 1
ATOM 7162 O O . ARG B 1 289 ? -18.307 13.111 15.042 1.00 19.07 312 ARG B O 1
ATOM 7170 N N . LEU B 1 290 ? -16.190 12.977 14.275 1.00 20.82 313 LEU B N 1
ATOM 7171 C CA . LEU B 1 290 ? -16.466 13.611 12.993 1.00 21.06 313 LEU B CA 1
ATOM 7172 C C . LEU B 1 290 ? -16.567 12.535 11.918 1.00 22.98 313 LEU B C 1
ATOM 7173 O O . LEU B 1 290 ? -15.700 11.662 11.823 1.00 23.38 313 LEU B O 1
ATOM 7178 N N . ASN B 1 291 ? -17.618 12.603 11.114 1.00 20.46 314 ASN B N 1
ATOM 7179 C CA . ASN B 1 291 ? -17.923 11.573 10.125 1.00 20.17 314 ASN B CA 1
ATOM 7180 C C . ASN B 1 291 ? -17.602 12.122 8.741 1.00 22.97 314 ASN B C 1
ATOM 7181 O O . ASN B 1 291 ? -18.367 12.921 8.195 1.00 23.42 314 ASN B O 1
ATOM 7186 N N . CYS B 1 292 ? -16.476 11.685 8.174 1.00 21.92 315 CYS B N 1
ATOM 7187 C CA . CYS B 1 292 ? -16.157 11.915 6.765 1.00 24.25 315 CYS B CA 1
ATOM 7188 C C . CYS B 1 292 ? -16.062 10.557 6.081 1.00 23.09 315 CYS B C 1
ATOM 7189 O O . CYS B 1 292 ? -15.139 9.782 6.357 1.00 24.25 315 CYS B O 1
ATOM 7192 N N . SER B 1 293 ? -17.000 10.271 5.180 1.00 21.78 316 SER B N 1
ATOM 7193 C CA . SER B 1 293 ? -17.074 8.931 4.618 1.00 22.90 316 SER B CA 1
ATOM 7194 C C . SER B 1 293 ? -17.767 8.953 3.262 1.00 24.71 316 SER B C 1
ATOM 7195 O O . SER B 1 293 ? -18.550 9.854 2.953 1.00 25.01 316 SER B O 1
ATOM 7198 N N . ILE B 1 294 ? -17.461 7.936 2.459 1.00 23.78 317 ILE B N 1
ATOM 7199 C CA . ILE B 1 294 ? -18.200 7.644 1.237 1.00 25.09 317 ILE B CA 1
ATOM 7200 C C . ILE B 1 294 ? -19.409 6.795 1.603 1.00 26.93 317 ILE B C 1
ATOM 7201 O O . ILE B 1 294 ? -19.286 5.800 2.328 1.00 28.62 317 ILE B O 1
ATOM 7206 N N . SER B 1 295 ? -20.575 7.183 1.098 1.00 26.66 318 SER B N 1
ATOM 7207 C CA . SER B 1 295 ? -21.808 6.501 1.449 1.00 29.67 318 SER B CA 1
ATOM 7208 C C . SER B 1 295 ? -21.812 5.069 0.917 1.00 31.41 318 SER B C 1
ATOM 7209 O O . SER B 1 295 ? -21.055 4.704 0.012 1.00 25.14 318 SER B O 1
ATOM 7212 N N . GLY B 1 296 ? -22.688 4.260 1.492 1.00 27.26 319 GLY B N 1
ATOM 7213 C CA . GLY B 1 296 ? -22.853 2.886 1.066 1.00 29.89 319 GLY B CA 1
ATOM 7214 C C . GLY B 1 296 ? -23.432 2.055 2.183 1.00 29.10 319 GLY B C 1
ATOM 7215 O O . GLY B 1 296 ? -23.583 2.508 3.315 1.00 29.41 319 GLY B O 1
ATOM 7216 N N . GLU B 1 297 ? -23.777 0.812 1.838 1.00 31.96 320 GLU B N 1
ATOM 7217 C CA . GLU B 1 297 ? -24.188 -0.133 2.871 1.00 34.87 320 GLU B CA 1
ATOM 7218 C C . GLU B 1 297 ? -23.080 -0.324 3.893 1.00 27.11 320 GLU B C 1
ATOM 7219 O O . GLU B 1 297 ? -23.342 -0.452 5.094 1.00 29.67 320 GLU B O 1
ATOM 7225 N N . PHE B 1 298 ? -21.834 -0.328 3.431 1.00 25.86 321 PHE B N 1
ATOM 7226 C CA . PHE B 1 298 ? -20.659 -0.253 4.297 1.00 26.21 321 PHE B CA 1
ATOM 7227 C C . PHE B 1 298 ? -19.926 1.025 3.928 1.00 23.91 321 PHE B C 1
ATOM 7228 O O . PHE B 1 298 ? -19.245 1.078 2.888 1.00 25.83 321 PHE B O 1
ATOM 7236 N N . PRO B 1 299 ? -20.069 2.091 4.707 1.00 22.77 322 PRO B N 1
ATOM 7237 C CA . PRO B 1 299 ? -19.389 3.342 4.363 1.00 23.43 322 PRO B CA 1
ATOM 7238 C C . PRO B 1 299 ? -17.880 3.208 4.488 1.00 25.71 322 PRO B C 1
ATOM 7239 O O . PRO B 1 299 ? -17.362 2.420 5.283 1.00 25.30 322 PRO B O 1
ATOM 7243 N N . PHE B 1 300 ? -17.169 3.977 3.668 1.00 20.34 323 PHE B N 1
ATOM 7244 C CA . PHE B 1 300 ? -15.713 4.036 3.727 1.00 27.84 323 PHE B CA 1
ATOM 7245 C C . PHE B 1 300 ? -15.326 5.311 4.460 1.00 22.69 323 PHE B C 1
ATOM 7246 O O . PHE B 1 300 ? -15.545 6.413 3.951 1.00 21.28 323 PHE B O 1
ATOM 7254 N N . TYR B 1 301 ? -14.720 5.161 5.633 1.00 22.57 324 TYR B N 1
ATOM 7255 C CA . TYR B 1 301 ? -14.379 6.298 6.477 1.00 22.77 324 TYR B CA 1
ATOM 7256 C C . TYR B 1 301 ? -12.982 6.815 6.172 1.00 23.04 324 TYR B C 1
ATOM 7257 O O . TYR B 1 301 ? -12.049 6.033 5.965 1.00 26.09 324 TYR B O 1
ATOM 7266 N N . PHE B 1 302 ? -12.845 8.141 6.160 1.00 19.17 325 PHE B N 1
ATOM 7267 C CA . PHE B 1 302 ? -11.550 8.808 6.197 1.00 17.95 325 PHE B CA 1
ATOM 7268 C C . PHE B 1 302 ? -11.354 9.298 7.631 1.00 19.26 325 PHE B C 1
ATOM 7269 O O . PHE B 1 302 ? -11.984 10.275 8.051 1.00 21.63 325 PHE B O 1
ATOM 7277 N N . ASN B 1 303 ? -10.478 8.619 8.378 1.00 20.94 326 ASN B N 1
ATOM 7278 C CA . ASN B 1 303 ? -10.486 8.704 9.838 1.00 22.23 326 ASN B CA 1
ATOM 7279 C C . ASN B 1 303 ? -9.683 9.872 10.406 1.00 25.55 326 ASN B C 1
ATOM 7280 O O . ASN B 1 303 ? -9.944 10.294 11.542 1.00 24.06 326 ASN B O 1
ATOM 7285 N N . GLU B 1 304 ? -8.687 10.385 9.686 1.00 22.33 327 GLU B N 1
ATOM 7286 C CA . GLU B 1 304 ? -7.666 11.239 10.300 1.00 21.84 327 GLU B CA 1
ATOM 7287 C C . GLU B 1 304 ? -7.748 12.656 9.746 1.00 21.87 327 GLU B C 1
ATOM 7288 O O . GLU B 1 304 ? -7.206 12.943 8.675 1.00 21.77 327 GLU B O 1
ATOM 7294 N N . ILE B 1 305 ? -8.397 13.553 10.494 1.00 17.33 328 ILE B N 1
ATOM 7295 C CA . ILE B 1 305 ? -8.475 14.942 10.063 1.00 21.89 328 ILE B CA 1
ATOM 7296 C C . ILE B 1 305 ? -7.078 15.548 10.084 1.00 26.88 328 ILE B C 1
ATOM 7297 O O . ILE B 1 305 ? -6.267 15.262 10.975 1.00 22.34 328 ILE B O 1
ATOM 7302 N N . GLN B 1 306 ? -6.766 16.349 9.063 1.00 22.33 329 GLN B N 1
ATOM 7303 C CA . GLN B 1 306 ? -5.450 16.958 8.939 1.00 20.81 329 GLN B CA 1
ATOM 7304 C C . GLN B 1 306 ? -5.471 18.474 9.021 1.00 23.18 329 GLN B C 1
ATOM 7305 O O . GLN B 1 306 ? -4.446 19.070 9.370 1.00 23.22 329 GLN B O 1
ATOM 7311 N N . SER B 1 307 ? -6.604 19.107 8.738 1.00 20.42 330 SER B N 1
ATOM 7312 C CA . SER B 1 307 ? -6.700 20.554 8.692 1.00 23.09 330 SER B CA 1
ATOM 7313 C C . SER B 1 307 ? -8.173 20.923 8.660 1.00 18.09 330 SER B C 1
ATOM 7314 O O . SER B 1 307 ? -9.009 20.129 8.225 1.00 21.56 330 SER B O 1
ATOM 7317 N N . VAL B 1 308 ? -8.484 22.130 9.124 1.00 22.28 331 VAL B N 1
ATOM 7318 C CA . VAL B 1 308 ? -9.859 22.614 9.139 1.00 21.10 331 VAL B CA 1
ATOM 7319 C C . VAL B 1 308 ? -9.826 24.118 8.915 1.00 24.66 331 VAL B C 1
ATOM 7320 O O . VAL B 1 308 ? -8.899 24.807 9.346 1.00 22.16 331 VAL B O 1
ATOM 7324 N N . TYR B 1 309 ? -10.838 24.622 8.216 1.00 19.80 332 TYR B N 1
ATOM 7325 C CA . TYR B 1 309 ? -10.870 26.012 7.796 1.00 29.40 332 TYR B CA 1
ATOM 7326 C C . TYR B 1 309 ? -12.295 26.536 7.882 1.00 26.08 332 TYR B C 1
ATOM 7327 O O . TYR B 1 309 ? -13.260 25.804 7.648 1.00 28.04 332 TYR B O 1
ATOM 7336 N N . GLN B 1 310 ? -12.416 27.814 8.220 1.00 25.65 333 GLN B N 1
ATOM 7337 C CA . GLN B 1 310 ? -13.686 28.520 8.183 1.00 29.41 333 GLN B CA 1
ATOM 7338 C C . GLN B 1 310 ? -13.526 29.778 7.348 1.00 28.93 333 GLN B C 1
ATOM 7339 O O . GLN B 1 310 ? -12.512 30.472 7.452 1.00 29.67 333 GLN B O 1
ATOM 7345 N N . LEU B 1 311 ? -14.527 30.061 6.521 1.00 24.94 334 LEU B N 1
ATOM 7346 C CA . LEU B 1 311 ? -14.552 31.321 5.798 1.00 28.73 334 LEU B CA 1
ATOM 7347 C C . LEU B 1 311 ? -14.708 32.481 6.781 1.00 41.30 334 LEU B C 1
ATOM 7348 O O . LEU B 1 311 ? -15.416 32.354 7.786 1.00 39.33 334 LEU B O 1
ATOM 7353 N N . PRO B 1 312 ? -14.062 33.620 6.530 1.00 49.57 335 PRO B N 1
ATOM 7354 C CA . PRO B 1 312 ? -14.277 34.781 7.408 1.00 51.41 335 PRO B CA 1
ATOM 7355 C C . PRO B 1 312 ? -15.722 35.251 7.437 1.00 53.50 335 PRO B C 1
ATOM 7356 O O . PRO B 1 312 ? -16.169 35.793 8.455 1.00 54.71 335 PRO B O 1
ATOM 7360 N N . SER B 1 313 ? -16.472 35.039 6.357 1.00 57.89 336 SER B N 1
ATOM 7361 C CA . SER B 1 313 ? -17.823 35.569 6.226 1.00 60.06 336 SER B CA 1
ATOM 7362 C C . SER B 1 313 ? -18.910 34.586 6.638 1.00 56.86 336 SER B C 1
ATOM 7363 O O . SER B 1 313 ? -20.079 34.978 6.706 1.00 57.52 336 SER B O 1
ATOM 7366 N N . ASP B 1 314 ? -18.570 33.327 6.906 1.00 51.36 337 ASP B N 1
ATOM 7367 C CA . ASP B 1 314 ? -19.577 32.308 7.195 1.00 46.31 337 ASP B CA 1
ATOM 7368 C C . ASP B 1 314 ? -19.065 31.443 8.341 1.00 45.83 337 ASP B C 1
ATOM 7369 O O . ASP B 1 314 ? -18.187 30.598 8.147 1.00 47.22 337 ASP B O 1
ATOM 7374 N N . LYS B 1 315 ? -19.623 31.647 9.530 1.00 45.34 338 LYS B N 1
ATOM 7375 C CA . LYS B 1 315 ? -19.259 30.852 10.692 1.00 43.18 338 LYS B CA 1
ATOM 7376 C C . LYS B 1 315 ? -20.167 29.643 10.884 1.00 35.64 338 LYS B C 1
ATOM 7377 O O . LYS B 1 315 ? -20.053 28.956 11.905 1.00 36.87 338 LYS B O 1
ATOM 7383 N N . SER B 1 316 ? -21.051 29.361 9.930 1.00 30.79 339 SER B N 1
ATOM 7384 C CA . SER B 1 316 ? -21.974 28.240 10.047 1.00 32.52 339 SER B CA 1
ATOM 7385 C C . SER B 1 316 ? -21.420 26.944 9.468 1.00 33.01 339 SER B C 1
ATOM 7386 O O . SER B 1 316 ? -22.101 25.915 9.529 1.00 32.19 339 SER B O 1
ATOM 7389 N N . ARG B 1 317 ? -20.207 26.961 8.919 1.00 31.39 340 ARG B N 1
ATOM 7390 C CA . ARG B 1 317 ? -19.684 25.823 8.183 1.00 28.90 340 ARG B CA 1
ATOM 7391 C C . ARG B 1 317 ? -18.195 25.671 8.447 1.00 28.65 340 ARG B C 1
ATOM 7392 O O . ARG B 1 317 ? -17.471 26.659 8.595 1.00 29.31 340 ARG B O 1
ATOM 7400 N N . PHE B 1 318 ? -17.747 24.422 8.500 1.00 20.73 341 PHE B N 1
ATOM 7401 C CA . PHE B 1 318 ? -16.339 24.077 8.636 1.00 23.94 341 PHE B CA 1
ATOM 7402 C C . PHE B 1 318 ? -15.936 23.193 7.467 1.00 24.96 341 PHE B C 1
ATOM 7403 O O . PHE B 1 318 ? -16.680 22.288 7.082 1.00 27.99 341 PHE B O 1
ATOM 7411 N N . PHE B 1 319 ? -14.758 23.453 6.912 1.00 27.00 342 PHE B N 1
ATOM 7412 C CA . PHE B 1 319 ? -14.208 22.675 5.809 1.00 25.70 342 PHE B CA 1
ATOM 7413 C C . PHE B 1 319 ? -12.935 21.993 6.284 1.00 22.53 342 PHE B C 1
ATOM 7414 O O . PHE B 1 319 ? -12.094 22.624 6.927 1.00 23.34 342 PHE B O 1
ATOM 7422 N N . ALA B 1 320 ? -12.781 20.709 5.965 1.00 20.02 343 ALA B N 1
ATOM 7423 C CA . ALA B 1 320 ? -11.687 19.953 6.552 1.00 21.58 343 ALA B CA 1
ATOM 7424 C C . ALA B 1 320 ? -11.176 18.892 5.590 1.00 24.24 343 ALA B C 1
ATOM 7425 O O . ALA B 1 320 ? -11.926 18.359 4.768 1.00 24.13 343 ALA B O 1
ATOM 7427 N N . THR B 1 321 ? -9.885 18.593 5.719 1.00 19.63 344 THR B N 1
ATOM 7428 C CA . THR B 1 321 ? -9.224 17.498 5.027 1.00 23.56 344 THR B CA 1
ATOM 7429 C C . THR B 1 321 ? -9.099 16.295 5.954 1.00 25.04 344 THR B C 1
ATOM 7430 O O . THR B 1 321 ? -8.911 16.440 7.166 1.00 19.93 344 THR B O 1
ATOM 7434 N N . PHE B 1 322 ? -9.190 15.103 5.365 1.00 23.91 345 PHE B N 1
ATOM 7435 C CA . PHE B 1 322 ? -9.070 13.840 6.078 1.00 17.94 345 PHE B CA 1
ATOM 7436 C C . PHE B 1 322 ? -8.214 12.886 5.261 1.00 26.57 345 PHE B C 1
ATOM 7437 O O . PHE B 1 322 ? -8.309 12.862 4.030 1.00 24.66 345 PHE B O 1
ATOM 7445 N N . THR B 1 323 ? -7.397 12.083 5.938 1.00 24.68 346 THR B N 1
ATOM 7446 C CA . THR B 1 323 ? -6.695 10.993 5.275 1.00 23.49 346 THR B CA 1
ATOM 7447 C C . THR B 1 323 ? -7.065 9.668 5.927 1.00 23.15 346 THR B C 1
ATOM 7448 O O . THR B 1 323 ? -7.680 9.614 6.999 1.00 20.79 346 THR B O 1
ATOM 7452 N N . THR B 1 324 ? -6.681 8.592 5.251 1.00 21.20 347 THR B N 1
ATOM 7453 C CA . THR B 1 324 ? -6.752 7.259 5.814 1.00 20.27 347 THR B CA 1
ATOM 7454 C C . THR B 1 324 ? -5.593 7.057 6.789 1.00 21.53 347 THR B C 1
ATOM 7455 O O . THR B 1 324 ? -4.773 7.950 7.015 1.00 25.64 347 THR B O 1
ATOM 7459 N N . SER B 1 325 ? -5.523 5.862 7.373 1.00 23.79 348 SER B N 1
ATOM 7460 C CA . SER B 1 325 ? -4.491 5.508 8.337 1.00 26.05 348 SER B CA 1
ATOM 7461 C C . SER B 1 325 ? -3.568 4.400 7.857 1.00 24.00 348 SER B C 1
ATOM 7462 O O . SER B 1 325 ? -2.545 4.149 8.505 1.00 22.87 348 SER B O 1
ATOM 7465 N N . THR B 1 326 ? -3.900 3.731 6.760 1.00 21.52 349 THR B N 1
ATOM 7466 C CA . THR B 1 326 ? -3.243 2.501 6.348 1.00 27.14 349 THR B CA 1
ATOM 7467 C C . THR B 1 326 ? -2.013 2.789 5.491 1.00 29.35 349 THR B C 1
ATOM 7468 O O . THR B 1 326 ? -1.856 3.875 4.931 1.00 32.09 349 THR B O 1
ATOM 7472 N N . ASN B 1 327 ? -1.128 1.792 5.404 1.00 29.78 350 ASN B N 1
ATOM 7473 C CA . ASN B 1 327 ? -0.002 1.864 4.475 1.00 33.79 350 ASN B CA 1
ATOM 7474 C C . ASN B 1 327 ? -0.445 1.582 3.048 1.00 41.64 350 ASN B C 1
ATOM 7475 O O . ASN B 1 327 ? 0.050 2.208 2.102 1.00 50.87 350 ASN B O 1
ATOM 7480 N N . GLY B 1 328 ? -1.354 0.633 2.875 1.00 37.24 351 GLY B N 1
ATOM 7481 C CA . GLY B 1 328 ? -1.828 0.250 1.564 1.00 48.73 351 GLY B CA 1
ATOM 7482 C C . GLY B 1 328 ? -3.167 0.894 1.262 1.00 48.95 351 GLY B C 1
ATOM 7483 O O . GLY B 1 328 ? -3.966 1.156 2.161 1.00 49.80 351 GLY B O 1
ATOM 7484 N N . LEU B 1 329 ? -3.390 1.159 -0.023 1.00 37.04 352 LEU B N 1
ATOM 7485 C CA . LEU B 1 329 ? -4.666 1.664 -0.520 1.00 33.35 352 LEU B CA 1
ATOM 7486 C C . LEU B 1 329 ? -5.086 2.933 0.223 1.00 34.77 352 LEU B C 1
ATOM 7487 O O . LEU B 1 329 ? -6.162 3.012 0.817 1.00 42.57 352 LEU B O 1
ATOM 7492 N N . ILE B 1 330 ? -4.213 3.937 0.176 1.00 29.97 353 ILE B N 1
ATOM 7493 C CA . ILE B 1 330 ? -4.440 5.167 0.920 1.00 32.90 353 ILE B CA 1
ATOM 7494 C C . ILE B 1 330 ? -5.300 6.113 0.092 1.00 32.57 353 ILE B C 1
ATOM 7495 O O . ILE B 1 330 ? -5.473 5.951 -1.121 1.00 24.74 353 ILE B O 1
ATOM 7500 N N . GLY B 1 331 ? -5.840 7.122 0.765 1.00 27.11 354 GLY B N 1
ATOM 7501 C CA . GLY B 1 331 ? -6.646 8.124 0.101 1.00 29.70 354 GLY B CA 1
ATOM 7502 C C . GLY B 1 331 ? -6.907 9.282 1.032 1.00 27.65 354 GLY B C 1
ATOM 7503 O O . GLY B 1 331 ? -6.715 9.184 2.249 1.00 27.62 354 GLY B O 1
ATOM 7504 N N . SER B 1 332 ? -7.345 10.389 0.440 1.00 21.24 355 SER B N 1
ATOM 7505 C CA . SER B 1 332 ? -7.667 11.591 1.192 1.00 21.60 355 SER B CA 1
ATOM 7506 C C . SER B 1 332 ? -8.984 12.158 0.690 1.00 27.79 355 SER B C 1
ATOM 7507 O O . SER B 1 332 ? -9.431 11.860 -0.422 1.00 24.79 355 SER B O 1
ATOM 7510 N N . ALA B 1 333 ? -9.598 12.992 1.523 1.00 23.27 356 ALA B N 1
ATOM 7511 C CA . ALA B 1 333 ? -10.896 13.555 1.198 1.00 25.37 356 ALA B CA 1
ATOM 7512 C C . ALA B 1 333 ? -11.021 14.933 1.826 1.00 24.78 356 ALA B C 1
ATOM 7513 O O . ALA B 1 333 ? -10.307 15.282 2.774 1.00 24.95 356 ALA B O 1
ATOM 7515 N N . VAL B 1 334 ? -11.936 15.717 1.264 1.00 25.06 357 VAL B N 1
ATOM 7516 C CA . VAL B 1 334 ? -12.365 16.992 1.825 1.00 25.32 357 VAL B CA 1
ATOM 7517 C C . VAL B 1 334 ? -13.844 16.861 2.157 1.00 26.52 357 VAL B C 1
ATOM 7518 O O . VAL B 1 334 ? -14.648 16.483 1.294 1.00 26.82 357 VAL B O 1
ATOM 7522 N N . CYS B 1 335 ? -14.196 17.141 3.408 1.00 24.70 358 CYS B N 1
ATOM 7523 C CA . CYS B 1 335 ? -15.569 17.102 3.884 1.00 29.02 358 CYS B CA 1
ATOM 7524 C C . CYS B 1 335 ? -15.906 18.448 4.513 1.00 29.66 358 CYS B C 1
ATOM 7525 O O . CYS B 1 335 ? -15.022 19.152 5.012 1.00 30.46 358 CYS B O 1
ATOM 7528 N N . SER B 1 336 ? -17.185 18.812 4.483 1.00 25.36 359 SER B N 1
ATOM 7529 C CA . SER B 1 336 ? -17.658 20.014 5.155 1.00 29.33 359 SER B CA 1
ATOM 7530 C C . SER B 1 336 ? -18.672 19.634 6.226 1.00 24.87 359 SER B C 1
ATOM 7531 O O . SER B 1 336 ? -19.371 18.624 6.107 1.00 27.07 359 SER B O 1
ATOM 7534 N N . PHE B 1 337 ? -18.741 20.452 7.277 1.00 26.03 360 PHE B N 1
ATOM 7535 C CA . PHE B 1 337 ? -19.638 20.218 8.401 1.00 24.77 360 PHE B CA 1
ATOM 7536 C C . PHE B 1 337 ? -20.400 21.492 8.733 1.00 29.51 360 PHE B C 1
ATOM 7537 O O . PHE B 1 337 ? -19.829 22.584 8.736 1.00 29.89 360 PHE B O 1
ATOM 7545 N N . HIS B 1 338 ? -21.695 21.345 9.007 1.00 27.15 361 HIS B N 1
ATOM 7546 C CA . HIS B 1 338 ? -22.563 22.467 9.327 1.00 26.30 361 HIS B CA 1
ATOM 7547 C C . HIS B 1 338 ? -22.761 22.570 10.835 1.00 29.10 361 HIS B C 1
ATOM 7548 O O . HIS B 1 338 ? -22.774 21.564 11.551 1.00 25.35 361 HIS B O 1
ATOM 7555 N N . ILE B 1 339 ? -22.926 23.806 11.310 1.00 29.29 362 ILE B N 1
ATOM 7556 C CA . ILE B 1 339 ? -23.083 24.043 12.742 1.00 32.88 362 ILE B CA 1
ATOM 7557 C C . ILE B 1 339 ? -24.358 23.394 13.267 1.00 34.14 362 ILE B C 1
ATOM 7558 O O . ILE B 1 339 ? -24.438 23.032 14.448 1.00 38.35 362 ILE B O 1
ATOM 7563 N N . ASN B 1 340 ? -25.367 23.218 12.408 1.00 29.87 363 ASN B N 1
ATOM 7564 C CA . ASN B 1 340 ? -26.604 22.579 12.848 1.00 31.76 363 ASN B CA 1
ATOM 7565 C C . ASN B 1 340 ? -26.396 21.102 13.154 1.00 31.77 363 ASN B C 1
ATOM 7566 O O . ASN B 1 340 ? -27.040 20.562 14.060 1.00 32.85 363 ASN B O 1
ATOM 7571 N N . GLU B 1 341 ? -25.514 20.435 12.406 1.00 26.88 364 GLU B N 1
ATOM 7572 C CA . GLU B 1 341 ? -25.214 19.035 12.678 1.00 26.67 364 GLU B CA 1
ATOM 7573 C C . GLU B 1 341 ? -24.301 18.893 13.890 1.00 28.72 364 GLU B C 1
ATOM 7574 O O . GLU B 1 341 ? -24.448 17.951 14.676 1.00 28.89 364 GLU B O 1
ATOM 7580 N N . ILE B 1 342 ? -23.353 19.817 14.045 1.00 28.14 365 ILE B N 1
ATOM 7581 C CA . ILE B 1 342 ? -22.486 19.818 15.220 1.00 26.78 365 ILE B CA 1
ATOM 7582 C C . ILE B 1 342 ? -23.316 19.948 16.493 1.00 26.56 365 ILE B C 1
ATOM 7583 O O . ILE B 1 342 ? -23.185 19.147 17.426 1.00 25.19 365 ILE B O 1
ATOM 7588 N N . GLN B 1 343 ? -24.200 20.947 16.540 1.00 27.99 366 GLN B N 1
ATOM 7589 C CA . GLN B 1 343 ? -25.027 21.139 17.728 1.00 34.15 366 GLN B CA 1
ATOM 7590 C C . GLN B 1 343 ? -25.990 19.976 17.939 1.00 36.83 366 GLN B C 1
ATOM 7591 O O . GLN B 1 343 ? -26.302 19.632 19.085 1.00 37.65 366 GLN B O 1
ATOM 7597 N N . ALA B 1 344 ? -26.465 19.354 16.855 1.00 30.46 367 ALA B N 1
ATOM 7598 C CA . ALA B 1 344 ? -27.314 18.175 16.997 1.00 31.33 367 ALA B CA 1
ATOM 7599 C C . ALA B 1 344 ? -26.569 17.036 17.687 1.00 33.55 367 ALA B C 1
ATOM 7600 O O . ALA B 1 344 ? -27.152 16.304 18.499 1.00 34.87 367 ALA B O 1
ATOM 7602 N N . ALA B 1 345 ? -25.281 16.866 17.377 1.00 26.05 368 ALA B N 1
ATOM 7603 C CA . ALA B 1 345 ? -24.481 15.869 18.077 1.00 24.15 368 ALA B CA 1
ATOM 7604 C C . ALA B 1 345 ? -24.401 16.181 19.570 1.00 24.66 368 ALA B C 1
ATOM 7605 O O . ALA B 1 345 ? -24.654 15.313 20.411 1.00 28.16 368 ALA B O 1
ATOM 7607 N N . PHE B 1 346 ? -24.063 17.427 19.916 1.00 26.30 369 PHE B N 1
ATOM 7608 C CA . PHE B 1 346 ? -23.943 17.800 21.324 1.00 28.28 369 PHE B CA 1
ATOM 7609 C C . PHE B 1 346 ? -25.289 17.871 22.031 1.00 31.80 369 PHE B C 1
ATOM 7610 O O . PHE B 1 346 ? -25.320 17.874 23.267 1.00 33.37 369 PHE B O 1
ATOM 7618 N N . ASN B 1 347 ? -26.394 17.926 21.288 1.00 25.46 370 ASN B N 1
ATOM 7619 C CA . ASN B 1 347 ? -27.721 17.870 21.886 1.00 28.49 370 ASN B CA 1
ATOM 7620 C C . ASN B 1 347 ? -28.267 16.455 21.963 1.00 30.72 370 ASN B C 1
ATOM 7621 O O . ASN B 1 347 ? -29.347 16.253 22.532 1.00 27.08 370 ASN B O 1
ATOM 7626 N N . GLY B 1 348 ? -27.556 15.481 21.406 1.00 25.02 371 GLY B N 1
ATOM 7627 C CA . GLY B 1 348 ? -28.014 14.110 21.365 1.00 25.41 371 GLY B CA 1
ATOM 7628 C C . GLY B 1 348 ? -27.662 13.345 22.620 1.00 28.09 371 GLY B C 1
ATOM 7629 O O . GLY B 1 348 ? -27.333 13.918 23.664 1.00 27.75 371 GLY B O 1
ATOM 7630 N N . LYS B 1 349 ? -27.750 12.023 22.515 1.00 27.61 372 LYS B N 1
ATOM 7631 C CA . LYS B 1 349 ? -27.452 11.166 23.650 1.00 34.61 372 LYS B CA 1
ATOM 7632 C C . LYS B 1 349 ? -25.954 11.136 23.924 1.00 32.03 372 LYS B C 1
ATOM 7633 O O . LYS B 1 349 ? -25.125 11.268 23.017 1.00 23.88 372 LYS B O 1
ATOM 7639 N N . PHE B 1 350 ? -25.612 10.980 25.200 1.00 23.57 373 PHE B N 1
ATOM 7640 C CA . PHE B 1 350 ? -24.230 10.755 25.585 1.00 23.74 373 PHE B CA 1
ATOM 7641 C C . PHE B 1 350 ? -23.873 9.286 25.399 1.00 22.22 373 PHE B C 1
ATOM 7642 O O . PHE B 1 350 ? -24.732 8.403 25.477 1.00 26.70 373 PHE B O 1
ATOM 7650 N N . LYS B 1 351 ? -22.597 9.032 25.139 1.00 21.44 374 LYS B N 1
ATOM 7651 C CA . LYS B 1 351 ? -22.077 7.676 25.110 1.00 23.51 374 LYS B CA 1
ATOM 7652 C C . LYS B 1 351 ? -21.548 7.312 26.492 1.00 23.93 374 LYS B C 1
ATOM 7653 O O . LYS B 1 351 ? -21.182 8.184 27.282 1.00 25.62 374 LYS B O 1
ATOM 7659 N N . GLU B 1 352 ? -21.514 6.013 26.781 1.00 26.59 375 GLU B N 1
ATOM 7660 C CA . GLU B 1 352 ? -21.110 5.557 28.106 1.00 31.77 375 GLU B CA 1
ATOM 7661 C C . GLU B 1 352 ? -20.561 4.143 28.027 1.00 27.70 375 GLU B C 1
ATOM 7662 O O . GLU B 1 352 ? -21.169 3.266 27.405 1.00 23.42 375 GLU B O 1
ATOM 7668 N N . GLN B 1 353 ? -19.415 3.936 28.656 1.00 26.66 376 GLN B N 1
ATOM 7669 C CA . GLN B 1 353 ? -18.882 2.610 28.942 1.00 31.15 376 GLN B CA 1
ATOM 7670 C C . GLN B 1 353 ? -18.878 2.497 30.462 1.00 30.57 376 GLN B C 1
ATOM 7671 O O . GLN B 1 353 ? -18.021 3.083 31.131 1.00 30.74 376 GLN B O 1
ATOM 7677 N N . SER B 1 354 ? -19.853 1.766 31.004 1.00 35.81 377 SER B N 1
ATOM 7678 C CA . SER B 1 354 ? -20.070 1.766 32.447 1.00 43.33 377 SER B CA 1
ATOM 7679 C C . SER B 1 354 ? -18.981 1.023 33.213 1.00 44.18 377 SER B C 1
ATOM 7680 O O . SER B 1 354 ? -18.804 1.278 34.407 1.00 48.92 377 SER B O 1
ATOM 7683 N N . SER B 1 355 ? -18.252 0.119 32.564 1.00 38.86 378 SER B N 1
ATOM 7684 C CA . SER B 1 355 ? -17.138 -0.573 33.196 1.00 41.62 378 SER B CA 1
ATOM 7685 C C . SER B 1 355 ? -16.189 -1.047 32.107 1.00 42.43 378 SER B C 1
ATOM 7686 O O . SER B 1 355 ? -16.499 -0.984 30.915 1.00 38.31 378 SER B O 1
ATOM 7689 N N . SER B 1 356 ? -15.023 -1.537 32.535 1.00 41.84 379 SER B N 1
ATOM 7690 C CA . SER B 1 356 ? -14.041 -2.052 31.586 1.00 42.43 379 SER B CA 1
ATOM 7691 C C . SER B 1 356 ? -14.541 -3.291 30.853 1.00 37.57 379 SER B C 1
ATOM 7692 O O . SER B 1 356 ? -13.971 -3.660 29.824 1.00 40.33 379 SER B O 1
ATOM 7695 N N . ASN B 1 357 ? -15.581 -3.949 31.363 1.00 37.56 380 ASN B N 1
ATOM 7696 C CA . ASN B 1 357 ? -16.223 -5.054 30.662 1.00 35.72 380 ASN B CA 1
ATOM 7697 C C . ASN B 1 357 ? -17.554 -4.639 30.041 1.00 30.12 380 ASN B C 1
ATOM 7698 O O . ASN B 1 357 ? -18.467 -5.457 29.921 1.00 38.17 380 ASN B O 1
ATOM 7703 N N . SER B 1 358 ? -17.692 -3.378 29.649 1.00 28.97 381 SER B N 1
ATOM 7704 C CA . SER B 1 358 ? -18.941 -2.886 29.089 1.00 28.70 381 SER B CA 1
ATOM 7705 C C . SER B 1 358 ? -18.744 -2.436 27.651 1.00 30.82 381 SER B C 1
ATOM 7706 O O . SER B 1 358 ? -17.689 -1.912 27.285 1.00 28.16 381 SER B O 1
ATOM 7709 N N . ALA B 1 359 ? -19.776 -2.648 26.840 1.00 29.79 382 ALA B N 1
ATOM 7710 C CA . ALA B 1 359 ? -19.844 -2.015 25.537 1.00 32.85 382 ALA B CA 1
ATOM 7711 C C . ALA B 1 359 ? -20.079 -0.513 25.699 1.00 31.88 382 ALA B C 1
ATOM 7712 O O . ALA B 1 359 ? -20.443 -0.023 26.774 1.00 29.36 382 ALA B O 1
ATOM 7714 N N . TRP B 1 360 ? -19.858 0.223 24.612 1.00 28.50 383 TRP B N 1
ATOM 7715 C CA . TRP B 1 360 ? -20.159 1.648 24.564 1.00 25.51 383 TRP B CA 1
ATOM 7716 C C . TRP B 1 360 ? -21.595 1.825 24.088 1.00 33.37 383 TRP B C 1
ATOM 7717 O O . TRP B 1 360 ? -21.930 1.452 22.956 1.00 31.61 383 TRP B O 1
ATOM 7728 N N . LEU B 1 361 ? -22.436 2.395 24.939 1.00 25.83 384 LEU B N 1
ATOM 7729 C CA . LEU B 1 361 ? -23.870 2.444 24.705 1.00 28.31 384 LEU B CA 1
ATOM 7730 C C . LEU B 1 361 ? -24.396 3.854 24.906 1.00 30.04 384 LEU B C 1
ATOM 7731 O O . LEU B 1 361 ? -23.788 4.660 25.622 1.00 28.10 384 LEU B O 1
ATOM 7736 N N . PRO B 1 362 ? -25.530 4.184 24.290 1.00 32.95 385 PRO B N 1
ATOM 7737 C CA . PRO B 1 362 ? -26.167 5.476 24.560 1.00 30.25 385 PRO B CA 1
ATOM 7738 C C . PRO B 1 362 ? -26.766 5.514 25.955 1.00 28.23 385 PRO B C 1
ATOM 7739 O O . PRO B 1 362 ? -27.271 4.513 26.467 1.00 31.94 385 PRO B O 1
ATOM 7743 N N . VAL B 1 363 ? -26.719 6.693 26.562 1.00 29.09 386 VAL B N 1
ATOM 7744 C CA . VAL B 1 363 ? -27.336 6.925 27.863 1.00 30.40 386 VAL B CA 1
ATOM 7745 C C . VAL B 1 363 ? -28.802 7.284 27.659 1.00 32.48 386 VAL B C 1
ATOM 7746 O O . VAL B 1 363 ? -29.131 8.145 26.832 1.00 30.68 386 VAL B O 1
ATOM 7750 N N . LEU B 1 364 ? -29.684 6.621 28.406 1.00 35.62 387 LEU B N 1
ATOM 7751 C CA . LEU B 1 364 ? -31.089 7.012 28.430 1.00 39.30 387 LEU B CA 1
ATOM 7752 C C . LEU B 1 364 ? -31.207 8.467 28.858 1.00 36.09 387 LEU B C 1
ATOM 7753 O O . LEU B 1 364 ? -30.594 8.880 29.846 1.00 31.73 387 LEU B O 1
ATOM 7758 N N . ASN B 1 365 ? -31.995 9.246 28.110 1.00 38.97 388 ASN B N 1
ATOM 7759 C CA . ASN B 1 365 ? -32.094 10.674 28.395 1.00 46.92 388 ASN B CA 1
ATOM 7760 C C . ASN B 1 365 ? -32.639 10.935 29.792 1.00 42.67 388 ASN B C 1
ATOM 7761 O O . ASN B 1 365 ? -32.305 11.955 30.405 1.00 40.70 388 ASN B O 1
ATOM 7766 N N . SER B 1 366 ? -33.465 10.027 30.317 1.00 39.80 389 SER B N 1
ATOM 7767 C CA . SER B 1 366 ? -33.975 10.199 31.670 1.00 43.42 389 SER B CA 1
ATOM 7768 C C . SER B 1 366 ? -32.870 10.122 32.714 1.00 44.21 389 SER B C 1
ATOM 7769 O O . SER B 1 366 ? -33.080 10.555 33.851 1.00 40.44 389 SER B O 1
ATOM 7772 N N . ARG B 1 367 ? -31.706 9.581 32.357 1.00 41.81 390 ARG B N 1
ATOM 7773 C CA . ARG B 1 367 ? -30.566 9.535 33.262 1.00 41.77 390 ARG B CA 1
ATOM 7774 C C . ARG B 1 367 ? -29.698 10.784 33.197 1.00 37.96 390 ARG B C 1
ATOM 7775 O O . ARG B 1 367 ? -28.750 10.895 33.980 1.00 39.83 390 ARG B O 1
ATOM 7783 N N . VAL B 1 368 ? -29.980 11.711 32.285 1.00 33.87 391 VAL B N 1
ATOM 7784 C CA . VAL B 1 368 ? -29.156 12.907 32.131 1.00 31.23 391 VAL B CA 1
ATOM 7785 C C . VAL B 1 368 ? -29.627 13.961 33.128 1.00 35.65 391 VAL B C 1
ATOM 7786 O O . VAL B 1 368 ? -30.812 14.324 33.130 1.00 31.89 391 VAL B O 1
ATOM 7790 N N . PRO B 1 369 ? -28.750 14.471 33.990 1.00 39.22 392 PRO B N 1
ATOM 7791 C CA . PRO B 1 369 ? -29.176 15.470 34.976 1.00 36.11 392 PRO B CA 1
ATOM 7792 C C . PRO B 1 369 ? -29.396 16.832 34.332 1.00 36.32 392 PRO B C 1
ATOM 7793 O O . PRO B 1 369 ? -29.012 17.094 33.190 1.00 38.92 392 PRO B O 1
ATOM 7797 N N . GLU B 1 370 ? -30.035 17.710 35.100 1.00 35.82 393 GLU B N 1
ATOM 7798 C CA . GLU B 1 370 ? -30.372 19.063 34.702 1.00 44.48 393 GLU B CA 1
ATOM 7799 C C . GLU B 1 370 ? -29.688 20.067 35.625 1.00 44.59 393 GLU B C 1
ATOM 7800 O O . GLU B 1 370 ? -29.631 19.843 36.838 1.00 45.38 393 GLU B O 1
ATOM 7806 N N . PRO B 1 371 ? -29.152 21.178 35.089 1.00 41.93 394 PRO B N 1
ATOM 7807 C CA . PRO B 1 371 ? -29.145 21.547 33.667 1.00 41.76 394 PRO B CA 1
ATOM 7808 C C . PRO B 1 371 ? -28.290 20.610 32.822 1.00 41.12 394 PRO B C 1
ATOM 7809 O O . PRO B 1 371 ? -27.403 19.933 33.352 1.00 38.08 394 PRO B O 1
ATOM 7813 N N . ARG B 1 372 ? -28.573 20.566 31.530 1.00 35.69 395 ARG B N 1
ATOM 7814 C CA . ARG B 1 372 ? -27.943 19.578 30.672 1.00 33.57 395 ARG B CA 1
ATOM 7815 C C . ARG B 1 372 ? -26.429 19.765 30.674 1.00 31.37 395 ARG B C 1
ATOM 7816 O O . ARG B 1 372 ? -25.948 20.896 30.517 1.00 32.99 395 ARG B O 1
ATOM 7824 N N . PRO B 1 373 ? -25.654 18.702 30.878 1.00 32.68 396 PRO B N 1
ATOM 7825 C CA . PRO B 1 373 ? -24.195 18.831 30.837 1.00 28.91 396 PRO B CA 1
ATOM 7826 C C . PRO B 1 373 ? -23.724 19.401 29.507 1.00 32.11 396 PRO B C 1
ATOM 7827 O O . PRO B 1 373 ? -24.246 19.061 28.442 1.00 30.07 396 PRO B O 1
ATOM 7831 N N . GLY B 1 374 ? -22.735 20.289 29.581 1.00 32.20 397 GLY B N 1
ATOM 7832 C CA . GLY B 1 374 ? -22.176 20.915 28.402 1.00 32.33 397 GLY B CA 1
ATOM 7833 C C . GLY B 1 374 ? -22.861 22.193 27.970 1.00 37.19 397 GLY B C 1
ATOM 7834 O O . GLY B 1 374 ? -22.365 22.862 27.054 1.00 39.92 397 GLY B O 1
ATOM 7835 N N . THR B 1 375 ? -23.984 22.551 28.585 1.00 37.58 398 THR B N 1
ATOM 7836 C CA . THR B 1 375 ? -24.651 23.808 28.286 1.00 39.48 398 THR B CA 1
ATOM 7837 C C . THR B 1 375 ? -24.079 24.910 29.165 1.00 37.88 398 THR B C 1
ATOM 7838 O O . THR B 1 375 ? -23.637 24.668 30.291 1.00 38.44 398 THR B O 1
ATOM 7842 N N . CYS B 1 376 ? -24.090 26.130 28.638 1.00 33.99 399 CYS B N 1
ATOM 7843 C CA . CYS B 1 376 ? -23.393 27.235 29.281 1.00 36.52 399 CYS B CA 1
ATOM 7844 C C . CYS B 1 376 ? -24.277 27.868 30.348 1.00 41.97 399 CYS B C 1
ATOM 7845 O O . CYS B 1 376 ? -25.345 28.409 30.045 1.00 50.18 399 CYS B O 1
ATOM 7848 N N . VAL B 1 377 ? -23.828 27.795 31.596 1.00 37.95 400 VAL B N 1
ATOM 7849 C CA . VAL B 1 377 ? -24.473 28.477 32.702 1.00 34.60 400 VAL B CA 1
ATOM 7850 C C . VAL B 1 377 ? -23.573 29.631 33.134 1.00 35.18 400 VAL B C 1
ATOM 7851 O O . VAL B 1 377 ? -22.401 29.705 32.767 1.00 32.91 400 VAL B O 1
ATOM 7855 N N . ASN B 1 378 ? -24.137 30.545 33.927 1.00 42.16 401 ASN B N 1
ATOM 7856 C CA . ASN B 1 378 ? -23.377 31.724 34.331 1.00 49.30 401 ASN B CA 1
ATOM 7857 C C . ASN B 1 378 ? -22.237 31.377 35.282 1.00 44.27 401 ASN B C 1
ATOM 7858 O O . ASN B 1 378 ? -21.220 32.080 35.301 1.00 45.23 401 ASN B O 1
ATOM 7863 N N . ASP B 1 379 ? -22.380 30.312 36.075 1.00 37.79 402 ASP B N 1
ATOM 7864 C CA . ASP B 1 379 ? -21.325 29.919 37.012 1.00 34.84 402 ASP B CA 1
ATOM 7865 C C . ASP B 1 379 ? -21.375 28.402 37.165 1.00 30.90 402 ASP B C 1
ATOM 7866 O O . ASP B 1 379 ? -22.204 27.881 37.920 1.00 31.36 402 ASP B O 1
ATOM 7871 N N . THR B 1 380 ? -20.472 27.708 36.465 1.00 29.45 403 THR B N 1
ATOM 7872 C CA . THR B 1 380 ? -20.420 26.252 36.537 1.00 28.32 403 THR B CA 1
ATOM 7873 C C . THR B 1 380 ? -20.046 25.751 37.927 1.00 32.01 403 THR B C 1
ATOM 7874 O O . THR B 1 380 ? -20.352 24.601 38.257 1.00 28.28 403 THR B O 1
ATOM 7878 N N . SER B 1 381 ? -19.372 26.567 38.740 1.00 29.62 404 SER B N 1
ATOM 7879 C CA . SER B 1 381 ? -19.047 26.129 40.092 1.00 31.49 404 SER B CA 1
ATOM 7880 C C . SER B 1 381 ? -20.279 26.037 40.986 1.00 31.23 404 SER B C 1
ATOM 7881 O O . SER B 1 381 ? -20.180 25.502 42.098 1.00 31.69 404 SER B O 1
ATOM 7884 N N . ASN B 1 382 ? -21.427 26.534 40.530 1.00 31.74 405 ASN B N 1
ATOM 7885 C CA . ASN B 1 382 ? -22.691 26.390 41.241 1.00 32.81 405 ASN B CA 1
ATOM 7886 C C . ASN B 1 382 ? -23.544 25.254 40.693 1.00 33.76 405 ASN B C 1
ATOM 7887 O O . ASN B 1 382 ? -24.725 25.152 41.041 1.00 40.06 405 ASN B O 1
ATOM 7892 N N . LEU B 1 383 ? -22.974 24.400 39.853 1.00 30.53 406 LEU B N 1
ATOM 7893 C CA . LEU B 1 383 ? -23.717 23.282 39.298 1.00 30.24 406 LEU B CA 1
ATOM 7894 C C . LEU B 1 383 ? -23.916 22.184 40.344 1.00 32.24 406 LEU B C 1
ATOM 7895 O O . LEU B 1 383 ? -23.098 22.026 41.253 1.00 32.81 406 LEU B O 1
ATOM 7900 N N . PRO B 1 384 ? -24.992 21.409 40.231 1.00 34.76 407 PRO B N 1
ATOM 7901 C CA . PRO B 1 384 ? -25.186 20.283 41.152 1.00 36.58 407 PRO B CA 1
ATOM 7902 C C . PRO B 1 384 ? -24.144 19.198 40.931 1.00 37.31 407 PRO B C 1
ATOM 7903 O O . PRO B 1 384 ? -23.643 19.004 39.819 1.00 33.77 407 PRO B O 1
ATOM 7907 N N . ASP B 1 385 ? -23.837 18.474 42.013 1.00 37.01 408 ASP B N 1
ATOM 7908 C CA . ASP B 1 385 ? -22.855 17.394 41.949 1.00 37.39 408 ASP B CA 1
ATOM 7909 C C . ASP B 1 385 ? -23.147 16.421 40.808 1.00 35.41 408 ASP B C 1
ATOM 7910 O O . ASP B 1 385 ? -22.220 15.950 40.141 1.00 33.05 408 ASP B O 1
ATOM 7915 N N . THR B 1 386 ? -24.428 16.105 40.569 1.00 34.44 409 THR B N 1
ATOM 7916 C CA . THR B 1 386 ? -24.763 15.109 39.551 1.00 35.67 409 THR B CA 1
ATOM 7917 C C . THR B 1 386 ? -24.342 15.563 38.159 1.00 35.44 409 THR B C 1
ATOM 7918 O O . THR B 1 386 ? -23.918 14.744 37.336 1.00 32.21 409 THR B O 1
ATOM 7922 N N . VAL B 1 387 ? -24.475 16.858 37.866 1.00 26.68 410 VAL B N 1
ATOM 7923 C CA . VAL B 1 387 ? -24.074 17.357 36.552 1.00 27.10 410 VAL B CA 1
ATOM 7924 C C . VAL B 1 387 ? -22.562 17.279 36.398 1.00 32.48 410 VAL B C 1
ATOM 7925 O O . VAL B 1 387 ? -22.048 16.803 35.378 1.00 29.96 410 VAL B O 1
ATOM 7929 N N . LEU B 1 388 ? -21.828 17.745 37.410 1.00 29.71 411 LEU B N 1
ATOM 7930 C CA . LEU B 1 388 ? -20.371 17.737 37.332 1.00 28.83 411 LEU B CA 1
ATOM 7931 C C . LEU B 1 388 ? -19.829 16.314 37.266 1.00 28.73 411 LEU B C 1
ATOM 7932 O O . LEU B 1 388 ? -18.909 16.030 36.491 1.00 26.87 411 LEU B O 1
ATOM 7937 N N . ASN B 1 389 ? -20.386 15.403 38.072 1.00 27.22 412 ASN B N 1
ATOM 7938 C CA . ASN B 1 389 ? -19.955 14.009 38.009 1.00 28.94 412 ASN B CA 1
ATOM 7939 C C . ASN B 1 389 ? -20.306 13.378 36.667 1.00 29.52 412 ASN B C 1
ATOM 7940 O O . ASN B 1 389 ? -19.519 12.597 36.116 1.00 27.51 412 ASN B O 1
ATOM 7945 N N . PHE B 1 390 ? -21.483 13.698 36.126 1.00 29.24 413 PHE B N 1
ATOM 7946 C CA . PHE B 1 390 ? -21.895 13.095 34.862 1.00 22.97 413 PHE B CA 1
ATOM 7947 C C . PHE B 1 390 ? -20.991 13.536 33.716 1.00 27.36 413 PHE B C 1
ATOM 7948 O O . PHE B 1 390 ? -20.502 12.703 32.943 1.00 27.51 413 PHE B O 1
ATOM 7956 N N . ILE B 1 391 ? -20.765 14.844 33.573 1.00 26.84 414 ILE B N 1
ATOM 7957 C CA . ILE B 1 391 ? -20.004 15.286 32.412 1.00 26.75 414 ILE B CA 1
ATOM 7958 C C . ILE B 1 391 ? -18.548 14.848 32.516 1.00 27.10 414 ILE B C 1
ATOM 7959 O O . ILE B 1 391 ? -17.911 14.567 31.497 1.00 24.13 414 ILE B O 1
ATOM 7964 N N . ARG B 1 392 ? -18.001 14.744 33.732 1.00 25.18 415 ARG B N 1
ATOM 7965 C CA . ARG B 1 392 ? -16.613 14.314 33.848 1.00 25.43 415 ARG B CA 1
ATOM 7966 C C . ARG B 1 392 ? -16.432 12.850 33.473 1.00 25.41 415 ARG B C 1
ATOM 7967 O O . ARG B 1 392 ? -15.325 12.448 33.099 1.00 24.54 415 ARG B O 1
ATOM 7975 N N . SER B 1 393 ? -17.491 12.048 33.555 1.00 28.02 416 SER B N 1
ATOM 7976 C CA . SER B 1 393 ? -17.442 10.658 33.131 1.00 28.74 416 SER B CA 1
ATOM 7977 C C . SER B 1 393 ? -18.098 10.422 31.773 1.00 26.97 416 SER B C 1
ATOM 7978 O O . SER B 1 393 ? -18.098 9.282 31.299 1.00 27.76 416 SER B O 1
ATOM 7981 N N . HIS B 1 394 ? -18.656 11.454 31.137 1.00 22.31 417 HIS B N 1
ATOM 7982 C CA . HIS B 1 394 ? -19.306 11.315 29.829 1.00 24.95 417 HIS B CA 1
ATOM 7983 C C . HIS B 1 394 ? -18.886 12.425 28.863 1.00 25.07 417 HIS B C 1
ATOM 7984 O O . HIS B 1 394 ? -19.731 13.152 28.335 1.00 24.34 417 HIS B O 1
ATOM 7991 N N . PRO B 1 395 ? -17.586 12.568 28.581 1.00 22.14 418 PRO B N 1
ATOM 7992 C CA . PRO B 1 395 ? -17.167 13.616 27.633 1.00 23.34 418 PRO B CA 1
ATOM 7993 C C . PRO B 1 395 ? -17.554 13.340 26.183 1.00 22.86 418 PRO B C 1
ATOM 7994 O O . PRO B 1 395 ? -17.635 14.292 25.398 1.00 22.42 418 PRO B O 1
ATOM 7998 N N . LEU B 1 396 ? -17.802 12.090 25.800 1.00 20.76 419 LEU B N 1
ATOM 7999 C CA . LEU B 1 396 ? -18.001 11.724 24.399 1.00 22.61 419 LEU B CA 1
ATOM 8000 C C . LEU B 1 396 ? -19.484 11.575 24.082 1.00 19.25 419 LEU B C 1
ATOM 8001 O O . LEU B 1 396 ? -20.193 10.820 24.752 1.00 20.00 419 LEU B O 1
ATOM 8006 N N . MET B 1 397 ? -19.950 12.285 23.055 1.00 19.25 420 MET B N 1
ATOM 8007 C CA . MET B 1 397 ? -21.326 12.134 22.599 1.00 21.27 420 MET B CA 1
ATOM 8008 C C . MET B 1 397 ? -21.493 10.834 21.820 1.00 24.31 420 MET B C 1
ATOM 8009 O O . MET B 1 397 ? -20.550 10.326 21.204 1.00 22.12 420 MET B O 1
ATOM 8014 N N . ASP B 1 398 ? -22.719 10.303 21.836 1.00 22.60 421 ASP B N 1
ATOM 8015 C CA . ASP B 1 398 ? -22.978 9.048 21.134 1.00 27.34 421 ASP B CA 1
ATOM 8016 C C . ASP B 1 398 ? -23.028 9.247 19.623 1.00 26.44 421 ASP B C 1
ATOM 8017 O O . ASP B 1 398 ? -22.585 8.378 18.866 1.00 27.06 421 ASP B O 1
ATOM 8022 N N . LYS B 1 399 ? -23.569 10.371 19.166 1.00 26.90 422 LYS B N 1
ATOM 8023 C CA . LYS B 1 399 ? -23.783 10.594 17.742 1.00 34.06 422 LYS B CA 1
ATOM 8024 C C . LYS B 1 399 ? -22.542 11.199 17.100 1.00 28.24 422 LYS B C 1
ATOM 8025 O O . LYS B 1 399 ? -21.911 12.101 17.661 1.00 26.60 422 LYS B O 1
ATOM 8031 N N . ALA B 1 400 ? -22.187 10.686 15.925 1.00 25.22 423 ALA B N 1
ATOM 8032 C CA . ALA B 1 400 ? -21.122 11.289 15.144 1.00 22.95 423 ALA B CA 1
ATOM 8033 C C . ALA B 1 400 ? -21.664 12.482 14.367 1.00 23.41 423 ALA B C 1
ATOM 8034 O O . ALA B 1 400 ? -22.846 12.539 14.022 1.00 26.40 423 ALA B O 1
ATOM 8036 N N . VAL B 1 401 ? -20.793 13.452 14.112 1.00 20.49 424 VAL B N 1
ATOM 8037 C CA . VAL B 1 401 ? -21.181 14.645 13.366 1.00 23.04 424 VAL B CA 1
ATOM 8038 C C . VAL B 1 401 ? -21.190 14.287 11.883 1.00 23.05 424 VAL B C 1
ATOM 8039 O O . VAL B 1 401 ? -20.140 14.053 11.280 1.00 23.00 424 VAL B O 1
ATOM 8043 N N . ASN B 1 402 ? -22.373 14.243 11.294 1.00 24.26 425 ASN B N 1
ATOM 8044 C CA . ASN B 1 402 ? -22.482 13.870 9.894 1.00 26.90 425 ASN B CA 1
ATOM 8045 C C . ASN B 1 402 ? -22.000 15.006 9.003 1.00 25.35 425 ASN B C 1
ATOM 8046 O O . ASN B 1 402 ? -22.255 16.185 9.268 1.00 27.29 425 ASN B O 1
ATOM 8051 N N . HIS B 1 403 ? -21.266 14.646 7.961 1.00 23.69 426 HIS B N 1
ATOM 8052 C CA . HIS B 1 403 ? -20.819 15.628 6.989 1.00 24.10 426 HIS B CA 1
ATOM 8053 C C . HIS B 1 403 ? -21.972 16.008 6.068 1.00 24.22 426 HIS B C 1
ATOM 8054 O O . HIS B 1 403 ? -22.914 15.236 5.858 1.00 29.98 426 HIS B O 1
ATOM 8061 N N . GLU B 1 404 ? -21.906 17.226 5.540 1.00 25.09 427 GLU B N 1
ATOM 8062 C CA . GLU B 1 404 ? -22.907 17.656 4.574 1.00 28.07 427 GLU B CA 1
ATOM 8063 C C . GLU B 1 404 ? -22.859 16.759 3.343 1.00 30.12 427 GLU B C 1
ATOM 8064 O O . GLU B 1 404 ? -21.791 16.291 2.937 1.00 32.49 427 GLU B O 1
ATOM 8070 N N . HIS B 1 405 ? -24.030 16.482 2.781 1.00 30.63 428 HIS B N 1
ATOM 8071 C CA . HIS B 1 405 ? -24.261 15.769 1.528 1.00 36.85 428 HIS B CA 1
ATOM 8072 C C . HIS B 1 405 ? -24.028 14.252 1.636 1.00 49.40 428 HIS B C 1
ATOM 8073 O O . HIS B 1 405 ? -24.331 13.529 0.681 1.00 63.11 428 HIS B O 1
ATOM 8080 N N . ASN B 1 406 ? -23.488 13.751 2.751 1.00 53.99 429 ASN B N 1
ATOM 8081 C CA . ASN B 1 406 ? -23.268 12.333 3.031 1.00 63.67 429 ASN B CA 1
ATOM 8082 C C . ASN B 1 406 ? -22.229 11.688 2.117 1.00 68.64 429 ASN B C 1
ATOM 8083 O O . ASN B 1 406 ? -22.098 10.457 2.109 1.00 68.32 429 ASN B O 1
ATOM 8088 N N . ASN B 1 407 ? -21.468 12.482 1.374 1.00 67.73 430 ASN B N 1
ATOM 8089 C CA . ASN B 1 407 ? -20.283 12.054 0.647 1.00 53.81 430 ASN B CA 1
ATOM 8090 C C . ASN B 1 407 ? -19.277 13.194 0.712 1.00 42.65 430 ASN B C 1
ATOM 8091 O O . ASN B 1 407 ? -19.657 14.343 0.958 1.00 43.71 430 ASN B O 1
ATOM 8096 N N . PRO B 1 408 ? -17.984 12.905 0.556 1.00 31.13 431 PRO B N 1
ATOM 8097 C CA . PRO B 1 408 ? -17.000 13.992 0.564 1.00 28.92 431 PRO B CA 1
ATOM 8098 C C . PRO B 1 408 ? -17.261 14.961 -0.578 1.00 33.26 431 PRO B C 1
ATOM 8099 O O . PRO B 1 408 ? -17.780 14.590 -1.634 1.00 35.98 431 PRO B O 1
ATOM 8103 N N . VAL B 1 409 ? -16.922 16.229 -0.340 1.00 32.46 432 VAL B N 1
ATOM 8104 C CA . VAL B 1 409 ? -16.889 17.198 -1.430 1.00 35.13 432 VAL B CA 1
ATOM 8105 C C . VAL B 1 409 ? -15.983 16.691 -2.542 1.00 30.24 432 VAL B C 1
ATOM 8106 O O . VAL B 1 409 ? -16.279 16.846 -3.732 1.00 33.56 432 VAL B O 1
ATOM 8110 N N . TYR B 1 410 ? -14.876 16.060 -2.168 1.00 27.64 433 TYR B N 1
ATOM 8111 C CA . TYR B 1 410 ? -13.925 15.505 -3.114 1.00 27.85 433 TYR B CA 1
ATOM 8112 C C . TYR B 1 410 ? -13.078 14.474 -2.384 1.00 28.05 433 TYR B C 1
ATOM 8113 O O . TYR B 1 410 ? -12.797 14.621 -1.192 1.00 26.61 433 TYR B O 1
ATOM 8122 N N . TYR B 1 411 ? -12.686 13.423 -3.103 1.00 29.13 434 TYR B N 1
ATOM 8123 C CA . TYR B 1 411 ? -11.768 12.442 -2.539 1.00 28.30 434 TYR B CA 1
ATOM 8124 C C . TYR B 1 411 ? -10.961 11.819 -3.663 1.00 29.44 434 TYR B C 1
ATOM 8125 O O . TYR B 1 411 ? -11.399 11.780 -4.815 1.00 27.40 434 TYR B O 1
ATOM 8134 N N . LYS B 1 412 ? -9.776 11.327 -3.314 1.00 26.78 435 LYS B N 1
ATOM 8135 C CA . LYS B 1 412 ? -8.865 10.790 -4.309 1.00 26.13 435 LYS B CA 1
ATOM 8136 C C . LYS B 1 412 ? -7.957 9.758 -3.663 1.00 28.39 435 LYS B C 1
ATOM 8137 O O . LYS B 1 412 ? -7.438 9.971 -2.565 1.00 27.58 435 LYS B O 1
ATOM 8143 N N . ARG B 1 413 ? -7.772 8.643 -4.356 1.00 26.76 436 ARG B N 1
ATOM 8144 C CA . ARG B 1 413 ? -6.837 7.617 -3.928 1.00 24.50 436 ARG B CA 1
ATOM 8145 C C . ARG B 1 413 ? -5.399 8.117 -4.045 1.00 29.61 436 ARG B C 1
ATOM 8146 O O . ARG B 1 413 ? -5.087 9.022 -4.831 1.00 26.20 436 ARG B O 1
ATOM 8154 N N . ASP B 1 414 ? -4.515 7.512 -3.247 1.00 27.21 437 ASP B N 1
ATOM 8155 C CA . ASP B 1 414 ? -3.064 7.647 -3.382 1.00 32.64 437 ASP B CA 1
ATOM 8156 C C . ASP B 1 414 ? -2.554 9.062 -3.122 1.00 35.18 437 ASP B C 1
ATOM 8157 O O . ASP B 1 414 ? -1.414 9.378 -3.469 1.00 41.92 437 ASP B O 1
ATOM 8162 N N . LEU B 1 415 ? -3.363 9.928 -2.528 1.00 34.09 438 LEU B N 1
ATOM 8163 C CA . LEU B 1 415 ? -2.945 11.276 -2.175 1.00 30.11 438 LEU B CA 1
ATOM 8164 C C . LEU B 1 415 ? -2.978 11.432 -0.664 1.00 27.72 438 LEU B C 1
ATOM 8165 O O . LEU B 1 415 ? -3.779 10.792 0.018 1.00 26.22 438 LEU B O 1
ATOM 8170 N N . VAL B 1 416 ? -2.110 12.296 -0.149 1.00 29.04 439 VAL B N 1
ATOM 8171 C CA . VAL B 1 416 ? -2.095 12.642 1.268 1.00 29.68 439 VAL B CA 1
ATOM 8172 C C . VAL B 1 416 ? -2.338 14.142 1.353 1.00 26.47 439 VAL B C 1
ATOM 8173 O O . VAL B 1 416 ? -1.426 14.942 1.119 1.00 31.30 439 VAL B O 1
ATOM 8177 N N . PHE B 1 417 ? -3.568 14.528 1.675 1.00 25.66 440 PHE B N 1
ATOM 8178 C CA . PHE B 1 417 ? -3.889 15.933 1.872 1.00 27.07 440 PHE B CA 1
ATOM 8179 C C . PHE B 1 417 ? -3.320 16.422 3.198 1.00 30.86 440 PHE B C 1
ATOM 8180 O O . PHE B 1 417 ? -3.252 15.679 4.181 1.00 37.22 440 PHE B O 1
ATOM 8188 N N . THR B 1 418 ? -2.906 17.692 3.221 1.00 28.29 441 THR B N 1
ATOM 8189 C CA . THR B 1 418 ? -2.448 18.314 4.454 1.00 30.79 441 THR B CA 1
ATOM 8190 C C . THR B 1 418 ? -3.362 19.493 4.736 1.00 29.66 441 THR B C 1
ATOM 8191 O O . THR B 1 418 ? -4.513 19.301 5.148 1.00 35.80 441 THR B O 1
ATOM 8195 N N . LYS B 1 419 ? -2.914 20.718 4.501 1.00 28.24 442 LYS B N 1
ATOM 8196 C CA . LYS B 1 419 ? -3.677 21.903 4.855 1.00 26.12 442 LYS B CA 1
ATOM 8197 C C . LYS B 1 419 ? -4.657 22.279 3.746 1.00 30.98 442 LYS B C 1
ATOM 8198 O O . LYS B 1 419 ? -4.555 21.813 2.609 1.00 27.44 442 LYS B O 1
ATOM 8204 N N . LEU B 1 420 ? -5.627 23.122 4.098 1.00 24.17 443 LEU B N 1
ATOM 8205 C CA . LEU B 1 420 ? -6.524 23.674 3.095 1.00 27.15 443 LEU B CA 1
ATOM 8206 C C . LEU B 1 420 ? -6.944 25.078 3.497 1.00 30.97 443 LEU B C 1
ATOM 8207 O O . LEU B 1 420 ? -6.927 25.448 4.676 1.00 26.35 443 LEU B O 1
ATOM 8212 N N . VAL B 1 421 ? -7.293 25.866 2.480 1.00 26.70 444 VAL B N 1
ATOM 8213 C CA . VAL B 1 421 ? -8.042 27.104 2.634 1.00 26.03 444 VAL B CA 1
ATOM 8214 C C . VAL B 1 421 ? -9.175 27.068 1.619 1.00 30.30 444 VAL B C 1
ATOM 8215 O O . VAL B 1 421 ? -9.157 26.295 0.659 1.00 27.46 444 VAL B O 1
ATOM 8219 N N . VAL B 1 422 ? -10.173 27.915 1.846 1.00 30.96 445 VAL B N 1
ATOM 8220 C CA . VAL B 1 422 ? -11.399 27.908 1.063 1.00 29.42 445 VAL B CA 1
ATOM 8221 C C . VAL B 1 422 ? -11.728 29.341 0.663 1.00 29.61 445 VAL B C 1
ATOM 8222 O O . VAL B 1 422 ? -11.457 30.289 1.406 1.00 29.90 445 VAL B O 1
ATOM 8226 N N . ASP B 1 423 ? -12.296 29.496 -0.532 1.00 27.01 446 ASP B N 1
ATOM 8227 C CA . ASP B 1 423 ? -12.699 30.794 -1.056 1.00 28.60 446 ASP B CA 1
ATOM 8228 C C . ASP B 1 423 ? -14.139 30.696 -1.541 1.00 33.73 446 ASP B C 1
ATOM 8229 O O . ASP B 1 423 ? -14.582 29.642 -2.001 1.00 40.75 446 ASP B O 1
ATOM 8234 N N . LYS B 1 424 ? -14.878 31.793 -1.418 1.00 37.87 447 LYS B N 1
ATOM 8235 C CA . LYS B 1 424 ? -16.268 31.846 -1.852 1.00 41.33 447 LYS B CA 1
ATOM 8236 C C . LYS B 1 424 ? -16.400 32.885 -2.954 1.00 39.14 447 LYS B C 1
ATOM 8237 O O . LYS B 1 424 ? -16.080 34.060 -2.745 1.00 44.65 447 LYS B O 1
ATOM 8243 N N . ILE B 1 425 ? -16.874 32.449 -4.119 1.00 37.53 448 ILE B N 1
ATOM 8244 C CA . ILE B 1 425 ? -17.055 33.303 -5.288 1.00 44.09 448 ILE B CA 1
ATOM 8245 C C . ILE B 1 425 ? -18.545 33.424 -5.574 1.00 44.48 448 ILE B C 1
ATOM 8246 O O . ILE B 1 425 ? -19.275 32.426 -5.542 1.00 39.39 448 ILE B O 1
ATOM 8251 N N . ARG B 1 426 ? -18.996 34.643 -5.862 1.00 51.70 449 ARG B N 1
ATOM 8252 C CA . ARG B 1 426 ? -20.390 34.895 -6.210 1.00 59.12 449 ARG B CA 1
ATOM 8253 C C . ARG B 1 426 ? -20.451 35.731 -7.478 1.00 61.96 449 ARG B C 1
ATOM 8254 O O . ARG B 1 426 ? -19.981 36.872 -7.494 1.00 69.06 449 ARG B O 1
ATOM 8262 N N . ILE B 1 427 ? -21.020 35.157 -8.536 1.00 58.82 450 ILE B N 1
ATOM 8263 C CA . ILE B 1 427 ? -21.364 35.905 -9.747 1.00 65.18 450 ILE B CA 1
ATOM 8264 C C . ILE B 1 427 ? -22.780 36.421 -9.507 1.00 73.28 450 ILE B C 1
ATOM 8265 O O . ILE B 1 427 ? -23.770 35.763 -9.828 1.00 68.82 450 ILE B O 1
ATOM 8270 N N . ASP B 1 428 ? -22.875 37.623 -8.927 1.00 82.12 451 ASP B N 1
ATOM 8271 C CA . ASP B 1 428 ? -24.110 38.034 -8.263 1.00 87.63 451 ASP B CA 1
ATOM 8272 C C . ASP B 1 428 ? -25.172 38.561 -9.222 1.00 87.71 451 ASP B C 1
ATOM 8273 O O . ASP B 1 428 ? -26.363 38.509 -8.895 1.00 89.41 451 ASP B O 1
ATOM 8278 N N . ILE B 1 429 ? -24.790 39.088 -10.386 1.00 86.28 452 ILE B N 1
ATOM 8279 C CA . ILE B 1 429 ? -25.830 39.440 -11.347 1.00 91.88 452 ILE B CA 1
ATOM 8280 C C . ILE B 1 429 ? -26.356 38.182 -12.026 1.00 95.55 452 ILE B C 1
ATOM 8281 O O . ILE B 1 429 ? -27.492 38.159 -12.515 1.00 100.81 452 ILE B O 1
ATOM 8286 N N . LEU B 1 430 ? -25.546 37.128 -12.073 1.00 91.25 453 LEU B N 1
ATOM 8287 C CA . LEU B 1 430 ? -26.040 35.783 -12.316 1.00 86.03 453 LEU B CA 1
ATOM 8288 C C . LEU B 1 430 ? -26.596 35.263 -10.990 1.00 83.08 453 LEU B C 1
ATOM 8289 O O . LEU B 1 430 ? -26.667 35.993 -9.999 1.00 87.23 453 LEU B O 1
ATOM 8294 N N . ASN B 1 431 ? -27.001 33.998 -10.934 1.00 79.97 454 ASN B N 1
ATOM 8295 C CA . ASN B 1 431 ? -27.561 33.452 -9.705 1.00 86.47 454 ASN B CA 1
ATOM 8296 C C . ASN B 1 431 ? -26.629 32.455 -9.026 1.00 81.75 454 ASN B C 1
ATOM 8297 O O . ASN B 1 431 ? -27.041 31.784 -8.073 1.00 79.49 454 ASN B O 1
ATOM 8302 N N . GLN B 1 432 ? -25.381 32.361 -9.472 1.00 78.47 455 GLN B N 1
ATOM 8303 C CA . GLN B 1 432 ? -24.495 31.289 -9.047 1.00 70.42 455 GLN B CA 1
ATOM 8304 C C . GLN B 1 432 ? -23.617 31.701 -7.873 1.00 59.43 455 GLN B C 1
ATOM 8305 O O . GLN B 1 432 ? -23.288 32.876 -7.686 1.00 60.33 455 GLN B O 1
ATOM 8311 N N . GLU B 1 433 ? -23.242 30.703 -7.081 1.00 51.88 456 GLU B N 1
ATOM 8312 C CA . GLU B 1 433 ? -22.273 30.839 -6.007 1.00 47.83 456 GLU B CA 1
ATOM 8313 C C . GLU B 1 433 ? -21.380 29.611 -6.046 1.00 42.06 456 GLU B C 1
ATOM 8314 O O . GLU B 1 433 ? -21.861 28.500 -6.280 1.00 48.50 456 GLU B O 1
ATOM 8320 N N . TYR B 1 434 ? -20.084 29.808 -5.833 1.00 36.68 457 TYR B N 1
ATOM 8321 C CA . TYR B 1 434 ? -19.121 28.722 -5.948 1.00 33.75 457 TYR B CA 1
ATOM 8322 C C . TYR B 1 434 ? -18.181 28.717 -4.758 1.00 34.79 457 TYR B C 1
ATOM 8323 O O . TYR B 1 434 ? -17.790 29.774 -4.254 1.00 40.42 457 TYR B O 1
ATOM 8332 N N . ILE B 1 435 ? -17.818 27.518 -4.316 1.00 31.98 458 ILE B N 1
ATOM 8333 C CA . ILE B 1 435 ? -16.808 27.320 -3.285 1.00 33.58 458 ILE B CA 1
ATOM 8334 C C . ILE B 1 435 ? -15.591 26.691 -3.944 1.00 33.32 458 ILE B C 1
ATOM 8335 O O . ILE B 1 435 ? -15.706 25.649 -4.598 1.00 30.63 458 ILE B O 1
ATOM 8340 N N . VAL B 1 436 ? -14.432 27.322 -3.784 1.00 27.36 459 VAL B N 1
ATOM 8341 C CA . VAL B 1 436 ? -13.180 26.817 -4.337 1.00 27.07 459 VAL B CA 1
ATOM 8342 C C . VAL B 1 436 ? -12.287 26.384 -3.183 1.00 31.14 459 VAL B C 1
ATOM 8343 O O . VAL B 1 436 ? -11.953 27.193 -2.308 1.00 28.92 459 VAL B O 1
ATOM 8347 N N . TYR B 1 437 ? -11.899 25.112 -3.189 1.00 24.94 460 TYR B N 1
ATOM 8348 C CA . TYR B 1 437 ? -11.010 24.537 -2.191 1.00 25.35 460 TYR B CA 1
ATOM 8349 C C . TYR B 1 437 ? -9.584 24.533 -2.725 1.00 28.11 460 TYR B C 1
ATOM 8350 O O . TYR B 1 437 ? -9.346 24.104 -3.858 1.00 28.13 460 TYR B O 1
ATOM 8359 N N . TYR B 1 438 ? -8.641 24.996 -1.906 1.00 25.12 461 TYR B N 1
ATOM 8360 C CA . TYR B 1 438 ? -7.214 24.874 -2.194 1.00 24.53 461 TYR B CA 1
ATOM 8361 C C . TYR B 1 438 ? -6.622 23.905 -1.178 1.00 30.86 461 TYR B C 1
ATOM 8362 O O . TYR B 1 438 ? -6.541 24.223 0.012 1.00 26.81 461 TYR B O 1
ATOM 8371 N N . VAL B 1 439 ? -6.210 22.728 -1.642 1.00 29.17 462 VAL B N 1
ATOM 8372 C CA . VAL B 1 439 ? -5.808 21.636 -0.760 1.00 31.21 462 VAL B CA 1
ATOM 8373 C C . VAL B 1 439 ? -4.336 21.327 -0.995 1.00 32.31 462 VAL B C 1
ATOM 8374 O O . VAL B 1 439 ? -3.947 20.933 -2.101 1.00 27.94 462 VAL B O 1
ATOM 8378 N N . GLY B 1 440 ? -3.523 21.485 0.048 1.00 22.79 463 GLY B N 1
ATOM 8379 C CA . GLY B 1 440 ? -2.118 21.139 -0.052 1.00 27.97 463 GLY B CA 1
ATOM 8380 C C . GLY B 1 440 ? -1.877 19.662 0.197 1.00 25.80 463 GLY B C 1
ATOM 8381 O O . GLY B 1 440 ? -2.655 18.980 0.858 1.00 27.41 463 GLY B O 1
ATOM 8382 N N . THR B 1 441 ? -0.780 19.160 -0.358 1.00 27.82 464 THR B N 1
ATOM 8383 C CA . THR B 1 441 ? -0.405 17.767 -0.184 1.00 29.41 464 THR B CA 1
ATOM 8384 C C . THR B 1 441 ? 0.952 17.671 0.501 1.00 31.04 464 THR B C 1
ATOM 8385 O O . THR B 1 441 ? 1.702 18.644 0.599 1.00 31.35 464 THR B O 1
ATOM 8389 N N . ASN B 1 442 ? 1.263 16.465 0.970 1.00 34.03 465 ASN B N 1
ATOM 8390 C CA . ASN B 1 442 ? 2.555 16.200 1.588 1.00 34.47 465 ASN B CA 1
ATOM 8391 C C . ASN B 1 442 ? 3.705 16.214 0.588 1.00 32.77 465 ASN B C 1
ATOM 8392 O O . ASN B 1 442 ? 4.859 16.084 1.007 1.00 37.81 465 ASN B O 1
ATOM 8397 N N . LEU B 1 443 ? 3.431 16.366 -0.709 1.00 29.68 466 LEU B N 1
ATOM 8398 C CA . LEU B 1 443 ? 4.471 16.406 -1.729 1.00 35.49 466 LEU B CA 1
ATOM 8399 C C . LEU B 1 443 ? 4.604 17.775 -2.385 1.00 35.10 466 LEU B C 1
ATOM 8400 O O . LEU B 1 443 ? 5.272 17.890 -3.416 1.00 33.94 466 LEU B O 1
ATOM 8405 N N . GLY B 1 444 ? 3.979 18.808 -1.825 1.00 32.63 467 GLY B N 1
ATOM 8406 C CA . GLY B 1 444 ? 4.166 20.159 -2.317 1.00 31.95 467 GLY B CA 1
ATOM 8407 C C . GLY B 1 444 ? 3.226 20.609 -3.410 1.00 34.78 467 GLY B C 1
ATOM 8408 O O . GLY B 1 444 ? 3.513 21.613 -4.073 1.00 37.07 467 GLY B O 1
ATOM 8409 N N . ARG B 1 445 ? 2.118 19.909 -3.622 1.00 33.40 468 ARG B N 1
ATOM 8410 C CA . ARG B 1 445 ? 1.136 20.278 -4.630 1.00 32.70 468 ARG B CA 1
ATOM 8411 C C . ARG B 1 445 ? -0.082 20.930 -3.989 1.00 32.66 468 ARG B C 1
ATOM 8412 O O . ARG B 1 445 ? -0.391 20.709 -2.816 1.00 32.11 468 ARG B O 1
ATOM 8420 N N . ILE B 1 446 ? -0.783 21.732 -4.785 1.00 31.77 469 ILE B N 1
ATOM 8421 C CA . ILE B 1 446 ? -2.073 22.292 -4.402 1.00 33.86 469 ILE B CA 1
ATOM 8422 C C . ILE B 1 446 ? -3.120 21.770 -5.375 1.00 29.45 469 ILE B C 1
ATOM 8423 O O . ILE B 1 446 ? -3.000 21.968 -6.590 1.00 32.80 469 ILE B O 1
ATOM 8428 N N . TYR B 1 447 ? -4.142 21.109 -4.843 1.00 30.43 470 TYR B N 1
ATOM 8429 C CA . TYR B 1 447 ? -5.299 20.705 -5.629 1.00 28.95 470 TYR B CA 1
ATOM 8430 C C . TYR B 1 447 ? -6.372 21.781 -5.533 1.00 32.14 470 TYR B C 1
ATOM 8431 O O . TYR B 1 447 ? -6.765 22.177 -4.432 1.00 30.24 470 TYR B O 1
ATOM 8440 N N . LYS B 1 448 ? -6.828 22.259 -6.687 1.00 30.41 471 LYS B N 1
ATOM 8441 C CA . LYS B 1 448 ? -7.828 23.317 -6.775 1.00 31.15 471 LYS B CA 1
ATOM 8442 C C . LYS B 1 448 ? -9.148 22.688 -7.205 1.00 34.47 471 LYS B C 1
ATOM 8443 O O . LYS B 1 448 ? -9.280 22.222 -8.344 1.00 29.64 471 LYS B O 1
ATOM 8449 N N . ILE B 1 449 ? -10.118 22.673 -6.292 1.00 29.73 472 ILE B N 1
ATOM 8450 C CA . ILE B 1 449 ? -11.394 21.992 -6.478 1.00 28.75 472 ILE B CA 1
ATOM 8451 C C . ILE B 1 449 ? -12.505 23.026 -6.383 1.00 30.60 472 ILE B C 1
ATOM 8452 O O . ILE B 1 449 ? -12.496 23.869 -5.479 1.00 29.83 472 ILE B O 1
ATOM 8457 N N . VAL B 1 450 ? -13.461 22.963 -7.305 1.00 26.55 473 VAL B N 1
ATOM 8458 C CA . VAL B 1 450 ? -14.630 23.833 -7.270 1.00 29.64 473 VAL B CA 1
ATOM 8459 C C . VAL B 1 450 ? -15.840 22.998 -6.878 1.00 32.68 473 VAL B C 1
ATOM 8460 O O . VAL B 1 450 ? -15.991 21.853 -7.319 1.00 32.60 473 VAL B O 1
ATOM 8464 N N . GLN B 1 451 ? -16.683 23.564 -6.025 1.00 28.78 474 GLN B N 1
ATOM 8465 C CA . GLN B 1 451 ? -17.928 22.945 -5.603 1.00 31.54 474 GLN B CA 1
ATOM 8466 C C . GLN B 1 451 ? -19.082 23.842 -6.023 1.00 41.48 474 GLN B C 1
ATOM 8467 O O . GLN B 1 451 ? -19.006 25.068 -5.889 1.00 39.90 474 GLN B O 1
ATOM 8473 N N . TYR B 1 452 ? -20.141 23.231 -6.548 1.00 47.75 475 TYR B N 1
ATOM 8474 C CA . TYR B 1 452 ? -21.321 23.974 -6.966 1.00 52.88 475 TYR B CA 1
ATOM 8475 C C . TYR B 1 452 ? -22.540 23.077 -6.814 1.00 61.10 475 TYR B C 1
ATOM 8476 O O . TYR B 1 452 ? -22.432 21.848 -6.793 1.00 53.63 475 TYR B O 1
ATOM 8485 N N . TYR B 1 453 ? -23.704 23.710 -6.699 1.00 76.23 476 TYR B N 1
ATOM 8486 C CA . TYR B 1 453 ? -24.968 23.016 -6.496 1.00 82.39 476 TYR B CA 1
ATOM 8487 C C . TYR B 1 453 ? -25.797 23.066 -7.772 1.00 89.59 476 TYR B C 1
ATOM 8488 O O . TYR B 1 453 ? -25.992 24.142 -8.348 1.00 92.62 476 TYR B O 1
ATOM 8497 N N . ARG B 1 454 ? -26.283 21.904 -8.204 1.00 91.02 477 ARG B N 1
ATOM 8498 C CA . ARG B 1 454 ? -27.209 21.802 -9.325 1.00 91.24 477 ARG B CA 1
ATOM 8499 C C . ARG B 1 454 ? -28.285 20.785 -8.977 1.00 88.56 477 ARG B C 1
ATOM 8500 O O . ARG B 1 454 ? -27.969 19.675 -8.542 1.00 85.02 477 ARG B O 1
ATOM 8508 N N . ASN B 1 455 ? -29.550 21.173 -9.162 1.00 87.11 478 ASN B N 1
ATOM 8509 C CA . ASN B 1 455 ? -30.700 20.342 -8.795 1.00 82.55 478 ASN B CA 1
ATOM 8510 C C . ASN B 1 455 ? -30.690 19.986 -7.310 1.00 81.90 478 ASN B C 1
ATOM 8511 O O . ASN B 1 455 ? -31.207 18.942 -6.906 1.00 80.29 478 ASN B O 1
ATOM 8516 N N . GLY B 1 456 ? -30.102 20.852 -6.485 1.00 80.62 479 GLY B N 1
ATOM 8517 C CA . GLY B 1 456 ? -30.022 20.617 -5.061 1.00 77.92 479 GLY B CA 1
ATOM 8518 C C . GLY B 1 456 ? -28.947 19.648 -4.624 1.00 74.63 479 GLY B C 1
ATOM 8519 O O . GLY B 1 456 ? -28.750 19.477 -3.414 1.00 72.91 479 GLY B O 1
ATOM 8520 N N . GLU B 1 457 ? -28.249 19.005 -5.554 1.00 74.76 480 GLU B N 1
ATOM 8521 C CA . GLU B 1 457 ? -27.166 18.095 -5.213 1.00 74.11 480 GLU B CA 1
ATOM 8522 C C . GLU B 1 457 ? -25.820 18.782 -5.410 1.00 62.54 480 GLU B C 1
ATOM 8523 O O . GLU B 1 457 ? -25.652 19.635 -6.287 1.00 65.18 480 GLU B O 1
ATOM 8529 N N . SER B 1 458 ? -24.861 18.399 -4.576 1.00 47.65 481 SER B N 1
ATOM 8530 C CA . SER B 1 458 ? -23.531 18.988 -4.588 1.00 38.96 481 SER B CA 1
ATOM 8531 C C . SER B 1 458 ? -22.649 18.256 -5.592 1.00 36.51 481 SER B C 1
ATOM 8532 O O . SER B 1 458 ? -22.584 17.023 -5.588 1.00 38.28 481 SER B O 1
ATOM 8535 N N . LEU B 1 459 ? -21.982 19.016 -6.453 1.00 31.48 482 LEU B N 1
ATOM 8536 C CA . LEU B 1 459 ? -21.013 18.475 -7.392 1.00 33.46 482 LEU B CA 1
ATOM 8537 C C . LEU B 1 459 ? -19.677 19.177 -7.204 1.00 30.90 482 LEU B C 1
ATOM 8538 O O . LEU B 1 459 ? -19.619 20.328 -6.761 1.00 34.31 482 LEU B O 1
ATOM 8543 N N . SER B 1 460 ? -18.599 18.481 -7.550 1.00 28.48 483 SER B N 1
ATOM 8544 C CA . SER B 1 460 ? -17.275 19.070 -7.462 1.00 34.07 483 SER B CA 1
ATOM 8545 C C . SER B 1 460 ? -16.446 18.663 -8.668 1.00 35.57 483 SER B C 1
ATOM 8546 O O . SER B 1 460 ? -16.644 17.593 -9.251 1.00 32.92 483 SER B O 1
ATOM 8549 N N . LYS B 1 461 ? -15.504 19.529 -9.024 1.00 37.56 484 LYS B N 1
ATOM 8550 C CA . LYS B 1 461 ? -14.598 19.282 -10.134 1.00 41.76 484 LYS B CA 1
ATOM 8551 C C . LYS B 1 461 ? -13.192 19.674 -9.722 1.00 44.10 484 LYS B C 1
ATOM 8552 O O . LYS B 1 461 ? -12.984 20.759 -9.172 1.00 44.90 484 LYS B O 1
ATOM 8558 N N . LEU B 1 462 ? -12.234 18.789 -9.985 1.00 39.47 485 LEU B N 1
ATOM 8559 C CA . LEU B 1 462 ? -10.825 19.141 -9.861 1.00 35.70 485 LEU B CA 1
ATOM 8560 C C . LEU B 1 462 ? -10.446 20.043 -11.029 1.00 36.49 485 LEU B C 1
ATOM 8561 O O . LEU B 1 462 ? -10.416 19.599 -12.182 1.00 35.66 485 LEU B O 1
ATOM 8566 N N . LEU B 1 463 ? -10.170 21.313 -10.743 1.00 36.24 486 LEU B N 1
ATOM 8567 C CA . LEU B 1 463 ? -9.872 22.274 -11.795 1.00 37.71 486 LEU B CA 1
ATOM 8568 C C . LEU B 1 463 ? -8.402 22.315 -12.178 1.00 40.04 486 LEU B C 1
ATOM 8569 O O . LEU B 1 463 ? -8.086 22.544 -13.352 1.00 38.85 486 LEU B O 1
ATOM 8574 N N . ASP B 1 464 ? -7.499 22.119 -11.222 1.00 32.23 487 ASP B N 1
ATOM 8575 C CA . ASP B 1 464 ? -6.089 22.365 -11.481 1.00 35.40 487 ASP B CA 1
ATOM 8576 C C . ASP B 1 464 ? -5.267 21.752 -10.360 1.00 39.07 487 ASP B C 1
ATOM 8577 O O . ASP B 1 464 ? -5.773 21.487 -9.264 1.00 35.92 487 ASP B O 1
ATOM 8582 N N . ILE B 1 465 ? -3.986 21.538 -10.651 1.00 38.76 488 ILE B N 1
ATOM 8583 C CA . ILE B 1 465 ? -3.015 21.044 -9.683 1.00 40.57 488 ILE B CA 1
ATOM 8584 C C . ILE B 1 465 ? -1.779 21.928 -9.795 1.00 46.86 488 ILE B C 1
ATOM 8585 O O . ILE B 1 465 ? -1.023 21.821 -10.769 1.00 51.99 488 ILE B O 1
ATOM 8590 N N . PHE B 1 466 ? -1.582 22.811 -8.819 1.00 49.92 489 PHE B N 1
ATOM 8591 C CA . PHE B 1 466 ? -0.410 23.677 -8.794 1.00 53.01 489 PHE B CA 1
ATOM 8592 C C . PHE B 1 466 ? 0.794 22.928 -8.243 1.00 48.81 489 PHE B C 1
ATOM 8593 O O . PHE B 1 466 ? 0.674 22.139 -7.301 1.00 47.78 489 PHE B O 1
ATOM 8601 N N . GLU B 1 467 ? 1.964 23.211 -8.811 1.00 43.77 490 GLU B N 1
ATOM 8602 C CA . GLU B 1 467 ? 3.229 22.637 -8.353 1.00 49.88 490 GLU B CA 1
ATOM 8603 C C . GLU B 1 467 ? 3.964 23.711 -7.557 1.00 48.49 490 GLU B C 1
ATOM 8604 O O . GLU B 1 467 ? 4.771 24.465 -8.097 1.00 57.05 490 GLU B O 1
ATOM 8610 N N . VAL B 1 468 ? 3.691 23.773 -6.254 1.00 42.41 491 VAL B N 1
ATOM 8611 C CA . VAL B 1 468 ? 4.238 24.852 -5.434 1.00 45.92 491 VAL B CA 1
ATOM 8612 C C . VAL B 1 468 ? 5.685 24.573 -5.056 1.00 42.21 491 VAL B C 1
ATOM 8613 O O . VAL B 1 468 ? 6.559 25.430 -5.222 1.00 47.80 491 VAL B O 1
ATOM 8617 N N . ALA B 1 469 ? 5.963 23.385 -4.541 1.00 43.25 492 ALA B N 1
ATOM 8618 C CA . ALA B 1 469 ? 7.319 23.073 -4.111 1.00 45.91 492 ALA B CA 1
ATOM 8619 C C . ALA B 1 469 ? 7.548 21.570 -4.142 1.00 44.76 492 ALA B C 1
ATOM 8620 O O . ALA B 1 469 ? 7.183 20.870 -3.189 1.00 45.71 492 ALA B O 1
ATOM 8622 N N . PRO B 1 470 ? 8.151 21.043 -5.212 1.00 45.73 493 PRO B N 1
ATOM 8623 C CA . PRO B 1 470 ? 8.342 19.589 -5.333 1.00 50.14 493 PRO B CA 1
ATOM 8624 C C . PRO B 1 470 ? 8.941 18.913 -4.107 1.00 50.20 493 PRO B C 1
ATOM 8625 O O . PRO B 1 470 ? 10.040 19.257 -3.659 1.00 55.09 493 PRO B O 1
ATOM 8629 N N . ASN B 1 471 ? 8.190 17.956 -3.556 1.00 44.23 494 ASN B N 1
ATOM 8630 C CA . ASN B 1 471 ? 8.637 17.092 -2.461 1.00 47.36 494 ASN B CA 1
ATOM 8631 C C . ASN B 1 471 ? 8.859 17.865 -1.162 1.00 45.01 494 ASN B C 1
ATOM 8632 O O . ASN B 1 471 ? 9.670 17.468 -0.324 1.00 48.47 494 ASN B O 1
ATOM 8637 N N . GLU B 1 472 ? 8.138 18.968 -0.980 1.00 41.53 495 GLU B N 1
ATOM 8638 C CA . GLU B 1 472 ? 8.142 19.732 0.265 1.00 39.39 495 GLU B CA 1
ATOM 8639 C C . GLU B 1 472 ? 6.708 19.786 0.775 1.00 34.84 495 GLU B C 1
ATOM 8640 O O . GLU B 1 472 ? 5.860 20.452 0.174 1.00 35.12 495 GLU B O 1
ATOM 8646 N N . ALA B 1 473 ? 6.436 19.085 1.873 1.00 31.42 496 ALA B N 1
ATOM 8647 C CA . ALA B 1 473 ? 5.083 19.046 2.412 1.00 30.98 496 ALA B CA 1
ATOM 8648 C C . ALA B 1 473 ? 4.566 20.454 2.694 1.00 34.96 496 ALA B C 1
ATOM 8649 O O . ALA B 1 473 ? 5.289 21.309 3.216 1.00 33.15 496 ALA B O 1
ATOM 8651 N N . ILE B 1 474 ? 3.307 20.694 2.329 1.00 33.35 497 ILE B N 1
ATOM 8652 C CA . ILE B 1 474 ? 2.655 21.957 2.653 1.00 29.48 497 ILE B CA 1
ATOM 8653 C C . ILE B 1 474 ? 2.391 21.992 4.150 1.00 25.80 497 ILE B C 1
ATOM 8654 O O . ILE B 1 474 ? 1.668 21.143 4.681 1.00 25.15 497 ILE B O 1
ATOM 8659 N N . GLN B 1 475 ? 2.973 22.974 4.837 1.00 26.72 498 GLN B N 1
ATOM 8660 C CA . GLN B 1 475 ? 2.855 23.056 6.290 1.00 28.92 498 GLN B CA 1
ATOM 8661 C C . GLN B 1 475 ? 1.767 24.009 6.759 1.00 29.46 498 GLN B C 1
ATOM 8662 O O . GLN B 1 475 ? 1.149 23.758 7.798 1.00 27.92 498 GLN B O 1
ATOM 8668 N N . VAL B 1 476 ? 1.513 25.091 6.024 1.00 28.41 499 VAL B N 1
ATOM 8669 C CA . VAL B 1 476 ? 0.559 26.102 6.462 1.00 31.08 499 VAL B CA 1
ATOM 8670 C C . VAL B 1 476 ? 0.093 26.874 5.238 1.00 32.96 499 VAL B C 1
ATOM 8671 O O . VAL B 1 476 ? 0.854 27.079 4.285 1.00 31.38 499 VAL B O 1
ATOM 8675 N N . MET B 1 477 ? -1.174 27.285 5.253 1.00 30.20 500 MET B N 1
ATOM 8676 C CA . MET B 1 477 ? -1.767 28.003 4.136 1.00 27.50 500 MET B CA 1
ATOM 8677 C C . MET B 1 477 ? -2.642 29.133 4.651 1.00 29.83 500 MET B C 1
ATOM 8678 O O . MET B 1 477 ? -3.329 28.989 5.664 1.00 33.47 500 MET B O 1
ATOM 8683 N N . GLU B 1 478 ? -2.629 30.249 3.933 1.00 31.99 501 GLU B N 1
ATOM 8684 C CA . GLU B 1 478 ? -3.522 31.359 4.209 1.00 32.56 501 GLU B CA 1
ATOM 8685 C C . GLU B 1 478 ? -3.992 31.939 2.883 1.00 35.89 501 GLU B C 1
ATOM 8686 O O . GLU B 1 478 ? -3.347 31.767 1.843 1.00 39.05 501 GLU B O 1
ATOM 8692 N N . ILE B 1 479 ? -5.137 32.616 2.922 1.00 34.62 502 ILE B N 1
ATOM 8693 C CA . ILE B 1 479 ? -5.693 33.287 1.754 1.00 36.39 502 ILE B CA 1
ATOM 8694 C C . ILE B 1 479 ? -6.047 34.718 2.138 1.00 39.11 502 ILE B C 1
ATOM 8695 O O . ILE B 1 479 ? -6.649 34.955 3.192 1.00 36.57 502 ILE B O 1
ATOM 8700 N N . SER B 1 480 ? -5.654 35.670 1.295 1.00 42.16 503 SER B N 1
ATOM 8701 C CA . SER B 1 480 ? -5.932 37.084 1.508 1.00 44.23 503 SER B CA 1
ATOM 8702 C C . SER B 1 480 ? -6.914 37.575 0.455 1.00 46.47 503 SER B C 1
ATOM 8703 O O . SER B 1 480 ? -6.702 37.360 -0.742 1.00 49.32 503 SER B O 1
ATOM 8706 N N . GLN B 1 481 ? -7.983 38.233 0.902 1.00 47.53 504 GLN B N 1
ATOM 8707 C CA . GLN B 1 481 ? -8.920 38.856 -0.025 1.00 49.35 504 GLN B CA 1
ATOM 8708 C C . GLN B 1 481 ? -8.476 40.247 -0.452 1.00 52.58 504 GLN B C 1
ATOM 8709 O O . GLN B 1 481 ? -8.741 40.650 -1.593 1.00 57.03 504 GLN B O 1
ATOM 8715 N N . THR B 1 482 ? -7.803 40.988 0.434 1.00 45.97 505 THR B N 1
ATOM 8716 C CA . THR B 1 482 ? -7.330 42.322 0.075 1.00 46.68 505 THR B CA 1
ATOM 8717 C C . THR B 1 482 ? -6.253 42.267 -0.999 1.00 46.93 505 THR B C 1
ATOM 8718 O O . THR B 1 482 ? -6.153 43.181 -1.823 1.00 51.02 505 THR B O 1
ATOM 8722 N N . ARG B 1 483 ? -5.437 41.215 -1.000 1.00 47.05 506 ARG B N 1
ATOM 8723 C CA . ARG B 1 483 ? -4.395 41.034 -1.997 1.00 47.67 506 ARG B CA 1
ATOM 8724 C C . ARG B 1 483 ? -4.697 39.902 -2.968 1.00 45.62 506 ARG B C 1
ATOM 8725 O O . ARG B 1 483 ? -3.865 39.616 -3.836 1.00 47.95 506 ARG B O 1
ATOM 8733 N N . LYS B 1 484 ? -5.857 39.254 -2.841 1.00 44.80 507 LYS B N 1
ATOM 8734 C CA . LYS B 1 484 ? -6.306 38.209 -3.766 1.00 47.24 507 LYS B CA 1
ATOM 8735 C C . LYS B 1 484 ? -5.202 37.188 -4.029 1.00 49.04 507 LYS B C 1
ATOM 8736 O O . LYS B 1 484 ? -4.877 36.860 -5.173 1.00 48.41 507 LYS B O 1
ATOM 8742 N N . SER B 1 485 ? -4.618 36.681 -2.945 1.00 46.26 508 SER B N 1
ATOM 8743 C CA . SER B 1 485 ? -3.421 35.864 -3.042 1.00 41.16 508 SER B CA 1
ATOM 8744 C C . SER B 1 485 ? -3.543 34.635 -2.157 1.00 41.42 508 SER B C 1
ATOM 8745 O O . SER B 1 485 ? -4.236 34.640 -1.133 1.00 36.86 508 SER B O 1
ATOM 8748 N N . LEU B 1 486 ? -2.848 33.582 -2.570 1.00 35.86 509 LEU B N 1
ATOM 8749 C CA . LEU B 1 486 ? -2.709 32.357 -1.801 1.00 32.96 509 LEU B CA 1
ATOM 8750 C C . LEU B 1 486 ? -1.304 32.320 -1.218 1.00 40.49 509 LEU B C 1
ATOM 8751 O O . LEU B 1 486 ? -0.326 32.523 -1.943 1.00 45.21 509 LEU B O 1
ATOM 8756 N N . TYR B 1 487 ? -1.202 32.088 0.088 1.00 31.61 510 TYR B N 1
ATOM 8757 C CA . TYR B 1 487 ? 0.080 32.044 0.777 1.00 37.51 510 TYR B CA 1
ATOM 8758 C C . TYR B 1 487 ? 0.310 30.637 1.303 1.00 32.91 510 TYR B C 1
ATOM 8759 O O . TYR B 1 487 ? -0.535 30.090 2.019 1.00 29.23 510 TYR B O 1
ATOM 8768 N N . ILE B 1 488 ? 1.452 30.057 0.942 1.00 35.93 511 ILE B N 1
ATOM 8769 C CA . ILE B 1 488 ? 1.751 28.658 1.211 1.00 35.65 511 ILE B CA 1
ATOM 8770 C C . ILE B 1 488 ? 3.084 28.578 1.933 1.00 38.29 511 ILE B C 1
ATOM 8771 O O . ILE B 1 488 ? 4.064 29.199 1.506 1.00 43.90 511 ILE B O 1
ATOM 8776 N N . GLY B 1 489 ? 3.126 27.804 3.008 1.00 32.48 512 GLY B N 1
ATOM 8777 C CA . GLY B 1 489 ? 4.364 27.608 3.730 1.00 36.58 512 GLY B CA 1
ATOM 8778 C C . GLY B 1 489 ? 4.840 26.170 3.719 1.00 34.77 512 GLY B C 1
ATOM 8779 O O . GLY B 1 489 ? 4.071 25.243 3.992 1.00 35.72 512 GLY B O 1
ATOM 8780 N N . THR B 1 490 ? 6.106 25.975 3.379 1.00 32.39 513 THR B N 1
ATOM 8781 C CA . THR B 1 490 ? 6.794 24.709 3.567 1.00 34.10 513 THR B CA 1
ATOM 8782 C C . THR B 1 490 ? 7.975 24.942 4.500 1.00 36.38 513 THR B C 1
ATOM 8783 O O . THR B 1 490 ? 8.256 26.071 4.908 1.00 36.36 513 THR B O 1
ATOM 8787 N N . ASP B 1 491 ? 8.677 23.860 4.833 1.00 37.10 514 ASP B N 1
ATOM 8788 C CA . ASP B 1 491 ? 9.832 23.998 5.707 1.00 39.34 514 ASP B CA 1
ATOM 8789 C C . ASP B 1 491 ? 10.977 24.743 5.037 1.00 42.19 514 ASP B C 1
ATOM 8790 O O . ASP B 1 491 ? 11.834 25.293 5.738 1.00 44.53 514 ASP B O 1
ATOM 8795 N N . HIS B 1 492 ? 10.995 24.807 3.704 1.00 44.32 515 HIS B N 1
ATOM 8796 C CA . HIS B 1 492 ? 12.085 25.453 2.983 1.00 43.29 515 HIS B CA 1
ATOM 8797 C C . HIS B 1 492 ? 11.763 26.864 2.514 1.00 42.36 515 HIS B C 1
ATOM 8798 O O . HIS B 1 492 ? 12.693 27.645 2.287 1.00 46.39 515 HIS B O 1
ATOM 8805 N N . ARG B 1 493 ? 10.491 27.217 2.357 1.00 38.93 516 ARG B N 1
ATOM 8806 C CA . ARG B 1 493 ? 10.180 28.461 1.666 1.00 41.59 516 ARG B CA 1
ATOM 8807 C C . ARG B 1 493 ? 8.721 28.823 1.897 1.00 36.25 516 ARG B C 1
ATOM 8808 O O . ARG B 1 493 ? 7.929 28.024 2.400 1.00 34.63 516 ARG B O 1
ATOM 8816 N N . ILE B 1 494 ? 8.378 30.045 1.499 1.00 44.31 517 ILE B N 1
ATOM 8817 C CA . ILE B 1 494 ? 7.006 30.529 1.456 1.00 39.88 517 ILE B CA 1
ATOM 8818 C C . ILE B 1 494 ? 6.723 30.998 0.036 1.00 47.27 517 ILE B C 1
ATOM 8819 O O . ILE B 1 494 ? 7.574 31.632 -0.597 1.00 46.73 517 ILE B O 1
ATOM 8824 N N . LYS B 1 495 ? 5.535 30.678 -0.467 1.00 44.36 518 LYS B N 1
ATOM 8825 C CA . LYS B 1 495 ? 5.123 31.062 -1.807 1.00 42.08 518 LYS B CA 1
ATOM 8826 C C . LYS B 1 495 ? 3.830 31.860 -1.735 1.00 40.60 518 LYS B C 1
ATOM 8827 O O . LYS B 1 495 ? 2.965 31.585 -0.897 1.00 39.39 518 LYS B O 1
ATOM 8833 N N . GLN B 1 496 ? 3.713 32.853 -2.614 1.00 42.21 519 GLN B N 1
ATOM 8834 C CA . GLN B 1 496 ? 2.507 33.659 -2.763 1.00 41.97 519 GLN B CA 1
ATOM 8835 C C . GLN B 1 496 ? 2.021 33.529 -4.197 1.00 43.11 519 GLN B C 1
ATOM 8836 O O . GLN B 1 496 ? 2.775 33.809 -5.136 1.00 43.35 519 GLN B O 1
ATOM 8842 N N . ILE B 1 497 ? 0.767 33.114 -4.368 1.00 38.89 520 ILE B N 1
ATOM 8843 C CA . ILE B 1 497 ? 0.209 32.822 -5.685 1.00 43.53 520 ILE B CA 1
ATOM 8844 C C . ILE B 1 497 ? -1.066 33.632 -5.880 1.00 41.41 520 ILE B C 1
ATOM 8845 O O . ILE B 1 497 ? -1.972 33.579 -5.041 1.00 42.57 520 ILE B O 1
ATOM 8850 N N . ASP B 1 498 ? -1.135 34.373 -6.985 1.00 42.77 521 ASP B N 1
ATOM 8851 C CA . ASP B 1 498 ? -2.352 35.096 -7.334 1.00 46.42 521 ASP B CA 1
ATOM 8852 C C . ASP B 1 498 ? -3.521 34.133 -7.500 1.00 45.12 521 ASP B C 1
ATOM 8853 O O . ASP B 1 498 ? -3.387 33.071 -8.113 1.00 41.57 521 ASP B O 1
ATOM 8858 N N . LEU B 1 499 ? -4.677 34.509 -6.944 1.00 38.38 522 LEU B N 1
ATOM 8859 C CA . LEU B 1 499 ? -5.866 33.673 -7.080 1.00 37.47 522 LEU B CA 1
ATOM 8860 C C . LEU B 1 499 ? -6.342 33.618 -8.525 1.00 39.12 522 LEU B C 1
ATOM 8861 O O . LEU B 1 499 ? -6.807 32.573 -8.992 1.00 38.90 522 LEU B O 1
ATOM 8866 N N . ALA B 1 500 ? -6.246 34.732 -9.243 1.00 39.70 523 ALA B N 1
ATOM 8867 C CA . ALA B 1 500 ? -6.653 34.803 -10.644 1.00 42.90 523 ALA B CA 1
ATOM 8868 C C . ALA B 1 500 ? -5.408 34.588 -11.498 1.00 43.48 523 ALA B C 1
ATOM 8869 O O . ALA B 1 500 ? -4.689 35.530 -11.831 1.00 51.57 523 ALA B O 1
ATOM 8871 N N . MET B 1 501 ? -5.146 33.325 -11.840 1.00 45.57 524 MET B N 1
ATOM 8872 C CA . MET B 1 501 ? -4.074 32.955 -12.757 1.00 56.79 524 MET B CA 1
ATOM 8873 C C . MET B 1 501 ? -4.588 32.752 -14.179 1.00 52.42 524 MET B C 1
ATOM 8874 O O . MET B 1 501 ? -4.053 31.919 -14.916 1.00 56.99 524 MET B O 1
ATOM 8879 N N . CYS B 1 502 ? -5.604 33.517 -14.578 1.00 43.21 525 CYS B N 1
ATOM 8880 C CA . CYS B 1 502 ? -6.386 33.194 -15.771 1.00 43.00 525 CYS B CA 1
ATOM 8881 C C . CYS B 1 502 ? -5.532 33.220 -17.035 1.00 43.58 525 CYS B C 1
ATOM 8882 O O . CYS B 1 502 ? -5.465 32.232 -17.775 1.00 46.77 525 CYS B O 1
ATOM 8885 N N . ASN B 1 503 ? -4.869 34.346 -17.302 1.00 45.08 526 ASN B N 1
ATOM 8886 C CA . ASN B 1 503 ? -4.085 34.458 -18.528 1.00 52.25 526 ASN B CA 1
ATOM 8887 C C . ASN B 1 503 ? -2.912 33.483 -18.530 1.00 55.98 526 ASN B C 1
ATOM 8888 O O . ASN B 1 503 ? -2.587 32.899 -19.571 1.00 58.41 526 ASN B O 1
ATOM 8893 N N . ARG B 1 504 ? -2.275 33.278 -17.374 1.00 50.80 527 ARG B N 1
ATOM 8894 C CA . ARG B 1 504 ? -1.105 32.408 -17.321 1.00 50.35 527 ARG B CA 1
ATOM 8895 C C . ARG B 1 504 ? -1.472 30.931 -17.396 1.00 43.41 527 ARG B C 1
ATOM 8896 O O . ARG B 1 504 ? -0.697 30.132 -17.936 1.00 42.94 527 ARG B O 1
ATOM 8904 N N . ARG B 1 505 ? -2.639 30.545 -16.884 1.00 35.42 528 ARG B N 1
ATOM 8905 C CA . ARG B 1 505 ? -2.955 29.128 -16.769 1.00 39.76 528 ARG B CA 1
ATOM 8906 C C . ARG B 1 505 ? -3.712 28.574 -17.969 1.00 37.38 528 ARG B C 1
ATOM 8907 O O . ARG B 1 505 ? -3.506 27.410 -18.330 1.00 38.69 528 ARG B O 1
ATOM 8915 N N . TYR B 1 506 ? -4.583 29.364 -18.591 1.00 31.09 529 TYR B N 1
ATOM 8916 C CA . TYR B 1 506 ? -5.475 28.877 -19.637 1.00 30.68 529 TYR B CA 1
ATOM 8917 C C . TYR B 1 506 ? -5.234 29.661 -20.919 1.00 36.92 529 TYR B C 1
ATOM 8918 O O . TYR B 1 506 ? -5.477 30.871 -20.965 1.00 38.82 529 TYR B O 1
ATOM 8927 N N . ASP B 1 507 ? -4.769 28.972 -21.963 1.00 35.34 530 ASP B N 1
ATOM 8928 C CA . ASP B 1 507 ? -4.631 29.571 -23.283 1.00 38.34 530 ASP B CA 1
ATOM 8929 C C . ASP B 1 507 ? -5.822 29.258 -24.182 1.00 38.02 530 ASP B C 1
ATOM 8930 O O . ASP B 1 507 ? -5.735 29.431 -25.402 1.00 40.95 530 ASP B O 1
ATOM 8935 N N . ASN B 1 508 ? -6.932 28.804 -23.603 1.00 32.67 531 ASN B N 1
ATOM 8936 C CA . ASN B 1 508 ? -8.030 28.271 -24.394 1.00 36.02 531 ASN B CA 1
ATOM 8937 C C . ASN B 1 508 ? -9.352 28.511 -23.680 1.00 36.38 531 ASN B C 1
ATOM 8938 O O . ASN B 1 508 ? -9.427 28.483 -22.447 1.00 31.88 531 ASN B O 1
ATOM 8943 N N . CYS B 1 509 ? -10.399 28.730 -24.483 1.00 34.44 532 CYS B N 1
ATOM 8944 C CA . CYS B 1 509 ? -11.737 28.954 -23.941 1.00 31.13 532 CYS B CA 1
ATOM 8945 C C . CYS B 1 509 ? -12.199 27.778 -23.095 1.00 29.29 532 CYS B C 1
ATOM 8946 O O . CYS B 1 509 ? -12.862 27.965 -22.067 1.00 27.63 532 CYS B O 1
ATOM 8949 N N . PHE B 1 510 ? -11.861 26.558 -23.519 1.00 29.24 533 PHE B N 1
ATOM 8950 C CA . PHE B 1 510 ? -12.421 25.359 -22.902 1.00 29.57 533 PHE B CA 1
ATOM 8951 C C . PHE B 1 510 ? -12.153 25.324 -21.402 1.00 26.79 533 PHE B C 1
ATOM 8952 O O . PHE B 1 510 ? -13.076 25.150 -20.596 1.00 26.15 533 PHE B O 1
ATOM 8960 N N . ARG B 1 511 ? -10.895 25.488 -21.002 1.00 27.04 534 ARG B N 1
ATOM 8961 C CA . ARG B 1 511 ? -10.589 25.460 -19.579 1.00 29.37 534 ARG B CA 1
ATOM 8962 C C . ARG B 1 511 ? -10.837 26.797 -18.898 1.00 31.53 534 ARG B C 1
ATOM 8963 O O . ARG B 1 511 ? -11.081 26.821 -17.688 1.00 31.23 534 ARG B O 1
ATOM 8971 N N . CYS B 1 512 ? -10.792 27.900 -19.647 1.00 29.96 535 CYS B N 1
ATOM 8972 C CA . CYS B 1 512 ? -11.003 29.216 -19.056 1.00 29.60 535 CYS B CA 1
ATOM 8973 C C . CYS B 1 512 ? -12.399 29.336 -18.457 1.00 33.49 535 CYS B C 1
ATOM 8974 O O . CYS B 1 512 ? -12.563 29.792 -17.318 1.00 31.55 535 CYS B O 1
ATOM 8977 N N . VAL B 1 513 ? -13.424 28.926 -19.210 1.00 23.98 536 VAL B N 1
ATOM 8978 C CA . VAL B 1 513 ? -14.799 29.091 -18.752 1.00 24.52 536 VAL B CA 1
ATOM 8979 C C . VAL B 1 513 ? -15.152 28.161 -17.603 1.00 27.25 536 VAL B C 1
ATOM 8980 O O . VAL B 1 513 ? -16.220 28.312 -17.002 1.00 29.39 536 VAL B O 1
ATOM 8984 N N . ARG B 1 514 ? -14.295 27.198 -17.287 1.00 29.08 537 ARG B N 1
ATOM 8985 C CA . ARG B 1 514 ? -14.567 26.278 -16.194 1.00 30.42 537 ARG B CA 1
ATOM 8986 C C . ARG B 1 514 ? -14.037 26.774 -14.856 1.00 34.80 537 ARG B C 1
ATOM 8987 O O . ARG B 1 514 ? -14.329 26.159 -13.824 1.00 38.04 537 ARG B O 1
ATOM 8995 N N . ASP B 1 515 ? -13.292 27.884 -14.845 1.00 30.33 538 ASP B N 1
ATOM 8996 C CA . ASP B 1 515 ? -12.701 28.422 -13.627 1.00 33.26 538 ASP B CA 1
ATOM 8997 C C . ASP B 1 515 ? -13.534 29.589 -13.115 1.00 37.47 538 ASP B C 1
ATOM 8998 O O . ASP B 1 515 ? -13.782 30.541 -13.871 1.00 38.36 538 ASP B O 1
ATOM 9003 N N . PRO B 1 516 ? -13.984 29.554 -11.856 1.00 27.95 539 PRO B N 1
ATOM 9004 C CA . PRO B 1 516 ? -14.863 30.627 -11.350 1.00 33.23 539 PRO B CA 1
ATOM 9005 C C . PRO B 1 516 ? -14.210 31.996 -11.299 1.00 33.51 539 PRO B C 1
ATOM 9006 O O . PRO B 1 516 ? -14.925 33.003 -11.220 1.00 35.48 539 PRO B O 1
ATOM 9010 N N . TYR B 1 517 ? -12.881 32.071 -11.305 1.00 33.67 540 TYR B N 1
ATOM 9011 C CA . TYR B 1 517 ? -12.200 33.358 -11.282 1.00 37.23 540 TYR B CA 1
ATOM 9012 C C . TYR B 1 517 ? -12.099 33.998 -12.655 1.00 33.80 540 TYR B C 1
ATOM 9013 O O . TYR B 1 517 ? -11.767 35.186 -12.741 1.00 36.49 540 TYR B O 1
ATOM 9022 N N . CYS B 1 518 ? -12.380 33.253 -13.719 1.00 35.30 541 CYS B N 1
ATOM 9023 C CA . CYS B 1 518 ? -11.957 33.621 -15.059 1.00 32.73 541 CYS B CA 1
ATOM 9024 C C . CYS B 1 518 ? -13.140 33.738 -16.009 1.00 33.02 541 CYS B C 1
ATOM 9025 O O . CYS B 1 518 ? -14.228 33.208 -15.765 1.00 33.52 541 CYS B O 1
ATOM 9028 N N . GLY B 1 519 ? -12.890 34.439 -17.113 1.00 34.53 542 GLY B N 1
ATOM 9029 C CA . GLY B 1 519 ? -13.832 34.554 -18.205 1.00 37.31 542 GLY B CA 1
ATOM 9030 C C . GLY B 1 519 ? -13.103 34.618 -19.532 1.00 39.96 542 GLY B C 1
ATOM 9031 O O . GLY B 1 519 ? -12.028 35.221 -19.623 1.00 33.54 542 GLY B O 1
ATOM 9032 N N . TRP B 1 520 ? -13.657 33.986 -20.561 1.00 30.51 543 TRP B N 1
ATOM 9033 C CA . TRP B 1 520 ? -13.041 34.004 -21.879 1.00 31.51 543 TRP B CA 1
ATOM 9034 C C . TRP B 1 520 ? -13.485 35.248 -22.632 1.00 37.95 543 TRP B C 1
ATOM 9035 O O . TRP B 1 520 ? -14.684 35.535 -22.716 1.00 42.32 543 TRP B O 1
ATOM 9046 N N . ASP B 1 521 ? -12.517 35.983 -23.170 1.00 37.17 544 ASP B N 1
ATOM 9047 C CA . ASP B 1 521 ? -12.789 37.167 -23.975 1.00 38.86 544 ASP B CA 1
ATOM 9048 C C . ASP B 1 521 ? -12.908 36.725 -25.429 1.00 46.32 544 ASP B C 1
ATOM 9049 O O . ASP B 1 521 ? -11.910 36.353 -26.052 1.00 39.77 544 ASP B O 1
ATOM 9054 N N . LYS B 1 522 ? -14.132 36.755 -25.964 1.00 49.34 545 LYS B N 1
ATOM 9055 C CA . LYS B 1 522 ? -14.356 36.351 -27.350 1.00 50.77 545 LYS B CA 1
ATOM 9056 C C . LYS B 1 522 ? -13.625 37.254 -28.335 1.00 53.97 545 LYS B C 1
ATOM 9057 O O . LYS B 1 522 ? -13.156 36.783 -29.377 1.00 61.65 545 LYS B O 1
ATOM 9063 N N . GLU B 1 523 ? -13.527 38.548 -28.031 1.00 53.54 546 GLU B N 1
ATOM 9064 C CA . GLU B 1 523 ? -12.876 39.476 -28.947 1.00 59.72 546 GLU B CA 1
ATOM 9065 C C . GLU B 1 523 ? -11.366 39.273 -28.947 1.00 62.60 546 GLU B C 1
ATOM 9066 O O . GLU B 1 523 ? -10.771 38.947 -29.980 1.00 68.38 546 GLU B O 1
ATOM 9072 N N . ALA B 1 524 ? -10.726 39.463 -27.791 1.00 56.61 547 ALA B N 1
ATOM 9073 C CA . ALA B 1 524 ? -9.276 39.340 -27.711 1.00 54.57 547 ALA B CA 1
ATOM 9074 C C . ALA B 1 524 ? -8.798 37.897 -27.785 1.00 50.59 547 ALA B C 1
ATOM 9075 O O . ALA B 1 524 ? -7.591 37.673 -27.928 1.00 52.46 547 ALA B O 1
ATOM 9077 N N . ASN B 1 525 ? -9.706 36.928 -27.705 1.00 48.80 548 ASN B N 1
ATOM 9078 C CA . ASN B 1 525 ? -9.368 35.506 -27.680 1.00 50.64 548 ASN B CA 1
ATOM 9079 C C . ASN B 1 525 ? -8.325 35.210 -26.604 1.00 47.44 548 ASN B C 1
ATOM 9080 O O . ASN B 1 525 ? -7.230 34.706 -26.864 1.00 43.25 548 ASN B O 1
ATOM 9085 N N . THR B 1 526 ? -8.695 35.538 -25.371 1.00 38.63 549 THR B N 1
ATOM 9086 C CA . THR B 1 526 ? -7.793 35.375 -24.246 1.00 38.49 549 THR B CA 1
ATOM 9087 C C . THR B 1 526 ? -8.619 35.183 -22.984 1.00 36.97 549 THR B C 1
ATOM 9088 O O . THR B 1 526 ? -9.800 35.542 -22.928 1.00 35.49 549 THR B O 1
ATOM 9092 N N . CYS B 1 527 ? -7.985 34.588 -21.976 1.00 37.41 550 CYS B N 1
ATOM 9093 C CA . CYS B 1 527 ? -8.602 34.337 -20.680 1.00 32.82 550 CYS B CA 1
ATOM 9094 C C . CYS B 1 527 ? -8.189 35.432 -19.706 1.00 35.94 550 CYS B C 1
ATOM 9095 O O . CYS B 1 527 ? -6.995 35.705 -19.543 1.00 40.61 550 CYS B O 1
ATOM 9098 N N . ARG B 1 528 ? -9.170 36.054 -19.067 1.00 38.13 551 ARG B N 1
ATOM 9099 C CA . ARG B 1 528 ? -8.962 37.194 -18.187 1.00 39.49 551 ARG B CA 1
ATOM 9100 C C . ARG B 1 528 ? -9.700 36.968 -16.879 1.00 35.23 551 ARG B C 1
ATOM 9101 O O . ARG B 1 528 ? -10.575 36.101 -16.797 1.00 35.51 551 ARG B O 1
ATOM 9109 N N . PRO B 1 529 ? -9.363 37.722 -15.829 1.00 40.46 552 PRO B N 1
ATOM 9110 C CA . PRO B 1 529 ? -10.190 37.688 -14.616 1.00 41.83 552 PRO B CA 1
ATOM 9111 C C . PRO B 1 529 ? -11.635 38.026 -14.951 1.00 46.65 552 PRO B C 1
ATOM 9112 O O . PRO B 1 529 ? -11.909 38.895 -15.781 1.00 39.48 552 PRO B O 1
ATOM 9116 N N . TYR B 1 530 ? -12.563 37.329 -14.296 1.00 44.70 553 TYR B N 1
ATOM 9117 C CA . TYR B 1 530 ? -13.947 37.354 -14.747 1.00 37.31 553 TYR B CA 1
ATOM 9118 C C . TYR B 1 530 ? -14.543 38.750 -14.654 1.00 42.60 553 TYR B C 1
ATOM 9119 O O . TYR B 1 530 ? -14.364 39.463 -13.663 1.00 45.80 553 TYR B O 1
ATOM 9128 N N . GLU B 1 531 ? -15.248 39.135 -15.713 1.00 44.41 554 GLU B N 1
ATOM 9129 C CA . GLU B 1 531 ? -16.066 40.334 -15.743 1.00 54.33 554 GLU B CA 1
ATOM 9130 C C . GLU B 1 531 ? -17.370 39.985 -16.440 1.00 54.63 554 GLU B C 1
ATOM 9131 O O . GLU B 1 531 ? -17.469 38.974 -17.141 1.00 52.94 554 GLU B O 1
ATOM 9137 N N . LEU B 1 532 ? -18.375 40.827 -16.241 1.00 55.18 555 LEU B N 1
ATOM 9138 C CA . LEU B 1 532 ? -19.610 40.657 -16.987 1.00 60.20 555 LEU B CA 1
ATOM 9139 C C . LEU B 1 532 ? -19.337 40.871 -18.470 1.00 60.74 555 LEU B C 1
ATOM 9140 O O . LEU B 1 532 ? -18.502 41.696 -18.846 1.00 57.66 555 LEU B O 1
ATOM 9145 N N . ASP B 1 533 ? -20.026 40.090 -19.301 1.00 60.64 556 ASP B N 1
ATOM 9146 C CA . ASP B 1 533 ? -19.939 39.958 -20.762 1.00 61.66 556 ASP B CA 1
ATOM 9147 C C . ASP B 1 533 ? -18.791 39.035 -21.179 1.00 56.15 556 ASP B C 1
ATOM 9148 O O . ASP B 1 533 ? -18.669 38.741 -22.375 1.00 59.65 556 ASP B O 1
ATOM 9153 N N . LEU B 1 534 ? -17.971 38.546 -20.251 1.00 49.68 557 LEU B N 1
ATOM 9154 C CA . LEU B 1 534 ? -17.034 37.478 -20.570 1.00 42.99 557 LEU B CA 1
ATOM 9155 C C . LEU B 1 534 ? -17.722 36.120 -20.444 1.00 41.86 557 LEU B C 1
ATOM 9156 O O . LEU B 1 534 ? -18.725 35.965 -19.742 1.00 41.91 557 LEU B O 1
ATOM 9161 N N . LEU B 1 535 ? -17.164 35.126 -21.131 1.00 35.49 558 LEU B N 1
ATOM 9162 C CA . LEU B 1 535 ? -17.758 33.795 -21.160 1.00 33.83 558 LEU B CA 1
ATOM 9163 C C . LEU B 1 535 ? -17.342 32.992 -19.930 1.00 34.18 558 LEU B C 1
ATOM 9164 O O . LEU B 1 535 ? -16.159 32.945 -19.582 1.00 34.43 558 LEU B O 1
ATOM 9169 N N . GLN B 1 536 ? -18.313 32.347 -19.285 1.00 36.73 559 GLN B N 1
ATOM 9170 C CA . GLN B 1 536 ? -18.021 31.467 -18.158 1.00 37.09 559 GLN B CA 1
ATOM 9171 C C . GLN B 1 536 ? -19.138 30.440 -18.021 1.00 36.84 559 GLN B C 1
ATOM 9172 O O . GLN B 1 536 ? -20.307 30.752 -18.259 1.00 36.16 559 GLN B O 1
ATOM 9178 N N . ASP B 1 537 ? -18.766 29.218 -17.633 1.00 35.47 560 ASP B N 1
ATOM 9179 C CA . ASP B 1 537 ? -19.721 28.129 -17.457 1.00 36.35 560 ASP B CA 1
ATOM 9180 C C . ASP B 1 537 ? -19.154 27.062 -16.525 1.00 34.69 560 ASP B C 1
ATOM 9181 O O . ASP B 1 537 ? -18.802 25.960 -16.966 1.00 30.64 560 ASP B O 1
ATOM 9186 N N . VAL B 1 538 ? -19.066 27.385 -15.234 1.00 36.14 561 VAL B N 1
ATOM 9187 C CA . VAL B 1 538 ? -18.446 26.480 -14.266 1.00 35.89 561 VAL B CA 1
ATOM 9188 C C . VAL B 1 538 ? -19.257 25.196 -14.126 1.00 35.83 561 VAL B C 1
ATOM 9189 O O . VAL B 1 538 ? -18.697 24.098 -14.017 1.00 33.86 561 VAL B O 1
ATOM 9193 N N . ALA B 1 539 ? -20.582 25.308 -14.128 1.00 35.87 562 ALA B N 1
ATOM 9194 C CA . ALA B 1 539 ? -21.460 24.173 -13.882 1.00 36.82 562 ALA B CA 1
ATOM 9195 C C . ALA B 1 539 ? -21.869 23.432 -15.155 1.00 35.04 562 ALA B C 1
ATOM 9196 O O . ALA B 1 539 ? -22.799 22.620 -15.104 1.00 40.29 562 ALA B O 1
ATOM 9198 N N . ASN B 1 540 ? -21.196 23.682 -16.279 1.00 35.30 563 ASN B N 1
ATOM 9199 C CA . ASN B 1 540 ? -21.502 23.030 -17.558 1.00 34.43 563 ASN B CA 1
ATOM 9200 C C . ASN B 1 540 ? -23.002 23.090 -17.861 1.00 38.20 563 ASN B C 1
ATOM 9201 O O . ASN B 1 540 ? -23.656 22.083 -18.140 1.00 34.40 563 ASN B O 1
ATOM 9206 N N . GLU B 1 541 ? -23.556 24.297 -17.779 1.00 35.61 564 GLU B N 1
ATOM 9207 C CA . GLU B 1 541 ? -24.956 24.519 -18.111 1.00 37.97 564 GLU B CA 1
ATOM 9208 C C . GLU B 1 541 ? -25.156 24.966 -19.550 1.00 40.60 564 GLU B C 1
ATOM 9209 O O . GLU B 1 541 ? -26.296 24.977 -20.028 1.00 41.82 564 GLU B O 1
ATOM 9215 N N . THR B 1 542 ? -24.074 25.339 -20.247 1.00 36.03 565 THR B N 1
ATOM 9216 C CA . THR B 1 542 ? -24.109 25.761 -21.649 1.00 42.89 565 THR B CA 1
ATOM 9217 C C . THR B 1 542 ? -22.898 25.100 -22.319 1.00 39.84 565 THR B C 1
ATOM 9218 O O . THR B 1 542 ? -21.840 25.710 -22.488 1.00 38.29 565 THR B O 1
ATOM 9222 N N . SER B 1 543 ? -23.061 23.829 -22.698 1.00 37.23 566 SER B N 1
ATOM 9223 C CA . SER B 1 543 ? -21.925 23.015 -23.115 1.00 36.93 566 SER B CA 1
ATOM 9224 C C . SER B 1 543 ? -21.309 23.462 -24.436 1.00 39.36 566 SER B C 1
ATOM 9225 O O . SER B 1 543 ? -20.186 23.045 -24.741 1.00 40.31 566 SER B O 1
ATOM 9228 N N . ASP B 1 544 ? -21.999 24.289 -25.223 1.00 37.77 567 ASP B N 1
ATOM 9229 C CA . ASP B 1 544 ? -21.467 24.778 -26.487 1.00 37.96 567 ASP B CA 1
ATOM 9230 C C . ASP B 1 544 ? -20.947 26.207 -26.387 1.00 36.80 567 ASP B C 1
ATOM 9231 O O . ASP B 1 544 ? -20.814 26.885 -27.410 1.00 46.36 567 ASP B O 1
ATOM 9236 N N . ILE B 1 545 ? -20.647 26.676 -25.176 1.00 33.49 568 ILE B N 1
ATOM 9237 C CA . ILE B 1 545 ? -20.291 28.077 -24.977 1.00 36.08 568 ILE B CA 1
ATOM 9238 C C . ILE B 1 545 ? -18.988 28.432 -25.687 1.00 33.68 568 ILE B C 1
ATOM 9239 O O . ILE B 1 545 ? -18.793 29.581 -26.102 1.00 33.83 568 ILE B O 1
ATOM 9244 N N . CYS B 1 546 ? -18.081 27.468 -25.844 1.00 32.86 569 CYS B N 1
ATOM 9245 C CA . CYS B 1 546 ? -16.785 27.713 -26.468 1.00 33.26 569 CYS B CA 1
ATOM 9246 C C . CYS B 1 546 ? -16.724 27.307 -27.939 1.00 36.30 569 CYS B C 1
ATOM 9247 O O . CYS B 1 546 ? -15.667 27.468 -28.563 1.00 37.23 569 CYS B O 1
ATOM 9250 N N . ASP B 1 547 ? -17.828 26.817 -28.513 1.00 35.56 570 ASP B N 1
ATOM 9251 C CA . ASP B 1 547 ? -17.786 26.253 -29.865 1.00 37.64 570 ASP B CA 1
ATOM 9252 C C . ASP B 1 547 ? -17.194 27.221 -30.882 1.00 43.04 570 ASP B C 1
ATOM 9253 O O . ASP B 1 547 ? -16.397 26.821 -31.740 1.00 39.77 570 ASP B O 1
ATOM 9258 N N . SER B 1 548 ? -17.570 28.493 -30.811 1.00 36.32 571 SER B N 1
ATOM 9259 C CA . SER B 1 548 ? -17.052 29.461 -31.769 1.00 45.79 571 SER B CA 1
ATOM 9260 C C . SER B 1 548 ? -15.643 29.928 -31.430 1.00 41.47 571 SER B C 1
ATOM 9261 O O . SER B 1 548 ? -15.053 30.682 -32.211 1.00 40.64 571 SER B O 1
ATOM 9264 N N . SER B 1 549 ? -15.088 29.492 -30.299 1.00 35.15 572 SER B N 1
ATOM 9265 C CA . SER B 1 549 ? -13.777 29.937 -29.855 1.00 36.17 572 SER B CA 1
ATOM 9266 C C . SER B 1 549 ? -12.721 28.843 -29.872 1.00 35.32 572 SER B C 1
ATOM 9267 O O . SER B 1 549 ? -11.551 29.139 -29.601 1.00 31.12 572 SER B O 1
ATOM 9270 N N . VAL B 1 550 ? -13.094 27.594 -30.168 1.00 31.80 573 VAL B N 1
ATOM 9271 C CA . VAL B 1 550 ? -12.125 26.510 -30.063 1.00 31.41 573 VAL B CA 1
ATOM 9272 C C . VAL B 1 550 ? -11.117 26.594 -31.205 1.00 34.12 573 VAL B C 1
ATOM 9273 O O . VAL B 1 550 ? -11.345 27.232 -32.241 1.00 33.01 573 VAL B O 1
ATOM 9277 N N . LEU B 1 551 ? -9.980 25.937 -30.998 1.00 29.47 574 LEU B N 1
ATOM 9278 C CA . LEU B 1 551 ? -8.965 25.816 -32.034 1.00 32.52 574 LEU B CA 1
ATOM 9279 C C . LEU B 1 551 ? -9.545 25.132 -33.268 1.00 31.64 574 LEU B C 1
ATOM 9280 O O . LEU B 1 551 ? -10.173 24.074 -33.168 1.00 34.99 574 LEU B O 1
ATOM 9285 N N . LYS B 1 552 ? -9.345 25.746 -34.434 1.00 35.83 575 LYS B N 1
ATOM 9286 C CA . LYS B 1 552 ? -9.814 25.200 -35.704 1.00 35.04 575 LYS B CA 1
ATOM 9287 C C . LYS B 1 552 ? -8.658 25.206 -36.692 1.00 38.07 575 LYS B C 1
ATOM 9288 O O . LYS B 1 552 ? -8.078 26.261 -36.967 1.00 39.04 575 LYS B O 1
ATOM 9294 N N . LYS B 1 553 ? -8.331 24.037 -37.232 1.00 35.81 576 LYS B N 1
ATOM 9295 C CA . LYS B 1 553 ? -7.177 23.883 -38.100 1.00 35.57 576 LYS B CA 1
ATOM 9296 C C . LYS B 1 553 ? -7.605 23.249 -39.413 1.00 42.80 576 LYS B C 1
ATOM 9297 O O . LYS B 1 553 ? -8.494 22.395 -39.443 1.00 42.91 576 LYS B O 1
ATOM 9303 N N . LYS B 1 554 ? -6.980 23.686 -40.498 1.00 49.07 577 LYS B N 1
ATOM 9304 C CA . LYS B 1 554 ? -7.194 23.116 -41.819 1.00 51.59 577 LYS B CA 1
ATOM 9305 C C . LYS B 1 554 ? -5.878 22.530 -42.307 1.00 53.23 577 LYS B C 1
ATOM 9306 O O . LYS B 1 554 ? -4.849 23.213 -42.295 1.00 54.43 577 LYS B O 1
ATOM 9312 N N . ILE B 1 555 ? -5.910 21.265 -42.718 1.00 49.48 578 ILE B N 1
ATOM 9313 C CA . ILE B 1 555 ? -4.720 20.545 -43.152 1.00 53.11 578 ILE B CA 1
ATOM 9314 C C . ILE B 1 555 ? -4.952 20.026 -44.563 1.00 60.41 578 ILE B C 1
ATOM 9315 O O . ILE B 1 555 ? -6.007 19.449 -44.854 1.00 59.11 578 ILE B O 1
ATOM 9320 N N . VAL B 1 556 ? -3.967 20.231 -45.432 1.00 63.79 579 VAL B N 1
ATOM 9321 C CA . VAL B 1 556 ? -3.958 19.672 -46.776 1.00 66.13 579 VAL B CA 1
ATOM 9322 C C . VAL B 1 556 ? -2.947 18.534 -46.778 1.00 65.64 579 VAL B C 1
ATOM 9323 O O . VAL B 1 556 ? -1.741 18.764 -46.629 1.00 67.69 579 VAL B O 1
ATOM 9327 N N . VAL B 1 557 ? -3.432 17.307 -46.931 1.00 60.36 580 VAL B N 1
ATOM 9328 C CA . VAL B 1 557 ? -2.575 16.132 -46.991 1.00 59.46 580 VAL B CA 1
ATOM 9329 C C . VAL B 1 557 ? -2.620 15.568 -48.403 1.00 67.98 580 VAL B C 1
ATOM 9330 O O . VAL B 1 557 ? -3.590 15.765 -49.145 1.00 65.56 580 VAL B O 1
ATOM 9334 N N . THR B 1 558 ? -1.555 14.867 -48.777 1.00 72.43 581 THR B N 1
ATOM 9335 C CA . THR B 1 558 ? -1.518 14.163 -50.048 1.00 76.35 581 THR B CA 1
ATOM 9336 C C . THR B 1 558 ? -2.129 12.774 -49.890 1.00 74.06 581 THR B C 1
ATOM 9337 O O . THR B 1 558 ? -2.219 12.229 -48.788 1.00 70.83 581 THR B O 1
ATOM 9341 N N . TYR B 1 559 ? -2.559 12.208 -51.016 1.00 77.91 582 TYR B N 1
ATOM 9342 C CA . TYR B 1 559 ? -3.211 10.906 -50.999 1.00 76.07 582 TYR B CA 1
ATOM 9343 C C . TYR B 1 559 ? -2.288 9.844 -50.411 1.00 74.85 582 TYR B C 1
ATOM 9344 O O . TYR B 1 559 ? -1.083 9.825 -50.680 1.00 69.74 582 TYR B O 1
ATOM 9353 N N . GLY B 1 560 ? -2.864 8.951 -49.605 1.00 63.38 583 GLY B N 1
ATOM 9354 C CA . GLY B 1 560 ? -2.113 7.891 -48.968 1.00 65.56 583 GLY B CA 1
ATOM 9355 C C . GLY B 1 560 ? -1.309 8.314 -47.761 1.00 66.34 583 GLY B C 1
ATOM 9356 O O . GLY B 1 560 ? -0.811 7.445 -47.033 1.00 64.10 583 GLY B O 1
ATOM 9357 N N . GLN B 1 561 ? -1.168 9.616 -47.525 1.00 68.03 584 GLN B N 1
ATOM 9358 C CA . GLN B 1 561 ? -0.429 10.128 -46.382 1.00 71.41 584 GLN B CA 1
ATOM 9359 C C . GLN B 1 561 ? -1.241 9.961 -45.100 1.00 66.38 584 GLN B C 1
ATOM 9360 O O . GLN B 1 561 ? -2.474 9.997 -45.112 1.00 62.37 584 GLN B O 1
ATOM 9366 N N . SER B 1 562 ? -0.539 9.757 -43.988 1.00 64.82 585 SER B N 1
ATOM 9367 C CA . SER B 1 562 ? -1.159 9.728 -42.671 1.00 62.20 585 SER B CA 1
ATOM 9368 C C . SER B 1 562 ? -1.131 11.119 -42.045 1.00 57.25 585 SER B C 1
ATOM 9369 O O . SER B 1 562 ? -0.305 11.966 -42.392 1.00 63.95 585 SER B O 1
ATOM 9372 N N . VAL B 1 563 ? -2.045 11.349 -41.105 1.00 47.52 586 VAL B N 1
ATOM 9373 C CA . VAL B 1 563 ? -2.183 12.654 -40.471 1.00 43.42 586 VAL B CA 1
ATOM 9374 C C . VAL B 1 563 ? -2.518 12.462 -38.996 1.00 44.94 586 VAL B C 1
ATOM 9375 O O . VAL B 1 563 ? -3.366 11.635 -38.644 1.00 46.15 586 VAL B O 1
ATOM 9379 N N . HIS B 1 564 ? -1.838 13.212 -38.136 1.00 40.27 587 HIS B N 1
ATOM 9380 C CA . HIS B 1 564 ? -2.092 13.193 -36.703 1.00 41.07 587 HIS B CA 1
ATOM 9381 C C . HIS B 1 564 ? -2.916 14.414 -36.320 1.00 39.32 587 HIS B C 1
ATOM 9382 O O . HIS B 1 564 ? -2.539 15.547 -36.636 1.00 43.17 587 HIS B O 1
ATOM 9389 N N . LEU B 1 565 ? -4.035 14.175 -35.643 1.00 33.08 588 LEU B N 1
ATOM 9390 C CA . LEU B 1 565 ? -4.920 15.224 -35.163 1.00 36.97 588 LEU B CA 1
ATOM 9391 C C . LEU B 1 565 ? -4.880 15.259 -33.643 1.00 36.68 588 LEU B C 1
ATOM 9392 O O . LEU B 1 565 ? -4.923 14.214 -32.989 1.00 34.60 588 LEU B O 1
ATOM 9397 N N . GLY B 1 566 ? -4.800 16.462 -33.084 1.00 39.45 589 GLY B N 1
ATOM 9398 C CA . GLY B 1 566 ? -4.805 16.622 -31.643 1.00 34.78 589 GLY B CA 1
ATOM 9399 C C . GLY B 1 566 ? -5.005 18.060 -31.214 1.00 39.90 589 GLY B C 1
ATOM 9400 O O . GLY B 1 566 ? -4.590 18.983 -31.919 1.00 49.35 589 GLY B O 1
ATOM 9401 N N . CYS B 1 567 ? -5.638 18.270 -30.063 1.00 37.65 590 CYS B N 1
ATOM 9402 C CA . CYS B 1 567 ? -5.888 19.621 -29.576 1.00 34.77 590 CYS B CA 1
ATOM 9403 C C . CYS B 1 567 ? -4.781 20.105 -28.641 1.00 34.67 590 CYS B C 1
ATOM 9404 O O . CYS B 1 567 ? -4.288 21.226 -28.791 1.00 38.95 590 CYS B O 1
ATOM 9407 N N . PHE B 1 568 ? -4.382 19.280 -27.677 1.00 31.44 591 PHE B N 1
ATOM 9408 C CA . PHE B 1 568 ? -3.388 19.659 -26.682 1.00 30.65 591 PHE B CA 1
ATOM 9409 C C . PHE B 1 568 ? -2.007 19.130 -27.054 1.00 31.54 591 PHE B C 1
ATOM 9410 O O . PHE B 1 568 ? -1.867 17.994 -27.516 1.00 30.74 591 PHE B O 1
ATOM 9418 N N . VAL B 1 569 ? -0.989 19.970 -26.852 1.00 30.80 592 VAL B N 1
ATOM 9419 C CA . VAL B 1 569 ? 0.391 19.487 -26.823 1.00 37.25 592 VAL B CA 1
ATOM 9420 C C . VAL B 1 569 ? 0.515 18.352 -25.818 1.00 38.13 592 VAL B C 1
ATOM 9421 O O . VAL B 1 569 ? 1.027 17.269 -26.125 1.00 34.69 592 VAL B O 1
ATOM 9425 N N . LYS B 1 570 ? 0.043 18.590 -24.597 1.00 38.19 593 LYS B N 1
ATOM 9426 C CA . LYS B 1 570 ? -0.065 17.557 -23.579 1.00 40.77 593 LYS B CA 1
ATOM 9427 C C . LYS B 1 570 ? -1.401 17.745 -22.877 1.00 40.93 593 LYS B C 1
ATOM 9428 O O . LYS B 1 570 ? -1.737 18.863 -22.475 1.00 31.58 593 LYS B O 1
ATOM 9434 N N . ILE B 1 571 ? -2.174 16.672 -22.763 1.00 36.87 594 ILE B N 1
ATOM 9435 C CA . ILE B 1 571 ? -3.492 16.799 -22.130 1.00 35.16 594 ILE B CA 1
ATOM 9436 C C . ILE B 1 571 ? -3.291 17.108 -20.649 1.00 38.19 594 ILE B C 1
ATOM 9437 O O . ILE B 1 571 ? -2.445 16.467 -19.998 1.00 35.27 594 ILE B O 1
ATOM 9442 N N . PRO B 1 572 ? -3.957 18.127 -20.102 1.00 34.29 595 PRO B N 1
ATOM 9443 C CA . PRO B 1 572 ? -3.769 18.457 -18.684 1.00 37.94 595 PRO B CA 1
ATOM 9444 C C . PRO B 1 572 ? -4.149 17.286 -17.796 1.00 41.36 595 PRO B C 1
ATOM 9445 O O . PRO B 1 572 ? -5.053 16.507 -18.109 1.00 42.33 595 PRO B O 1
ATOM 9449 N N . GLU B 1 573 ? -3.413 17.154 -16.690 1.00 40.38 596 GLU B N 1
ATOM 9450 C CA . GLU B 1 573 ? -3.607 16.033 -15.777 1.00 46.00 596 GLU B CA 1
ATOM 9451 C C . GLU B 1 573 ? -5.063 15.904 -15.351 1.00 46.56 596 GLU B C 1
ATOM 9452 O O . GLU B 1 573 ? -5.621 14.801 -15.350 1.00 44.02 596 GLU B O 1
ATOM 9458 N N . VAL B 1 574 ? -5.709 17.027 -15.027 1.00 43.02 597 VAL B N 1
ATOM 9459 C CA . VAL B 1 574 ? -7.065 16.989 -14.488 1.00 49.81 597 VAL B CA 1
ATOM 9460 C C . VAL B 1 574 ? -8.112 16.615 -15.526 1.00 43.70 597 VAL B C 1
ATOM 9461 O O . VAL B 1 574 ? -9.263 16.353 -15.163 1.00 46.90 597 VAL B O 1
ATOM 9465 N N . LEU B 1 575 ? -7.750 16.572 -16.804 1.00 38.82 598 LEU B N 1
ATOM 9466 C CA . LEU B 1 575 ? -8.681 16.177 -17.850 1.00 41.59 598 LEU B CA 1
ATOM 9467 C C . LEU B 1 575 ? -8.461 14.749 -18.326 1.00 42.15 598 LEU B C 1
ATOM 9468 O O . LEU B 1 575 ? -9.180 14.293 -19.219 1.00 38.61 598 LEU B O 1
ATOM 9473 N N . LYS B 1 576 ? -7.494 14.033 -17.748 1.00 46.81 599 LYS B N 1
ATOM 9474 C CA . LYS B 1 576 ? -7.181 12.675 -18.176 1.00 52.38 599 LYS B CA 1
ATOM 9475 C C . LYS B 1 576 ? -8.306 11.683 -17.912 1.00 55.37 599 LYS B C 1
ATOM 9476 O O . LYS B 1 576 ? -8.252 10.565 -18.432 1.00 56.65 599 LYS B O 1
ATOM 9482 N N . ASN B 1 577 ? -9.309 12.048 -17.118 1.00 61.33 600 ASN B N 1
ATOM 9483 C CA . ASN B 1 577 ? -10.396 11.136 -16.793 1.00 63.38 600 ASN B CA 1
ATOM 9484 C C . ASN B 1 577 ? -11.631 11.343 -17.658 1.00 57.46 600 ASN B C 1
ATOM 9485 O O . ASN B 1 577 ? -12.560 10.534 -17.583 1.00 59.08 600 ASN B O 1
ATOM 9490 N N . GLU B 1 578 ? -11.662 12.389 -18.478 1.00 46.39 601 GLU B N 1
ATOM 9491 C CA . GLU B 1 578 ? -12.869 12.728 -19.213 1.00 48.01 601 GLU B CA 1
ATOM 9492 C C . GLU B 1 578 ? -12.995 11.887 -20.478 1.00 46.24 601 GLU B C 1
ATOM 9493 O O . GLU B 1 578 ? -12.005 11.399 -21.030 1.00 40.82 601 GLU B O 1
ATOM 9499 N N . GLN B 1 579 ? -14.234 11.718 -20.929 1.00 48.89 602 GLN B N 1
ATOM 9500 C CA . GLN B 1 579 ? -14.488 10.994 -22.166 1.00 45.85 602 GLN B CA 1
ATOM 9501 C C . GLN B 1 579 ? -14.098 11.852 -23.359 1.00 40.72 602 GLN B C 1
ATOM 9502 O O . GLN B 1 579 ? -14.461 13.031 -23.438 1.00 41.56 602 GLN B O 1
ATOM 9508 N N . VAL B 1 580 ? -13.346 11.263 -24.282 1.00 35.57 603 VAL B N 1
ATOM 9509 C CA . VAL B 1 580 ? -12.950 11.917 -25.522 1.00 32.77 603 VAL B CA 1
ATOM 9510 C C . VAL B 1 580 ? -13.599 11.166 -26.677 1.00 35.47 603 VAL B C 1
ATOM 9511 O O . VAL B 1 580 ? -13.509 9.934 -26.752 1.00 37.78 603 VAL B O 1
ATOM 9515 N N . THR B 1 581 ? -14.270 11.902 -27.562 1.00 36.38 604 THR B N 1
ATOM 9516 C CA . THR B 1 581 ? -14.932 11.325 -28.724 1.00 38.58 604 THR B CA 1
ATOM 9517 C C . THR B 1 581 ? -14.542 12.120 -29.961 1.00 38.45 604 THR B C 1
ATOM 9518 O O . THR B 1 581 ? -14.554 13.355 -29.937 1.00 33.76 604 THR B O 1
ATOM 9522 N N . TRP B 1 582 ? -14.191 11.414 -31.034 1.00 35.60 605 TRP B N 1
ATOM 9523 C CA . TRP B 1 582 ? -13.859 12.029 -32.312 1.00 33.53 605 TRP B CA 1
ATOM 9524 C C . TRP B 1 582 ? -14.988 11.773 -33.300 1.00 36.36 605 TRP B C 1
ATOM 9525 O O . TRP B 1 582 ? -15.490 10.649 -33.398 1.00 38.55 605 TRP B O 1
ATOM 9536 N N . TYR B 1 583 ? -15.390 12.817 -34.020 1.00 38.20 606 TYR B N 1
ATOM 9537 C CA . TYR B 1 583 ? -16.454 12.734 -35.010 1.00 43.23 606 TYR B CA 1
ATOM 9538 C C . TYR B 1 583 ? -15.925 13.170 -36.367 1.00 42.03 606 TYR B C 1
ATOM 9539 O O . TYR B 1 583 ? -15.098 14.081 -36.457 1.00 40.88 606 TYR B O 1
ATOM 9548 N N . HIS B 1 584 ? -16.415 12.525 -37.422 1.00 41.96 607 HIS B N 1
ATOM 9549 C CA . HIS B 1 584 ? -16.035 12.845 -38.790 1.00 45.63 607 HIS B CA 1
ATOM 9550 C C . HIS B 1 584 ? -17.269 13.281 -39.568 1.00 47.32 607 HIS B C 1
ATOM 9551 O O . HIS B 1 584 ? -18.301 12.604 -39.528 1.00 47.29 607 HIS B O 1
ATOM 9558 N N . HIS B 1 585 ? -17.164 14.415 -40.265 1.00 51.68 608 HIS B N 1
ATOM 9559 C CA . HIS B 1 585 ? -18.213 14.903 -41.161 1.00 57.22 608 HIS B CA 1
ATOM 9560 C C . HIS B 1 585 ? -17.788 14.592 -42.591 1.00 59.33 608 HIS B C 1
ATOM 9561 O O . HIS B 1 585 ? -16.962 15.302 -43.170 1.00 56.51 608 HIS B O 1
ATOM 9568 N N . SER B 1 586 ? -18.351 13.537 -43.165 1.00 64.61 609 SER B N 1
ATOM 9569 C CA . SER B 1 586 ? -18.126 13.211 -44.563 1.00 68.13 609 SER B CA 1
ATOM 9570 C C . SER B 1 586 ? -19.369 13.543 -45.375 1.00 65.66 609 SER B C 1
ATOM 9571 O O . SER B 1 586 ? -20.473 13.676 -44.839 1.00 59.31 609 SER B O 1
ATOM 9574 N N . LYS B 1 587 ? -19.171 13.689 -46.687 1.00 70.98 610 LYS B N 1
ATOM 9575 C CA . LYS B 1 587 ? -20.305 13.883 -47.583 1.00 71.46 610 LYS B CA 1
ATOM 9576 C C . LYS B 1 587 ? -21.126 12.608 -47.725 1.00 78.29 610 LYS B C 1
ATOM 9577 O O . LYS B 1 587 ? -22.342 12.674 -47.939 1.00 81.64 610 LYS B O 1
ATOM 9583 N N . ASP B 1 588 ? -20.488 11.444 -47.588 1.00 83.65 611 ASP B N 1
ATOM 9584 C CA . ASP B 1 588 ? -21.156 10.169 -47.809 1.00 94.85 611 ASP B CA 1
ATOM 9585 C C . ASP B 1 588 ? -21.802 9.590 -46.556 1.00 96.21 611 ASP B C 1
ATOM 9586 O O . ASP B 1 588 ? -22.680 8.730 -46.675 1.00 99.34 611 ASP B O 1
ATOM 9591 N N . LYS B 1 589 ? -21.395 10.029 -45.362 1.00 95.68 612 LYS B N 1
ATOM 9592 C CA . LYS B 1 589 ? -21.918 9.460 -44.126 1.00 96.37 612 LYS B CA 1
ATOM 9593 C C . LYS B 1 589 ? -22.324 10.512 -43.100 1.00 96.06 612 LYS B C 1
ATOM 9594 O O . LYS B 1 589 ? -22.514 10.167 -41.927 1.00 98.99 612 LYS B O 1
ATOM 9600 N N . GLY B 1 590 ? -22.469 11.775 -43.501 1.00 91.83 613 GLY B N 1
ATOM 9601 C CA . GLY B 1 590 ? -22.811 12.811 -42.539 1.00 84.61 613 GLY B CA 1
ATOM 9602 C C . GLY B 1 590 ? -21.820 12.855 -41.392 1.00 73.77 613 GLY B C 1
ATOM 9603 O O . GLY B 1 590 ? -20.606 12.717 -41.579 1.00 68.11 613 GLY B O 1
ATOM 9604 N N . ARG B 1 591 ? -22.343 13.034 -40.182 1.00 69.90 614 ARG B N 1
ATOM 9605 C CA . ARG B 1 591 ? -21.538 13.016 -38.967 1.00 62.97 614 ARG B CA 1
ATOM 9606 C C . ARG B 1 591 ? -21.686 11.663 -38.284 1.00 60.59 614 ARG B C 1
ATOM 9607 O O . ARG B 1 591 ? -22.804 11.161 -38.126 1.00 65.26 614 ARG B O 1
ATOM 9615 N N . TYR B 1 592 ? -20.560 11.075 -37.888 1.00 54.77 615 TYR B N 1
ATOM 9616 C CA . TYR B 1 592 ? -20.565 9.787 -37.212 1.00 57.19 615 TYR B CA 1
ATOM 9617 C C . TYR B 1 592 ? -19.370 9.7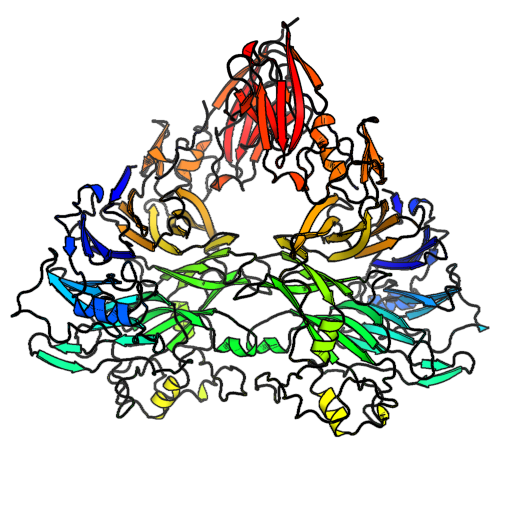25 -36.274 1.00 50.01 615 TYR B C 1
ATOM 9618 O O . TYR B 1 592 ? -18.392 10.460 -36.435 1.00 46.28 615 TYR B O 1
ATOM 9627 N N . GLU B 1 593 ? -19.457 8.833 -35.289 1.00 48.17 616 GLU B N 1
ATOM 9628 C CA . GLU B 1 593 ? -18.375 8.669 -34.330 1.00 44.50 616 GLU B CA 1
ATOM 9629 C C . GLU B 1 593 ? -17.261 7.822 -34.928 1.00 43.98 616 GLU B C 1
ATOM 9630 O O . GLU B 1 593 ? -17.514 6.768 -35.518 1.00 46.66 616 GLU B O 1
ATOM 9636 N N . ILE B 1 594 ? -16.028 8.287 -34.771 1.00 40.97 617 ILE B N 1
ATOM 9637 C CA . ILE B 1 594 ? -14.862 7.523 -35.195 1.00 48.16 617 ILE B CA 1
ATOM 9638 C C . ILE B 1 594 ? -14.565 6.455 -34.150 1.00 52.34 617 ILE B C 1
ATOM 9639 O O . ILE B 1 594 ? -14.517 6.740 -32.948 1.00 47.64 617 ILE B O 1
ATOM 9644 N N . ARG B 1 595 ? -14.374 5.221 -34.605 1.00 55.97 618 ARG B N 1
ATOM 9645 C CA . ARG B 1 595 ? -14.010 4.107 -33.740 1.00 60.92 618 ARG B CA 1
ATOM 9646 C C . ARG B 1 595 ? -12.554 3.740 -33.991 1.00 58.97 618 ARG B C 1
ATOM 9647 O O . ARG B 1 595 ? -12.141 3.585 -35.145 1.00 56.80 618 ARG B O 1
ATOM 9655 N N . TYR B 1 596 ? -11.783 3.610 -32.914 1.00 55.02 619 TYR B N 1
ATOM 9656 C CA . TYR B 1 596 ? -10.361 3.327 -33.044 1.00 49.62 619 TYR B CA 1
ATOM 9657 C C . TYR B 1 596 ? -10.135 1.945 -33.643 1.00 52.71 619 TYR B C 1
ATOM 9658 O O . TYR B 1 596 ? -10.877 0.998 -33.365 1.00 56.45 619 TYR B O 1
ATOM 9667 N N . SER B 1 597 ? -9.099 1.838 -34.480 1.00 55.19 620 SER B N 1
ATOM 9668 C CA . SER B 1 597 ? -8.713 0.577 -35.100 1.00 58.78 620 SER B CA 1
ATOM 9669 C C . SER B 1 597 ? -7.240 0.672 -35.448 1.00 59.74 620 SER B C 1
ATOM 9670 O O . SER B 1 597 ? -6.783 1.757 -35.832 1.00 55.91 620 SER B O 1
ATOM 9673 N N . PRO B 1 598 ? -6.468 -0.411 -35.319 1.00 63.65 621 PRO B N 1
ATOM 9674 C CA . PRO B 1 598 ? -5.024 -0.315 -35.584 1.00 62.04 621 PRO B CA 1
ATOM 9675 C C . PRO B 1 598 ? -4.675 -0.046 -37.039 1.00 62.36 621 PRO B C 1
ATOM 9676 O O . PRO B 1 598 ? -3.544 0.373 -37.314 1.00 65.42 621 PRO B O 1
ATOM 9680 N N . THR B 1 599 ? -5.595 -0.262 -37.977 1.00 60.84 622 THR B N 1
ATOM 9681 C CA . THR B 1 599 ? -5.293 -0.063 -39.388 1.00 64.61 622 THR B CA 1
ATOM 9682 C C . THR B 1 599 ? -5.783 1.271 -39.936 1.00 65.98 622 THR B C 1
ATOM 9683 O O . THR B 1 599 ? -5.492 1.582 -41.095 1.00 67.87 622 THR B O 1
ATOM 9687 N N . LYS B 1 600 ? -6.504 2.070 -39.146 1.00 59.10 623 LYS B N 1
ATOM 9688 C CA . LYS B 1 600 ? -7.098 3.283 -39.696 1.00 49.72 623 LYS B CA 1
ATOM 9689 C C . LYS B 1 600 ? -7.105 4.449 -38.714 1.00 44.76 623 LYS B C 1
ATOM 9690 O O . LYS B 1 600 ? -6.677 5.555 -39.058 1.00 42.30 623 LYS B O 1
ATOM 9696 N N . TYR B 1 601 ? -7.606 4.228 -37.503 1.00 44.61 624 TYR B N 1
ATOM 9697 C CA . TYR B 1 601 ? -7.780 5.294 -36.517 1.00 42.07 624 TYR B CA 1
ATOM 9698 C C . TYR B 1 601 ? -6.994 4.927 -35.263 1.00 43.29 624 TYR B C 1
ATOM 9699 O O . TYR B 1 601 ? -7.445 4.108 -34.457 1.00 40.73 624 TYR B O 1
ATOM 9708 N N . ILE B 1 602 ? -5.828 5.545 -35.092 1.00 42.02 625 ILE B N 1
ATOM 9709 C CA . ILE B 1 602 ? -4.911 5.211 -34.009 1.00 42.29 625 ILE B CA 1
ATOM 9710 C C . ILE B 1 602 ? -5.039 6.266 -32.920 1.00 43.13 625 ILE B C 1
ATOM 9711 O O . ILE B 1 602 ? -4.838 7.462 -33.169 1.00 39.05 625 ILE B O 1
ATOM 9716 N N . GLU B 1 603 ? -5.381 5.828 -31.712 1.00 40.46 626 GLU B N 1
ATOM 9717 C CA . GLU B 1 603 ? -5.467 6.737 -30.582 1.00 35.23 626 GLU B CA 1
ATOM 9718 C C . GLU B 1 603 ? -4.070 7.040 -30.062 1.00 35.40 626 GLU B C 1
ATOM 9719 O O . GLU B 1 603 ? -3.230 6.146 -29.943 1.00 37.91 626 GLU B O 1
ATOM 9725 N N . THR B 1 604 ? -3.814 8.308 -29.770 1.00 36.09 627 THR B N 1
ATOM 9726 C CA . THR B 1 604 ? -2.522 8.725 -29.251 1.00 38.43 627 THR B CA 1
ATOM 9727 C C . THR B 1 604 ? -2.659 9.146 -27.794 1.00 38.50 627 THR B C 1
ATOM 9728 O O . THR B 1 604 ? -3.760 9.376 -27.287 1.00 35.73 627 THR B O 1
ATOM 9732 N N . THR B 1 605 ? -1.506 9.262 -27.133 1.00 42.02 628 THR B N 1
ATOM 9733 C CA . THR B 1 605 ? -1.484 9.399 -25.680 1.00 42.40 628 THR B CA 1
ATOM 9734 C C . THR B 1 605 ? -2.173 10.678 -25.216 1.00 44.02 628 THR B C 1
ATOM 9735 O O . THR B 1 605 ? -2.885 10.675 -24.204 1.00 42.39 628 THR B O 1
ATOM 9739 N N . GLU B 1 606 ? -1.989 11.778 -25.940 1.00 36.83 629 GLU B N 1
ATOM 9740 C CA . GLU B 1 606 ? -2.588 13.048 -25.532 1.00 36.31 629 GLU B CA 1
ATOM 9741 C C . GLU B 1 606 ? -3.972 13.254 -26.130 1.00 38.87 629 GLU B C 1
ATOM 9742 O O . GLU B 1 606 ? -4.310 14.366 -26.548 1.00 41.16 629 GLU B O 1
ATOM 9748 N N . ARG B 1 607 ? -4.782 12.193 -26.186 1.00 33.41 630 ARG B N 1
ATOM 9749 C CA . ARG B 1 607 ? -6.161 12.256 -26.679 1.00 35.99 630 ARG B CA 1
ATOM 9750 C C . ARG B 1 607 ? -6.230 12.729 -28.130 1.00 38.11 630 ARG B C 1
ATOM 9751 O O . ARG B 1 607 ? -7.176 13.412 -28.532 1.00 39.69 630 ARG B O 1
ATOM 9759 N N . GLY B 1 608 ? -5.228 12.368 -28.929 1.00 35.77 631 GLY B N 1
ATOM 9760 C CA . GLY B 1 608 ? -5.213 12.682 -30.338 1.00 35.15 631 GLY B CA 1
ATOM 9761 C C . GLY B 1 608 ? -5.635 11.499 -31.192 1.00 33.44 631 GLY B C 1
ATOM 9762 O O . GLY B 1 608 ? -6.048 10.446 -30.701 1.00 31.37 631 GLY B O 1
ATOM 9763 N N . LEU B 1 609 ? -5.517 11.686 -32.504 1.00 33.60 632 LEU B N 1
ATOM 9764 C CA . LEU B 1 609 ? -5.970 10.684 -33.459 1.00 33.67 632 LEU B CA 1
ATOM 9765 C C . LEU B 1 609 ? -5.082 10.716 -34.692 1.00 37.22 632 LEU B C 1
ATOM 9766 O O . LEU B 1 609 ? -4.842 11.785 -35.261 1.00 39.00 632 LEU B O 1
ATOM 9771 N N . VAL B 1 610 ? -4.598 9.547 -35.098 1.00 39.27 633 VAL B N 1
ATOM 9772 C CA . VAL B 1 610 ? -3.878 9.389 -36.355 1.00 40.10 633 VAL B CA 1
ATOM 9773 C C . VAL B 1 610 ? -4.817 8.731 -37.353 1.00 41.70 633 VAL B C 1
ATOM 9774 O O . VAL B 1 610 ? -5.304 7.618 -37.121 1.00 43.75 633 VAL B O 1
ATOM 9778 N N . VAL B 1 611 ? -5.087 9.422 -38.454 1.00 40.93 634 VAL B N 1
ATOM 9779 C CA . VAL B 1 611 ? -5.820 8.844 -39.572 1.00 40.10 634 VAL B CA 1
ATOM 9780 C C . VAL B 1 611 ? -4.792 8.286 -40.547 1.00 47.07 634 VAL B C 1
ATOM 9781 O O . VAL B 1 611 ? -3.932 9.023 -41.039 1.00 51.50 634 VAL B O 1
ATOM 9785 N N . VAL B 1 612 ? -4.874 6.985 -40.818 1.00 52.03 635 VAL B N 1
ATOM 9786 C CA . VAL B 1 612 ? -3.858 6.267 -41.582 1.00 51.74 635 VAL B CA 1
ATOM 9787 C C . VAL B 1 612 ? -4.291 6.163 -43.037 1.00 50.56 635 VAL B C 1
ATOM 9788 O O . VAL B 1 612 ? -5.470 5.923 -43.331 1.00 51.23 635 VAL B O 1
ATOM 9792 N N . SER B 1 613 ? -3.330 6.341 -43.946 1.00 51.33 636 SER B N 1
ATOM 9793 C CA . SER B 1 613 ? -3.512 6.170 -45.390 1.00 61.42 636 SER B CA 1
ATOM 9794 C C . SER B 1 613 ? -4.775 6.889 -45.872 1.00 60.15 636 SER B C 1
ATOM 9795 O O . SER B 1 613 ? -5.782 6.284 -46.236 1.00 67.45 636 SER B O 1
ATOM 9798 N N . VAL B 1 614 ? -4.682 8.217 -45.856 1.00 56.55 637 VAL B N 1
ATOM 9799 C CA . VAL B 1 614 ? -5.834 9.057 -46.154 1.00 57.74 637 VAL B CA 1
ATOM 9800 C C . VAL B 1 614 ? -6.234 8.893 -47.615 1.00 62.32 637 VAL B C 1
ATOM 9801 O O . VAL B 1 614 ? -5.389 8.938 -48.520 1.00 61.44 637 VAL B O 1
ATOM 9805 N N . ASN B 1 615 ? -7.523 8.682 -47.849 1.00 65.70 638 ASN B N 1
ATOM 9806 C CA . ASN B 1 615 ? -8.090 8.657 -49.190 1.00 73.71 638 ASN B CA 1
ATOM 9807 C C . ASN B 1 615 ? -9.127 9.770 -49.311 1.00 71.15 638 ASN B C 1
ATOM 9808 O O . ASN B 1 615 ? -9.366 10.530 -48.367 1.00 64.68 638 ASN B O 1
ATOM 9813 N N . GLU B 1 616 ? -9.749 9.844 -50.490 1.00 71.24 639 GLU B N 1
ATOM 9814 C CA . GLU B 1 616 ? -10.698 10.916 -50.775 1.00 69.53 639 GLU B CA 1
ATOM 9815 C C . GLU B 1 616 ? -11.830 10.947 -49.755 1.00 65.67 639 GLU B C 1
ATOM 9816 O O . GLU B 1 616 ? -12.250 12.024 -49.314 1.00 59.68 639 GLU B O 1
ATOM 9822 N N . ALA B 1 617 ? -12.332 9.774 -49.360 1.00 66.89 640 ALA B N 1
ATOM 9823 C CA . ALA B 1 617 ? -13.426 9.719 -48.398 1.00 64.99 640 ALA B CA 1
ATOM 9824 C C . ALA B 1 617 ? -13.013 10.200 -47.014 1.00 59.82 640 ALA B C 1
ATOM 9825 O O . ALA B 1 617 ? -13.885 10.517 -46.198 1.00 58.84 640 ALA B O 1
ATOM 9827 N N . ASP B 1 618 ? -11.713 10.263 -46.731 1.00 57.12 641 ASP B N 1
ATOM 9828 C CA . ASP B 1 618 ? -11.239 10.703 -45.426 1.00 55.86 641 ASP B CA 1
ATOM 9829 C C . ASP B 1 618 ? -11.149 12.217 -45.304 1.00 52.92 641 ASP B C 1
ATOM 9830 O O . ASP B 1 618 ? -10.857 12.714 -44.214 1.00 50.65 641 ASP B O 1
ATOM 9835 N N . GLY B 1 619 ? -11.392 12.958 -46.383 1.00 55.87 642 GLY B N 1
ATOM 9836 C CA . GLY B 1 619 ? -11.451 14.397 -46.280 1.00 51.98 642 GLY B CA 1
ATOM 9837 C C . GLY B 1 619 ? -12.675 14.862 -45.515 1.00 54.56 642 GLY B C 1
ATOM 9838 O O . GLY B 1 619 ? -13.641 14.126 -45.313 1.00 54.55 642 GLY B O 1
ATOM 9839 N N . GLY B 1 620 ? -12.626 16.113 -45.071 1.00 45.93 643 GLY B N 1
ATOM 9840 C CA . GLY B 1 620 ? -13.766 16.696 -44.396 1.00 50.48 643 GLY B CA 1
ATOM 9841 C C . GLY B 1 620 ? -13.448 17.208 -43.009 1.00 48.13 643 GLY B C 1
ATOM 9842 O O . GLY B 1 620 ? -12.282 17.455 -42.682 1.00 51.75 643 GLY B O 1
ATOM 9843 N N . ARG B 1 621 ? -14.475 17.360 -42.180 1.00 44.83 644 ARG B N 1
ATOM 9844 C CA . ARG B 1 621 ? -14.327 17.948 -40.857 1.00 39.90 644 ARG B CA 1
ATOM 9845 C C . ARG B 1 621 ? -14.213 16.863 -39.793 1.00 43.72 644 ARG B C 1
ATOM 9846 O O . ARG B 1 621 ? -14.966 15.885 -39.796 1.00 37.59 644 ARG B O 1
ATOM 9854 N N . TYR B 1 622 ? -13.258 17.047 -38.883 1.00 42.41 645 TYR B N 1
ATOM 9855 C CA . TYR B 1 622 ? -13.059 16.176 -37.734 1.00 36.84 645 TYR B CA 1
ATOM 9856 C C . TYR B 1 622 ? -13.230 17.004 -36.469 1.00 37.29 645 TYR B C 1
ATOM 9857 O O . TYR B 1 622 ? -12.610 18.063 -36.330 1.00 36.39 645 TYR B O 1
ATOM 9866 N N . ASP B 1 623 ? -14.072 16.527 -35.556 1.00 37.54 646 ASP B N 1
ATOM 9867 C CA . ASP B 1 623 ? -14.361 17.216 -34.305 1.00 32.08 646 ASP B CA 1
ATOM 9868 C C . ASP B 1 623 ? -13.915 16.348 -33.139 1.00 32.16 646 ASP B C 1
ATOM 9869 O O . ASP B 1 623 ? -14.253 15.161 -33.085 1.00 37.25 646 ASP B O 1
ATOM 9874 N N . CYS B 1 624 ? -13.172 16.938 -32.202 1.00 29.53 647 CYS B N 1
ATOM 9875 C CA . CYS B 1 624 ? -12.813 16.261 -30.961 1.00 29.80 647 CYS B CA 1
ATOM 9876 C C . CYS B 1 624 ? -13.669 16.804 -29.822 1.00 27.53 647 CYS B C 1
ATOM 9877 O O . CYS B 1 624 ? -13.624 18.001 -29.522 1.00 34.72 647 CYS B O 1
ATOM 9880 N N . HIS B 1 625 ? -14.437 15.925 -29.189 1.00 30.80 648 HIS B N 1
ATOM 9881 C CA . HIS B 1 625 ? -15.230 16.276 -28.020 1.00 30.85 648 HIS B CA 1
ATOM 9882 C C . HIS B 1 625 ? -14.570 15.734 -26.761 1.00 36.81 648 HIS B C 1
ATOM 9883 O O . HIS B 1 625 ? -14.055 14.612 -26.751 1.00 40.90 648 HIS B O 1
ATOM 9890 N N . LEU B 1 626 ? -14.582 16.542 -25.702 1.00 36.22 649 LEU B N 1
ATOM 9891 C CA . LEU B 1 626 ? -14.089 16.138 -24.392 1.00 34.57 649 LEU B CA 1
ATOM 9892 C C . LEU B 1 626 ? -15.138 16.522 -23.363 1.00 37.72 649 LEU B C 1
ATOM 9893 O O . LEU B 1 626 ? -15.554 17.683 -23.305 1.00 34.82 649 LEU B O 1
ATOM 9898 N N . GLY B 1 627 ? -15.565 15.550 -22.561 1.00 39.27 650 GLY B N 1
ATOM 9899 C CA . GLY B 1 627 ? -16.637 15.789 -21.615 1.00 42.50 650 GLY B CA 1
ATOM 9900 C C . GLY B 1 627 ? -17.947 16.186 -22.252 1.00 43.35 650 GLY B C 1
ATOM 9901 O O . GLY B 1 627 ? -18.795 16.787 -21.587 1.00 42.44 650 GLY B O 1
ATOM 9902 N N . GLY B 1 628 ? -18.141 15.864 -23.530 1.00 43.65 651 GLY B N 1
ATOM 9903 C CA . GLY B 1 628 ? -19.345 16.247 -24.234 1.00 49.68 651 GLY B CA 1
ATOM 9904 C C . GLY B 1 628 ? -19.334 17.643 -24.813 1.00 50.10 651 GLY B C 1
ATOM 9905 O O . GLY B 1 628 ? -20.369 18.093 -25.318 1.00 55.80 651 GLY B O 1
ATOM 9906 N N . SER B 1 629 ? -18.204 18.345 -24.752 1.00 43.09 652 SER B N 1
ATOM 9907 C CA . SER B 1 629 ? -18.066 19.681 -25.310 1.00 34.79 652 SER B CA 1
ATOM 9908 C C . SER B 1 629 ? -17.003 19.671 -26.399 1.00 36.00 652 SER B C 1
ATOM 9909 O O . SER B 1 629 ? -15.982 18.985 -26.279 1.00 34.36 652 SER B O 1
ATOM 9912 N N . LEU B 1 630 ? -17.249 20.432 -27.461 1.00 34.61 653 LEU B N 1
ATOM 9913 C CA . LEU B 1 630 ? -16.273 20.545 -28.537 1.00 32.01 653 LEU B CA 1
ATOM 9914 C C . LEU B 1 630 ? -14.972 21.135 -28.005 1.00 30.23 653 LEU B C 1
ATOM 9915 O O . LEU B 1 630 ? -14.970 22.202 -27.382 1.00 31.22 653 LEU B O 1
ATOM 9920 N N . LEU B 1 631 ? -13.867 20.425 -28.232 1.00 32.25 654 LEU B N 1
ATOM 9921 C CA . LEU B 1 631 ? -12.544 20.864 -27.804 1.00 30.45 654 LEU B CA 1
ATOM 9922 C C . LEU B 1 631 ? -11.739 21.487 -28.940 1.00 31.21 654 LEU B C 1
ATOM 9923 O O . LEU B 1 631 ? -11.132 22.547 -28.764 1.00 35.90 654 LEU B O 1
ATOM 9928 N N . CYS B 1 632 ? -11.714 20.849 -30.106 1.00 31.86 655 CYS B N 1
ATOM 9929 C CA . CYS B 1 632 ? -11.063 21.432 -31.272 1.00 28.89 655 CYS B CA 1
ATOM 9930 C C . CYS B 1 632 ? -11.600 20.739 -32.516 1.00 31.35 655 CYS B C 1
ATOM 9931 O O . CYS B 1 632 ? -12.294 19.723 -32.435 1.00 35.76 655 CYS B O 1
ATOM 9934 N N . SER B 1 633 ? -11.273 21.310 -33.674 1.00 31.70 656 SER B N 1
ATOM 9935 C CA . SER B 1 633 ? -11.845 20.864 -34.934 1.00 31.32 656 SER B CA 1
ATOM 9936 C C . SER B 1 633 ? -10.804 20.966 -36.036 1.00 32.31 656 SER B C 1
ATOM 9937 O O . SER B 1 633 ? -10.006 21.908 -36.060 1.00 33.87 656 SER B O 1
ATOM 9940 N N . TYR B 1 634 ? -10.814 19.987 -36.940 1.00 30.26 657 TYR B N 1
ATOM 9941 C CA . TYR B 1 634 ? -9.898 19.927 -38.070 1.00 32.66 657 TYR B CA 1
ATOM 9942 C C . TYR B 1 634 ? -10.686 19.809 -39.367 1.00 37.27 657 TYR B C 1
ATOM 9943 O O . TYR B 1 634 ? -11.746 19.181 -39.412 1.00 41.97 657 TYR B O 1
ATOM 9952 N N . ASN B 1 635 ? -10.154 20.406 -40.429 1.00 35.39 658 ASN B N 1
ATOM 9953 C CA . ASN B 1 635 ? -10.714 20.265 -41.770 1.00 40.38 658 ASN B CA 1
ATOM 9954 C C . ASN B 1 635 ? -9.631 19.674 -42.660 1.00 51.13 658 ASN B C 1
ATOM 9955 O O . ASN B 1 635 ? -8.608 20.320 -42.913 1.00 52.71 658 ASN B O 1
ATOM 9960 N N . ILE B 1 636 ? -9.852 18.450 -43.128 1.00 54.63 659 ILE B N 1
ATOM 9961 C CA . ILE B 1 636 ? -8.877 17.721 -43.930 1.00 48.56 659 ILE B CA 1
ATOM 9962 C C . ILE B 1 636 ? -9.302 17.785 -45.389 1.00 56.96 659 ILE B C 1
ATOM 9963 O O . ILE B 1 636 ? -10.411 17.365 -45.742 1.00 56.73 659 ILE B O 1
ATOM 9968 N N . THR B 1 637 ? -8.425 18.305 -46.236 1.00 60.58 660 THR B N 1
ATOM 9969 C CA . THR B 1 637 ? -8.577 18.208 -47.678 1.00 63.50 660 THR B CA 1
ATOM 9970 C C . THR B 1 637 ? -7.496 17.282 -48.216 1.00 59.91 660 THR B C 1
ATOM 9971 O O . THR B 1 637 ? -6.337 17.358 -47.795 1.00 55.42 660 THR B O 1
ATOM 9975 N N . VAL B 1 638 ? -7.880 16.402 -49.133 1.00 65.00 661 VAL B N 1
ATOM 9976 C CA . VAL B 1 638 ? -6.992 15.373 -49.660 1.00 63.10 661 VAL B CA 1
ATOM 9977 C C . VAL B 1 638 ? -6.509 15.797 -51.038 1.00 64.78 661 VAL B C 1
ATOM 9978 O O . VAL B 1 638 ? -7.317 16.135 -51.912 1.00 72.87 661 VAL B O 1
ATOM 9982 N N . ASP B 1 639 ? -5.194 15.778 -51.234 1.00 63.63 662 ASP B N 1
ATOM 9983 C CA . ASP B 1 639 ? -4.579 16.122 -52.509 1.00 76.19 662 ASP B CA 1
ATOM 9984 C C . ASP B 1 639 ? -4.233 14.841 -53.259 1.00 87.48 662 ASP B C 1
ATOM 9985 O O . ASP B 1 639 ? -3.410 14.047 -52.791 1.00 87.49 662 ASP B O 1
ATOM 9990 N N . ALA B 1 640 ? -4.858 14.641 -54.416 1.00 101.37 663 ALA B N 1
ATOM 9991 C CA . ALA B 1 640 ? -4.528 13.491 -55.245 1.00 116.50 663 ALA B CA 1
ATOM 9992 C C . ALA B 1 640 ? -3.126 13.643 -55.820 1.00 135.59 663 ALA B C 1
ATOM 9993 O O . ALA B 1 640 ? -2.705 14.744 -56.187 1.00 135.85 663 ALA B O 1
ATOM 9995 N N . HIS B 1 641 ? -2.396 12.533 -55.890 1.00 69.78 664 HIS B N 1
ATOM 9996 C CA . HIS B 1 641 ? -1.036 12.561 -56.425 1.00 78.05 664 HIS B CA 1
ATOM 9997 C C . HIS B 1 641 ? -0.958 11.908 -57.805 1.00 79.61 664 HIS B C 1
ATOM 9998 O O . HIS B 1 641 ? 0.082 11.943 -58.464 1.00 81.48 664 HIS B O 1
#

GO terms:
  GO:0097374 sensory neuron axon guidance (P, IGI)
  GO:0070983 dendrite guidance (P, IGI)
  GO:0005829 cytosol (C, HDA)
  GO:0012505 endomembrane system (C, HDA)
  GO:0042756 drinking behavior (P, IMP)
  GO:0016201 synaptic target inhibition (P, IMP)
  GO:0030534 adult behavior (P, IMP)
  GO:0097374 sensory neuron axon guidance (P, IMP)
  GO:0071678 olfactory bulb axon guidance (P, IMP)
  GO:0007411 axon guidance (P, IMP)
  GO:0007629 flight behavior (P, IMP)
  GO:0007632 visual behavior (P, IMP)
  GO:0005515 protein binding (F, IPI)

B-factor: mean 41.73, std 18.6, range [13.84, 135.85]

CATH classification: 2.130.10.10

Secondary structure (DSSP, 8-state):
-EEEE-PPP----EEE-SSS----EEEEEGGGTEEEEEEBTEEEEEESS-GGG--TTTSEEE-PPPHHHHHHHHHTT--TTTTTS-BEEEEEEETTTTEEEEEE-TTTS-EEEEEETTS-BPPGGGPPTT-SB-TTTS-SSTT---EEEEE-SSSGGG--EEEEEEE-STTS--EEEEEPPEEETTTTEEEE--EEPPTT-TTT-SS-EEEEEEEETTEEEEEEEEE-GGGTTT---EEEEEEEEETT----SSTTTTB-SS-EEEEB--EE-SSS-EE--EEEEEE--TT-TTEEEEEEE---SSS-EEEEEEEEHHHHHHHHHSPEEEE-STTBPEEEE-GGGS-SSPTTS--S-GGGS-HHHHHHHHH--BBSS-BPPSSSS-SEEEET--EEEEEEEEEEETTTTEEEEEEEEEETTSEEEEEEEEEETTEEEEEEEEEEE-STT----EEEEETTTTEEEEE-SS-EEEEES--HHHH--SHHHHTTSTTEEEETTTTEEEE--TTSB--TT---TTTTGGG--EEEEEEETT--EEEEEESS--GGGTTS-EEEEEEETTTEEEE----SSSEEEBTTS-EEE-S--GGG-EEEEEEETTEEEEEEEEEEE---/--B---------EEEE-SSS----EEEEETTTTEEEEEEBTEEEEEESS-GGGS-TTTSEEE-PPPHHHHHHHHTTT--TTTTTS-BEEEEEEEGGGTEEEEEE-TTTS-EEEEEETTS-BPPGGGPPTT-SB-TTTS-SSTT---EEEEE-SSSGGG--EEEEEEE-STTS--EEEEEPPEEETTTTEEEE--EEPPTT-TTT-SS-EEEEEEEETTEEEEEEEEE-GGGTTT---EEEEEEEEETT----SGGGTTB-SS-EEEEEE-EE-SSS-EE--EEEEEEEETTEEEEEEEEEE---SSS-EEEEEEEEHHHHHHHHHSPBEE--STTB--EEPPGGGS-SSPTTS--S-GGGS-HHHHHHHHH--BBSS-EEPGGGS-SEEEET--EEEEEEEEEEETTTTEEEEEEEEEETTSEEEEEEEEEETTEEEEEEEEEEESSTT----EEEEETTTTEEEEE-SS-EEEEES--HHHH-SSHHHHTTSTTEEEETTTTEEEE--TTSB--TT-SSTTTTGGGSEEEEEEEETT--EEE-SBSS--GGGTTS-EEEEEEETTTEEEE---BTTTEEEBTTS-EEEPS--GGG-EEEEEEETTEEEEEEEEEEEP-

Nearest PDB structures (foldseek):
  6qp7-assembly1_A  TM=1.002E+00  e=0.000E+00  Drosophila melanogaster
  6qp8-assembly1_B  TM=9.765E-01  e=6.776E-104  Drosophila melanogaster
  8rmj-assembly1_A-2  TM=9.856E-01  e=1.961E-99  Drosophila melanogaster
  6fkk-assembly1_A  TM=8.880E-01  e=4.497E-48  Drosophila melanogaster
  6fkm-assembly1_B  TM=8.752E-01  e=2.485E-47  Drosophila melanogaster

Organism: Drosophila melanogaster (NCBI:txid7227)

Foldseek 3Di:
DDAADAFDAFDLFAWDFDFLFFFFDWDDDVVVQWIWTWTWQKTFTARNQGRNPGDPPQRMAGRWADVVQLVVLVVVPDDSVALQTWTWDDWAADDSNQWIWIWTLNSLFIFIAIDGNSRHHDPPVLGFPQGTGCALVEGNGPPAAKEKYWDQAQAVVSFIWMWMWYQRDSVSQWTWTKIQFTDPRVVNDGDAHMEIADTPDVVQAAPWGWAYWDDDDQKIKTKIKHWPLQCVVPHTDIAIKIKIAGNHFQFAAPPGRRYGQQIAMETAFAFAFDPDTHGQGGWFHKEDDPVDPFKIKTKGWHDDPPWTKMFIFMAGNVLVVVQVLAWFWADPDPPGHIDTDPPVPQDPPHRNDDDNYSNPDDVSSSVVCSRTRYGPDHRYTPFNHTLDMDIDWAWHYKYKDWDFAPQPRFIKIWMFTWTQQQKTWIKIWHDDPRHIHMAGQAIGRNDGNFGFNDWDADPVNQWIWTDTSGIIHIGHNCCFQNRDQFQVSQQLRRQWFADLVVSGIDGDDNVGHHDNPCPPQARCVSSADAAEDEAEAQDKDKFYHYPAAGPSQLPWDKWKWFADPVPGIDTDDDDPAAWDADSSRITIGGRDDQRNFAKMWMDTNSHTGYMYGYDYDHDD/DFWEFDAFDLLDKAWDFPFLFFFFDWDDDVVVQWIWTWTWQKIFTAHNQGRNPGDPPQRMAGRWADPVQLVVLVVVPDDSVPLQTWTWDDWAADDNNQWIWTWTLNSLFIFIAIDGNSRHHDPPVQGFPQHTGCALPEENGPPAAKEKYWDQAQAVVSFIWMWMWYARDSVSQWTWGKIQFTDDRVVSDGDAHMAIADTNPVVQAASKGWAYWDDDDQKIKTKIKHWDPLCVVPHTDIAIKIKIAGNHFQFADDVTRRYGQQIAMETAFAWADDPDTHGQGGWFHKEDDPVDPQKIKTKGWHDDPPWIKIFIFMAGNVLVVVQVVAFFWAAPDPPGRIDTDDPVQADPPGRNDDDNYSNPDDPSSSVVCSRTRYGPDHRQTPLNHTLDMDIPWAWHYKYKDWFDPDVDHWIKIWIWIWTQQQKTFIKIWGDDPNHIHMAGLAIHRNDGNFGFNDWDADPVSQWIWTDTSGIIMIGHVCSFQNRGQFQVSLQQDSQWFADPVVRGIDGDDPPGHHDNPCPPQARCVVNAAEEEDEEEAQDKDKFDRYPAAHPRQQPWDKWKWFAFPVPGIDTDDDDPQAWHADDRRMTMGGRDDQRRFAKMFIDTNNHTHYMYGYHYHYD

InterPro domains:
  IPR001627 Sema domain [PF01403] (328-503)
  IPR001627 Sema domain [PS51004] (45-522)
  IPR001627 Sema domain [SM00630] (68-506)
  IPR003599 Immunoglobulin domain subtype [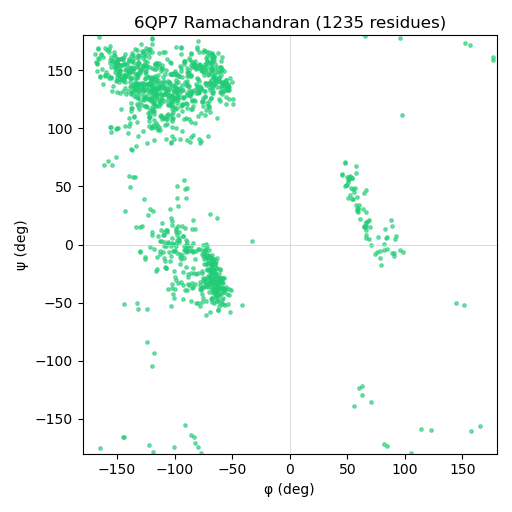SM00409] (575-662)
  IPR007110 Immunoglobulin-like domain [PS50835] (552-647)
  IPR013783 Immunoglobulin-like fold [G3DSA:2.60.40.10] (573-665)
  IPR015943 WD40/YVTN repeat-like-containing domain superfamily [G3DSA:2.130.10.10] (50-526)
  IPR027231 Semaphorin [PTHR11036] (11-692)
  IPR036179 Immunoglobulin-like domain superfamily [SSF48726] (576-664)
  IPR036352 Sema domain superfamily [SSF101912] (56-522)